Protein AF-0000000080722969 (afdb_homodimer)

Nearest PDB structures (foldseek):
  3lgg-assembly1_B  TM=8.946E-01  e=2.701E-34  Homo sapiens
  6ii7-assembly1_A  TM=8.671E-01  e=5.892E-18  Plasmodium falciparum 3D7
  3ewd-assembly1_A  TM=8.541E-01  e=1.458E-16  Plasmodium vivax
  2pgr-assembly1_A  TM=8.235E-01  e=1.989E-16  Plasmodium vivax
  2amx-assembly1_B  TM=8.428E-01  e=4.920E-15  Plasmodium yoelii

Foldseek 3Di:
DVVVVVVVVVVVVVVVVVVVVVVVLQVVCVVVVNDRDDPDDPVPQFDDDDPPDDPVVRVVRRVVSVVVVVVVVVVSLCCLFQLNVLVVPPDPLQVVQQVVLLVLQVQQQVVQQPDFFDQDPPRDTHGGGFQAQCQVCVVVLVVGSNLVLLQLAQQAEFEFAALLFFDALVQLVVVLLPQQQKKKFWPAAQAQVCLQPTQIAIAGAAPVRVVPAPDDQDLNDPPPPPGHTSMDGVNVQQPDDCVRHVNDRSSRSVLPLQADHDCQQQPPPDALVSLQVSVVSNVRRSLRSQQEDVNVLVSLLVSQVVCLSSNYAEYEYEDEFDPPRWRAYSNRPDTDHPLVSVVSSVVSQVVNCVVDPDNLSYHYYAYEYEYEQQDDLVRVLVSLVVLVVSCVVPVPHHQAYEHDDDLDDLVPGRDAPVNNLVSLVVSVVVCVVVVHDHAYAYEALLDPDDPHSRNCSLVVCLVSHHLEYEQNQRVVVPVPSLVSCVVSNYEYEHAQLVSCSSHVDSTSLPTSVVVSSSSNHHYAYHNNNCNHHVHHSSSRVSSNPSNDSSDGPSNSVSNSLSSLVSGSDDPVSSVVSVVSSVVSNVVSSVVSCCCSVPPDPPPPPD/DVVVVVVVVVVVVVVVVVVVVVVVLQVVCVVVVNDRDDPDDPVPQFDDDDPPDDPVVRVVRNVVSVVVVVVVVVVSLCCLFQLNVLVVPPDPLQVVQQVVLLVLQVQQQVVQQPDFFDQDPPRDTHGGGFQAQCQVCVVVLVVGSNLVLLQLAQQAEFEFAALLFFDALVQLVVVLLPQQQKKKFWPAAQAQVCLQPTQIAIAGAAPVRVVPAPDDQDLNDPPPPPGHTSMDGVNVQQPDDCVRHVNDRSSRSVLPLQADHDCQQQPPVDALVSLQSSVVSNVRRSLRSQQEDVNVLVSLLVSQVVCLSSNYAEYEYEDEFDPPRWRAYSNRPDTDHPLVSVVSSVVSQVVNCVVDPDNLSYHDYAYEYEYEQQDALVRVLVSLVVLVVSCVVPVPHHQAYEHDDDLDDLVPGRDAPVNNLVSLVVSVVVCVVVVHDHAYAYEALLDPDDPHSRNCSLVVCLVSHHLEYEQNQRVVVPVPSLVSCVVSNYEYEHAQLVSCSSHVDSTSLPTSVVVSSSSNHHYAYHNNNCNHHVHHSSSRSSSNPSNDSSDGPSNSVSNSLSSLVSGSDDPVSSVVSVVSSVVSNVVSSVVSCCCVVPPDPPPPPD

Organism: Metarhizium acridum (strain CQMa 102) (NCBI:txid655827)

Solvent-accessible surface area (backbone atoms only — not comparable to full-atom values): 62676 Å² total; per-residue (Å²): 102,68,63,55,53,49,50,52,53,52,50,53,51,49,19,50,44,22,44,42,48,47,47,39,52,40,51,42,34,44,75,71,68,44,78,67,70,76,78,91,53,59,89,62,59,35,76,78,89,52,92,87,53,55,67,67,58,48,48,54,49,32,51,51,37,44,52,52,52,51,50,52,54,53,48,52,47,46,61,57,24,58,29,28,67,45,54,76,65,50,48,74,62,52,51,51,48,30,53,49,53,56,49,23,50,54,51,31,48,52,54,26,59,71,41,80,54,45,77,34,65,68,68,41,72,30,74,45,56,74,37,48,46,63,67,76,38,57,86,53,45,81,75,30,53,50,37,63,51,34,51,56,42,60,43,36,26,40,73,38,33,36,61,89,22,62,53,64,60,61,56,45,53,57,51,43,63,71,36,90,40,26,29,37,34,34,81,44,57,52,40,70,87,39,65,69,67,50,48,49,36,36,38,61,44,18,75,67,57,60,66,66,43,82,56,88,51,35,31,59,46,80,68,77,57,100,54,67,56,20,20,29,47,39,64,60,54,62,67,49,64,29,74,60,51,77,67,32,49,46,67,58,48,50,46,56,61,50,32,71,51,49,59,62,50,39,30,69,60,46,42,39,61,51,32,48,53,51,48,52,45,28,54,53,25,43,46,31,45,42,37,26,46,64,45,38,54,51,48,51,50,51,49,56,50,48,33,42,73,53,32,27,34,31,36,36,32,36,44,77,61,47,94,83,49,46,37,21,38,75,62,32,76,46,73,37,51,67,69,51,51,52,48,50,53,52,50,49,50,52,52,50,62,70,64,50,87,54,69,72,49,46,74,55,61,26,34,26,44,23,37,63,42,73,54,54,63,68,57,50,42,53,50,53,52,50,47,52,54,46,30,72,74,36,61,83,38,44,39,26,36,30,46,39,74,74,51,48,54,47,91,76,26,79,52,48,58,68,78,40,49,60,54,53,51,51,47,52,51,53,29,57,74,70,70,50,81,64,48,37,44,33,60,26,19,68,44,58,63,39,72,42,61,36,43,46,24,47,58,39,40,57,56,71,55,35,50,28,31,31,42,36,50,37,42,66,52,34,58,64,62,43,31,53,35,34,37,69,60,34,30,29,38,28,28,66,62,52,40,35,54,44,49,72,29,76,33,54,38,60,38,53,62,55,35,37,32,39,66,45,45,53,41,26,70,20,33,36,48,10,19,36,67,74,40,44,54,43,49,33,53,33,44,58,44,48,26,26,74,67,56,45,51,34,44,52,49,41,31,25,52,40,25,48,72,71,41,79,60,53,71,69,54,40,41,53,51,48,55,41,44,53,54,45,44,54,51,40,51,52,47,53,47,43,53,65,78,52,57,71,72,75,74,71,80,123,105,67,63,55,54,50,51,52,51,51,50,54,52,50,18,52,42,22,44,43,48,49,49,38,54,41,51,41,33,45,76,70,69,46,77,66,70,76,78,89,52,58,89,62,59,36,77,78,89,54,92,85,53,54,67,66,59,49,47,54,49,32,50,52,38,45,50,51,53,51,52,51,54,53,48,53,50,47,62,57,25,59,28,28,67,45,54,75,67,51,48,73,63,52,52,51,48,28,53,49,54,56,50,24,48,54,51,31,47,52,53,27,60,71,42,80,56,45,78,33,65,67,67,41,72,30,74,45,55,74,38,48,44,63,67,76,38,58,86,52,46,82,76,30,52,50,38,62,52,34,51,56,42,61,43,38,24,40,72,37,34,36,61,89,22,62,52,64,61,61,56,46,56,56,53,43,65,73,36,89,41,25,28,36,33,35,81,43,58,53,40,68,87,37,66,70,66,50,48,49,35,37,38,62,43,17,73,67,58,60,66,68,43,80,55,87,51,35,31,59,47,79,67,77,55,97,54,61,56,20,20,31,46,39,64,61,54,61,68,48,65,30,73,58,51,78,68,32,49,48,68,59,47,51,46,57,62,48,33,70,51,48,58,63,52,40,31,69,60,47,41,41,62,51,34,47,54,54,50,52,45,29,53,52,26,43,47,32,44,43,38,26,46,65,48,39,55,52,46,51,50,51,49,57,51,46,33,41,72,52,33,29,35,31,37,36,32,35,44,78,60,47,93,83,50,48,38,21,38,74,63,31,78,46,74,37,50,68,69,54,51,51,49,49,53,53,51,47,50,52,53,49,63,72,64,50,88,54,68,72,49,47,75,53,61,26,35,26,43,24,36,62,42,72,54,54,63,68,57,52,42,51,49,53,53,49,48,53,54,47,29,72,77,36,62,84,39,44,39,27,38,30,46,39,73,74,51,47,53,47,91,76,27,79,51,46,59,68,77,40,49,61,54,53,51,53,48,52,52,54,29,59,76,69,72,49,79,64,48,38,44,32,59,27,20,67,42,60,62,39,72,42,62,35,42,45,21,46,58,40,40,58,56,70,56,35,49,29,31,32,42,36,50,37,42,66,51,34,58,64,62,43,30,54,34,35,37,70,60,34,32,28,37,29,29,66,60,53,42,34,54,44,50,71,27,76,31,54,38,62,39,52,63,54,35,37,31,39,67,45,45,54,42,28,71,19,33,37,48,9,19,37,67,75,39,44,54,42,50,34,51,33,44,60,44,47,25,26,73,67,57,47,52,36,44,52,50,41,33,25,52,40,24,49,71,71,41,79,61,53,72,69,53,40,42,53,51,49,54,44,44,53,54,46,45,53,52,40,51,53,48,53,48,44,52,65,78,52,58,73,74,76,77,70,80,123

Sequence (1212 aa):
MELHKFLNDADRQDKEAASRMVQAQYDDLDARGLSNSPPLDIGSIGPKPNSSEDPVEYMKEYEAAYAKERSRILRQEKDLDFDSRCRANATALEQRVDQILHECRRQDEQMFENQPPRLGHGGQQHQRFAGDHYLSNVDLIPKTALWRVAKQIPKGSHLHNHFNACLPSSFLLDQAAQMPRMHIMGDRSLNPFNLEMCQIQFSIKSEESEKAGPGPENIFSQDNKSGCHWSMKLSEFLGQSKDRFNGLEPMEWLRTKVEFDEEEVHGPEQTQRGSWQLFNMRTRLMKGLFNYETGFRRYTQAYLQNLVEDKILYAELRVTFMESNYLFSDDGKERKNNFEIVGIIAEELDQFKASLTDENAFHHVKVIYCTPRSMEPEMVQAGLDECIKLKEMWPALIAGYDLVGQEGPAKDAKYPLQKFAYQFHSFRQKCEAKGLDLPFLFHCGETLEMGTSTDGNLLDALMLGAKRIGHGFALIKHPHIMQQMKAKGVCLELCPISNEILGLTSRVAGHSMYPLLANNVHCTINADNGTLFRSSLSHDFYQTLAGKDDLGIYGVKQLILWSIQHSCLDDDEKEQVLKKWEQQWANFLNQVVNDYDFPMRPQTLGMELHKFLNDADRQDKEAASRMVQAQYDDLDARGLSNSPPLDIGSIGPKPNSSEDPVEYMKEYEAAYAKERSRILRQEKDLDFDSRCRANATALEQRVDQILHECRRQDEQMFENQPPRLGHGGQQHQRFAGDHYLSNVDLIPKTALWRVAKQIPKGSHLHNHFNACLPSSFLLDQAAQMPRMHIMGDRSLNPFNLEMCQIQFSIKSEESEKAGPGPENIFSQDNKSGCHWSMKLSEFLGQSKDRFNGLEPMEWLRTKVEFDEEEVHGPEQTQRGSWQLFNMRTRLMKGLFNYETGFRRYTQAYLQNLVEDKILYAELRVTFMESNYLFSDDGKERKNNFEIVGIIAEELDQFKASLTDENAFHHVKVIYCTPRSMEPEMVQAGLDECIKLKEMWPALIAGYDLVGQEGPAKDAKYPLQKFAYQFHSFRQKCEAKGLDLPFLFHCGETLEMGTSTDGNLLDALMLGAKRIGHGFALIKHPHIMQQMKAKGVCLELCPISNEILGLTSRVAGHSMYPLLANNVHCTINADNGTLFRSSLSHDFYQTLAGKDDLGIYGVKQLILWSIQHSCLDDDEKEQVLKKWEQQWANFLNQVVNDYDFPMRPQTLG

InterPro domains:
  IPR001365 Adenosine deaminase domain [PF00962] (270-580)
  IPR006330 Adenosine/adenine deaminase [PTHR11409] (149-588)
  IPR032466 Metal-dependent hydrolase [SSF51556] (117-593)

Structure (mmCIF, N/CA/C/O backbone):
data_AF-0000000080722969-model_v1
#
loop_
_entity.id
_entity.type
_entity.pdbx_description
1 polymer 'adenosine deaminase'
#
loop_
_atom_site.group_PDB
_atom_site.id
_atom_site.type_symbol
_atom_site.label_atom_id
_atom_site.label_alt_id
_atom_site.label_comp_id
_atom_site.label_asym_id
_atom_site.label_entity_id
_atom_site.label_seq_id
_atom_site.pdbx_PDB_ins_code
_atom_site.Cartn_x
_atom_site.Cartn_y
_atom_site.Cartn_z
_atom_site.occupancy
_atom_site.B_iso_or_equiv
_atom_site.auth_seq_id
_atom_site.auth_comp_id
_atom_site.auth_asym_id
_atom_site.auth_atom_id
_atom_site.pdbx_PDB_model_num
ATOM 1 N N . MET A 1 1 ? 4.984 13.797 36.969 1 67.38 1 MET A N 1
ATOM 2 C CA . MET A 1 1 ? 6.445 13.773 36.969 1 67.38 1 MET A CA 1
ATOM 3 C C . MET A 1 1 ? 6.961 12.375 36.656 1 67.38 1 MET A C 1
ATOM 5 O O . MET A 1 1 ? 7.855 12.219 35.812 1 67.38 1 MET A O 1
ATOM 9 N N . GLU A 1 2 ? 6.234 11.484 37.125 1 85.5 2 GLU A N 1
ATOM 10 C CA . GLU A 1 2 ? 6.703 10.117 36.938 1 85.5 2 GLU A CA 1
ATOM 11 C C . GLU A 1 2 ? 6.484 9.641 35.5 1 85.5 2 GLU A C 1
ATOM 13 O O . GLU A 1 2 ? 7.375 9.047 34.906 1 85.5 2 GLU A O 1
ATOM 18 N N . LEU A 1 3 ? 5.418 10.133 34.906 1 92 3 LEU A N 1
ATOM 19 C CA . LEU A 1 3 ? 5.125 9.68 33.562 1 92 3 LEU A CA 1
ATOM 20 C C . LEU A 1 3 ? 6.047 10.352 32.562 1 92 3 LEU A C 1
ATOM 22 O O . LEU A 1 3 ? 6.5 9.711 31.594 1 92 3 LEU A O 1
ATOM 26 N N . HIS A 1 4 ? 6.34 11.562 32.781 1 93.19 4 HIS A N 1
ATOM 27 C CA . HIS A 1 4 ? 7.234 12.297 31.906 1 93.19 4 HIS A CA 1
ATOM 28 C C . HIS A 1 4 ? 8.625 11.68 31.891 1 93.19 4 HIS A C 1
ATOM 30 O O . HIS A 1 4 ? 9.234 11.531 30.828 1 93.19 4 HIS A O 1
ATOM 36 N N . LYS A 1 5 ? 9.141 11.391 33.062 1 92.94 5 LYS A N 1
ATOM 37 C CA . LYS A 1 5 ? 10.445 10.734 33.188 1 92.94 5 LYS A CA 1
ATOM 38 C C . LYS A 1 5 ? 10.445 9.375 32.5 1 92.94 5 LYS A C 1
ATOM 40 O O . LYS A 1 5 ? 11.414 9.008 31.828 1 92.94 5 LYS A O 1
ATOM 45 N N . PHE A 1 6 ? 9.352 8.664 32.688 1 93.62 6 PHE A N 1
ATOM 46 C CA . PHE A 1 6 ? 9.203 7.363 32.031 1 93.62 6 PHE A CA 1
ATOM 47 C C . PHE A 1 6 ? 9.273 7.492 30.531 1 93.62 6 PHE A C 1
ATOM 49 O O . PHE A 1 6 ? 9.938 6.695 29.859 1 93.62 6 PHE A O 1
ATOM 56 N N . LEU A 1 7 ? 8.648 8.469 29.984 1 95.19 7 LEU A N 1
ATOM 57 C CA . LEU A 1 7 ? 8.609 8.68 28.547 1 95.19 7 LEU A CA 1
ATOM 58 C C . LEU A 1 7 ? 9.992 9.047 28.016 1 95.19 7 LEU A C 1
ATOM 60 O O . LEU A 1 7 ? 10.391 8.609 26.938 1 95.19 7 LEU A O 1
ATOM 64 N N . ASN A 1 8 ? 10.688 9.852 28.766 1 94.88 8 ASN A N 1
ATOM 65 C CA . ASN A 1 8 ? 12.039 10.227 28.359 1 94.88 8 ASN A CA 1
ATOM 66 C C . ASN A 1 8 ? 12.977 9.023 28.375 1 94.88 8 ASN A C 1
ATOM 68 O O . ASN A 1 8 ? 13.836 8.891 27.5 1 94.88 8 ASN A O 1
ATOM 72 N N . ASP A 1 9 ? 12.852 8.18 29.406 1 94.81 9 ASP A N 1
ATOM 73 C CA . ASP A 1 9 ? 13.656 6.961 29.469 1 94.81 9 ASP A CA 1
ATOM 74 C C . ASP A 1 9 ? 13.344 6.023 28.312 1 94.81 9 ASP A C 1
ATOM 76 O O . ASP A 1 9 ? 14.25 5.434 27.719 1 94.81 9 ASP A O 1
ATOM 80 N N . ALA A 1 10 ? 12.055 5.875 28.062 1 95.19 10 ALA A N 1
ATOM 81 C CA . ALA A 1 10 ? 11.625 5.043 26.938 1 95.19 10 ALA A CA 1
ATOM 82 C C . ALA A 1 10 ? 12.195 5.562 25.625 1 95.19 10 ALA A C 1
ATOM 84 O O . ALA A 1 10 ? 12.617 4.777 24.766 1 95.19 10 ALA A O 1
ATOM 85 N N . ASP A 1 11 ? 12.172 6.848 25.438 1 96.19 11 ASP A N 1
ATOM 86 C CA . ASP A 1 11 ? 12.703 7.484 24.234 1 96.19 11 ASP A CA 1
ATOM 87 C C . ASP A 1 11 ? 14.195 7.199 24.078 1 96.19 11 ASP A C 1
ATOM 89 O O . ASP A 1 11 ? 14.656 6.883 22.984 1 96.19 11 ASP A O 1
ATOM 93 N N . ARG A 1 12 ? 14.93 7.379 25.156 1 96.25 12 ARG A N 1
ATOM 94 C CA . ARG A 1 12 ? 16.359 7.086 25.141 1 96.25 12 ARG A CA 1
ATOM 95 C C . ARG A 1 12 ? 16.625 5.633 24.75 1 96.25 12 ARG A C 1
ATOM 97 O O . ARG A 1 12 ? 17.516 5.348 23.953 1 96.25 12 ARG A O 1
ATOM 104 N N . GLN A 1 13 ? 15.828 4.727 25.297 1 95.56 13 GLN A N 1
ATOM 105 C CA . GLN A 1 13 ? 15.984 3.303 25.016 1 95.56 13 GLN A CA 1
ATOM 106 C C . GLN A 1 13 ? 15.688 3.002 23.547 1 95.56 13 GLN A C 1
ATOM 108 O O . GLN A 1 13 ? 16.375 2.189 22.922 1 95.56 13 GLN A O 1
ATOM 113 N N . ASP A 1 14 ? 14.68 3.611 23.062 1 96.94 14 ASP A N 1
ATOM 114 C CA . ASP A 1 14 ? 14.297 3.389 21.672 1 96.94 14 ASP A CA 1
ATOM 115 C C . ASP A 1 14 ? 15.375 3.916 20.734 1 96.94 14 ASP A C 1
ATOM 117 O O . ASP A 1 14 ? 15.648 3.301 19.703 1 96.94 14 ASP A O 1
ATOM 121 N N . LYS A 1 15 ? 16 5.102 21.094 1 96.81 15 LYS A N 1
ATOM 122 C CA . LYS A 1 15 ? 17.094 5.645 20.297 1 96.81 15 LYS A CA 1
ATOM 123 C C . LYS A 1 15 ? 18.312 4.711 20.328 1 96.81 15 LYS A C 1
ATOM 125 O O . LYS A 1 15 ? 18.969 4.52 19.297 1 96.81 15 LYS A O 1
ATOM 130 N N . GLU A 1 16 ? 18.562 4.168 21.453 1 96.75 16 GLU A N 1
ATOM 131 C CA . GLU A 1 16 ? 19.672 3.219 21.578 1 96.75 16 GLU A CA 1
ATOM 132 C C . GLU A 1 16 ? 19.422 1.966 20.75 1 96.75 16 GLU A C 1
ATOM 134 O O . GLU A 1 16 ? 20.328 1.45 20.109 1 96.75 16 GLU A O 1
ATOM 139 N N . ALA A 1 17 ? 18.188 1.464 20.828 1 96.06 17 ALA A N 1
ATOM 140 C CA . ALA A 1 17 ? 17.828 0.301 20.016 1 96.06 17 ALA A CA 1
ATOM 141 C C . ALA A 1 17 ? 18.031 0.578 18.531 1 96.06 17 ALA A C 1
ATOM 143 O O . ALA A 1 17 ? 18.547 -0.267 17.797 1 96.06 17 ALA A O 1
ATOM 144 N N . ALA A 1 18 ? 17.594 1.744 18.062 1 96.62 18 ALA A N 1
ATOM 145 C CA . ALA A 1 18 ? 17.766 2.135 16.672 1 96.62 18 ALA A CA 1
ATOM 146 C C . ALA A 1 18 ? 19.234 2.25 16.312 1 96.62 18 ALA A C 1
ATOM 148 O O . ALA A 1 18 ? 19.641 1.874 15.203 1 96.62 18 ALA A O 1
ATOM 149 N N . SER A 1 19 ? 20.047 2.793 17.203 1 95.5 19 SER A N 1
ATOM 150 C CA . SER A 1 19 ? 21.484 2.916 16.984 1 95.5 19 SER A CA 1
ATOM 151 C C . SER A 1 19 ? 22.125 1.547 16.812 1 95.5 19 SER A C 1
ATOM 153 O O . SER A 1 19 ? 23.062 1.395 16.016 1 95.5 19 SER A O 1
ATOM 155 N N . ARG A 1 20 ? 21.656 0.538 17.562 1 95.12 20 ARG A N 1
ATOM 156 C CA . ARG A 1 20 ? 22.156 -0.823 17.391 1 95.12 20 ARG A CA 1
ATOM 157 C C . ARG A 1 20 ? 21.812 -1.362 16 1 95.12 20 ARG A C 1
ATOM 159 O O . ARG A 1 20 ? 22.625 -2.061 15.391 1 95.12 20 ARG A O 1
ATOM 166 N N . MET A 1 21 ? 20.594 -1.061 15.547 1 95.5 21 MET A N 1
ATOM 167 C CA . MET A 1 21 ? 20.203 -1.478 14.203 1 95.5 21 MET A CA 1
ATOM 168 C C . MET A 1 21 ? 21.094 -0.822 13.148 1 95.5 21 MET A C 1
ATOM 170 O O . MET A 1 21 ? 21.516 -1.477 12.195 1 95.5 21 MET A O 1
ATOM 174 N N . VAL A 1 22 ? 21.375 0.507 13.297 1 94.81 22 VAL A N 1
ATOM 175 C CA . VAL A 1 22 ? 22.25 1.233 12.383 1 94.81 22 VAL A CA 1
ATOM 176 C C . VAL A 1 22 ? 23.641 0.609 12.398 1 94.81 22 VAL A C 1
ATOM 178 O O . VAL A 1 22 ? 24.25 0.418 11.344 1 94.81 22 VAL A O 1
ATOM 181 N N . GLN A 1 23 ? 24.125 0.282 13.578 1 93.81 23 GLN A N 1
ATOM 182 C CA . GLN A 1 23 ? 25.438 -0.338 13.695 1 93.81 23 GLN A CA 1
ATOM 183 C C . GLN A 1 23 ? 25.484 -1.687 12.977 1 93.81 23 GLN A C 1
ATOM 185 O O . GLN A 1 23 ? 26.484 -2.027 12.344 1 93.81 23 GLN A O 1
ATOM 190 N N . ALA A 1 24 ? 24.406 -2.459 13.148 1 93.88 24 ALA A N 1
ATOM 191 C CA . ALA A 1 24 ? 24.328 -3.74 12.453 1 93.88 24 ALA A CA 1
ATOM 192 C C . ALA A 1 24 ? 24.422 -3.549 10.938 1 93.88 24 ALA A C 1
ATOM 194 O O . ALA A 1 24 ? 25.031 -4.367 10.242 1 93.88 24 ALA A O 1
ATOM 195 N N . GLN A 1 25 ? 23.812 -2.516 10.383 1 94 25 GLN A N 1
ATOM 196 C CA . GLN A 1 25 ? 23.906 -2.201 8.961 1 94 25 GLN A CA 1
ATOM 197 C C . GLN A 1 25 ? 25.328 -1.836 8.562 1 94 25 GLN A C 1
ATOM 199 O O . GLN A 1 25 ? 25.828 -2.266 7.52 1 94 25 GLN A O 1
ATOM 204 N N . TYR A 1 26 ? 26.031 -1.041 9.391 1 93.12 26 TYR A N 1
ATOM 205 C CA . TYR A 1 26 ? 27.422 -0.678 9.133 1 93.12 26 TYR A CA 1
ATOM 206 C C . TYR A 1 26 ? 28.312 -1.905 9.18 1 93.12 26 TYR A C 1
ATOM 208 O O . TYR A 1 26 ? 29.25 -2.031 8.375 1 93.12 26 TYR A O 1
ATOM 216 N N . ASP A 1 27 ? 28.062 -2.805 10.125 1 93.31 27 ASP A N 1
ATOM 217 C CA . ASP A 1 27 ? 28.828 -4.039 10.219 1 93.31 27 ASP A CA 1
ATOM 218 C C . ASP A 1 27 ? 28.688 -4.867 8.938 1 93.31 27 ASP A C 1
ATOM 220 O O . ASP A 1 27 ? 29.641 -5.52 8.516 1 93.31 27 ASP A O 1
ATOM 224 N N . ASP A 1 28 ? 27.484 -4.84 8.375 1 93.12 28 ASP A N 1
ATOM 225 C CA . ASP A 1 28 ? 27.281 -5.535 7.109 1 93.12 28 ASP A CA 1
ATOM 226 C C . ASP A 1 28 ? 28.125 -4.914 5.996 1 93.12 28 ASP A C 1
ATOM 228 O O . ASP A 1 28 ? 28.766 -5.625 5.223 1 93.12 28 ASP A O 1
ATOM 232 N N . LEU A 1 29 ? 28.141 -3.594 5.891 1 93.25 29 LEU A N 1
ATOM 233 C CA . LEU A 1 29 ? 28.938 -2.891 4.891 1 93.25 29 LEU A CA 1
ATOM 234 C C . LEU A 1 29 ? 30.422 -3.188 5.07 1 93.25 29 LEU A C 1
ATOM 236 O O . LEU A 1 29 ? 31.125 -3.418 4.09 1 93.25 29 LEU A O 1
ATOM 240 N N . ASP A 1 30 ? 30.859 -3.242 6.297 1 92.38 30 ASP A N 1
ATOM 241 C CA . ASP A 1 30 ? 32.25 -3.533 6.602 1 92.38 30 ASP A CA 1
ATOM 242 C C . ASP A 1 30 ? 32.625 -4.957 6.191 1 92.38 30 ASP A C 1
ATOM 244 O O . ASP A 1 30 ? 33.688 -5.188 5.613 1 92.38 30 ASP A O 1
ATOM 248 N N . ALA A 1 31 ? 31.734 -5.836 6.535 1 92.06 31 ALA A N 1
ATOM 249 C CA . ALA A 1 31 ? 31.969 -7.242 6.207 1 92.06 31 ALA A CA 1
ATOM 250 C C . ALA A 1 31 ? 32.125 -7.438 4.699 1 92.06 31 ALA A C 1
ATOM 252 O O . ALA A 1 31 ? 32.812 -8.352 4.246 1 92.06 31 ALA A O 1
ATOM 253 N N . ARG A 1 32 ? 31.547 -6.539 3.9 1 92 32 ARG A N 1
ATOM 254 C CA . ARG A 1 32 ? 31.578 -6.637 2.445 1 92 32 ARG A CA 1
ATOM 255 C C . ARG A 1 32 ? 32.688 -5.77 1.863 1 92 32 ARG A C 1
ATOM 257 O O . ARG A 1 32 ? 32.812 -5.656 0.644 1 92 32 ARG A O 1
ATOM 264 N N . GLY A 1 33 ? 33.406 -5.09 2.729 1 89.31 33 GLY A N 1
ATOM 265 C CA . GLY A 1 33 ? 34.531 -4.266 2.299 1 89.31 33 GLY A CA 1
ATOM 266 C C . GLY A 1 33 ? 34.094 -2.912 1.761 1 89.31 33 GLY A C 1
ATOM 267 O O . GLY A 1 33 ? 34.812 -2.299 0.969 1 89.31 33 GLY A O 1
ATOM 268 N N . LEU A 1 34 ? 32.906 -2.475 2.102 1 87.25 34 LEU A N 1
ATOM 269 C CA . LEU A 1 34 ? 32.375 -1.203 1.619 1 87.25 34 LEU A CA 1
ATOM 270 C C . LEU A 1 34 ? 32.5 -0.12 2.686 1 87.25 34 LEU A C 1
ATOM 272 O O . LEU A 1 34 ? 31.938 -0.235 3.768 1 87.25 34 LEU A O 1
ATOM 276 N N . SER A 1 35 ? 33.719 0.332 3.037 1 67.25 35 SER A N 1
ATOM 277 C CA . SER A 1 35 ? 34.094 1.254 4.105 1 67.25 35 SER A CA 1
ATOM 278 C C . SER A 1 35 ? 32.875 2.025 4.621 1 67.25 35 SER A C 1
ATOM 280 O O . SER A 1 35 ? 32.094 2.555 3.832 1 67.25 35 SER A O 1
ATOM 282 N N . ASN A 1 36 ? 32.75 1.833 6.012 1 63.5 36 ASN A N 1
ATOM 283 C CA . ASN A 1 36 ? 31.688 2.48 6.777 1 63.5 36 ASN A CA 1
ATOM 284 C C . ASN A 1 36 ? 32 3.953 7.031 1 63.5 36 ASN A C 1
ATOM 286 O O . ASN A 1 36 ? 33.156 4.312 7.293 1 63.5 36 ASN A O 1
ATOM 290 N N . SER A 1 37 ? 31.156 4.801 6.406 1 65.44 37 SER A N 1
ATOM 291 C CA . SER A 1 37 ? 31.266 6.219 6.738 1 65.44 37 SER A CA 1
ATOM 292 C C . SER A 1 37 ? 30.703 6.504 8.133 1 65.44 37 SER A C 1
ATOM 294 O O . SER A 1 37 ? 29.875 5.758 8.633 1 65.44 37 SER A O 1
ATOM 296 N N . PRO A 1 38 ? 31.359 7.449 8.758 1 69.06 38 PRO A N 1
ATOM 297 C CA . PRO A 1 38 ? 30.875 7.863 10.07 1 69.06 38 PRO A CA 1
ATOM 298 C C . PRO A 1 38 ? 29.375 8.148 10.078 1 69.06 38 PRO A C 1
ATOM 300 O O . PRO A 1 38 ? 28.781 8.367 9.023 1 69.06 38 PRO A O 1
ATOM 303 N N . PRO A 1 39 ? 28.781 7.98 11.266 1 75.12 39 PRO A N 1
ATOM 304 C CA . PRO A 1 39 ? 27.375 8.367 11.398 1 75.12 39 PRO A CA 1
ATOM 305 C C . PRO A 1 39 ? 27.109 9.805 10.945 1 75.12 39 PRO A C 1
ATOM 307 O O . PRO A 1 39 ? 28.016 10.648 11.008 1 75.12 39 PRO A O 1
ATOM 310 N N . LEU A 1 40 ? 25.953 9.992 10.438 1 78.69 40 LEU A N 1
ATOM 311 C CA . LEU A 1 40 ? 25.547 11.32 10 1 78.69 40 LEU A CA 1
ATOM 312 C C . LEU A 1 40 ? 25.609 12.32 11.156 1 78.69 40 LEU A C 1
ATOM 314 O O . LEU A 1 40 ? 25.062 12.07 12.227 1 78.69 40 LEU A O 1
ATOM 318 N N . ASP A 1 41 ? 26.391 13.305 10.977 1 79.94 41 ASP A N 1
ATOM 319 C CA . ASP A 1 41 ? 26.469 14.438 11.898 1 79.94 41 ASP A CA 1
ATOM 320 C C . ASP A 1 41 ? 25.953 15.719 11.234 1 79.94 41 ASP A C 1
ATOM 322 O O . ASP A 1 41 ? 26.703 16.391 10.516 1 79.94 41 ASP A O 1
ATOM 326 N N . ILE A 1 42 ? 24.797 16.047 11.531 1 75.44 42 ILE A N 1
ATOM 327 C CA . ILE A 1 42 ? 24.094 17.156 10.898 1 75.44 42 ILE A CA 1
ATOM 328 C C . ILE A 1 42 ? 24.875 18.453 11.117 1 75.44 42 ILE A C 1
ATOM 330 O O . ILE A 1 42 ? 25.016 19.266 10.203 1 75.44 42 ILE A O 1
ATOM 334 N N . GLY A 1 43 ? 25.391 18.688 12.273 1 74.94 43 GLY A N 1
ATOM 335 C CA . GLY A 1 43 ? 26.109 19.891 12.648 1 74.94 43 GLY A CA 1
ATOM 336 C C . GLY A 1 43 ? 27.438 20.031 11.938 1 74.94 43 GLY A C 1
ATOM 337 O O . GLY A 1 43 ? 28 21.125 11.883 1 74.94 43 GLY A O 1
ATOM 338 N N . SER A 1 44 ? 27.812 18.984 11.328 1 76.81 44 SER A N 1
ATOM 339 C CA . SER A 1 44 ? 29.156 19.016 10.742 1 76.81 44 SER A CA 1
ATOM 340 C C . SER A 1 44 ? 29.109 19.219 9.234 1 76.81 44 SER A C 1
ATOM 342 O O . SER A 1 44 ? 30.141 19.188 8.562 1 76.81 44 SER A O 1
ATOM 344 N N . ILE A 1 45 ? 27.906 19.469 8.805 1 84.44 45 ILE A N 1
ATOM 345 C CA . ILE A 1 45 ? 27.812 19.656 7.359 1 84.44 45 ILE A CA 1
ATOM 346 C C . ILE A 1 45 ? 28.266 21.062 6.992 1 84.44 45 ILE A C 1
ATOM 348 O O . ILE A 1 45 ? 27.75 22.047 7.512 1 84.44 45 ILE A O 1
ATOM 352 N N . GLY A 1 46 ? 29.25 21.156 6.176 1 75.25 46 GLY A N 1
ATOM 353 C CA . GLY A 1 46 ? 29.734 22.438 5.684 1 75.25 46 GLY A CA 1
ATOM 354 C C . GLY A 1 46 ? 30.766 23.078 6.586 1 75.25 46 GLY A C 1
ATOM 355 O O . GLY A 1 46 ? 31.016 22.594 7.695 1 75.25 46 GLY A O 1
ATOM 356 N N . PRO A 1 47 ? 31.422 24.125 6.086 1 74.94 47 PRO A N 1
ATOM 357 C CA . PRO A 1 47 ? 32.406 24.828 6.898 1 74.94 47 PRO A CA 1
ATOM 358 C C . PRO A 1 47 ? 31.781 25.719 7.961 1 74.94 47 PRO A C 1
ATOM 360 O O . PRO A 1 47 ? 30.609 26.094 7.844 1 74.94 47 PRO A O 1
ATOM 363 N N . LYS A 1 48 ? 32.531 26.016 9.031 1 73.44 48 LYS A N 1
ATOM 364 C CA . LYS A 1 48 ? 32.062 27 10.023 1 73.44 48 LYS A CA 1
ATOM 365 C C . LYS A 1 48 ? 32.062 28.406 9.438 1 73.44 48 LYS A C 1
ATOM 367 O O . LYS A 1 48 ? 32.969 28.781 8.688 1 73.44 48 LYS A O 1
ATOM 372 N N . PRO A 1 49 ? 30.859 29.094 9.609 1 65.81 49 PRO A N 1
ATOM 373 C CA . PRO A 1 49 ? 30.797 30.453 9.062 1 65.81 49 PRO A CA 1
ATOM 374 C C . PRO A 1 49 ? 31.969 31.328 9.523 1 65.81 49 PRO A C 1
ATOM 376 O O . PRO A 1 49 ? 32.375 31.25 10.688 1 65.81 49 PRO A O 1
ATOM 379 N N . ASN A 1 50 ? 32.75 31.766 8.562 1 64.56 50 ASN A N 1
ATOM 380 C CA . ASN A 1 50 ? 33.781 32.75 8.867 1 64.56 50 ASN A CA 1
ATOM 381 C C . ASN A 1 50 ? 33.281 34.188 8.594 1 64.56 50 ASN A C 1
ATOM 383 O O . ASN A 1 50 ? 32.75 34.469 7.516 1 64.56 50 ASN A O 1
ATOM 387 N N . SER A 1 51 ? 33.156 34.969 9.633 1 61.88 51 SER A N 1
ATOM 388 C CA . SER A 1 51 ? 32.656 36.344 9.594 1 61.88 51 SER A CA 1
ATOM 389 C C . SER A 1 51 ? 33.219 37.125 8.391 1 61.88 51 SER A C 1
ATOM 391 O O . SER A 1 51 ? 32.594 38.031 7.883 1 61.88 51 SER A O 1
ATOM 393 N N . SER A 1 52 ? 34.344 36.812 7.949 1 65.94 52 SER A N 1
ATOM 394 C CA . SER A 1 52 ? 35 37.594 6.902 1 65.94 52 SER A CA 1
ATOM 395 C C . SER A 1 52 ? 34.656 37.031 5.516 1 65.94 52 SER A C 1
ATOM 397 O O . SER A 1 52 ? 35 37.656 4.504 1 65.94 52 SER A O 1
ATOM 399 N N . GLU A 1 53 ? 33.781 36.094 5.523 1 68.38 53 GLU A N 1
ATOM 400 C CA . GLU A 1 53 ? 33.594 35.438 4.242 1 68.38 53 GLU A CA 1
ATOM 401 C C . GLU A 1 53 ? 32.406 36 3.492 1 68.38 53 GLU A C 1
ATOM 403 O O . GLU A 1 53 ? 31.422 36.406 4.105 1 68.38 53 GLU A O 1
ATOM 408 N N . ASP A 1 54 ? 32.594 36.25 2.205 1 85.62 54 ASP A N 1
ATOM 409 C CA . ASP A 1 54 ? 31.516 36.656 1.287 1 85.62 54 ASP A CA 1
ATOM 410 C C . ASP A 1 54 ? 30.344 35.688 1.376 1 85.62 54 ASP A C 1
ATOM 412 O O . ASP A 1 54 ? 30.516 34.469 1.261 1 85.62 54 ASP A O 1
ATOM 416 N N . PRO A 1 55 ? 29.188 36.219 1.694 1 85.38 55 PRO A N 1
ATOM 417 C CA . PRO A 1 55 ? 28 35.375 1.884 1 85.38 55 PRO A CA 1
ATOM 418 C C . PRO A 1 55 ? 27.719 34.5 0.677 1 85.38 55 PRO A C 1
ATOM 420 O O . PRO A 1 55 ? 27.25 33.375 0.838 1 85.38 55 PRO A O 1
ATOM 423 N N . VAL A 1 56 ? 28 35 -0.402 1 90.19 56 VAL A N 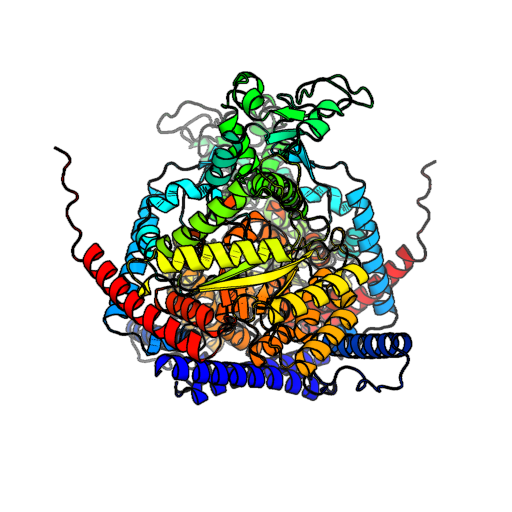1
ATOM 424 C CA . VAL A 1 56 ? 27.734 34.25 -1.619 1 90.19 56 VAL A CA 1
ATOM 425 C C . VAL A 1 56 ? 28.719 33.062 -1.724 1 90.19 56 VAL A C 1
ATOM 427 O O . VAL A 1 56 ? 28.328 31.969 -2.115 1 90.19 56 VAL A O 1
ATOM 430 N N . GLU A 1 57 ? 29.875 33.344 -1.471 1 90.56 57 GLU A N 1
ATOM 431 C CA . GLU A 1 57 ? 30.891 32.281 -1.502 1 90.56 57 GLU A CA 1
ATOM 432 C C . GLU A 1 57 ? 30.625 31.219 -0.434 1 90.56 57 GLU A C 1
ATOM 434 O O . GLU A 1 57 ? 30.812 30.031 -0.669 1 90.56 57 GLU A O 1
ATOM 439 N N . TYR A 1 58 ? 30.25 31.703 0.652 1 91.5 58 TYR A N 1
ATOM 440 C CA . TYR A 1 58 ? 29.922 30.766 1.723 1 91.5 58 TYR A CA 1
ATOM 441 C C . TYR A 1 58 ? 28.75 29.891 1.325 1 91.5 58 TYR A C 1
ATOM 443 O O . TYR A 1 58 ? 28.75 28.688 1.605 1 91.5 58 TYR A O 1
ATOM 451 N N . MET A 1 59 ? 27.766 30.453 0.764 1 92.62 59 MET A N 1
ATOM 452 C CA . MET A 1 59 ? 26.609 29.703 0.294 1 92.62 59 MET A CA 1
ATOM 453 C C . MET A 1 59 ? 27.047 28.594 -0.666 1 92.62 59 MET A C 1
ATOM 455 O O . MET A 1 59 ? 26.594 27.453 -0.536 1 92.62 59 MET A O 1
ATOM 459 N N . LYS A 1 60 ? 27.844 28.875 -1.594 1 93.19 60 LYS A N 1
ATOM 460 C CA . LYS A 1 60 ? 28.312 27.906 -2.578 1 93.19 60 LYS A CA 1
ATOM 461 C C . LYS A 1 60 ? 29.078 26.766 -1.904 1 93.19 60 LYS A C 1
ATOM 463 O O . LYS A 1 60 ? 28.922 25.609 -2.275 1 93.19 60 LYS A O 1
ATOM 468 N N . GLU A 1 61 ? 29.891 27.172 -0.985 1 92.69 61 GLU A N 1
ATOM 469 C CA . GLU A 1 61 ? 30.672 26.172 -0.263 1 92.69 61 GLU A CA 1
ATOM 470 C C . GLU A 1 61 ? 29.766 25.234 0.539 1 92.69 61 GLU A C 1
ATOM 472 O O . GLU A 1 61 ? 29.984 24.031 0.561 1 92.69 61 GLU A O 1
ATOM 477 N N . TYR A 1 62 ? 28.844 25.828 1.2 1 93.44 62 TYR A N 1
ATOM 478 C CA . TYR A 1 62 ? 27.922 25.016 1.979 1 93.44 62 TYR A CA 1
ATOM 479 C C . TYR A 1 62 ? 27.125 24.078 1.079 1 93.44 62 TYR A C 1
ATOM 481 O O . TYR A 1 62 ? 26.969 22.891 1.389 1 93.44 62 TYR A O 1
ATOM 489 N N . GLU A 1 63 ? 26.609 24.594 0.046 1 94.69 63 GLU A N 1
ATOM 490 C CA . GLU A 1 63 ? 25.812 23.781 -0.873 1 94.69 63 GLU A CA 1
ATOM 491 C C . GLU A 1 63 ? 26.625 22.625 -1.45 1 94.69 63 GLU A C 1
ATOM 493 O O . GLU A 1 63 ? 26.109 21.531 -1.635 1 94.69 63 GLU A O 1
ATOM 498 N N . ALA A 1 64 ? 27.859 22.922 -1.749 1 94.94 64 ALA A N 1
ATOM 499 C CA . ALA A 1 64 ? 28.75 21.859 -2.25 1 94.94 64 ALA A CA 1
ATOM 500 C C . ALA A 1 64 ? 28.953 20.781 -1.194 1 94.94 64 ALA A C 1
ATOM 502 O O . ALA A 1 64 ? 28.953 19.594 -1.506 1 94.94 64 ALA A O 1
ATOM 503 N N . ALA A 1 65 ? 29.234 21.203 0.041 1 94.19 65 ALA A N 1
ATOM 504 C CA . ALA A 1 65 ? 29.422 20.266 1.143 1 94.19 65 ALA A CA 1
ATOM 505 C C . ALA A 1 65 ? 28.156 19.453 1.395 1 94.19 65 ALA A C 1
ATOM 507 O O . ALA A 1 65 ? 28.219 18.266 1.677 1 94.19 65 ALA A O 1
ATOM 508 N N . TYR A 1 66 ? 27.031 20.172 1.326 1 95 66 TYR A N 1
ATOM 509 C CA . TYR A 1 66 ? 25.734 19.516 1.504 1 95 66 TYR A CA 1
ATOM 510 C C . TYR A 1 66 ? 25.516 18.438 0.443 1 95 66 TYR A C 1
ATOM 512 O O . TYR A 1 66 ? 25.109 17.312 0.759 1 95 66 TYR A O 1
ATOM 520 N N . ALA A 1 67 ? 25.75 18.781 -0.752 1 95.69 67 ALA A N 1
ATOM 521 C CA . ALA A 1 67 ? 25.578 17.844 -1.864 1 95.69 67 ALA A CA 1
ATOM 522 C C . ALA A 1 67 ? 26.484 16.625 -1.706 1 95.69 67 ALA A C 1
ATOM 524 O O . ALA A 1 67 ? 26.094 15.508 -2.023 1 95.69 67 ALA A O 1
ATOM 525 N N . LYS A 1 68 ? 27.688 16.875 -1.278 1 93.44 68 LYS A N 1
ATOM 526 C CA . LYS A 1 68 ? 28.641 15.781 -1.079 1 93.44 68 LYS A CA 1
ATOM 527 C C . LYS A 1 68 ? 28.172 14.82 -0 1 93.44 68 LYS A C 1
ATOM 529 O O . LYS A 1 68 ? 28.219 13.602 -0.186 1 93.44 68 LYS A O 1
ATOM 534 N N . GLU A 1 69 ? 27.734 15.367 1.131 1 93.5 69 GLU A N 1
ATOM 535 C CA . GLU A 1 69 ? 27.25 14.531 2.223 1 93.5 69 GLU A CA 1
ATOM 536 C C . GLU A 1 69 ? 25.984 13.781 1.816 1 93.5 69 GLU A C 1
ATOM 538 O O . GLU A 1 69 ? 25.812 12.609 2.166 1 93.5 69 GLU A O 1
ATOM 543 N N . ARG A 1 70 ? 25.125 14.484 1.113 1 95.12 70 ARG A N 1
ATOM 544 C CA . ARG A 1 70 ? 23.891 13.875 0.609 1 95.12 70 ARG A CA 1
ATOM 545 C C . ARG A 1 70 ? 24.203 12.672 -0.277 1 95.12 70 ARG A C 1
ATOM 547 O O . ARG A 1 70 ? 23.594 11.617 -0.139 1 95.12 70 ARG A O 1
ATOM 554 N N . SER A 1 71 ? 25.125 12.836 -1.188 1 94.12 71 SER A N 1
ATOM 555 C CA . SER A 1 71 ? 25.531 11.766 -2.09 1 94.12 71 SER A CA 1
ATOM 556 C C . SER A 1 71 ? 26.125 10.594 -1.321 1 94.12 71 SER A C 1
ATOM 558 O O . SER A 1 71 ? 25.922 9.43 -1.687 1 94.12 71 SER A O 1
ATOM 560 N N . ARG A 1 72 ? 26.875 10.906 -0.302 1 92.62 72 ARG A N 1
ATOM 561 C CA . ARG A 1 72 ? 27.484 9.867 0.514 1 92.62 72 ARG A CA 1
ATOM 562 C C . ARG A 1 72 ? 26.438 9 1.187 1 92.62 72 ARG A C 1
ATOM 564 O O . ARG A 1 72 ? 26.531 7.77 1.168 1 92.62 72 ARG A O 1
ATOM 571 N N . ILE A 1 73 ? 25.422 9.586 1.798 1 93.38 73 ILE A N 1
ATOM 572 C CA . ILE A 1 73 ? 24.375 8.844 2.508 1 93.38 73 ILE A CA 1
ATOM 573 C C . ILE A 1 73 ? 23.547 8.039 1.51 1 93.38 73 ILE A C 1
ATOM 575 O O . ILE A 1 73 ? 23.172 6.898 1.784 1 93.38 73 ILE A O 1
ATOM 579 N N . LEU A 1 74 ? 23.266 8.648 0.38 1 93.88 74 LEU A N 1
ATOM 580 C CA . LEU A 1 74 ? 22.547 7.945 -0.667 1 93.88 74 LEU A CA 1
ATOM 581 C C . LEU A 1 74 ? 23.312 6.703 -1.118 1 93.88 74 LEU A C 1
ATOM 583 O O . LEU A 1 74 ? 22.703 5.656 -1.364 1 93.88 74 LEU A O 1
ATOM 587 N N . ARG A 1 75 ? 24.609 6.848 -1.264 1 92.94 75 ARG A N 1
ATOM 588 C CA . ARG A 1 75 ? 25.438 5.715 -1.657 1 92.94 75 ARG A CA 1
ATOM 589 C C . ARG A 1 75 ? 25.406 4.617 -0.603 1 92.94 75 ARG A C 1
ATOM 591 O O . ARG A 1 75 ? 25.375 3.43 -0.936 1 92.94 75 ARG A O 1
ATOM 598 N N . GLN A 1 76 ? 25.438 5 0.634 1 92.88 76 GLN A N 1
ATOM 599 C CA . GLN A 1 76 ? 25.359 4.027 1.719 1 92.88 76 GLN A CA 1
ATOM 600 C C . GLN A 1 76 ? 24.062 3.229 1.656 1 92.88 76 GLN A C 1
ATOM 602 O O . GLN A 1 76 ? 24.062 2.012 1.852 1 92.88 76 GLN A O 1
ATOM 607 N N . GLU A 1 77 ? 22.984 3.953 1.438 1 94.81 77 GLU A N 1
ATOM 608 C CA . GLU A 1 77 ? 21.703 3.27 1.303 1 94.81 77 GLU A CA 1
ATOM 609 C C . GLU A 1 77 ? 21.703 2.318 0.11 1 94.81 77 GLU A C 1
ATOM 611 O O . GLU A 1 77 ? 21.188 1.199 0.2 1 94.81 77 GLU A O 1
ATOM 616 N N . LYS A 1 78 ? 22.266 2.729 -0.997 1 95.19 78 LYS A N 1
ATOM 617 C CA . LYS A 1 78 ? 22.344 1.895 -2.193 1 95.19 78 LYS A CA 1
ATOM 618 C C . LYS A 1 78 ? 23.234 0.675 -1.955 1 95.19 78 LYS A C 1
ATOM 620 O O . LYS A 1 78 ? 22.984 -0.4 -2.502 1 95.19 78 LYS A O 1
ATOM 625 N N . ASP A 1 79 ? 24.266 0.861 -1.178 1 95.31 79 ASP A N 1
ATOM 626 C CA . ASP A 1 79 ? 25.172 -0.24 -0.87 1 95.31 79 ASP A CA 1
ATOM 627 C C . ASP A 1 79 ? 24.484 -1.292 -0.003 1 95.31 79 ASP A C 1
ATOM 629 O O . ASP A 1 79 ? 24.891 -2.457 0.004 1 95.31 79 ASP A O 1
ATOM 633 N N . LEU A 1 80 ? 23.469 -0.893 0.726 1 95.88 80 LEU A N 1
ATOM 634 C CA . LEU A 1 80 ? 22.703 -1.817 1.561 1 95.88 80 LEU A CA 1
ATOM 635 C C . LEU A 1 80 ? 21.562 -2.451 0.771 1 95.88 80 LEU A C 1
ATOM 637 O O . LEU A 1 80 ? 20.984 -3.447 1.206 1 95.88 80 LEU A O 1
ATOM 641 N N . ASP A 1 81 ? 21.281 -1.912 -0.385 1 97.12 81 ASP A N 1
ATOM 642 C CA . ASP A 1 81 ? 20.156 -2.336 -1.201 1 97.12 81 ASP A CA 1
ATOM 643 C C . ASP A 1 81 ? 20.406 -3.701 -1.832 1 97.12 81 ASP A C 1
ATOM 645 O O . ASP A 1 81 ? 21.547 -4.184 -1.842 1 97.12 81 ASP A O 1
ATOM 649 N N . PHE A 1 82 ? 19.391 -4.32 -2.357 1 98.31 82 PHE A N 1
ATOM 650 C CA . PHE A 1 82 ? 19.406 -5.715 -2.785 1 98.31 82 PHE A CA 1
ATOM 651 C C . PHE A 1 82 ? 20.266 -5.891 -4.027 1 98.31 82 PHE A C 1
ATOM 653 O O . PHE A 1 82 ? 20.781 -6.984 -4.285 1 98.31 82 PHE A O 1
ATOM 660 N N . ASP A 1 83 ? 20.422 -4.859 -4.848 1 97.88 83 ASP A N 1
ATOM 661 C CA . ASP A 1 83 ? 21.125 -5.008 -6.121 1 97.88 83 ASP A CA 1
ATOM 662 C C . ASP A 1 83 ? 22.547 -4.5 -6.027 1 97.88 83 ASP A C 1
ATOM 664 O O . ASP A 1 83 ? 23.203 -4.273 -7.051 1 97.88 83 ASP A O 1
ATOM 668 N N . SER A 1 84 ? 23.047 -4.238 -4.816 1 96.94 84 SER A N 1
ATOM 669 C CA . SER A 1 84 ? 24.359 -3.635 -4.555 1 96.94 84 SER A CA 1
ATOM 670 C C . SER A 1 84 ? 25.469 -4.434 -5.215 1 96.94 84 SER A C 1
ATOM 672 O O . SER A 1 84 ? 26.344 -3.861 -5.875 1 96.94 84 SER A O 1
ATOM 674 N N . ARG A 1 85 ? 25.516 -5.746 -5.102 1 96.56 85 ARG A N 1
ATOM 675 C CA . ARG A 1 85 ? 26.578 -6.586 -5.637 1 96.56 85 ARG A CA 1
ATOM 676 C C . ARG A 1 85 ? 26.578 -6.566 -7.164 1 96.56 85 ARG A C 1
ATOM 678 O O . ARG A 1 85 ? 27.641 -6.512 -7.789 1 96.56 85 ARG A O 1
ATOM 685 N N . CYS A 1 86 ? 25.344 -6.637 -7.727 1 97.88 86 CYS A N 1
ATOM 686 C CA . CYS A 1 86 ? 25.25 -6.574 -9.18 1 97.88 86 CYS A CA 1
ATOM 687 C C . CYS A 1 86 ? 25.734 -5.227 -9.703 1 97.88 86 CYS A C 1
ATOM 689 O O . CYS A 1 86 ? 26.391 -5.164 -10.742 1 97.88 86 CYS A O 1
ATOM 691 N N . ARG A 1 87 ? 25.453 -4.18 -8.992 1 96.94 87 ARG A N 1
ATOM 692 C CA . ARG A 1 87 ? 25.906 -2.85 -9.383 1 96.94 87 ARG A CA 1
ATOM 693 C C . ARG A 1 87 ? 27.422 -2.732 -9.266 1 96.94 87 ARG A C 1
ATOM 695 O O . ARG A 1 87 ? 28.094 -2.217 -10.172 1 96.94 87 ARG A O 1
ATOM 702 N N . ALA A 1 88 ? 28.016 -3.207 -8.203 1 94.81 88 ALA A N 1
ATOM 703 C CA . ALA A 1 88 ? 29.453 -3.1 -7.93 1 94.81 88 ALA A CA 1
ATOM 704 C C . ALA A 1 88 ? 30.25 -3.898 -8.945 1 94.81 88 ALA A C 1
ATOM 706 O O . ALA A 1 88 ? 31.375 -3.51 -9.305 1 94.81 88 ALA A O 1
ATOM 707 N N . ASN A 1 89 ? 29.688 -4.984 -9.492 1 95.69 89 ASN A N 1
ATOM 708 C CA . ASN A 1 89 ? 30.406 -5.875 -10.398 1 95.69 89 ASN A CA 1
ATOM 709 C C . ASN A 1 89 ? 29.938 -5.711 -11.836 1 95.69 89 ASN A C 1
ATOM 711 O O . ASN A 1 89 ? 30.203 -6.559 -12.688 1 95.69 89 ASN A O 1
ATOM 715 N N . ALA A 1 90 ? 29.266 -4.652 -12.094 1 97.81 90 ALA A N 1
ATOM 716 C CA . ALA A 1 90 ? 28.656 -4.465 -13.406 1 97.81 90 ALA A CA 1
ATOM 717 C C . ALA A 1 90 ? 29.719 -4.32 -14.484 1 97.81 90 ALA A C 1
ATOM 719 O O . ALA A 1 90 ? 30.719 -3.627 -14.289 1 97.81 90 ALA A O 1
ATOM 720 N N . THR A 1 91 ? 29.594 -5.004 -15.609 1 97.75 91 THR A N 1
ATOM 721 C CA . THR A 1 91 ? 30.438 -4.832 -16.781 1 97.75 91 THR A CA 1
ATOM 722 C C . THR A 1 91 ? 30.094 -3.533 -17.516 1 97.75 91 THR A C 1
ATOM 724 O O . THR A 1 91 ? 29.062 -2.918 -17.234 1 97.75 91 THR A O 1
ATOM 727 N N . ALA A 1 92 ? 30.953 -3.125 -18.391 1 97.5 92 ALA A N 1
ATOM 728 C CA . ALA A 1 92 ? 30.688 -1.931 -19.188 1 97.5 92 ALA A CA 1
ATOM 729 C C . ALA A 1 92 ? 29.391 -2.076 -20 1 97.5 92 ALA A C 1
ATOM 731 O O . ALA A 1 92 ? 28.656 -1.105 -20.172 1 97.5 92 ALA A O 1
ATOM 732 N N . LEU A 1 93 ? 29.203 -3.236 -20.484 1 97.38 93 LEU A N 1
ATOM 733 C CA . LEU A 1 93 ? 27.984 -3.504 -21.25 1 97.38 93 LEU A CA 1
ATOM 734 C C . LEU A 1 93 ? 26.75 -3.359 -20.375 1 97.38 93 LEU A C 1
ATOM 736 O O . LEU A 1 93 ? 25.734 -2.807 -20.797 1 97.38 93 LEU A O 1
ATOM 740 N N . GLU A 1 94 ? 26.781 -3.883 -19.172 1 98.38 94 GLU A N 1
ATOM 741 C CA . GLU A 1 94 ? 25.672 -3.748 -18.234 1 98.38 94 GLU A CA 1
ATOM 742 C C . GLU A 1 94 ? 25.406 -2.285 -17.875 1 98.38 94 GLU A C 1
ATOM 744 O O . GLU A 1 94 ? 24.266 -1.86 -17.75 1 98.38 94 GLU A O 1
ATOM 749 N N . GLN A 1 95 ? 26.484 -1.526 -17.688 1 98.31 95 GLN A N 1
ATOM 750 C CA . GLN A 1 95 ? 26.344 -0.101 -17.406 1 98.31 95 GLN A CA 1
ATOM 751 C C . GLN A 1 95 ? 25.641 0.622 -18.547 1 98.31 95 GLN A C 1
ATOM 753 O O . GLN A 1 95 ? 24.766 1.468 -18.328 1 98.31 95 GLN A O 1
ATOM 758 N N . ARG A 1 96 ? 26.047 0.26 -19.734 1 97.94 96 ARG A N 1
ATOM 759 C CA . ARG A 1 96 ? 25.422 0.875 -20.906 1 97.94 96 ARG A CA 1
ATOM 760 C C . ARG A 1 96 ? 23.938 0.517 -20.984 1 97.94 96 ARG A C 1
ATOM 762 O O . ARG A 1 96 ? 23.094 1.377 -21.25 1 97.94 96 ARG A O 1
ATOM 769 N N . VAL A 1 97 ? 23.609 -0.719 -20.781 1 98.44 97 VAL A N 1
ATOM 770 C CA . VAL A 1 97 ? 22.219 -1.157 -20.828 1 98.44 97 VAL A CA 1
ATOM 771 C C . VAL A 1 97 ? 21.422 -0.466 -19.719 1 98.44 97 VAL A C 1
ATOM 773 O O . VAL A 1 97 ? 20.25 -0.136 -19.906 1 98.44 97 VAL A O 1
ATOM 776 N N . ASP A 1 98 ? 22.031 -0.302 -18.578 1 98.38 98 ASP A N 1
ATOM 777 C CA . ASP A 1 98 ? 21.375 0.43 -17.5 1 98.38 98 ASP A CA 1
ATOM 778 C C . ASP A 1 98 ? 21 1.844 -17.938 1 98.38 98 ASP A C 1
ATOM 780 O O . ASP A 1 98 ? 19.891 2.316 -17.672 1 98.38 98 ASP A O 1
ATOM 784 N N . GLN A 1 99 ? 21.891 2.502 -18.578 1 97.81 99 GLN A N 1
ATOM 785 C CA . GLN A 1 99 ? 21.625 3.832 -19.109 1 97.81 99 GLN A CA 1
ATOM 786 C C . GLN A 1 99 ? 20.484 3.801 -20.125 1 97.81 99 GLN A C 1
ATOM 788 O O . GLN A 1 99 ? 19.625 4.676 -20.109 1 97.81 99 GLN A O 1
ATOM 793 N N . ILE A 1 100 ? 20.547 2.82 -21 1 97.62 100 ILE A N 1
ATOM 794 C CA . ILE A 1 100 ? 19.516 2.666 -22.031 1 97.62 100 ILE A CA 1
ATOM 795 C C . ILE A 1 100 ? 18.156 2.471 -21.375 1 97.62 100 ILE A C 1
ATOM 797 O O . ILE A 1 100 ? 17.156 3.035 -21.828 1 97.62 100 ILE A O 1
ATOM 801 N N . LEU A 1 101 ? 18.094 1.634 -20.328 1 97.31 101 LEU A N 1
ATOM 802 C CA . LEU A 1 101 ? 16.828 1.395 -19.625 1 97.31 101 LEU A CA 1
ATOM 803 C C . LEU A 1 101 ? 16.25 2.699 -19.094 1 97.31 101 LEU A C 1
ATOM 805 O O . LEU A 1 101 ? 15.039 2.912 -19.156 1 97.31 101 LEU A O 1
ATOM 809 N N . HIS A 1 102 ? 17.062 3.561 -18.547 1 96.25 102 HIS A N 1
ATOM 810 C CA . HIS A 1 102 ? 16.594 4.844 -18.047 1 96.25 102 HIS A CA 1
ATOM 811 C C . HIS A 1 102 ? 16.125 5.75 -19.172 1 96.25 102 HIS A C 1
ATOM 813 O O . HIS A 1 102 ? 15.164 6.508 -19 1 96.25 102 HIS A O 1
ATOM 819 N N . GLU A 1 103 ? 16.781 5.656 -20.281 1 96.56 103 GLU A N 1
ATOM 820 C CA . GLU A 1 103 ? 16.328 6.402 -21.453 1 96.56 103 GLU A CA 1
ATOM 821 C C . GLU A 1 103 ? 14.984 5.883 -21.969 1 96.56 103 GLU A C 1
ATOM 823 O O . GLU A 1 103 ? 14.125 6.664 -22.375 1 96.56 103 GLU A O 1
ATOM 828 N N . CYS A 1 104 ? 14.859 4.555 -21.969 1 97.31 104 CYS A N 1
ATOM 829 C CA . CYS A 1 104 ? 13.586 3.947 -22.344 1 97.31 104 CYS A CA 1
ATOM 830 C C . CYS A 1 104 ? 12.461 4.453 -21.453 1 97.31 104 CYS A C 1
ATOM 832 O O . CYS A 1 104 ? 11.359 4.73 -21.938 1 97.31 104 CYS A O 1
ATOM 834 N N . ARG A 1 105 ? 12.695 4.613 -20.203 1 96.62 105 ARG A N 1
ATOM 835 C CA . ARG A 1 105 ? 11.703 5.121 -19.266 1 96.62 105 ARG A CA 1
ATOM 836 C C . ARG A 1 105 ? 11.273 6.535 -19.641 1 96.62 105 ARG A C 1
ATOM 838 O O . ARG A 1 105 ? 10.086 6.863 -19.578 1 96.62 105 ARG A O 1
ATOM 845 N N . ARG A 1 106 ? 12.203 7.371 -19.969 1 95.31 106 ARG A N 1
ATOM 846 C CA . ARG A 1 106 ? 11.891 8.742 -20.375 1 95.31 106 ARG A CA 1
ATOM 847 C C . ARG A 1 106 ? 11.047 8.758 -21.641 1 95.31 106 ARG A C 1
ATOM 849 O O . ARG A 1 106 ? 10.109 9.555 -21.75 1 95.31 106 ARG A O 1
ATOM 856 N N . GLN A 1 107 ? 11.383 7.879 -22.531 1 96.5 107 GLN A N 1
ATOM 857 C CA . GLN A 1 107 ? 10.602 7.754 -23.766 1 96.5 107 GLN A CA 1
ATOM 858 C C . GLN A 1 107 ? 9.172 7.328 -23.453 1 96.5 107 GLN A C 1
ATOM 860 O O . GLN A 1 107 ? 8.227 7.844 -24.062 1 96.5 107 GLN A O 1
ATOM 865 N N . ASP A 1 108 ? 9.07 6.402 -22.594 1 97.69 108 ASP A N 1
ATOM 866 C CA . ASP A 1 108 ? 7.754 5.895 -22.234 1 97.69 108 ASP A CA 1
ATOM 867 C C . ASP A 1 108 ? 6.922 6.977 -21.547 1 97.69 108 ASP A C 1
ATOM 869 O O . ASP A 1 108 ? 5.703 7.027 -21.703 1 97.69 108 ASP A O 1
ATOM 873 N N . GLU A 1 109 ? 7.578 7.789 -20.719 1 95.38 109 GLU A N 1
ATOM 874 C CA . GLU A 1 109 ? 6.879 8.906 -20.094 1 95.38 109 GLU A CA 1
ATOM 875 C C . GLU A 1 109 ? 6.254 9.82 -21.141 1 95.38 109 GLU A C 1
ATOM 877 O O . GLU A 1 109 ? 5.098 10.227 -21.016 1 95.38 109 GLU A O 1
ATOM 882 N N . GLN A 1 110 ? 6.973 10.125 -22.109 1 95.56 110 GLN A N 1
ATOM 883 C CA . GLN A 1 110 ? 6.477 10.969 -23.188 1 95.56 110 GLN A CA 1
ATOM 884 C C . GLN A 1 110 ? 5.359 10.273 -23.969 1 95.56 110 GLN A C 1
ATOM 886 O O . GLN A 1 110 ? 4.375 10.906 -24.344 1 95.56 110 GLN A O 1
ATOM 891 N N . MET A 1 111 ? 5.566 9.016 -24.188 1 96.88 111 MET A N 1
ATOM 892 C CA . MET A 1 111 ? 4.562 8.234 -24.906 1 96.88 111 MET A CA 1
ATOM 893 C C . MET A 1 111 ? 3.219 8.281 -24.172 1 96.88 111 MET A C 1
ATOM 895 O O . MET A 1 111 ? 2.184 8.531 -24.797 1 96.88 111 MET A O 1
ATOM 899 N N . PHE A 1 112 ? 3.223 8.047 -22.938 1 97.31 112 PHE A N 1
ATOM 900 C CA . PHE A 1 112 ? 1.998 8.062 -22.156 1 97.31 112 PHE A CA 1
ATOM 901 C C . PHE A 1 112 ? 1.396 9.461 -22.109 1 97.31 112 PHE A C 1
ATOM 903 O O . PHE A 1 112 ? 0.174 9.617 -22.172 1 97.31 112 PHE A O 1
ATOM 910 N N . GLU A 1 113 ? 2.229 10.484 -21.984 1 94 113 GLU A N 1
ATOM 911 C CA . GLU A 1 113 ? 1.762 11.867 -21.938 1 94 113 GLU A CA 1
ATOM 912 C C . GLU A 1 113 ? 1.046 12.25 -23.234 1 94 113 GLU A C 1
ATOM 914 O O . GLU A 1 113 ? 0.168 13.109 -23.234 1 94 113 GLU A O 1
ATOM 919 N N . ASN A 1 114 ? 1.391 11.602 -24.266 1 96.44 114 ASN A N 1
ATOM 920 C CA . ASN A 1 114 ? 0.823 11.914 -25.578 1 96.44 114 ASN A CA 1
ATOM 921 C C . ASN A 1 114 ? -0.459 11.125 -25.844 1 96.44 114 ASN A C 1
ATOM 923 O O . ASN A 1 114 ? -1.126 11.336 -26.859 1 96.44 114 ASN A O 1
ATOM 927 N N . GLN A 1 115 ? -0.805 10.242 -24.938 1 97.38 115 GLN A N 1
ATOM 928 C CA . GLN A 1 115 ? -2.084 9.547 -25.062 1 97.38 115 GLN A CA 1
ATOM 929 C C . GLN A 1 115 ? -3.24 10.453 -24.641 1 97.38 115 GLN A C 1
ATOM 931 O O . GLN A 1 115 ? -3.074 11.328 -23.781 1 97.38 115 GLN A O 1
ATOM 936 N N . PRO A 1 116 ? -4.418 10.289 -25.266 1 97.12 116 PRO A N 1
ATOM 937 C CA . PRO A 1 116 ? -5.574 11.031 -24.75 1 97.12 116 PRO A CA 1
ATOM 938 C C . PRO A 1 116 ? -5.844 10.766 -23.266 1 97.12 116 PRO A C 1
ATOM 940 O O . PRO A 1 116 ? -5.73 9.625 -22.812 1 97.12 116 PRO A O 1
ATOM 943 N N . PRO A 1 117 ? -6.07 11.844 -22.531 1 97.5 117 PRO A N 1
ATOM 944 C CA . PRO A 1 117 ? -6.398 11.617 -21.125 1 97.5 117 PRO A CA 1
ATOM 945 C C . PRO A 1 117 ? -7.676 10.797 -20.938 1 97.5 117 PRO A C 1
ATOM 947 O O . PRO A 1 117 ? -8.492 10.711 -21.859 1 97.5 117 PRO A O 1
ATOM 950 N N . ARG A 1 118 ? -7.781 10.188 -19.828 1 96.81 118 ARG A N 1
ATOM 951 C CA . ARG A 1 118 ? -8.984 9.445 -19.484 1 96.81 118 ARG A CA 1
ATOM 952 C C . ARG A 1 118 ? -9.992 10.336 -18.75 1 96.81 118 ARG A C 1
ATOM 954 O O . ARG A 1 118 ? -9.609 11.141 -17.906 1 96.81 118 ARG A O 1
ATOM 961 N N . LEU A 1 119 ? -11.242 10.211 -19.109 1 96.31 119 LEU A N 1
ATOM 962 C CA . LEU A 1 119 ? -12.305 11 -18.484 1 96.31 119 LEU A CA 1
ATOM 963 C C . LEU A 1 119 ? -12.766 10.352 -17.188 1 96.31 119 LEU A C 1
ATOM 965 O O . LEU A 1 119 ? -13.203 9.195 -17.172 1 96.31 119 LEU A O 1
ATOM 969 N N . GLY A 1 120 ? -12.617 11.094 -16.109 1 94.19 120 GLY A N 1
ATOM 970 C CA . GLY A 1 120 ? -13.031 10.586 -14.805 1 94.19 120 GLY A CA 1
ATOM 971 C C . GLY A 1 120 ? -14.32 11.219 -14.297 1 94.19 120 GLY A C 1
ATOM 972 O O . GLY A 1 120 ? -15.109 11.742 -15.086 1 94.19 120 GLY A O 1
ATOM 973 N N . HIS A 1 121 ? -14.562 11.078 -13.031 1 93.25 121 HIS A N 1
ATOM 974 C CA . HIS A 1 121 ? -15.758 11.594 -12.375 1 93.25 121 HIS A CA 1
ATOM 975 C C . HIS A 1 121 ? -15.875 13.102 -12.547 1 93.25 121 HIS A C 1
ATOM 977 O O . HIS A 1 121 ? -14.875 13.82 -12.438 1 93.25 121 HIS A O 1
ATOM 983 N N . GLY A 1 122 ? -17.062 13.555 -12.867 1 92.19 122 GLY A N 1
ATOM 984 C CA . GLY A 1 122 ? -17.344 14.977 -12.961 1 92.19 122 GLY A CA 1
ATOM 985 C C . GLY A 1 122 ? -16.672 15.641 -14.141 1 92.19 122 GLY A C 1
ATOM 986 O O . GLY A 1 122 ? -16.609 16.875 -14.219 1 92.19 122 GLY A O 1
ATOM 987 N N . GLY A 1 123 ? -16.047 14.867 -15 1 94.25 123 GLY A N 1
ATOM 988 C CA . GLY A 1 123 ? -15.406 15.43 -16.172 1 94.25 123 GLY A CA 1
ATOM 989 C C . GLY A 1 123 ? -13.922 15.664 -15.984 1 94.25 123 GLY A C 1
ATOM 990 O O . GLY A 1 123 ? -13.258 16.219 -16.859 1 94.25 123 GLY A O 1
ATOM 991 N N . GLN A 1 124 ? -13.383 15.242 -14.906 1 96.06 124 GLN A N 1
ATOM 992 C CA . GLN A 1 124 ? -11.953 15.391 -14.672 1 96.06 124 GLN A CA 1
ATOM 993 C C . GLN A 1 124 ? -11.141 14.602 -15.695 1 96.06 124 GLN A C 1
ATOM 995 O O . GLN A 1 124 ? -11.492 13.469 -16.031 1 96.06 124 GLN A O 1
ATOM 1000 N N . GLN A 1 125 ? -10.094 15.211 -16.188 1 96.81 125 GLN A N 1
ATOM 1001 C CA . GLN A 1 125 ? -9.203 14.562 -17.141 1 96.81 125 GLN A CA 1
ATOM 1002 C C . GLN A 1 125 ? -7.953 14.023 -16.453 1 96.81 125 GLN A C 1
ATOM 1004 O O . GLN A 1 125 ? -7.297 14.75 -15.703 1 96.81 125 GLN A O 1
ATOM 1009 N N . HIS A 1 126 ? -7.637 12.758 -16.703 1 97 126 HIS A N 1
ATOM 1010 C CA . HIS A 1 126 ? -6.492 12.117 -16.078 1 97 126 HIS A CA 1
ATOM 1011 C C . HIS A 1 126 ? -5.453 11.695 -17.109 1 97 126 HIS A C 1
ATOM 1013 O O . HIS A 1 126 ? -5.707 10.797 -17.922 1 97 126 HIS A O 1
ATOM 1019 N N . GLN A 1 127 ? -4.344 12.336 -17 1 96.19 127 GLN A N 1
ATOM 1020 C CA . GLN A 1 127 ? -3.26 11.977 -17.906 1 96.19 127 GLN A CA 1
ATOM 1021 C C . GLN A 1 127 ? -2.777 10.555 -17.656 1 96.19 127 GLN A C 1
ATOM 1023 O O . GLN A 1 127 ? -2.674 10.117 -16.516 1 96.19 127 GLN A O 1
ATOM 1028 N N . ARG A 1 128 ? -2.467 9.836 -18.797 1 96.94 128 ARG A N 1
ATOM 1029 C CA . ARG A 1 128 ? -1.929 8.484 -18.672 1 96.94 128 ARG A CA 1
ATOM 1030 C C . ARG A 1 128 ? -0.473 8.516 -18.219 1 96.94 128 ARG A C 1
ATOM 1032 O O . ARG A 1 128 ? 0.241 9.484 -18.469 1 96.94 128 ARG A O 1
ATOM 1039 N N . PHE A 1 129 ? -0.028 7.512 -17.547 1 96.62 129 PHE A N 1
ATOM 1040 C CA . PHE A 1 129 ? 1.354 7.434 -17.094 1 96.62 129 PHE A CA 1
ATOM 1041 C C . PHE A 1 129 ? 1.779 5.984 -16.891 1 96.62 129 PHE A C 1
ATOM 1043 O O . PHE A 1 129 ? 0.933 5.098 -16.75 1 96.62 129 PHE A O 1
ATOM 1050 N N . ALA A 1 130 ? 3.041 5.73 -16.953 1 96.38 130 ALA A N 1
ATOM 1051 C CA . ALA A 1 130 ? 3.592 4.398 -16.719 1 96.38 130 ALA A CA 1
ATOM 1052 C C . ALA A 1 130 ? 3.357 3.969 -15.266 1 96.38 130 ALA A C 1
ATOM 1054 O O . ALA A 1 130 ? 3.467 4.781 -14.344 1 96.38 130 ALA A O 1
ATOM 1055 N N . GLY A 1 131 ? 3.09 2.682 -15.016 1 96.5 131 GLY A N 1
ATOM 1056 C CA . GLY A 1 131 ? 2.918 2.156 -13.672 1 96.5 131 GLY A CA 1
ATOM 1057 C C . GLY A 1 131 ? 1.529 2.393 -13.109 1 96.5 131 GLY A C 1
ATOM 1058 O O . GLY A 1 131 ? 1.277 2.131 -11.93 1 96.5 131 GLY A O 1
ATOM 1059 N N . ASP A 1 132 ? 0.566 2.955 -13.977 1 97.25 132 ASP A N 1
ATOM 1060 C CA . ASP A 1 132 ? -0.833 3.033 -13.562 1 97.25 132 ASP A CA 1
ATOM 1061 C C . ASP A 1 132 ? -1.436 1.639 -13.406 1 97.25 132 ASP A C 1
ATOM 1063 O O . ASP A 1 132 ? -0.71 0.643 -13.375 1 97.25 132 ASP A O 1
ATOM 1067 N N . HIS A 1 133 ? -2.807 1.562 -13.195 1 97.94 133 HIS A N 1
ATOM 1068 C CA . HIS A 1 133 ? -3.447 0.252 -13.156 1 97.94 133 HIS A CA 1
ATOM 1069 C C . HIS A 1 133 ? -2.992 -0.623 -14.312 1 97.94 133 HIS A C 1
ATOM 1071 O O . HIS A 1 133 ? -3.014 -0.189 -15.469 1 97.94 133 HIS A O 1
ATOM 1077 N N . TYR A 1 134 ? -2.549 -1.831 -13.992 1 98.56 134 TYR A N 1
ATOM 1078 C CA . TYR A 1 134 ? -2.039 -2.711 -15.039 1 98.56 134 TYR A CA 1
ATOM 1079 C C . TYR A 1 134 ? -3.047 -2.848 -16.172 1 98.56 134 TYR A C 1
ATOM 1081 O O . TYR A 1 134 ? -2.699 -2.676 -17.344 1 98.56 134 TYR A O 1
ATOM 1089 N N . LEU A 1 135 ? -4.289 -3.111 -15.828 1 98.31 135 LEU A N 1
ATOM 1090 C CA . LEU A 1 135 ? -5.301 -3.404 -16.828 1 98.31 135 LEU A CA 1
ATOM 1091 C C . LEU A 1 135 ? -5.707 -2.139 -17.578 1 98.31 135 LEU A C 1
ATOM 1093 O O . LEU A 1 135 ? -6.285 -2.209 -18.672 1 98.31 135 LEU A O 1
ATOM 1097 N N . SER A 1 136 ? -5.43 -0.975 -16.984 1 97.06 136 SER A N 1
ATOM 1098 C CA . SER A 1 136 ? -5.656 0.274 -17.703 1 97.06 136 SER A CA 1
ATOM 1099 C C . SER A 1 136 ? -4.605 0.485 -18.781 1 97.06 136 SER A C 1
ATOM 1101 O O . SER A 1 136 ? -4.871 1.149 -19.797 1 97.06 136 SER A O 1
ATOM 1103 N N . ASN A 1 137 ? -3.443 -0.074 -18.578 1 97.75 137 ASN A N 1
ATOM 1104 C CA . ASN A 1 137 ? -2.307 0.153 -19.453 1 97.75 137 ASN A CA 1
ATOM 1105 C C . ASN A 1 137 ? -2.037 -1.059 -20.344 1 97.75 137 ASN A C 1
ATOM 1107 O O . ASN A 1 137 ? -1.186 -1.004 -21.234 1 97.75 137 ASN A O 1
ATOM 1111 N N . VAL A 1 138 ? -2.744 -2.148 -20.172 1 97.56 138 VAL A N 1
ATOM 1112 C CA . VAL A 1 138 ? -2.375 -3.441 -20.75 1 97.56 138 VAL A CA 1
ATOM 1113 C C . VAL A 1 138 ? -2.252 -3.326 -22.266 1 97.56 138 VAL A C 1
ATOM 1115 O O . VAL A 1 138 ? -1.381 -3.951 -22.875 1 97.56 138 VAL A O 1
ATOM 1118 N N . ASP A 1 139 ? -3.02 -2.482 -22.938 1 96.62 139 ASP A N 1
ATOM 1119 C CA . ASP A 1 139 ? -3.002 -2.336 -24.391 1 96.62 139 ASP A CA 1
ATOM 1120 C C . ASP A 1 139 ? -1.918 -1.354 -24.828 1 96.62 139 ASP A C 1
ATOM 1122 O O . ASP A 1 139 ? -1.553 -1.312 -26 1 96.62 139 ASP A O 1
ATOM 1126 N N . LEU A 1 140 ? -1.382 -0.559 -23.922 1 97.94 140 LEU A N 1
ATOM 1127 C CA . LEU A 1 140 ? -0.35 0.424 -24.234 1 97.94 140 LEU A CA 1
ATOM 1128 C C . LEU A 1 140 ? 1.04 -0.143 -23.953 1 97.94 140 LEU A C 1
ATOM 1130 O O . LEU A 1 140 ? 2.021 0.291 -24.562 1 97.94 140 LEU A O 1
ATOM 1134 N N . ILE A 1 141 ? 1.165 -1.108 -23.078 1 98.25 141 ILE A N 1
ATOM 1135 C CA . ILE A 1 141 ? 2.436 -1.651 -22.609 1 98.25 141 ILE A CA 1
ATOM 1136 C C . ILE A 1 141 ? 3.25 -2.156 -23.797 1 98.25 141 ILE A C 1
ATOM 1138 O O . ILE A 1 141 ? 4.434 -1.84 -23.938 1 98.25 141 ILE A O 1
ATOM 1142 N N . PRO A 1 142 ? 2.645 -2.83 -24.828 1 97.69 142 PRO A N 1
ATOM 1143 C CA . PRO A 1 142 ? 3.428 -3.334 -25.953 1 97.69 142 PRO A CA 1
ATOM 1144 C C . PRO A 1 142 ? 4.02 -2.215 -26.812 1 97.69 142 PRO A C 1
ATOM 1146 O O . PRO A 1 142 ? 4.914 -2.461 -27.625 1 97.69 142 PRO A O 1
ATOM 1149 N N . LYS A 1 143 ? 3.564 -0.988 -26.609 1 97.44 143 LYS A N 1
ATOM 1150 C CA . LYS A 1 143 ? 4.035 0.147 -27.406 1 97.44 143 LYS A CA 1
ATOM 1151 C C . LYS A 1 143 ? 5.203 0.848 -26.719 1 97.44 143 LYS A C 1
ATOM 1153 O O . LYS A 1 143 ? 5.828 1.739 -27.297 1 97.44 143 LYS A O 1
ATOM 1158 N N . THR A 1 144 ? 5.551 0.466 -25.547 1 97.88 144 THR A N 1
ATOM 1159 C CA . THR A 1 144 ? 6.555 1.166 -24.75 1 97.88 144 THR A CA 1
ATOM 1160 C C . THR A 1 144 ? 7.953 0.642 -25.062 1 97.88 144 THR A C 1
ATOM 1162 O O . THR A 1 144 ? 8.109 -0.502 -25.5 1 97.88 144 THR A O 1
ATOM 1165 N N . ALA A 1 145 ? 8.93 1.502 -24.859 1 97.38 145 ALA A N 1
ATOM 1166 C CA . ALA A 1 145 ? 10.336 1.127 -25.031 1 97.38 145 ALA A CA 1
ATOM 1167 C C . ALA A 1 145 ? 10.773 0.147 -23.938 1 97.38 145 ALA A C 1
ATOM 1169 O O . ALA A 1 145 ? 11.523 -0.794 -24.203 1 97.38 145 ALA A O 1
ATOM 1170 N N . LEU A 1 146 ? 10.344 0.319 -22.75 1 97.38 146 LEU A N 1
ATOM 1171 C CA . LEU A 1 146 ? 10.688 -0.559 -21.641 1 97.38 146 LEU A CA 1
ATOM 1172 C C . LEU A 1 146 ? 10.211 -1.983 -21.906 1 97.38 146 LEU A C 1
ATOM 1174 O O . LEU A 1 146 ? 10.867 -2.947 -21.5 1 97.38 146 LEU A O 1
ATOM 1178 N N . TRP A 1 147 ? 9.062 -2.111 -22.531 1 98 147 TRP A N 1
ATOM 1179 C CA . TRP A 1 147 ? 8.516 -3.428 -22.844 1 98 147 TRP A CA 1
ATOM 1180 C C . TRP A 1 147 ? 9.422 -4.168 -23.828 1 98 147 TRP A C 1
ATOM 1182 O O . TRP A 1 147 ? 9.625 -5.379 -23.703 1 98 147 TRP A O 1
ATOM 1192 N N . ARG A 1 148 ? 9.945 -3.475 -24.797 1 96.12 148 ARG A N 1
ATOM 1193 C CA . ARG A 1 148 ? 10.836 -4.09 -25.781 1 96.12 148 ARG A CA 1
ATOM 1194 C C . ARG A 1 148 ? 12.047 -4.719 -25.094 1 96.12 148 ARG A C 1
ATOM 1196 O O . ARG A 1 148 ? 12.5 -5.793 -25.5 1 96.12 148 ARG A O 1
ATOM 1203 N N . VAL A 1 149 ? 12.508 -4.043 -24.078 1 96.69 149 VAL A N 1
ATOM 1204 C CA . VAL A 1 149 ? 13.648 -4.574 -23.344 1 96.69 149 VAL A CA 1
ATOM 1205 C C . VAL A 1 149 ? 13.195 -5.707 -22.422 1 96.69 149 VAL A C 1
ATOM 1207 O O . VAL A 1 149 ? 13.812 -6.777 -22.391 1 96.69 149 VAL A O 1
ATOM 1210 N N . ALA A 1 150 ? 12.086 -5.527 -21.672 1 96.88 150 ALA A N 1
ATOM 1211 C CA . ALA A 1 150 ? 11.594 -6.5 -20.703 1 96.88 150 ALA A CA 1
ATOM 1212 C C . ALA A 1 150 ? 11.305 -7.844 -21.375 1 96.88 150 ALA A C 1
ATOM 1214 O O . ALA A 1 150 ? 11.555 -8.898 -20.781 1 96.88 150 ALA A O 1
ATOM 1215 N N . LYS A 1 151 ? 10.797 -7.828 -22.547 1 96.88 151 LYS A N 1
ATOM 1216 C CA . LYS A 1 151 ? 10.445 -9.047 -23.266 1 96.88 151 LYS A CA 1
ATOM 1217 C C . LYS A 1 151 ? 11.695 -9.844 -23.625 1 96.88 151 LYS A C 1
ATOM 1219 O O . LYS A 1 151 ? 11.641 -11.078 -23.719 1 96.88 151 LYS A O 1
ATOM 1224 N N . GLN A 1 152 ? 12.797 -9.172 -23.781 1 96.75 152 GLN A N 1
ATOM 1225 C CA . GLN A 1 152 ? 14.023 -9.812 -24.266 1 96.75 152 GLN A CA 1
ATOM 1226 C C . GLN A 1 152 ? 14.867 -10.312 -23.094 1 96.75 152 GLN A C 1
ATOM 1228 O O . GLN A 1 152 ? 15.797 -11.109 -23.281 1 96.75 152 GLN A O 1
ATOM 1233 N N . ILE A 1 153 ? 14.562 -9.922 -21.875 1 98.38 153 ILE A N 1
ATOM 1234 C CA . ILE A 1 153 ? 15.344 -10.297 -20.703 1 98.38 153 ILE A CA 1
ATOM 1235 C C . ILE A 1 153 ? 15.336 -11.812 -20.531 1 98.38 153 ILE A C 1
ATOM 1237 O O . ILE A 1 153 ? 14.273 -12.438 -20.562 1 98.38 153 ILE A O 1
ATOM 1241 N N . PRO A 1 154 ? 16.516 -12.469 -20.469 1 98.69 154 PRO A N 1
ATOM 1242 C CA . PRO A 1 154 ? 16.531 -13.859 -20.016 1 98.69 154 PRO A CA 1
ATOM 1243 C C . PRO A 1 154 ? 16.156 -14.008 -18.547 1 98.69 154 PRO A C 1
ATOM 1245 O O . PRO A 1 154 ? 16.953 -13.664 -17.672 1 98.69 154 PRO A O 1
ATOM 1248 N N . LYS A 1 155 ? 15.125 -14.602 -18.172 1 98.69 155 LYS A N 1
ATOM 1249 C CA . LYS A 1 155 ? 14.453 -14.43 -16.891 1 98.69 155 LYS A CA 1
ATOM 1250 C C . 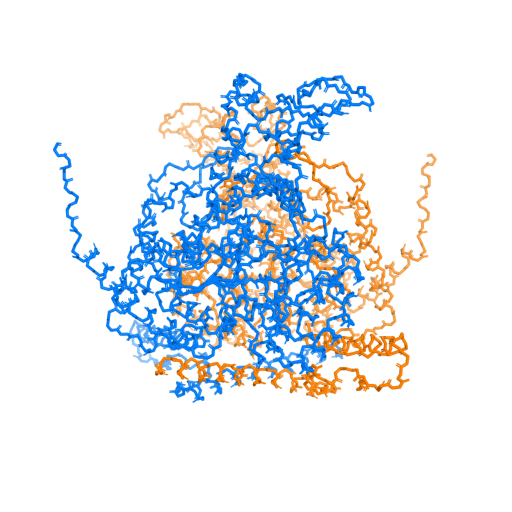LYS A 1 155 ? 14.836 -15.547 -15.914 1 98.69 155 LYS A C 1
ATOM 1252 O O . LYS A 1 155 ? 14.344 -15.586 -14.781 1 98.69 155 LYS A O 1
ATOM 1257 N N . GLY A 1 156 ? 15.734 -16.422 -16.328 1 98.5 156 GLY A N 1
ATOM 1258 C CA . GLY A 1 156 ? 16.188 -17.484 -15.438 1 98.5 156 GLY A CA 1
ATOM 1259 C C . GLY A 1 156 ? 15.117 -18.5 -15.117 1 98.5 156 GLY A C 1
ATOM 1260 O O . GLY A 1 156 ? 14.836 -19.391 -15.93 1 98.5 156 GLY A O 1
ATOM 1261 N N . SER A 1 157 ? 14.469 -18.344 -13.922 1 98.81 157 SER A N 1
ATOM 1262 C CA . SER A 1 157 ? 13.484 -19.344 -13.492 1 98.81 157 SER A CA 1
ATOM 1263 C C . SER A 1 157 ? 12.148 -18.672 -13.156 1 98.81 157 SER A C 1
ATOM 1265 O O . SER A 1 157 ? 12.117 -17.547 -12.664 1 98.81 157 SER A O 1
ATOM 1267 N N . HIS A 1 158 ? 11.078 -19.344 -13.492 1 98.88 158 HIS A N 1
ATOM 1268 C CA . HIS A 1 158 ? 9.711 -18.984 -13.109 1 98.88 158 HIS A CA 1
ATOM 1269 C C . HIS A 1 158 ? 9.195 -19.891 -12 1 98.88 158 HIS A C 1
ATOM 1271 O O . HIS A 1 158 ? 8.797 -21.031 -12.258 1 98.88 158 HIS A O 1
ATOM 1277 N N . LEU A 1 159 ? 9.086 -19.344 -10.742 1 98.88 159 LEU A N 1
ATOM 1278 C CA . LEU A 1 159 ? 8.992 -20.234 -9.586 1 98.88 159 LEU A CA 1
ATOM 1279 C C . LEU A 1 159 ? 7.578 -20.234 -9.016 1 98.88 159 LEU A C 1
ATOM 1281 O O . LEU A 1 159 ? 7.266 -21.031 -8.125 1 98.88 159 LEU A O 1
ATOM 1285 N N . HIS A 1 160 ? 6.676 -19.344 -9.492 1 98.81 160 HIS A N 1
ATOM 1286 C CA . HIS A 1 160 ? 5.285 -19.312 -9.047 1 98.81 160 HIS A CA 1
ATOM 1287 C C . HIS A 1 160 ? 4.332 -19.172 -10.234 1 98.81 160 HIS A C 1
ATOM 1289 O O . HIS A 1 160 ? 4.008 -18.047 -10.641 1 98.81 160 HIS A O 1
ATOM 1295 N N . ASN A 1 161 ? 3.807 -20.203 -10.672 1 97.25 161 ASN A N 1
ATOM 1296 C CA . ASN A 1 161 ? 2.844 -20.25 -11.773 1 97.25 161 ASN A CA 1
ATOM 1297 C C . ASN A 1 161 ? 1.906 -21.453 -11.648 1 97.25 161 ASN A C 1
ATOM 1299 O O . ASN A 1 161 ? 2.348 -22.562 -11.344 1 97.25 161 ASN A O 1
ATOM 1303 N N . HIS A 1 162 ? 0.687 -21.234 -11.797 1 97.62 162 HIS A N 1
ATOM 1304 C CA . HIS A 1 162 ? -0.338 -22.266 -11.758 1 97.62 162 HIS A CA 1
ATOM 1305 C C . HIS A 1 162 ? -0.59 -22.844 -13.141 1 97.62 162 HIS A C 1
ATOM 1307 O O . HIS A 1 162 ? -0.981 -22.125 -14.062 1 97.62 162 HIS A O 1
ATOM 1313 N N . PHE A 1 163 ? -0.455 -24.094 -13.305 1 96.38 163 PHE A N 1
ATOM 1314 C CA . PHE A 1 163 ? -0.275 -24.781 -14.578 1 96.38 163 PHE A CA 1
ATOM 1315 C C . PHE A 1 163 ? -1.459 -24.531 -15.5 1 96.38 163 PHE A C 1
ATOM 1317 O O . PHE A 1 163 ? -1.282 -24.344 -16.703 1 96.38 163 PHE A O 1
ATOM 1324 N N . ASN A 1 164 ? -2.641 -24.453 -15.039 1 93.19 164 ASN A N 1
ATOM 1325 C CA . ASN A 1 164 ? -3.807 -24.344 -15.906 1 93.19 164 ASN A CA 1
ATOM 1326 C C . ASN A 1 164 ? -4.074 -22.891 -16.312 1 93.19 164 ASN A C 1
ATOM 1328 O O . ASN A 1 164 ? -5.078 -22.594 -16.953 1 93.19 164 ASN A O 1
ATOM 1332 N N . ALA A 1 165 ? -3.17 -21.984 -15.945 1 97.19 165 ALA A N 1
ATOM 1333 C CA . ALA A 1 165 ? -3.432 -20.562 -16.219 1 97.19 165 ALA A CA 1
ATOM 1334 C C . ALA A 1 165 ? -2.15 -19.828 -16.609 1 97.19 165 ALA A C 1
ATOM 1336 O O . ALA A 1 165 ? -1.857 -18.766 -16.078 1 97.19 165 ALA A O 1
ATOM 1337 N N . CYS A 1 166 ? -1.466 -20.328 -17.562 1 97.75 166 CYS A N 1
ATOM 1338 C CA . CYS A 1 166 ? -0.172 -19.75 -17.906 1 97.75 166 CYS A CA 1
ATOM 1339 C C . CYS A 1 166 ? -0.181 -19.219 -19.344 1 97.75 166 CYS A C 1
ATOM 1341 O O . CYS A 1 166 ? 0.688 -18.438 -19.719 1 97.75 166 CYS A O 1
ATOM 1343 N N . LEU A 1 167 ? -1.124 -19.641 -20.203 1 98.12 167 LEU A N 1
ATOM 1344 C CA . LEU A 1 167 ? -1.188 -19.25 -21.594 1 98.12 167 LEU A CA 1
ATOM 1345 C C . LEU A 1 167 ? -2.328 -18.25 -21.828 1 98.12 167 LEU A C 1
ATOM 1347 O O . LEU A 1 167 ? -3.189 -18.078 -20.969 1 98.12 167 LEU A O 1
ATOM 1351 N N . PRO A 1 168 ? -2.314 -17.578 -22.984 1 97 168 PRO A N 1
ATOM 1352 C CA . PRO A 1 168 ? -3.441 -16.688 -23.281 1 97 168 PRO A CA 1
ATOM 1353 C C . PRO A 1 168 ? -4.789 -17.406 -23.203 1 97 168 PRO A C 1
ATOM 1355 O O . PRO A 1 168 ? -4.887 -18.578 -23.531 1 97 168 PRO A O 1
ATOM 1358 N N . SER A 1 169 ? -5.812 -16.672 -22.859 1 96.31 169 SER A N 1
ATOM 1359 C CA . SER A 1 169 ? -7.141 -17.219 -22.609 1 96.31 169 SER A CA 1
ATOM 1360 C C . SER A 1 169 ? -7.699 -17.906 -23.844 1 96.31 169 SER A C 1
ATOM 1362 O O . SER A 1 169 ? -8.461 -18.875 -23.734 1 96.31 169 SER A O 1
ATOM 1364 N N . SER A 1 170 ? -7.281 -17.516 -25 1 96.81 170 SER A N 1
ATOM 1365 C CA . SER A 1 170 ? -7.809 -18.062 -26.25 1 96.81 170 SER A CA 1
ATOM 1366 C C . SER A 1 170 ? -7.371 -19.5 -26.438 1 96.81 170 SER A C 1
ATOM 1368 O O . SER A 1 170 ? -8.062 -20.281 -27.094 1 96.81 170 SER A O 1
ATOM 1370 N N . PHE A 1 171 ? -6.27 -19.875 -25.906 1 97.75 171 PHE A N 1
ATOM 1371 C CA . PHE A 1 171 ? -5.691 -21.172 -26.234 1 97.75 171 PHE A CA 1
ATOM 1372 C C . PHE A 1 171 ? -6.633 -22.297 -25.844 1 97.75 171 PHE A C 1
ATOM 1374 O O . PHE A 1 171 ? -7.051 -23.094 -26.703 1 97.75 171 PHE A O 1
ATOM 1381 N N . LEU A 1 172 ? -7.012 -22.375 -24.562 1 96.19 172 LEU A N 1
ATOM 1382 C CA . LEU A 1 172 ? -7.832 -23.5 -24.109 1 96.19 172 LEU A CA 1
ATOM 1383 C C . LEU A 1 172 ? -9.25 -23.391 -24.656 1 96.19 172 LEU A C 1
ATOM 1385 O O . LEU A 1 172 ? -9.898 -24.406 -24.922 1 96.19 172 LEU A O 1
ATOM 1389 N N . LEU A 1 173 ? -9.742 -22.156 -24.797 1 97.75 173 LEU A N 1
ATOM 1390 C CA . LEU A 1 173 ? -11.055 -21.953 -25.406 1 97.75 173 LEU A CA 1
ATOM 1391 C C . LEU A 1 173 ? -11.078 -22.5 -26.828 1 97.75 173 LEU A C 1
ATOM 1393 O O . LEU A 1 173 ? -12.031 -23.188 -27.234 1 97.75 173 LEU A O 1
ATOM 1397 N N . ASP A 1 174 ? -10.062 -22.219 -27.594 1 97.75 174 ASP A N 1
ATOM 1398 C CA . ASP A 1 174 ? -9.961 -22.703 -28.984 1 97.75 174 ASP A CA 1
ATOM 1399 C C . ASP A 1 174 ? -9.859 -24.219 -29.031 1 97.75 174 ASP A C 1
ATOM 1401 O O . ASP A 1 174 ? -10.453 -24.859 -29.906 1 97.75 174 ASP A O 1
ATOM 1405 N N . GLN A 1 175 ? -9.07 -24.797 -28.141 1 97.25 175 GLN A N 1
ATOM 1406 C CA . GLN A 1 175 ? -8.977 -26.25 -28.078 1 97.25 175 GLN A CA 1
ATOM 1407 C C . GLN A 1 175 ? -10.328 -26.891 -27.766 1 97.25 175 GLN A C 1
ATOM 1409 O O . GLN A 1 175 ? -10.727 -27.859 -28.406 1 97.25 175 GLN A O 1
ATOM 1414 N N . ALA A 1 176 ? -11.016 -26.344 -26.812 1 97.19 176 ALA A N 1
ATOM 1415 C CA . ALA A 1 176 ? -12.32 -26.859 -26.391 1 97.19 176 ALA A CA 1
ATOM 1416 C C . ALA A 1 176 ? -13.336 -26.781 -27.531 1 97.19 176 ALA A C 1
ATOM 1418 O O . ALA A 1 176 ? -14.188 -27.656 -27.672 1 97.19 176 ALA A O 1
ATOM 1419 N N . ALA A 1 177 ? -13.266 -25.734 -28.312 1 97.12 177 ALA A N 1
ATOM 1420 C CA . ALA A 1 177 ? -14.188 -25.5 -29.422 1 97.12 177 ALA A CA 1
ATOM 1421 C C . ALA A 1 177 ? -14.094 -26.625 -30.453 1 97.12 177 ALA A C 1
ATOM 1423 O O . ALA A 1 177 ? -15.047 -26.859 -31.188 1 97.12 177 ALA A O 1
ATOM 1424 N N . GLN A 1 178 ? -13.023 -27.312 -30.453 1 96.19 178 GLN A N 1
ATOM 1425 C CA . GLN A 1 178 ? -12.805 -28.375 -31.438 1 96.19 178 GLN A CA 1
ATOM 1426 C C . GLN A 1 178 ? -13.258 -29.734 -30.891 1 96.19 178 GLN A C 1
ATOM 1428 O O . GLN A 1 178 ? -13.203 -30.734 -31.594 1 96.19 178 GLN A O 1
ATOM 1433 N N . MET A 1 179 ? -13.703 -29.75 -29.719 1 96.25 179 MET A N 1
ATOM 1434 C CA . MET A 1 179 ? -14.086 -31.016 -29.078 1 96.25 179 MET A CA 1
ATOM 1435 C C . MET A 1 179 ? -15.594 -31.25 -29.203 1 96.25 179 MET A C 1
ATOM 1437 O O . MET A 1 179 ? -16.375 -30.594 -28.516 1 96.25 179 MET A O 1
ATOM 1441 N N . PRO A 1 180 ? -15.977 -32.25 -29.906 1 93.56 180 PRO A N 1
ATOM 1442 C CA . PRO A 1 180 ? -17.406 -32.469 -30.172 1 93.56 180 PRO A CA 1
ATOM 1443 C C . PRO A 1 180 ? -18.203 -32.781 -28.891 1 93.56 180 PRO A C 1
ATOM 1445 O O . PRO A 1 180 ? -19.406 -32.531 -28.828 1 93.56 180 PRO A O 1
ATOM 1448 N N . ARG A 1 181 ? -17.531 -33.25 -27.859 1 93.75 181 ARG A N 1
ATOM 1449 C CA . ARG A 1 181 ? -18.25 -33.688 -26.672 1 93.75 181 ARG A CA 1
ATOM 1450 C C . ARG A 1 181 ? -18.078 -32.719 -25.531 1 93.75 181 ARG A C 1
ATOM 1452 O O . ARG A 1 181 ? -18.422 -33.031 -24.375 1 93.75 181 ARG A O 1
ATOM 1459 N N . MET A 1 182 ? -17.578 -31.562 -25.828 1 95.31 182 MET A N 1
ATOM 1460 C CA . MET A 1 182 ? -17.438 -30.516 -24.812 1 95.31 182 MET A CA 1
ATOM 1461 C C . MET A 1 182 ? -18.781 -29.828 -24.547 1 95.31 182 MET A C 1
ATOM 1463 O O . MET A 1 182 ? -19.484 -29.453 -25.5 1 95.31 182 MET A O 1
ATOM 1467 N N . HIS A 1 183 ? -19.125 -29.719 -23.297 1 93.56 183 HIS A N 1
ATOM 1468 C CA . HIS A 1 183 ? -20.344 -29.047 -22.891 1 93.56 183 HIS A CA 1
ATOM 1469 C C . HIS A 1 183 ? -20.047 -27.797 -22.078 1 93.56 183 HIS A C 1
ATOM 1471 O O . HIS A 1 183 ? -19 -27.719 -21.406 1 93.56 183 HIS A O 1
ATOM 1477 N N . ILE A 1 184 ? -20.875 -26.828 -22.203 1 95.44 184 ILE A N 1
ATOM 1478 C CA . ILE A 1 184 ? -20.875 -25.625 -21.375 1 95.44 184 ILE A CA 1
ATOM 1479 C C . ILE A 1 184 ? -22.078 -25.625 -20.453 1 95.44 184 ILE A C 1
ATOM 1481 O O . ILE A 1 184 ? -23.172 -26.031 -20.844 1 95.44 184 ILE A O 1
ATOM 1485 N N . MET A 1 185 ? -21.875 -25.266 -19.219 1 93.25 185 MET A N 1
ATOM 1486 C CA . MET A 1 185 ? -22.922 -25.266 -18.219 1 93.25 185 MET A CA 1
ATOM 1487 C C . MET A 1 185 ? -22.953 -23.953 -17.438 1 93.25 185 MET A C 1
ATOM 1489 O O . MET A 1 185 ? -21.906 -23.312 -17.266 1 93.25 185 MET A O 1
ATOM 1493 N N . GLY A 1 186 ? -24.141 -23.531 -17.016 1 92.44 186 GLY A N 1
ATOM 1494 C CA . GLY A 1 186 ? -24.328 -22.391 -16.125 1 92.44 186 GLY A CA 1
ATOM 1495 C C . GLY A 1 186 ? -24.953 -22.781 -14.789 1 92.44 186 GLY A C 1
ATOM 1496 O O . GLY A 1 186 ? -25.641 -23.797 -14.688 1 92.44 186 GLY A O 1
ATOM 1497 N N . ASP A 1 187 ? -24.609 -22 -13.742 1 91.88 187 ASP A N 1
ATOM 1498 C CA . ASP A 1 187 ? -25.25 -22.25 -12.445 1 91.88 187 ASP A CA 1
ATOM 1499 C C . ASP A 1 187 ? -26.688 -21.75 -12.43 1 91.88 187 ASP A C 1
ATOM 1501 O O . ASP A 1 187 ? -27.438 -22.031 -11.492 1 91.88 187 ASP A O 1
ATOM 1505 N N . ARG A 1 188 ? -27.062 -21.016 -13.43 1 90.81 188 ARG A N 1
ATOM 1506 C CA . ARG A 1 188 ? -28.406 -20.5 -13.68 1 90.81 188 ARG A CA 1
ATOM 1507 C C . ARG A 1 188 ? -28.641 -20.297 -15.172 1 90.81 188 ARG A C 1
ATOM 1509 O O . ARG A 1 188 ? -27.719 -20.438 -15.984 1 90.81 188 ARG A O 1
ATOM 1516 N N . SER A 1 189 ? -29.875 -20 -15.438 1 91.69 189 SER A N 1
ATOM 1517 C CA . SER A 1 189 ? -30.203 -19.734 -16.844 1 91.69 189 SER A CA 1
ATOM 1518 C C . SER A 1 189 ? -29.453 -18.5 -17.344 1 91.69 189 SER A C 1
ATOM 1520 O O . SER A 1 189 ? -29.531 -17.422 -16.75 1 91.69 189 SER A O 1
ATOM 1522 N N . LEU A 1 190 ? -28.766 -18.719 -18.391 1 94 190 LEU A N 1
ATOM 1523 C CA . LEU A 1 190 ? -28 -17.609 -18.969 1 94 190 LEU A CA 1
ATOM 1524 C C . LEU A 1 190 ? -28.922 -16.672 -19.734 1 94 190 LEU A C 1
ATOM 1526 O O . LEU A 1 190 ? -29.75 -17.109 -20.547 1 94 190 LEU A O 1
ATOM 1530 N N . ASN A 1 191 ? -28.844 -15.406 -19.484 1 92.69 191 ASN A N 1
ATOM 1531 C CA . ASN A 1 191 ? -29.594 -14.359 -20.172 1 92.69 191 ASN A CA 1
ATOM 1532 C C . ASN A 1 191 ? -28.844 -13.039 -20.188 1 92.69 191 ASN A C 1
ATOM 1534 O O . ASN A 1 191 ? -27.828 -12.891 -19.5 1 92.69 191 ASN A O 1
ATOM 1538 N N . PRO A 1 192 ? -29.25 -12.094 -20.922 1 92.38 192 PRO A N 1
ATOM 1539 C CA . PRO A 1 192 ? -28.484 -10.859 -21.109 1 92.38 192 PRO A CA 1
ATOM 1540 C C . PRO A 1 192 ? -28.297 -10.086 -19.812 1 92.38 192 PRO A C 1
ATOM 1542 O O . PRO A 1 192 ? -27.391 -9.25 -19.719 1 92.38 192 PRO A O 1
ATOM 1545 N N . PHE A 1 193 ? -29.062 -10.32 -18.75 1 92.06 193 PHE A N 1
ATOM 1546 C CA . PHE A 1 193 ? -29.016 -9.539 -17.531 1 92.06 193 PHE A CA 1
ATOM 1547 C C . PHE A 1 193 ? -28.047 -10.141 -16.516 1 92.06 193 PHE A C 1
ATOM 1549 O O . PHE A 1 193 ? -27.672 -9.492 -15.539 1 92.06 193 PHE A O 1
ATOM 1556 N N . ASN A 1 194 ? -27.594 -11.367 -16.797 1 93.44 194 ASN A N 1
ATOM 1557 C CA . ASN A 1 194 ? -26.719 -12 -15.805 1 93.44 194 ASN A CA 1
ATOM 1558 C C . ASN A 1 194 ? -25.453 -12.531 -16.438 1 93.44 194 ASN A C 1
ATOM 1560 O O . ASN A 1 194 ? -24.828 -13.461 -15.914 1 93.44 194 ASN A O 1
ATOM 1564 N N . LEU A 1 195 ? -25.094 -12.016 -17.609 1 94.94 195 LEU A N 1
ATOM 1565 C CA . LEU A 1 195 ? -23.938 -12.484 -18.375 1 94.94 195 LEU A CA 1
ATOM 1566 C C . LEU A 1 195 ? -22.672 -12.445 -17.531 1 94.94 195 LEU A C 1
ATOM 1568 O O . LEU A 1 195 ? -21.812 -13.328 -17.641 1 94.94 195 LEU A O 1
ATOM 1572 N N . GLU A 1 196 ? -22.547 -11.484 -16.641 1 92.5 196 GLU A N 1
ATOM 1573 C CA . GLU A 1 196 ? -21.312 -11.305 -15.875 1 92.5 196 GLU A CA 1
ATOM 1574 C C . GLU A 1 196 ? -21.281 -12.227 -14.664 1 92.5 196 GLU A C 1
ATOM 1576 O O . GLU A 1 196 ? -20.234 -12.789 -14.336 1 92.5 196 GLU A O 1
ATOM 1581 N N . MET A 1 197 ? -22.391 -12.477 -14.055 1 94.19 197 MET A N 1
ATOM 1582 C CA . MET A 1 197 ? -22.391 -13.141 -12.758 1 94.19 197 MET A CA 1
ATOM 1583 C C . MET A 1 197 ? -22.797 -14.602 -12.891 1 94.19 197 MET A C 1
ATOM 1585 O O . MET A 1 197 ? -22.641 -15.383 -11.953 1 94.19 197 MET A O 1
ATOM 1589 N N . CYS A 1 198 ? -23.312 -15.023 -14.094 1 94.75 198 CYS A N 1
ATOM 1590 C CA . CYS A 1 198 ? -23.562 -16.438 -14.305 1 94.75 198 CYS A CA 1
ATOM 1591 C C . CYS A 1 198 ? -22.266 -17.234 -14.289 1 94.75 198 CYS A C 1
ATOM 1593 O O . CYS A 1 198 ? -21.359 -16.953 -15.078 1 94.75 198 CYS A O 1
ATOM 1595 N N . GLN A 1 199 ? -22.172 -18.234 -13.406 1 95.12 199 GLN A N 1
ATOM 1596 C CA . GLN A 1 199 ? -20.969 -19.062 -13.32 1 95.12 199 GLN A CA 1
ATOM 1597 C C . GLN A 1 199 ? -20.953 -20.109 -14.43 1 95.12 199 GLN A C 1
ATOM 1599 O O . GLN A 1 199 ? -21.875 -20.938 -14.523 1 95.12 199 GLN A O 1
ATOM 1604 N N . ILE A 1 200 ? -19.984 -20.047 -15.203 1 95.62 200 ILE A N 1
ATOM 1605 C CA . ILE A 1 200 ? -19.859 -20.938 -16.344 1 95.62 200 ILE A CA 1
ATOM 1606 C C . ILE A 1 200 ? -18.844 -22.047 -16.047 1 95.62 200 ILE A C 1
ATOM 1608 O O . ILE A 1 200 ? -17.797 -21.797 -15.43 1 95.62 200 ILE A O 1
ATOM 1612 N N . GLN A 1 201 ? -19.109 -23.25 -16.438 1 94.75 201 GLN A N 1
ATOM 1613 C CA . GLN A 1 201 ? -18.219 -24.406 -16.359 1 94.75 201 GLN A CA 1
ATOM 1614 C C . GLN A 1 201 ? -18.219 -25.203 -17.656 1 94.75 201 GLN A C 1
ATOM 1616 O O . GLN A 1 201 ? -19.125 -25.062 -18.469 1 94.75 201 GLN A O 1
ATOM 1621 N N . PHE A 1 202 ? -17.234 -25.969 -17.844 1 94.44 202 PHE A N 1
ATOM 1622 C CA . PHE A 1 202 ? -17.125 -26.859 -18.984 1 94.44 202 PHE A CA 1
ATOM 1623 C C . PHE A 1 202 ? -16.859 -28.281 -18.547 1 94.44 202 PHE A C 1
ATOM 1625 O O . PHE A 1 202 ? -16.344 -28.516 -17.438 1 94.44 202 PHE A O 1
ATOM 1632 N N . SER A 1 203 ? -17.266 -29.188 -19.375 1 91.44 203 SER A N 1
ATOM 1633 C CA . SER A 1 203 ? -16.969 -30.594 -19.125 1 91.44 203 SER A CA 1
ATOM 1634 C C . SER A 1 203 ? -17.125 -31.438 -20.391 1 91.44 203 SER A C 1
ATOM 1636 O O . SER A 1 203 ? -18.016 -31.188 -21.203 1 91.44 203 SER A O 1
ATOM 1638 N N . ILE A 1 204 ? -16.25 -32.375 -20.531 1 92.88 204 ILE A N 1
ATOM 1639 C CA . ILE A 1 204 ? -16.438 -33.406 -21.531 1 92.88 204 ILE A CA 1
ATOM 1640 C C . ILE A 1 204 ? -17.453 -34.438 -21.016 1 92.88 204 ILE A C 1
ATOM 1642 O O . ILE A 1 204 ? -17.344 -34.906 -19.875 1 92.88 204 ILE A O 1
ATOM 1646 N N . LYS A 1 205 ? -18.406 -34.75 -21.844 1 89.81 205 LYS A N 1
ATOM 1647 C CA . LYS A 1 205 ? -19.422 -35.75 -21.453 1 89.81 205 LYS A CA 1
ATOM 1648 C C . LYS A 1 205 ? -19.438 -36.906 -22.422 1 89.81 205 LYS A C 1
ATOM 1650 O O . LYS A 1 205 ? -19.312 -36.719 -23.625 1 89.81 205 LYS A O 1
ATOM 1655 N N . SER A 1 206 ? -19.578 -38.031 -21.75 1 91.31 206 SER A N 1
ATOM 1656 C CA . SER A 1 206 ? -19.75 -39.219 -22.594 1 91.31 206 SER A CA 1
ATOM 1657 C C . SER A 1 206 ? -21.141 -39.25 -23.219 1 91.31 206 SER A C 1
ATOM 1659 O O . SER A 1 206 ? -22.047 -38.531 -22.797 1 91.31 206 SER A O 1
ATOM 1661 N N . GLU A 1 207 ? -21.234 -40.156 -24.203 1 88.62 207 GLU A N 1
ATOM 1662 C CA . GLU A 1 207 ? -22.547 -40.344 -24.828 1 88.62 207 GLU A CA 1
ATOM 1663 C C . GLU A 1 207 ? -23.578 -40.812 -23.797 1 88.62 207 GLU A C 1
ATOM 1665 O O . GLU A 1 207 ? -24.734 -40.375 -23.828 1 88.62 207 GLU A O 1
ATOM 1670 N N . GLU A 1 208 ? -23.203 -41.594 -22.969 1 86.31 208 GLU A N 1
ATOM 1671 C CA . GLU A 1 208 ? -24.078 -42.156 -21.938 1 86.31 208 GLU A CA 1
ATOM 1672 C C . GLU A 1 208 ? -24.516 -41.062 -20.953 1 86.31 208 GLU A C 1
ATOM 1674 O O . GLU A 1 208 ? -25.688 -40.969 -20.578 1 86.31 208 GLU A O 1
ATOM 1679 N N . SER A 1 209 ? -23.578 -40.25 -20.609 1 83.19 209 SER A N 1
ATOM 1680 C CA . SER A 1 209 ? -23.875 -39.188 -19.656 1 83.19 209 SER A CA 1
ATOM 1681 C C . SER A 1 209 ? -24.781 -38.125 -20.266 1 83.19 209 SER A C 1
ATOM 1683 O O . SER A 1 209 ? -25.609 -37.5 -19.578 1 83.19 209 SER A O 1
ATOM 1685 N N . GLU A 1 210 ? -24.625 -37.906 -21.469 1 80.75 210 GLU A N 1
ATOM 1686 C CA . GLU A 1 210 ? -25.469 -36.969 -22.203 1 80.75 210 GLU A CA 1
ATOM 1687 C C . GLU A 1 210 ? -26.906 -37.469 -22.266 1 80.75 210 GLU A C 1
ATOM 1689 O O . GLU A 1 210 ? -27.844 -36.656 -22.156 1 80.75 210 GLU A O 1
ATOM 1694 N N . LYS A 1 211 ? -27.062 -38.688 -22.453 1 77.25 211 LYS A N 1
ATOM 1695 C CA . LYS A 1 211 ? -28.406 -39.25 -22.594 1 77.25 211 LYS A CA 1
ATOM 1696 C C . LYS A 1 211 ? -29.094 -39.344 -21.234 1 77.25 211 LYS A C 1
ATOM 1698 O O . LYS A 1 211 ? -30.328 -39.25 -21.156 1 77.25 211 LYS A O 1
ATOM 1703 N N . ALA A 1 212 ? -28.344 -39.625 -20.281 1 67 212 ALA A N 1
ATOM 1704 C CA . ALA A 1 212 ? -28.891 -39.812 -18.938 1 67 212 ALA A CA 1
ATOM 1705 C C . ALA A 1 212 ? -29.359 -38.5 -18.328 1 67 212 ALA A C 1
ATOM 1707 O O . ALA A 1 212 ? -30.047 -38.5 -17.312 1 67 212 ALA A O 1
ATOM 1708 N N . GLY A 1 213 ? -29.047 -37.469 -18.906 1 59.91 213 GLY A N 1
ATOM 1709 C CA . GLY A 1 213 ? -29.438 -36.188 -18.312 1 59.91 213 GLY A CA 1
ATOM 1710 C C . GLY A 1 213 ? -30.906 -35.875 -18.531 1 59.91 213 GLY A C 1
ATOM 1711 O O . GLY A 1 213 ? -31.562 -36.5 -19.359 1 59.91 213 GLY A O 1
ATOM 1712 N N . PRO A 1 214 ? -31.594 -35.375 -17.453 1 54.81 214 PRO A N 1
ATOM 1713 C CA . PRO A 1 214 ? -33.062 -35.281 -17.359 1 54.81 214 PRO A CA 1
ATOM 1714 C C . PRO A 1 214 ? -33.688 -34.719 -18.625 1 54.81 214 PRO A C 1
ATOM 1716 O O . PRO A 1 214 ? -34.906 -34.844 -18.828 1 54.81 214 PRO A O 1
ATOM 1719 N N . GLY A 1 215 ? -33.031 -33.906 -19.594 1 54.5 215 GLY A N 1
ATOM 1720 C CA . GLY A 1 215 ? -33.719 -33.281 -20.719 1 54.5 215 GLY A CA 1
ATOM 1721 C C . GLY A 1 215 ? -32.781 -32.5 -21.625 1 54.5 215 GLY A C 1
ATOM 1722 O O . GLY A 1 215 ? -31.547 -32.562 -21.469 1 54.5 215 GLY A O 1
ATOM 1723 N N . PRO A 1 216 ? -33.594 -31.844 -22.641 1 54.81 216 PRO A N 1
ATOM 1724 C CA . PRO A 1 216 ? -32.75 -31.109 -23.594 1 54.81 216 PRO A CA 1
ATOM 1725 C C . PRO A 1 216 ? -31.906 -30.031 -22.906 1 54.81 216 PRO A C 1
ATOM 1727 O O . PRO A 1 216 ? -32.438 -29.234 -22.125 1 54.81 216 PRO A O 1
ATOM 1730 N N . GLU A 1 217 ? -30.625 -30.219 -22.906 1 62.53 217 GLU A N 1
ATOM 1731 C CA . GLU A 1 217 ? -29.641 -29.312 -22.312 1 62.53 217 GLU A CA 1
ATOM 1732 C C . GLU A 1 217 ? -29.641 -27.969 -23.016 1 62.53 217 GLU A C 1
ATOM 1734 O O . GLU A 1 217 ? -29.438 -27.891 -24.234 1 62.53 217 GLU A O 1
ATOM 1739 N N . ASN A 1 218 ? -30.344 -27.047 -22.219 1 82.44 218 ASN A N 1
ATOM 1740 C CA . ASN A 1 218 ? -30.359 -25.672 -22.719 1 82.44 218 ASN A CA 1
ATOM 1741 C C . ASN A 1 218 ? -29.891 -24.672 -21.672 1 82.44 218 ASN A C 1
ATOM 1743 O O . ASN A 1 218 ? -30.594 -24.422 -20.703 1 82.44 218 ASN A O 1
ATOM 1747 N N . ILE A 1 219 ? -28.797 -24.094 -21.922 1 91.31 219 ILE A N 1
ATOM 1748 C CA . ILE A 1 219 ? -28.156 -23.188 -20.969 1 91.31 219 ILE A CA 1
ATOM 1749 C C . ILE A 1 219 ? -28.984 -21.906 -20.844 1 91.31 219 ILE A C 1
ATOM 1751 O O . ILE A 1 219 ? -28.844 -21.172 -19.859 1 91.31 219 ILE A O 1
ATOM 1755 N N . PHE A 1 220 ? -29.984 -21.703 -21.812 1 91.44 220 PHE A N 1
ATOM 1756 C CA . PHE A 1 220 ? -30.781 -20.469 -21.844 1 91.44 220 PHE A CA 1
ATOM 1757 C C . PHE A 1 220 ? -32.188 -20.703 -21.312 1 91.44 220 PHE A C 1
ATOM 1759 O O . PHE A 1 220 ? -33 -19.781 -21.25 1 91.44 220 PHE A O 1
ATOM 1766 N N . SER A 1 221 ? -32.469 -21.891 -20.938 1 86.94 221 SER A N 1
ATOM 1767 C CA . SER A 1 221 ? -33.844 -22.25 -20.531 1 86.94 221 SER A CA 1
ATOM 1768 C C . SER A 1 221 ? -34.25 -21.5 -19.266 1 86.94 221 SER A C 1
ATOM 1770 O O . SER A 1 221 ? -33.469 -21.391 -18.328 1 86.94 221 SER A O 1
ATOM 1772 N N . GLN A 1 222 ? -35.469 -21 -19.25 1 79.31 222 GLN A N 1
ATOM 1773 C CA . GLN A 1 222 ? -36 -20.312 -18.078 1 79.31 222 GLN A CA 1
ATOM 1774 C C . GLN A 1 222 ? -36.781 -21.281 -17.203 1 79.31 222 GLN A C 1
ATOM 1776 O O . GLN A 1 222 ? -37.25 -20.906 -16.109 1 79.31 222 GLN A O 1
ATOM 1781 N N . ASP A 1 223 ? -37 -22.469 -17.641 1 70.38 223 ASP A N 1
ATOM 1782 C CA . ASP A 1 223 ? -37.75 -23.469 -16.891 1 70.38 223 ASP A CA 1
ATOM 1783 C C . ASP A 1 223 ? -36.969 -23.984 -15.695 1 70.38 223 ASP A C 1
ATOM 1785 O O . ASP A 1 223 ? -35.844 -24.484 -15.859 1 70.38 223 ASP A O 1
ATOM 1789 N N . ASN A 1 224 ? -37.281 -23.375 -14.508 1 59.34 224 ASN A N 1
ATOM 1790 C CA . ASN A 1 224 ? -36.594 -23.75 -13.273 1 59.34 224 ASN A CA 1
ATOM 1791 C C . ASN A 1 224 ? -37 -25.141 -12.805 1 59.34 224 ASN A C 1
ATOM 1793 O O . ASN A 1 224 ? -36.781 -25.516 -11.648 1 59.34 224 ASN A O 1
ATOM 1797 N N . LYS A 1 225 ? -37.781 -25.844 -13.547 1 54.78 225 LYS A N 1
ATOM 1798 C CA . LYS A 1 225 ? -38.25 -27.125 -13.023 1 54.78 225 LYS A CA 1
ATOM 1799 C C . LYS A 1 225 ? -37.094 -28 -12.609 1 54.78 225 LYS A C 1
ATOM 1801 O O . LYS A 1 225 ? -36 -27.938 -13.203 1 54.78 225 LYS A O 1
ATOM 1806 N N . SER A 1 226 ? -37.219 -28.719 -11.477 1 50.97 226 SER A N 1
ATOM 1807 C CA . SER A 1 226 ? -36.406 -29.5 -10.555 1 50.97 226 SER A CA 1
ATOM 1808 C C . SER A 1 226 ? -35.469 -30.453 -11.305 1 50.97 226 SER A C 1
ATOM 1810 O O . SER A 1 226 ? -34.562 -31.047 -10.711 1 50.97 226 SER A O 1
ATOM 1812 N N . GLY A 1 227 ? -35.094 -30.141 -12.797 1 50.56 227 GLY A N 1
ATOM 1813 C CA . GLY A 1 227 ? -34.188 -31.094 -13.438 1 50.56 227 GLY A CA 1
ATOM 1814 C C . GLY A 1 227 ? -33.344 -30.484 -14.531 1 50.56 227 GLY A C 1
ATOM 1815 O O . GLY A 1 227 ? -32.5 -31.156 -15.125 1 50.56 227 GLY A O 1
ATOM 1816 N N . CYS A 1 228 ? -33.688 -29.469 -14.953 1 51.78 228 CYS A N 1
ATOM 1817 C CA . CYS A 1 228 ? -33 -28.891 -16.109 1 51.78 228 CYS A CA 1
ATOM 1818 C C . CYS A 1 228 ? -31.641 -28.359 -15.727 1 51.78 228 CYS A C 1
ATOM 1820 O O . CYS A 1 228 ? -31.5 -27.656 -14.727 1 51.78 228 CYS A O 1
ATOM 1822 N N . HIS A 1 229 ? -30.562 -29.125 -16.328 1 65.88 229 HIS A N 1
ATOM 1823 C CA . HIS A 1 229 ? -29.188 -28.656 -16.203 1 65.88 229 HIS A CA 1
ATOM 1824 C C . HIS A 1 229 ? -28.891 -27.547 -17.203 1 65.88 229 HIS A C 1
ATOM 1826 O O . HIS A 1 229 ? -29.172 -27.688 -18.391 1 65.88 229 HIS A O 1
ATOM 1832 N N . TRP A 1 230 ? -28.797 -26.406 -16.828 1 82.81 230 TRP A N 1
ATOM 1833 C CA . TRP A 1 230 ? -28.359 -25.312 -17.688 1 82.81 230 TRP A CA 1
ATOM 1834 C C . TRP A 1 230 ? -27.031 -25.656 -18.375 1 82.81 230 TRP A C 1
ATOM 1836 O O . TRP A 1 230 ? -25.969 -25.188 -17.969 1 82.81 230 TRP A O 1
ATOM 1846 N N . SER A 1 231 ? -27.234 -26.641 -19.422 1 90.12 231 SER A N 1
ATOM 1847 C CA . SER A 1 231 ? -26.094 -27.156 -20.156 1 90.12 231 SER A CA 1
ATOM 1848 C C . SER A 1 231 ? -26.391 -27.234 -21.656 1 90.12 231 SER A C 1
ATOM 1850 O O . SER A 1 231 ? -27.547 -27.266 -22.062 1 90.12 231 SER A O 1
ATOM 1852 N N . MET A 1 232 ? -25.391 -27.156 -22.422 1 90.94 232 MET A N 1
ATOM 1853 C CA . MET A 1 232 ? -25.484 -27.297 -23.875 1 90.94 232 MET A CA 1
ATOM 1854 C C . MET A 1 232 ? -24.125 -27.688 -24.469 1 90.94 232 MET A C 1
ATOM 1856 O O . MET A 1 232 ? -23.094 -27.484 -23.828 1 90.94 232 MET A O 1
ATOM 1860 N N . LYS A 1 233 ? -24.172 -28.344 -25.625 1 92.94 233 LYS A N 1
ATOM 1861 C CA . LYS A 1 233 ? -22.906 -28.594 -26.312 1 92.94 233 LYS A CA 1
ATOM 1862 C C . LYS A 1 233 ? -22.234 -27.266 -26.688 1 92.94 233 LYS A C 1
ATOM 1864 O O . LYS A 1 233 ? -22.891 -26.328 -27.141 1 92.94 233 LYS A O 1
ATOM 1869 N N . LEU A 1 234 ? -20.922 -27.281 -26.484 1 95.94 234 LEU A N 1
ATOM 1870 C CA . LEU A 1 234 ? -20.188 -26.047 -26.75 1 95.94 234 LEU A CA 1
ATOM 1871 C C . LEU A 1 234 ? -20.312 -25.641 -28.219 1 95.94 234 LEU A C 1
ATOM 1873 O O . LEU A 1 234 ? -20.438 -24.453 -28.531 1 95.94 234 LEU A O 1
ATOM 1877 N N . SER A 1 235 ? -20.312 -26.641 -29.109 1 95.19 235 SER A N 1
ATOM 1878 C CA . SER A 1 235 ? -20.438 -26.375 -30.531 1 95.19 235 SER A CA 1
ATOM 1879 C C . SER A 1 235 ? -21.75 -25.656 -30.844 1 95.19 235 SER A C 1
ATOM 1881 O O . SER A 1 235 ? -21.797 -24.766 -31.688 1 95.19 235 SER A O 1
ATOM 1883 N N . GLU A 1 236 ? -22.781 -26.047 -30.219 1 94.25 236 GLU A N 1
ATOM 1884 C CA . GLU A 1 236 ? -24.078 -25.406 -30.391 1 94.25 236 GLU A CA 1
ATOM 1885 C C . GLU A 1 236 ? -24.078 -24 -29.781 1 94.25 236 GLU A C 1
ATOM 1887 O O . GLU A 1 236 ? -24.656 -23.062 -30.359 1 94.25 236 GLU A O 1
ATOM 1892 N N . PHE A 1 237 ? -23.5 -23.906 -28.656 1 96.25 237 PHE A N 1
ATOM 1893 C CA . PHE A 1 237 ? -23.406 -22.625 -27.969 1 96.25 237 PHE A CA 1
ATOM 1894 C C . PHE A 1 237 ? -22.703 -21.594 -28.844 1 96.25 237 PHE A C 1
ATOM 1896 O O . PHE A 1 237 ? -23.156 -20.453 -28.938 1 96.25 237 PHE A O 1
ATOM 1903 N N . LEU A 1 238 ? -21.609 -21.969 -29.5 1 97.69 238 LEU A N 1
ATOM 1904 C CA . LEU A 1 238 ? -20.781 -21.062 -30.297 1 97.69 238 LEU A CA 1
ATOM 1905 C C . LEU A 1 238 ? -21.531 -20.625 -31.547 1 97.69 238 LEU A C 1
ATOM 1907 O O . LEU A 1 238 ? -21.156 -19.641 -32.188 1 97.69 238 LEU A O 1
ATOM 1911 N N . GLY A 1 239 ? -22.625 -21.281 -31.859 1 96.44 239 GLY A N 1
ATOM 1912 C CA . GLY A 1 239 ? -23.438 -20.922 -33 1 96.44 239 GLY A CA 1
ATOM 1913 C C . GLY A 1 239 ? -24.578 -19.969 -32.688 1 96.44 239 GLY A C 1
ATOM 1914 O O . GLY A 1 239 ? -25.297 -19.516 -33.562 1 96.44 239 GLY A O 1
ATOM 1915 N N . GLN A 1 240 ? -24.672 -19.594 -31.453 1 96.12 240 GLN A N 1
ATOM 1916 C CA . GLN A 1 240 ? -25.766 -18.734 -31.016 1 96.12 240 GLN A CA 1
ATOM 1917 C C . GLN A 1 240 ? -25.562 -17.297 -31.5 1 96.12 240 GLN A C 1
ATOM 1919 O O . GLN A 1 240 ? -24.438 -16.906 -31.828 1 96.12 240 GLN A O 1
ATOM 1924 N N . SER A 1 241 ? -26.609 -16.484 -31.469 1 95.81 241 SER A N 1
ATOM 1925 C CA . SER A 1 241 ? -26.578 -15.109 -31.938 1 95.81 241 SER A CA 1
ATOM 1926 C C . SER A 1 241 ? -25.906 -14.188 -30.922 1 95.81 241 SER A C 1
ATOM 1928 O O . SER A 1 241 ? -26.094 -14.352 -29.703 1 95.81 241 SER A O 1
ATOM 1930 N N . LYS A 1 242 ? -25.234 -13.164 -31.438 1 96.12 242 LYS A N 1
ATOM 1931 C CA . LYS A 1 242 ? -24.578 -12.172 -30.594 1 96.12 242 LYS A CA 1
ATOM 1932 C C . LYS A 1 242 ? -25.594 -11.414 -29.75 1 96.12 242 LYS A C 1
ATOM 1934 O O . LYS A 1 242 ? -25.25 -10.859 -28.703 1 96.12 242 LYS A O 1
ATOM 1939 N N . ASP A 1 243 ? -26.828 -11.375 -30.109 1 95.75 243 ASP A N 1
ATOM 1940 C CA . ASP A 1 243 ? -27.891 -10.68 -29.391 1 95.75 243 ASP A CA 1
ATOM 1941 C C . ASP A 1 243 ? -28.047 -11.227 -27.969 1 95.75 243 ASP A C 1
ATOM 1943 O O . ASP A 1 243 ? -28.422 -10.5 -27.047 1 95.75 243 ASP A O 1
ATOM 1947 N N . ARG A 1 244 ? -27.703 -12.492 -27.844 1 95.38 244 ARG A N 1
ATOM 1948 C CA . ARG A 1 244 ? -27.844 -13.133 -26.547 1 95.38 244 ARG A CA 1
ATOM 1949 C C . ARG A 1 244 ? -26.734 -12.68 -25.594 1 95.38 244 ARG A C 1
ATOM 1951 O O . ARG A 1 244 ? -26.828 -12.883 -24.375 1 95.38 244 ARG A O 1
ATOM 1958 N N . PHE A 1 245 ? -25.75 -12.047 -26.141 1 97.25 245 PHE A N 1
ATOM 1959 C CA . PHE A 1 245 ? -24.562 -11.664 -25.375 1 97.25 245 PHE A CA 1
ATOM 1960 C C . PHE A 1 245 ? -24.312 -10.164 -25.484 1 97.25 245 PHE A C 1
ATOM 1962 O O . PHE A 1 245 ? -23.172 -9.719 -25.547 1 97.25 245 PHE A O 1
ATOM 1969 N N . ASN A 1 246 ? -25.406 -9.445 -25.578 1 95.88 246 ASN A N 1
ATOM 1970 C CA . ASN A 1 246 ? -25.359 -7.988 -25.641 1 95.88 246 ASN A CA 1
ATOM 1971 C C . ASN A 1 246 ? -24.438 -7.492 -26.75 1 95.88 246 ASN A C 1
ATOM 1973 O O . ASN A 1 246 ? -23.641 -6.57 -26.531 1 95.88 246 ASN A O 1
ATOM 1977 N N . GLY A 1 247 ? -24.406 -8.188 -27.828 1 96.88 247 GLY A N 1
ATOM 1978 C CA . GLY A 1 247 ? -23.703 -7.73 -29.016 1 96.88 247 GLY A CA 1
ATOM 1979 C C . GLY A 1 247 ? -22.344 -8.375 -29.188 1 96.88 247 GLY A C 1
ATOM 1980 O O . GLY A 1 247 ? -21.688 -8.18 -30.219 1 96.88 247 GLY A O 1
ATOM 1981 N N . LEU A 1 248 ? -21.859 -9.203 -28.312 1 97 248 LEU A N 1
ATOM 1982 C CA . LEU A 1 248 ? -20.578 -9.883 -28.438 1 97 248 LEU A CA 1
ATOM 1983 C C . LEU A 1 248 ? -20.766 -11.25 -29.094 1 97 248 LEU A C 1
ATOM 1985 O O . LEU A 1 248 ? -21.75 -11.945 -28.844 1 97 248 LEU A O 1
ATOM 1989 N N . GLU A 1 249 ? -19.781 -11.547 -29.922 1 97.69 249 GLU A N 1
ATOM 1990 C CA . GLU A 1 249 ? -19.734 -12.938 -30.375 1 97.69 249 GLU A CA 1
ATOM 1991 C C . GLU A 1 249 ? -19.562 -13.898 -29.203 1 97.69 249 GLU A C 1
ATOM 1993 O O . GLU A 1 249 ? -18.875 -13.57 -28.219 1 97.69 249 GLU A O 1
ATOM 1998 N N . PRO A 1 250 ? -20.156 -15.094 -29.25 1 97.56 250 PRO A N 1
ATOM 1999 C CA . PRO A 1 250 ? -20.078 -16.031 -28.141 1 97.56 250 PRO A CA 1
ATOM 2000 C C . PRO A 1 250 ? -18.641 -16.281 -27.672 1 97.56 250 PRO A C 1
ATOM 2002 O O . PRO A 1 250 ? -18.375 -16.281 -26.469 1 97.56 250 PRO A O 1
ATOM 2005 N N . MET A 1 251 ? -17.734 -16.484 -28.594 1 97.81 251 MET A N 1
ATOM 2006 C CA . MET A 1 251 ? -16.344 -16.75 -28.234 1 97.81 251 MET A CA 1
ATOM 2007 C C . MET A 1 251 ? -15.727 -15.531 -27.562 1 97.81 251 MET A C 1
ATOM 2009 O O . MET A 1 251 ? -14.93 -15.68 -26.625 1 97.81 251 MET A O 1
ATOM 2013 N N . GLU A 1 252 ? -16.078 -14.391 -28.047 1 97.31 252 GLU A N 1
ATOM 2014 C CA . GLU A 1 252 ? -15.578 -13.164 -27.422 1 97.31 252 GLU A CA 1
ATOM 2015 C C . GLU A 1 252 ? -16.109 -13.023 -26 1 97.31 252 GLU A C 1
ATOM 2017 O O . GLU A 1 252 ? -15.391 -12.602 -25.094 1 97.31 252 GLU A O 1
ATOM 2022 N N . TRP A 1 253 ? -17.344 -13.289 -25.844 1 97.81 253 TRP A N 1
ATOM 2023 C CA . TRP A 1 253 ? -17.938 -13.25 -24.516 1 97.81 253 TRP A CA 1
ATOM 2024 C C . TRP A 1 253 ? -17.25 -14.227 -23.578 1 97.81 253 TRP A C 1
ATOM 2026 O O . TRP A 1 253 ? -16.969 -13.898 -22.422 1 97.81 253 TRP A O 1
ATOM 2036 N N . LEU A 1 254 ? -16.953 -15.422 -24.078 1 98 254 LEU A N 1
ATOM 2037 C CA . LEU A 1 254 ? -16.281 -16.422 -23.266 1 98 254 LEU A CA 1
ATOM 2038 C C . LEU A 1 254 ? -14.906 -15.922 -22.828 1 98 254 LEU A C 1
ATOM 2040 O O . LEU A 1 254 ? -14.477 -16.188 -21.703 1 98 254 LEU A O 1
ATOM 2044 N N . ARG A 1 255 ? -14.211 -15.211 -23.641 1 97.62 255 ARG A N 1
ATOM 2045 C CA . ARG A 1 255 ? -12.922 -14.633 -23.266 1 97.62 255 ARG A CA 1
ATOM 2046 C C . ARG A 1 255 ? -13.07 -13.664 -22.109 1 97.62 255 ARG A C 1
ATOM 2048 O O . ARG A 1 255 ? -12.227 -13.625 -21.203 1 97.62 255 ARG A O 1
ATOM 2055 N N . THR A 1 256 ? -14.148 -12.906 -22.156 1 96.25 256 THR A N 1
ATOM 2056 C CA . THR A 1 256 ? -14.391 -11.969 -21.078 1 96.25 256 THR A CA 1
ATOM 2057 C C . THR A 1 256 ? -14.695 -12.711 -19.781 1 96.25 256 THR A C 1
ATOM 2059 O O . THR A 1 256 ? -14.453 -12.195 -18.688 1 96.25 256 THR A O 1
ATOM 2062 N N . LYS A 1 257 ? -15.227 -13.922 -19.859 1 96.94 257 LYS A N 1
ATOM 2063 C CA . LYS A 1 257 ? -15.523 -14.742 -18.688 1 96.94 257 LYS A CA 1
ATOM 2064 C C . LYS A 1 257 ? -14.242 -15.281 -18.062 1 96.94 257 LYS A C 1
ATOM 2066 O O . LYS A 1 257 ? -14.219 -15.617 -16.875 1 96.94 257 LYS A O 1
ATOM 2071 N N . VAL A 1 258 ? -13.188 -15.297 -18.875 1 97.94 258 VAL A N 1
ATOM 2072 C CA . VAL A 1 258 ? -11.93 -15.852 -18.391 1 97.94 258 VAL A CA 1
ATOM 2073 C C . VAL A 1 258 ? -11.062 -14.734 -17.812 1 97.94 258 VAL A C 1
ATOM 2075 O O . VAL A 1 258 ? -10.453 -14.898 -16.75 1 97.94 258 VAL A O 1
ATOM 2078 N N . GLU A 1 259 ? -11.047 -13.609 -18.422 1 98.19 259 GLU A N 1
ATOM 2079 C CA . GLU A 1 259 ? -10.086 -12.547 -18.125 1 98.19 259 GLU A CA 1
ATOM 2080 C C . GLU A 1 259 ? -10.695 -11.5 -17.203 1 98.19 259 GLU A C 1
ATOM 2082 O O . GLU A 1 259 ? -11.883 -11.172 -17.312 1 98.19 259 GLU A O 1
ATOM 2087 N N . PHE A 1 260 ? -9.875 -10.953 -16.328 1 98.12 260 PHE A N 1
ATOM 2088 C CA . PHE A 1 260 ? -10.281 -9.789 -15.547 1 98.12 260 PHE A CA 1
ATOM 2089 C C . PHE A 1 260 ? -10.297 -8.531 -16.406 1 98.12 260 PHE A C 1
ATOM 2091 O O . PHE A 1 260 ? -9.523 -8.422 -17.359 1 98.12 260 PHE A O 1
ATOM 2098 N N . ASP A 1 261 ? -11.195 -7.668 -16.031 1 95.31 261 ASP A N 1
ATOM 2099 C CA . ASP A 1 261 ? -11.227 -6.352 -16.672 1 95.31 261 ASP A CA 1
ATOM 2100 C C . ASP A 1 261 ? -11.023 -5.242 -15.641 1 95.31 261 ASP A C 1
ATOM 2102 O O . ASP A 1 261 ? -11.125 -5.477 -14.438 1 95.31 261 ASP A O 1
ATOM 2106 N N . GLU A 1 262 ? -10.703 -4.059 -16.109 1 95.62 262 GLU A N 1
ATOM 2107 C CA . GLU A 1 262 ? -10.32 -2.945 -15.25 1 95.62 262 GLU A CA 1
ATOM 2108 C C . GLU A 1 262 ? -11.453 -2.58 -14.289 1 95.62 262 GLU A C 1
ATOM 2110 O O . GLU A 1 262 ? -11.219 -2.367 -13.102 1 95.62 262 GLU A O 1
ATOM 2115 N N . GLU A 1 263 ? -12.656 -2.521 -14.789 1 93.06 263 GLU A N 1
ATOM 2116 C CA . GLU A 1 263 ? -13.789 -2.092 -13.969 1 93.06 263 GLU A CA 1
ATOM 2117 C C . GLU A 1 263 ? -14.078 -3.094 -12.852 1 93.06 263 GLU A C 1
ATOM 2119 O O . GLU A 1 263 ? -14.484 -2.711 -11.758 1 93.06 263 GLU A O 1
ATOM 2124 N N . GLU A 1 264 ? -13.859 -4.344 -13.172 1 94.81 264 GLU A N 1
ATOM 2125 C CA . GLU A 1 264 ? -14.031 -5.391 -12.172 1 94.81 264 GLU A CA 1
ATOM 2126 C C . GLU A 1 264 ? -13.023 -5.246 -11.039 1 94.81 264 GLU A C 1
ATOM 2128 O O . GLU A 1 264 ? -13.336 -5.547 -9.883 1 94.81 264 GLU A O 1
ATOM 2133 N N . VAL A 1 265 ? -11.891 -4.777 -11.398 1 96.75 265 VAL A N 1
ATOM 2134 C CA . VAL A 1 265 ? -10.766 -4.816 -10.469 1 96.75 265 VAL A CA 1
ATOM 2135 C C . VAL A 1 265 ? -10.688 -3.504 -9.695 1 96.75 265 VAL A C 1
ATOM 2137 O O . VAL A 1 265 ? -10.391 -3.498 -8.492 1 96.75 265 VAL A O 1
ATOM 2140 N N . HIS A 1 266 ? -10.992 -2.35 -10.344 1 95.56 266 HIS A N 1
ATOM 2141 C CA . HIS A 1 266 ? -10.672 -1.054 -9.758 1 95.56 266 HIS A CA 1
ATOM 2142 C C . HIS A 1 266 ? -11.93 -0.218 -9.547 1 95.56 266 HIS A C 1
ATOM 2144 O O . HIS A 1 266 ? -11.844 0.959 -9.188 1 95.56 266 HIS A O 1
ATOM 2150 N N . GLY A 1 267 ? -13.094 -0.819 -9.727 1 94.69 267 GLY A N 1
ATOM 2151 C CA . GLY A 1 267 ? -14.312 -0.115 -9.359 1 94.69 267 GLY A CA 1
ATOM 2152 C C . GLY A 1 267 ? -14.391 0.225 -7.883 1 94.69 267 GLY A C 1
ATOM 2153 O O . GLY A 1 267 ? -13.836 -0.492 -7.047 1 94.69 267 GLY A O 1
ATOM 2154 N N . PRO A 1 268 ? -15.125 1.299 -7.516 1 94.31 268 PRO A N 1
ATOM 2155 C CA . PRO A 1 268 ? -15.148 1.769 -6.129 1 94.31 268 PRO A CA 1
ATOM 2156 C C . PRO A 1 268 ? -15.703 0.727 -5.16 1 94.31 268 PRO A C 1
ATOM 2158 O O . PRO A 1 268 ? -15.328 0.706 -3.984 1 94.31 268 PRO A O 1
ATOM 2161 N N . GLU A 1 269 ? -16.516 -0.159 -5.68 1 95.94 269 GLU A N 1
ATOM 2162 C CA . GLU A 1 269 ? -17.172 -1.107 -4.781 1 95.94 269 GLU A CA 1
ATOM 2163 C C . GLU A 1 269 ? -16.328 -2.369 -4.605 1 95.94 269 GLU A C 1
ATOM 2165 O O . GLU A 1 269 ? -16.578 -3.158 -3.691 1 95.94 269 GLU A O 1
ATOM 2170 N N . GLN A 1 270 ? -15.391 -2.553 -5.488 1 95.94 270 GLN A N 1
ATOM 2171 C CA . GLN A 1 270 ? -14.648 -3.807 -5.457 1 95.94 270 GLN A CA 1
ATOM 2172 C C . GLN A 1 270 ? -13.805 -3.916 -4.188 1 95.94 270 GLN A C 1
ATOM 2174 O O . GLN A 1 270 ? -13.406 -2.9 -3.615 1 95.94 270 GLN A O 1
ATOM 2179 N N . THR A 1 271 ? -13.602 -5.145 -3.715 1 95.62 271 THR A N 1
ATOM 2180 C CA . THR A 1 271 ? -12.852 -5.508 -2.518 1 95.62 271 THR A CA 1
ATOM 2181 C C . THR A 1 271 ? -11.984 -6.738 -2.773 1 95.62 271 THR A C 1
ATOM 2183 O O . THR A 1 271 ? -12.078 -7.359 -3.834 1 95.62 271 THR A O 1
ATOM 2186 N N . GLN A 1 272 ? -11.086 -7.043 -1.85 1 95.5 272 GLN A N 1
ATOM 2187 C CA . GLN A 1 272 ? -10.328 -8.281 -1.961 1 95.5 272 GLN A CA 1
ATOM 2188 C C . GLN A 1 272 ? -11.258 -9.492 -2.014 1 95.5 272 GLN A C 1
ATOM 2190 O O . GLN A 1 272 ? -11.039 -10.414 -2.811 1 95.5 272 GLN A O 1
ATOM 2195 N N . ARG A 1 273 ? -12.281 -9.484 -1.168 1 95.19 273 ARG A N 1
ATOM 2196 C CA . ARG A 1 273 ? -13.266 -10.562 -1.164 1 95.19 273 ARG A CA 1
ATOM 2197 C C . ARG A 1 273 ? -13.953 -10.68 -2.52 1 95.19 273 ARG A C 1
ATOM 2199 O O . ARG A 1 273 ? -14.141 -11.781 -3.039 1 95.19 273 ARG A O 1
ATOM 2206 N N . GLY A 1 274 ? -14.375 -9.539 -3.023 1 96.5 274 GLY A N 1
ATOM 2207 C CA . GLY A 1 274 ? -15.016 -9.531 -4.324 1 96.5 274 GLY A CA 1
ATOM 2208 C C . GLY A 1 274 ? -14.125 -10.047 -5.438 1 96.5 274 GLY A C 1
ATOM 2209 O O . GLY A 1 274 ? -14.578 -10.781 -6.316 1 96.5 274 GLY A O 1
ATOM 2210 N N . SER A 1 275 ? -12.898 -9.656 -5.465 1 96.94 275 SER A N 1
ATOM 2211 C CA . SER A 1 275 ? -11.945 -10.109 -6.473 1 96.94 275 SER A CA 1
ATOM 2212 C C . SER A 1 275 ? -11.742 -11.625 -6.398 1 96.94 275 SER A C 1
ATOM 2214 O O . SER A 1 275 ? -11.664 -12.289 -7.43 1 96.94 275 SER A O 1
ATOM 2216 N N . TRP A 1 276 ? -11.656 -12.141 -5.172 1 96.81 276 TRP A N 1
ATOM 2217 C CA . TRP A 1 276 ? -11.477 -13.578 -4.996 1 96.81 276 TRP A CA 1
ATOM 2218 C C . TRP A 1 276 ? -12.719 -14.336 -5.453 1 96.81 276 TRP A C 1
ATOM 2220 O O . TRP A 1 276 ? -12.625 -15.445 -5.973 1 96.81 276 TRP A O 1
ATOM 2230 N N . GLN A 1 277 ? -13.906 -13.742 -5.254 1 96.31 277 GLN A N 1
ATOM 2231 C CA . GLN A 1 277 ? -15.125 -14.367 -5.773 1 96.31 277 GLN A CA 1
ATOM 2232 C C . GLN A 1 277 ? -15.031 -14.562 -7.285 1 96.31 277 GLN A C 1
ATOM 2234 O O . GLN A 1 277 ? -15.32 -15.648 -7.797 1 96.31 277 GLN A O 1
ATOM 2239 N N . LEU A 1 278 ? -14.633 -13.523 -7.957 1 97.44 278 LEU A N 1
ATOM 2240 C CA . LEU A 1 278 ? -14.477 -13.602 -9.406 1 97.44 278 LEU A CA 1
ATOM 2241 C C . LEU A 1 278 ? -13.367 -14.578 -9.781 1 97.44 278 LEU A C 1
ATOM 2243 O O . LEU A 1 278 ? -13.516 -15.359 -10.727 1 97.44 278 LEU A O 1
ATOM 2247 N N . PHE A 1 279 ? -12.266 -14.508 -9.102 1 97.62 279 PHE A N 1
ATOM 2248 C CA . PHE A 1 279 ? -11.141 -15.406 -9.336 1 97.62 279 PHE A CA 1
ATOM 2249 C C . PHE A 1 279 ? -11.586 -16.859 -9.242 1 97.62 279 PHE A C 1
ATOM 2251 O O . PHE A 1 279 ? -11.25 -17.672 -10.117 1 97.62 279 PHE A O 1
ATOM 2258 N N . ASN A 1 280 ? -12.281 -17.203 -8.18 1 95.5 280 ASN A N 1
ATOM 2259 C CA . ASN A 1 280 ? -12.742 -18.562 -7.977 1 95.5 280 ASN A CA 1
ATOM 2260 C C . ASN A 1 280 ? -13.695 -19 -9.086 1 95.5 280 ASN A C 1
ATOM 2262 O O . ASN A 1 280 ? -13.648 -20.156 -9.523 1 95.5 280 ASN A O 1
ATOM 2266 N N . MET A 1 281 ? -14.555 -18.109 -9.5 1 95.5 281 MET A N 1
ATOM 2267 C CA . MET A 1 281 ? -15.438 -18.406 -10.617 1 95.5 281 MET A CA 1
ATOM 2268 C C . MET A 1 281 ? -14.633 -18.75 -11.875 1 95.5 281 MET A C 1
ATOM 2270 O O . MET A 1 281 ? -14.945 -19.719 -12.57 1 95.5 281 MET A O 1
ATOM 2274 N N . ARG A 1 282 ? -13.609 -18.047 -12.062 1 96.75 282 ARG A N 1
ATOM 2275 C CA . ARG A 1 282 ? -12.805 -18.203 -13.266 1 96.75 282 ARG A CA 1
ATOM 2276 C C . ARG A 1 282 ? -11.945 -19.469 -13.188 1 96.75 282 ARG A C 1
ATOM 2278 O O . ARG A 1 282 ? -11.734 -20.141 -14.195 1 96.75 282 ARG A O 1
ATOM 2285 N N . THR A 1 283 ? -11.422 -19.75 -12.031 1 94 283 THR A N 1
ATOM 2286 C CA . THR A 1 283 ? -10.617 -20.953 -11.883 1 94 283 THR A CA 1
ATOM 2287 C C . THR A 1 283 ? -11.477 -22.203 -12.078 1 94 283 THR A C 1
ATOM 2289 O O . THR A 1 283 ? -11.016 -23.203 -12.633 1 94 283 THR A O 1
ATOM 2292 N N . ARG A 1 284 ? -12.742 -22.156 -11.656 1 92.12 284 ARG A N 1
ATOM 2293 C CA . ARG A 1 284 ? -13.656 -23.266 -11.891 1 92.12 284 ARG A CA 1
ATOM 2294 C C . ARG A 1 284 ? -13.953 -23.422 -13.375 1 92.12 284 ARG A C 1
ATOM 2296 O O . ARG A 1 284 ? -14.039 -24.547 -13.883 1 92.12 284 ARG A O 1
ATOM 2303 N N . LEU A 1 285 ? -14.086 -22.312 -13.961 1 95.31 285 LEU A N 1
ATOM 2304 C CA . LEU A 1 285 ? -14.297 -22.312 -15.406 1 95.31 285 LEU A CA 1
ATOM 2305 C C . LEU A 1 285 ? -13.117 -22.938 -16.125 1 95.31 285 LEU A C 1
ATOM 2307 O O . LEU A 1 285 ? -13.297 -23.797 -17 1 95.31 285 LEU A O 1
ATOM 2311 N N . MET A 1 286 ? -11.93 -22.625 -15.773 1 95.06 286 MET A N 1
ATOM 2312 C CA . MET A 1 286 ? -10.703 -23.062 -16.422 1 95.06 286 MET A CA 1
ATOM 2313 C C . MET A 1 286 ? -10.508 -24.578 -16.234 1 95.06 286 MET A C 1
ATOM 2315 O O . MET A 1 286 ? -9.953 -25.234 -17.109 1 95.06 286 MET A O 1
ATOM 2319 N N . LYS A 1 287 ? -10.977 -25.078 -15.148 1 91.56 287 LYS A N 1
ATOM 2320 C CA . LYS A 1 287 ? -10.797 -26.5 -14.852 1 91.56 287 LYS A CA 1
ATOM 2321 C C . LYS A 1 287 ? -11.391 -27.375 -15.945 1 91.56 287 LYS A C 1
ATOM 2323 O O . LYS A 1 287 ? -10.75 -28.312 -16.422 1 91.56 287 LYS A O 1
ATOM 2328 N N . GLY A 1 288 ? -12.578 -27.062 -16.391 1 90.69 288 GLY A N 1
ATOM 2329 C CA . GLY A 1 288 ? -13.25 -27.844 -17.406 1 90.69 288 GLY A CA 1
ATOM 2330 C C . GLY A 1 288 ? -12.617 -27.719 -18.781 1 90.69 288 GLY A C 1
ATOM 2331 O O . GLY A 1 288 ? -12.727 -28.625 -19.609 1 90.69 288 GLY A O 1
ATOM 2332 N N . LEU A 1 289 ? -11.922 -26.625 -19 1 94.12 289 LEU A N 1
ATOM 2333 C CA . LEU A 1 289 ? -11.25 -26.391 -20.266 1 94.12 289 LEU A CA 1
ATOM 2334 C C . LEU A 1 289 ? -9.93 -27.156 -20.328 1 94.12 289 LEU A C 1
ATOM 2336 O O . LEU A 1 289 ? -9.422 -27.422 -21.422 1 94.12 289 LEU A O 1
ATOM 2340 N N . PHE A 1 290 ? -9.5 -27.578 -19.203 1 90.12 290 PHE A N 1
ATOM 2341 C CA . PHE A 1 290 ? -8.156 -28.125 -19.047 1 90.12 290 PHE A CA 1
ATOM 2342 C C . PHE A 1 290 ? -8.219 -29.641 -18.812 1 90.12 290 PHE A C 1
ATOM 2344 O O . PHE A 1 290 ? -7.301 -30.359 -19.188 1 90.12 290 PHE A O 1
ATOM 2351 N N . ASN A 1 291 ? -9.336 -30.203 -18.422 1 91.12 291 ASN A N 1
ATOM 2352 C CA . ASN A 1 291 ? -9.359 -31.516 -17.797 1 91.12 291 ASN A CA 1
ATOM 2353 C C . ASN A 1 291 ? -9.836 -32.594 -18.797 1 91.12 291 ASN A C 1
ATOM 2355 O O . ASN A 1 291 ? -10.734 -33.375 -18.484 1 91.12 291 ASN A O 1
ATOM 2359 N N . TYR A 1 292 ? -9.289 -32.625 -19.906 1 94.56 292 TYR A N 1
ATOM 2360 C CA . TYR A 1 292 ? -9.406 -33.719 -20.875 1 94.56 292 TYR A CA 1
ATOM 2361 C C . TYR A 1 292 ? -8.094 -33.938 -21.609 1 94.56 292 TYR A C 1
ATOM 2363 O O . TYR A 1 292 ? -7.281 -33.031 -21.734 1 94.56 292 TYR A O 1
ATOM 2371 N N . GLU A 1 293 ? -7.867 -35.094 -22.031 1 95.81 293 GLU A N 1
ATOM 2372 C CA . GLU A 1 293 ? -6.539 -35.562 -22.406 1 95.81 293 GLU A CA 1
ATOM 2373 C C . GLU A 1 293 ? -5.941 -34.719 -23.531 1 95.81 293 GLU A C 1
ATOM 2375 O O . GLU A 1 293 ? -4.816 -34.25 -23.406 1 95.81 293 GLU A O 1
ATOM 2380 N N . THR A 1 294 ? -6.637 -34.562 -24.656 1 96.44 294 THR A N 1
ATOM 2381 C CA . THR A 1 294 ? -6.105 -33.812 -25.797 1 96.44 294 THR A CA 1
ATOM 2382 C C . THR A 1 294 ? -5.758 -32.375 -25.391 1 96.44 294 THR A C 1
ATOM 2384 O O . THR A 1 294 ? -4.68 -31.891 -25.734 1 96.44 294 THR A O 1
ATOM 2387 N N . GLY A 1 295 ? -6.707 -31.766 -24.734 1 96.25 295 GLY A N 1
ATOM 2388 C CA . GLY A 1 295 ? -6.457 -30.406 -24.266 1 96.25 295 GLY A CA 1
ATOM 2389 C C . GLY A 1 295 ? -5.266 -30.312 -23.344 1 96.25 295 GLY A C 1
ATOM 2390 O O . GLY A 1 295 ? -4.441 -29.391 -23.469 1 96.25 295 GLY A O 1
ATOM 2391 N N . PHE A 1 296 ? -5.137 -31.25 -22.453 1 96.88 296 PHE A N 1
ATOM 2392 C CA . PHE A 1 296 ? -4.062 -31.281 -21.469 1 96.88 296 PHE A CA 1
ATOM 2393 C C . PHE A 1 296 ? -2.709 -31.453 -22.156 1 96.88 296 PHE A C 1
ATOM 2395 O O . PHE A 1 296 ? -1.755 -30.734 -21.844 1 96.88 296 PHE A O 1
ATOM 2402 N N . ARG A 1 297 ? -2.568 -32.406 -23.062 1 97.81 297 ARG A N 1
ATOM 2403 C CA . ARG A 1 297 ? -1.32 -32.688 -23.766 1 97.81 297 ARG A CA 1
ATOM 2404 C C . ARG A 1 297 ? -0.907 -31.5 -24.641 1 97.81 297 ARG A C 1
ATOM 2406 O O . ARG A 1 297 ? 0.249 -31.062 -24.609 1 97.81 297 ARG A O 1
ATOM 2413 N N . ARG A 1 298 ? -1.888 -30.953 -25.375 1 98 298 ARG A N 1
ATOM 2414 C CA . ARG A 1 298 ? -1.588 -29.828 -26.234 1 98 298 ARG A CA 1
ATOM 2415 C C . ARG A 1 298 ? -1.194 -28.594 -25.422 1 98 298 ARG A C 1
ATOM 2417 O O . ARG A 1 298 ? -0.307 -27.844 -25.828 1 98 298 ARG A O 1
ATOM 2424 N N . TYR A 1 299 ? -1.915 -28.375 -24.359 1 98 299 TYR A N 1
ATOM 2425 C CA . TYR A 1 299 ? -1.593 -27.266 -23.469 1 98 299 TYR A CA 1
ATOM 2426 C C . TYR A 1 299 ? -0.179 -27.406 -22.922 1 98 299 TYR A C 1
ATOM 2428 O O . TYR A 1 299 ? 0.567 -26.422 -22.859 1 98 299 TYR A O 1
ATOM 2436 N N . THR A 1 300 ? 0.197 -28.562 -22.484 1 98.44 300 THR A N 1
ATOM 2437 C CA . THR A 1 300 ? 1.521 -28.812 -21.922 1 98.44 300 THR A CA 1
ATOM 2438 C C . THR A 1 300 ? 2.609 -28.469 -22.938 1 98.44 300 THR A C 1
ATOM 2440 O O . THR A 1 300 ? 3.574 -27.781 -22.609 1 98.44 300 THR A O 1
ATOM 2443 N N . GLN A 1 301 ? 2.439 -28.938 -24.125 1 98.56 301 GLN A N 1
ATOM 2444 C CA . GLN A 1 301 ? 3.408 -28.641 -25.188 1 98.56 301 GLN A CA 1
ATOM 2445 C C . GLN A 1 301 ? 3.488 -27.141 -25.453 1 98.56 301 GLN A C 1
ATOM 2447 O O . GLN A 1 301 ? 4.582 -26.594 -25.578 1 98.56 301 GLN A O 1
ATOM 2452 N N . ALA A 1 302 ? 2.324 -26.531 -25.547 1 98.5 302 ALA A N 1
ATOM 2453 C CA . ALA A 1 302 ? 2.281 -25.094 -25.812 1 98.5 302 ALA A CA 1
ATOM 2454 C C . ALA A 1 302 ? 2.92 -24.312 -24.672 1 98.5 302 ALA A C 1
ATOM 2456 O O . ALA A 1 302 ? 3.566 -23.281 -24.891 1 98.5 302 ALA A O 1
ATOM 2457 N N . TYR A 1 303 ? 2.658 -24.75 -23.484 1 98.38 303 TYR A N 1
ATOM 2458 C CA . TYR A 1 303 ? 3.242 -24.109 -22.312 1 98.38 303 TYR A CA 1
ATOM 2459 C C . TYR A 1 303 ? 4.766 -24.156 -22.359 1 98.38 303 TYR A C 1
ATOM 2461 O O . TYR A 1 303 ? 5.434 -23.156 -22.125 1 98.38 303 TYR A O 1
ATOM 2469 N N . LEU A 1 304 ? 5.324 -25.312 -22.625 1 98.69 304 LEU A N 1
ATOM 2470 C CA . LEU A 1 304 ? 6.77 -25.484 -22.703 1 98.69 304 LEU A CA 1
ATOM 2471 C C . LEU A 1 304 ? 7.363 -24.594 -23.781 1 98.69 304 LEU A C 1
ATOM 2473 O O . LEU A 1 304 ? 8.414 -23.984 -23.578 1 98.69 304 LEU A O 1
ATOM 2477 N N . GLN A 1 305 ? 6.688 -24.516 -24.875 1 98.31 305 GLN A N 1
ATOM 2478 C CA . GLN A 1 305 ? 7.125 -23.609 -25.938 1 98.31 305 GLN A CA 1
ATOM 2479 C C . GLN A 1 305 ? 7.086 -22.156 -25.484 1 98.31 305 GLN A C 1
ATOM 2481 O O . GLN A 1 305 ? 7.969 -21.375 -25.828 1 98.31 305 GLN A O 1
ATOM 2486 N N . ASN A 1 306 ? 6.027 -21.812 -24.781 1 98.12 306 ASN A N 1
ATOM 2487 C CA . ASN A 1 306 ? 5.875 -20.469 -24.266 1 98.12 306 ASN A CA 1
ATOM 2488 C C . ASN A 1 306 ? 7.027 -20.094 -23.328 1 98.12 306 ASN A C 1
ATOM 2490 O O . ASN A 1 306 ? 7.457 -18.938 -23.312 1 98.12 306 ASN A O 1
ATOM 2494 N N . LEU A 1 307 ? 7.531 -21.031 -22.516 1 98.5 307 LEU A N 1
ATOM 2495 C CA . LEU A 1 307 ? 8.695 -20.781 -21.672 1 98.5 307 LEU A CA 1
ATOM 2496 C C . LEU A 1 307 ? 9.891 -20.344 -22.516 1 98.5 307 LEU A C 1
ATOM 2498 O O . LEU A 1 307 ? 10.57 -19.375 -22.172 1 98.5 307 LEU A O 1
ATOM 2502 N N . VAL A 1 308 ? 10.109 -21.031 -23.594 1 98.06 308 VAL A N 1
ATOM 2503 C CA . VAL A 1 308 ? 11.234 -20.734 -24.484 1 98.06 308 VAL A CA 1
ATOM 2504 C C . VAL A 1 308 ? 11.047 -19.344 -25.078 1 98.06 308 VAL A C 1
ATOM 2506 O O . VAL A 1 308 ? 11.984 -18.531 -25.109 1 98.06 308 VAL A O 1
ATOM 2509 N N . GLU A 1 309 ? 9.859 -19.062 -25.516 1 97.25 309 GLU A N 1
ATOM 2510 C CA . GLU A 1 309 ? 9.562 -17.797 -26.172 1 97.25 309 GLU A CA 1
ATOM 2511 C C . GLU A 1 309 ? 9.734 -16.625 -25.203 1 97.25 309 GLU A C 1
ATOM 2513 O O . GLU A 1 309 ? 10.133 -15.531 -25.609 1 97.25 309 GLU A O 1
ATOM 2518 N N . ASP A 1 310 ? 9.43 -16.859 -23.969 1 97.94 310 ASP A N 1
ATOM 2519 C CA . ASP A 1 310 ? 9.531 -15.805 -22.953 1 97.94 310 ASP A CA 1
ATOM 2520 C C . ASP A 1 310 ? 10.898 -15.828 -22.281 1 97.94 310 ASP A C 1
ATOM 2522 O O . ASP A 1 310 ? 11.109 -15.156 -21.266 1 97.94 310 ASP A O 1
ATOM 2526 N N . LYS A 1 311 ? 11.82 -16.641 -22.766 1 98.12 311 LYS A N 1
ATOM 2527 C CA . LYS A 1 311 ? 13.211 -16.734 -22.344 1 98.12 311 LYS A CA 1
ATOM 2528 C C . LYS A 1 311 ? 13.312 -17.188 -20.891 1 98.12 311 LYS A C 1
ATOM 2530 O O . LYS A 1 311 ? 14.008 -16.578 -20.078 1 98.12 311 LYS A O 1
ATOM 2535 N N . ILE A 1 312 ? 12.641 -18.234 -20.562 1 98.75 312 ILE A N 1
ATOM 2536 C CA . ILE A 1 312 ? 12.664 -18.891 -19.266 1 98.75 312 ILE A CA 1
ATOM 2537 C C . ILE A 1 312 ? 13.344 -20.266 -19.375 1 98.75 312 ILE A C 1
ATOM 2539 O O . ILE A 1 312 ? 12.898 -21.125 -20.141 1 98.75 312 ILE A O 1
ATOM 2543 N N . LEU A 1 313 ? 14.383 -20.484 -18.609 1 98.75 313 LEU A N 1
ATOM 2544 C CA . LEU A 1 313 ? 15.172 -21.703 -18.719 1 98.75 313 LEU A CA 1
ATOM 2545 C C . LEU A 1 313 ? 14.562 -22.812 -17.859 1 98.75 313 LEU A C 1
ATOM 2547 O O . LEU A 1 313 ? 14.68 -24 -18.203 1 98.75 313 LEU A O 1
ATOM 2551 N N . TYR A 1 314 ? 13.984 -22.406 -16.766 1 98.81 314 TYR A N 1
ATOM 2552 C CA . TYR A 1 314 ? 13.469 -23.359 -15.781 1 98.81 314 TYR A CA 1
ATOM 2553 C C . TYR A 1 314 ? 12.18 -22.844 -15.148 1 98.81 314 TYR A C 1
ATOM 2555 O O . TYR A 1 314 ? 12.039 -21.641 -14.898 1 98.81 314 TYR A O 1
ATOM 2563 N N . ALA A 1 315 ? 11.234 -23.797 -14.914 1 98.88 315 ALA A N 1
ATOM 2564 C CA . ALA A 1 315 ? 10 -23.391 -14.258 1 98.88 315 ALA A CA 1
ATOM 2565 C C . ALA A 1 315 ? 9.516 -24.469 -13.289 1 98.88 315 ALA A C 1
ATOM 2567 O O . ALA A 1 315 ? 9.781 -25.656 -13.492 1 98.88 315 ALA A O 1
ATOM 2568 N N . GLU A 1 316 ? 8.891 -24.047 -12.219 1 98.81 316 GLU A N 1
ATOM 2569 C CA . GLU A 1 316 ? 8.219 -24.938 -11.266 1 98.81 316 GLU A CA 1
ATOM 2570 C C . GLU A 1 316 ? 6.707 -24.75 -11.32 1 98.81 316 GLU A C 1
ATOM 2572 O O . GLU A 1 316 ? 6.188 -23.719 -10.875 1 98.81 316 GLU A O 1
ATOM 2577 N N . LEU A 1 317 ? 6.016 -25.75 -11.82 1 97.19 317 LEU A N 1
ATOM 2578 C CA . LEU A 1 317 ? 4.594 -25.656 -12.117 1 97.19 317 LEU A CA 1
ATOM 2579 C C . LEU A 1 317 ? 3.758 -26.172 -10.953 1 97.19 317 LEU A C 1
ATOM 2581 O O . LEU A 1 317 ? 4.004 -27.266 -10.438 1 97.19 317 LEU A O 1
ATOM 2585 N N . ARG A 1 318 ? 2.842 -25.375 -10.562 1 98 318 ARG A N 1
ATOM 2586 C CA . ARG A 1 318 ? 1.902 -25.812 -9.531 1 98 318 ARG A CA 1
ATOM 2587 C C . ARG A 1 318 ? 0.725 -26.562 -10.133 1 98 318 ARG A C 1
ATOM 2589 O O . ARG A 1 318 ? -0.06 -25.984 -10.898 1 98 318 ARG A O 1
ATOM 2596 N N . VAL A 1 319 ? 0.614 -27.766 -9.812 1 96.31 319 VAL A N 1
ATOM 2597 C CA . VAL A 1 319 ? -0.477 -28.641 -10.234 1 96.31 319 VAL A CA 1
ATOM 2598 C C . VAL A 1 319 ? -1.319 -29.047 -9.023 1 96.31 319 VAL A C 1
ATOM 2600 O O . VAL A 1 319 ? -0.796 -29.578 -8.047 1 96.31 319 VAL A O 1
ATOM 2603 N N . THR A 1 320 ? -2.551 -28.719 -9.094 1 93.12 320 THR A N 1
ATOM 2604 C CA . THR A 1 320 ? -3.441 -29.109 -8.008 1 93.12 320 THR A CA 1
ATOM 2605 C C . THR A 1 320 ? -3.896 -30.562 -8.156 1 93.12 320 THR A C 1
ATOM 2607 O O . THR A 1 320 ? -4.484 -30.922 -9.18 1 93.12 320 THR A O 1
ATOM 2610 N N . PHE A 1 321 ? -3.619 -31.312 -7.152 1 91.38 321 PHE A N 1
ATOM 2611 C CA . PHE A 1 321 ? -3.982 -32.719 -7.168 1 91.38 321 PHE A CA 1
ATOM 2612 C C . PHE A 1 321 ? -5.07 -33.031 -6.137 1 91.38 321 PHE A C 1
ATOM 2614 O O . PHE A 1 321 ? -4.973 -32.594 -4.984 1 91.38 321 PHE A O 1
ATOM 2621 N N . MET A 1 322 ? -6.176 -33.469 -6.637 1 83.19 322 MET A N 1
ATOM 2622 C CA . MET A 1 322 ? -7.273 -33.906 -5.781 1 83.19 322 MET A CA 1
ATOM 2623 C C . MET A 1 322 ? -7.84 -35.25 -6.281 1 83.19 322 MET A C 1
ATOM 2625 O O . MET A 1 322 ? -7.691 -35.594 -7.457 1 83.19 322 MET A O 1
ATOM 2629 N N . GLU A 1 323 ? -8.461 -35.812 -5.316 1 77.94 323 GLU A N 1
ATOM 2630 C CA . GLU A 1 323 ? -9.117 -37.062 -5.711 1 77.94 323 GLU A CA 1
ATOM 2631 C C . GLU A 1 323 ? -10.195 -36.812 -6.758 1 77.94 323 GLU A C 1
ATOM 2633 O O . GLU A 1 323 ? -10.445 -37.656 -7.625 1 77.94 323 GLU A O 1
ATOM 2638 N N . SER A 1 324 ? -10.703 -35.625 -6.641 1 69.94 324 SER A N 1
ATOM 2639 C CA . SER A 1 324 ? -11.805 -35.281 -7.539 1 69.94 324 SER A CA 1
ATOM 2640 C C . SER A 1 324 ? -11.281 -34.719 -8.859 1 69.94 324 SER A C 1
ATOM 2642 O O . SER A 1 324 ? -12.055 -34.5 -9.797 1 69.94 324 SER A O 1
ATOM 2644 N N . ASN A 1 325 ? -9.992 -34.531 -8.836 1 72.44 325 ASN A N 1
ATOM 2645 C CA . ASN A 1 325 ? -9.398 -33.969 -10.055 1 72.44 325 ASN A CA 1
ATOM 2646 C C . ASN A 1 325 ? -9.102 -35.062 -11.07 1 72.44 325 ASN A C 1
ATOM 2648 O O . ASN A 1 325 ? -8.289 -35.969 -10.805 1 72.44 325 ASN A O 1
ATOM 2652 N N . TYR A 1 326 ? -9.938 -35.219 -12.07 1 78 326 TYR A N 1
ATOM 2653 C CA . TYR A 1 326 ? -9.711 -36.25 -13.086 1 78 326 TYR A CA 1
ATOM 2654 C C . TYR A 1 326 ? -9.492 -35.625 -14.461 1 78 326 TYR A C 1
ATOM 2656 O O . TYR A 1 326 ? -10.062 -34.562 -14.766 1 78 326 TYR A O 1
ATOM 2664 N N . LEU A 1 327 ? -8.555 -36.156 -15.016 1 92.19 327 LEU A N 1
ATOM 2665 C CA . LEU A 1 327 ? -8.406 -35.938 -16.453 1 92.19 327 LEU A CA 1
ATOM 2666 C C . LEU A 1 327 ? -9.211 -36.938 -17.25 1 92.19 327 LEU A C 1
ATOM 2668 O O . LEU A 1 327 ? -9.023 -38.156 -17.078 1 92.19 327 LEU A O 1
ATOM 2672 N N . PHE A 1 328 ? -10.086 -36.438 -18.047 1 93.62 328 PHE A N 1
ATOM 2673 C CA . PHE A 1 328 ? -10.953 -37.344 -18.812 1 93.62 328 PHE A CA 1
ATOM 2674 C C . PHE A 1 328 ? -10.328 -37.688 -20.156 1 93.62 328 PHE A C 1
ATOM 2676 O O . PHE A 1 328 ? -9.594 -36.875 -20.734 1 93.62 328 PHE A O 1
ATOM 2683 N N . SER A 1 329 ? -10.719 -38.906 -20.562 1 95.06 329 SER A N 1
ATOM 2684 C CA . SER A 1 329 ? -10.492 -39.219 -21.969 1 95.06 329 SER A CA 1
ATOM 2685 C C . SER A 1 329 ? -11.367 -38.312 -22.859 1 95.06 329 SER A C 1
ATOM 2687 O O . SER A 1 329 ? -12.375 -37.781 -22.406 1 95.06 329 SER A O 1
ATOM 2689 N N . ASP A 1 330 ? -10.977 -38.188 -24.094 1 94.69 330 ASP A N 1
ATOM 2690 C CA . ASP A 1 330 ? -11.648 -37.25 -25 1 94.69 330 ASP A CA 1
ATOM 2691 C C . ASP A 1 330 ? -13.094 -37.688 -25.234 1 94.69 330 ASP A C 1
ATOM 2693 O O . ASP A 1 330 ? -13.93 -36.875 -25.625 1 94.69 330 ASP A O 1
ATOM 2697 N N . ASP A 1 331 ? -13.383 -38.969 -25.062 1 93.44 331 ASP A N 1
ATOM 2698 C CA . ASP A 1 331 ? -14.742 -39.438 -25.25 1 93.44 331 ASP A CA 1
ATOM 2699 C C . ASP A 1 331 ? -15.539 -39.375 -23.938 1 93.44 331 ASP A C 1
ATOM 2701 O O . ASP A 1 331 ? -16.719 -39.75 -23.906 1 93.44 331 ASP A O 1
ATOM 2705 N N . GLY A 1 332 ? -14.914 -39 -22.875 1 91.81 332 GLY A N 1
ATOM 2706 C CA . GLY A 1 332 ? -15.578 -38.781 -21.609 1 91.81 332 GLY A CA 1
ATOM 2707 C C . GLY A 1 332 ? -15.812 -40.062 -20.828 1 91.81 332 GLY A C 1
ATOM 2708 O O . GLY A 1 332 ? -16.5 -40.062 -19.797 1 91.81 332 GLY A O 1
ATOM 2709 N N . LYS A 1 333 ? -15.211 -41.125 -21.219 1 91.94 333 LYS A N 1
ATOM 2710 C CA . LYS A 1 333 ? -15.539 -42.406 -20.641 1 91.94 333 LYS A CA 1
ATOM 2711 C C . LYS A 1 333 ? -14.547 -42.781 -19.547 1 91.94 333 LYS A C 1
ATOM 2713 O O . LYS A 1 333 ? -14.922 -43.406 -18.531 1 91.94 333 LYS A O 1
ATOM 2718 N N . GLU A 1 334 ? -13.406 -42.469 -19.766 1 92.69 334 GLU A N 1
ATOM 2719 C CA . GLU A 1 334 ? -12.352 -42.875 -18.828 1 92.69 334 GLU A CA 1
ATOM 2720 C C . GLU A 1 334 ? -11.828 -41.688 -18.047 1 92.69 334 GLU A C 1
ATOM 2722 O O . GLU A 1 334 ? -11.766 -40.562 -18.578 1 92.69 334 GLU A O 1
ATOM 2727 N N . ARG A 1 335 ? -11.461 -41.969 -16.797 1 92.38 335 ARG A N 1
ATOM 2728 C CA . ARG A 1 335 ? -10.836 -40.969 -15.93 1 92.38 335 ARG A CA 1
ATOM 2729 C C . ARG A 1 335 ? -9.406 -41.375 -15.586 1 92.38 335 ARG A C 1
ATOM 2731 O O . ARG A 1 335 ? -9.141 -42.531 -15.242 1 92.38 335 ARG A O 1
ATOM 2738 N N . LYS A 1 336 ? -8.531 -40.438 -15.68 1 93.38 336 LYS A N 1
ATOM 2739 C CA . LYS A 1 336 ? -7.129 -40.625 -15.328 1 93.38 336 LYS A CA 1
ATOM 2740 C C . LYS A 1 336 ? -6.82 -40.094 -13.938 1 93.38 336 LYS A C 1
ATOM 2742 O O . LYS A 1 336 ? -7.316 -39.031 -13.562 1 93.38 336 LYS A O 1
ATOM 2747 N N . ASN A 1 337 ? -6.004 -40.812 -13.195 1 92.38 337 ASN A N 1
ATOM 2748 C CA . ASN A 1 337 ? -5.66 -40.375 -11.844 1 92.38 337 ASN A CA 1
ATOM 2749 C C . ASN A 1 337 ? -4.43 -39.469 -11.828 1 92.38 337 ASN A C 1
ATOM 2751 O O . ASN A 1 337 ? -3.904 -39.125 -12.883 1 92.38 337 ASN A O 1
ATOM 2755 N N . ASN A 1 338 ? -3.969 -39.125 -10.641 1 95.25 338 ASN A N 1
ATOM 2756 C CA . ASN A 1 338 ? -2.883 -38.156 -10.492 1 95.25 338 ASN A CA 1
ATOM 2757 C C . ASN A 1 338 ? -1.562 -38.719 -11.008 1 95.25 338 ASN A C 1
ATOM 2759 O O . ASN A 1 338 ? -0.733 -38 -11.539 1 95.25 338 ASN A O 1
ATOM 2763 N N . PHE A 1 339 ? -1.316 -40.031 -10.844 1 95.81 339 PHE A N 1
ATOM 2764 C CA . PHE A 1 339 ? -0.098 -40.656 -11.344 1 95.81 339 PHE A CA 1
ATOM 2765 C C . PHE A 1 339 ? -0.041 -40.594 -12.867 1 95.81 339 PHE A C 1
ATOM 2767 O O . PHE A 1 339 ? 1.01 -40.312 -13.445 1 95.81 339 PHE A O 1
ATOM 2774 N N . GLU A 1 340 ? -1.183 -40.844 -13.438 1 95.44 340 GLU A N 1
ATOM 2775 C CA . GLU A 1 340 ? -1.265 -40.781 -14.891 1 95.44 340 GLU A CA 1
ATOM 2776 C C . GLU A 1 340 ? -1.053 -39.375 -15.398 1 95.44 340 GLU A C 1
ATOM 2778 O O . GLU A 1 340 ? -0.421 -39.156 -16.438 1 95.44 340 GLU A O 1
ATOM 2783 N N . ILE A 1 341 ? -1.61 -38.469 -14.719 1 95.75 341 ILE A N 1
ATOM 2784 C CA . ILE A 1 341 ? -1.445 -37.062 -15.07 1 95.75 341 ILE A CA 1
ATOM 2785 C C . ILE A 1 341 ? 0.038 -36.688 -15.07 1 95.75 341 ILE A C 1
ATOM 2787 O O . ILE A 1 341 ? 0.538 -36.094 -16.016 1 95.75 341 ILE A O 1
ATOM 2791 N N . VAL A 1 342 ? 0.789 -37.031 -14.039 1 97.31 342 VAL A N 1
ATOM 2792 C CA . VAL A 1 342 ? 2.219 -36.75 -13.945 1 97.31 342 VAL A CA 1
ATOM 2793 C C . VAL A 1 342 ? 2.965 -37.5 -15.055 1 97.31 342 VAL A C 1
ATOM 2795 O O . VAL A 1 342 ? 3.914 -36.938 -15.633 1 97.31 342 VAL A O 1
ATOM 2798 N N . GLY A 1 343 ? 2.512 -38.719 -15.312 1 97.62 343 GLY A N 1
ATOM 2799 C CA . GLY A 1 343 ? 3.088 -39.469 -16.422 1 97.62 343 GLY A CA 1
ATOM 2800 C C . GLY A 1 343 ? 2.965 -38.75 -17.75 1 97.62 343 GLY A C 1
ATOM 2801 O O . GLY A 1 343 ? 3.908 -38.719 -18.547 1 97.62 343 GLY A O 1
ATOM 2802 N N . ILE A 1 344 ? 1.798 -38.188 -18 1 97.38 344 ILE A N 1
ATOM 2803 C CA . ILE A 1 344 ? 1.572 -37.438 -19.234 1 97.38 344 ILE A CA 1
ATOM 2804 C C . ILE A 1 344 ? 2.488 -36.219 -19.281 1 97.38 344 ILE A C 1
ATOM 2806 O O . ILE A 1 344 ? 3.068 -35.906 -20.328 1 97.38 344 ILE A O 1
ATOM 2810 N N . ILE A 1 345 ? 2.652 -35.469 -18.172 1 98.06 345 ILE A N 1
ATOM 2811 C CA . ILE A 1 345 ? 3.547 -34.344 -18.109 1 98.06 345 ILE A CA 1
ATOM 2812 C C . ILE A 1 345 ? 4.973 -34.781 -18.453 1 98.06 345 ILE A C 1
ATOM 2814 O O . ILE A 1 345 ? 5.656 -34.125 -19.25 1 98.06 345 ILE A O 1
ATOM 2818 N N . ALA A 1 346 ? 5.422 -35.875 -17.875 1 98.56 346 ALA A N 1
ATOM 2819 C CA . ALA A 1 346 ? 6.758 -36.406 -18.125 1 98.56 346 ALA A CA 1
ATOM 2820 C C . ALA A 1 346 ? 6.949 -36.75 -19.594 1 98.56 346 ALA A C 1
ATOM 2822 O O . ALA A 1 346 ? 7.992 -36.438 -20.188 1 98.56 346 ALA A O 1
ATOM 2823 N N . GLU A 1 347 ? 5.938 -37.375 -20.172 1 98.5 347 GLU A N 1
ATOM 2824 C CA . GLU A 1 347 ? 5.996 -37.75 -21.578 1 98.5 347 GLU A CA 1
ATOM 2825 C C . GLU A 1 347 ? 6.109 -36.531 -22.469 1 98.5 347 GLU A C 1
ATOM 2827 O O . GLU A 1 347 ? 6.938 -36.5 -23.391 1 98.5 347 GLU A O 1
ATOM 2832 N N . GLU A 1 348 ? 5.207 -35.594 -22.203 1 98.56 348 GLU A N 1
ATOM 2833 C CA . GLU A 1 348 ? 5.203 -34.375 -23 1 98.56 348 GLU A CA 1
ATOM 2834 C C . GLU A 1 348 ? 6.508 -33.594 -22.844 1 98.56 348 GLU A C 1
ATOM 2836 O O . GLU A 1 348 ? 6.98 -32.969 -23.797 1 98.56 348 GLU A O 1
ATOM 2841 N N . LEU A 1 349 ? 7.074 -33.562 -21.656 1 98.56 349 LEU A N 1
ATOM 2842 C CA . LEU A 1 349 ? 8.352 -32.906 -21.406 1 98.56 349 LEU A CA 1
ATOM 2843 C C . LEU A 1 349 ? 9.461 -33.562 -22.219 1 98.56 349 LEU A C 1
ATOM 2845 O O . LEU A 1 349 ? 10.281 -32.875 -22.844 1 98.56 349 LEU A O 1
ATOM 2849 N N . ASP A 1 350 ? 9.531 -34.844 -22.203 1 98.19 350 ASP A N 1
ATOM 2850 C CA . ASP A 1 350 ? 10.539 -35.594 -22.953 1 98.19 350 ASP A CA 1
ATOM 2851 C C . ASP A 1 350 ? 10.422 -35.344 -24.453 1 98.19 350 ASP A C 1
ATOM 2853 O O . ASP A 1 350 ? 11.43 -35.125 -25.125 1 98.19 350 ASP A O 1
ATOM 2857 N N . GLN A 1 351 ? 9.188 -35.406 -24.875 1 98.31 351 GLN A N 1
ATOM 2858 C CA . GLN A 1 351 ? 8.953 -35.125 -26.297 1 98.31 351 GLN A CA 1
ATOM 2859 C C . GLN A 1 351 ? 9.406 -33.719 -26.672 1 98.31 351 GLN A C 1
ATOM 2861 O O . GLN A 1 351 ? 9.969 -33.531 -27.75 1 98.31 351 GLN A O 1
ATOM 2866 N N . PHE A 1 352 ? 9.094 -32.75 -25.859 1 98.44 352 PHE A N 1
ATOM 2867 C CA . PHE A 1 352 ? 9.469 -31.375 -26.125 1 98.44 352 PHE A CA 1
ATOM 2868 C C . PHE A 1 352 ? 10.984 -31.219 -26.172 1 98.44 352 PHE A C 1
ATOM 2870 O O . PHE A 1 352 ? 11.516 -30.594 -27.094 1 98.44 352 PHE A O 1
ATOM 2877 N N . LYS A 1 353 ? 11.727 -31.766 -25.172 1 97.5 353 LYS A N 1
ATOM 2878 C CA . LYS A 1 353 ? 13.18 -31.688 -25.125 1 97.5 353 LYS A CA 1
ATOM 2879 C C . LYS A 1 353 ? 13.805 -32.281 -26.375 1 97.5 353 LYS A C 1
ATOM 2881 O O . LYS A 1 353 ? 14.781 -31.766 -26.922 1 97.5 353 LYS A O 1
ATOM 2886 N N . ALA A 1 354 ? 13.227 -33.375 -26.828 1 97.19 354 ALA A N 1
ATOM 2887 C CA . ALA A 1 354 ? 13.727 -34.031 -28.016 1 97.19 354 ALA A CA 1
ATOM 2888 C C . ALA A 1 354 ? 13.516 -33.188 -29.266 1 97.19 354 ALA A C 1
ATOM 2890 O O . ALA A 1 354 ? 14.266 -33.312 -30.234 1 97.19 354 ALA A O 1
ATOM 2891 N N . SER A 1 355 ? 12.547 -32.312 -29.172 1 96.75 355 SER A N 1
ATOM 2892 C CA . SER A 1 355 ? 12.195 -31.547 -30.344 1 96.75 355 SER A CA 1
ATOM 2893 C C . SER A 1 355 ? 12.977 -30.234 -30.406 1 96.75 355 SER A C 1
ATOM 2895 O O . SER A 1 355 ? 12.984 -29.547 -31.422 1 96.75 355 SER A O 1
ATOM 2897 N N . LEU A 1 356 ? 13.656 -29.891 -29.359 1 95.88 356 LEU A N 1
ATOM 2898 C CA . LEU A 1 356 ? 14.375 -28.625 -29.297 1 95.88 356 LEU A CA 1
ATOM 2899 C C . LEU A 1 356 ? 15.531 -28.594 -30.281 1 95.88 356 LEU A C 1
ATOM 2901 O O . LEU A 1 356 ? 16.281 -29.562 -30.391 1 95.88 356 LEU A O 1
ATOM 2905 N N . THR A 1 357 ? 15.656 -27.531 -31 1 92.94 357 THR A N 1
ATOM 2906 C CA . THR A 1 357 ? 16.766 -27.344 -31.922 1 92.94 357 THR A CA 1
ATOM 2907 C C . THR A 1 357 ? 17.984 -26.781 -31.203 1 92.94 357 THR A C 1
ATOM 2909 O O . THR A 1 357 ? 19.125 -27.062 -31.562 1 92.94 357 THR A O 1
ATOM 2912 N N . ASP A 1 358 ? 17.734 -25.906 -30.281 1 93.88 358 ASP A N 1
ATOM 2913 C CA . ASP A 1 358 ? 18.766 -25.312 -29.422 1 93.88 358 ASP A CA 1
ATOM 2914 C C . ASP A 1 358 ? 18.625 -25.797 -27.984 1 93.88 358 ASP A C 1
ATOM 2916 O O . ASP A 1 358 ? 17.766 -25.312 -27.25 1 93.88 358 ASP A O 1
ATOM 2920 N N . GLU A 1 359 ? 19.469 -26.5 -27.594 1 90.44 359 GLU A N 1
ATOM 2921 C CA . GLU A 1 359 ? 19.406 -27.109 -26.266 1 90.44 359 GLU A CA 1
ATOM 2922 C C . GLU A 1 359 ? 19.609 -26.062 -25.172 1 90.44 359 GLU A C 1
ATOM 2924 O O . GLU A 1 359 ? 19.219 -26.281 -24.031 1 90.44 359 GLU A O 1
ATOM 2929 N N . ASN A 1 360 ? 20.094 -25.016 -25.516 1 93.88 360 ASN A N 1
ATOM 2930 C CA . ASN A 1 360 ? 20.375 -23.984 -24.516 1 93.88 360 ASN A CA 1
ATOM 2931 C C . ASN A 1 360 ? 19.156 -23.094 -24.281 1 93.88 360 ASN A C 1
ATOM 2933 O O . ASN A 1 360 ? 19.156 -22.281 -23.359 1 93.88 360 ASN A O 1
ATOM 2937 N N . ALA A 1 361 ? 18.125 -23.312 -25 1 96.25 361 ALA A N 1
ATOM 2938 C CA . ALA A 1 361 ? 16.953 -22.453 -24.922 1 96.25 361 ALA A CA 1
ATOM 2939 C C . ALA A 1 361 ? 16.031 -22.891 -23.781 1 96.25 361 ALA A C 1
ATOM 2941 O O . ALA A 1 361 ? 15.156 -22.125 -23.359 1 96.25 361 ALA A O 1
ATOM 2942 N N . PHE A 1 362 ? 16.281 -24.016 -23.297 1 97.94 362 PHE A N 1
ATOM 2943 C CA . PHE A 1 362 ? 15.43 -24.609 -22.281 1 97.94 362 PHE A CA 1
ATOM 2944 C C . PHE A 1 362 ? 16.203 -25.625 -21.453 1 97.94 362 PHE A C 1
ATOM 2946 O O . PHE A 1 362 ? 17.078 -26.312 -21.969 1 97.94 362 PHE A O 1
ATOM 2953 N N . HIS A 1 363 ? 15.852 -25.672 -20.141 1 98.06 363 HIS A N 1
ATOM 2954 C CA . HIS A 1 363 ? 16.516 -26.656 -19.297 1 98.06 363 HIS A CA 1
ATOM 2955 C C . HIS A 1 363 ? 15.531 -27.719 -18.812 1 98.06 363 HIS A C 1
ATOM 2957 O O . HIS A 1 363 ? 15.695 -28.906 -19.094 1 98.06 363 HIS A O 1
ATOM 2963 N N . HIS A 1 364 ? 14.523 -27.297 -18.031 1 98.12 364 HIS A N 1
ATOM 2964 C CA . HIS A 1 364 ? 13.641 -28.281 -17.422 1 98.12 364 HIS A CA 1
ATOM 2965 C C . HIS A 1 364 ? 12.422 -27.609 -16.781 1 98.12 364 HIS A C 1
ATOM 2967 O O . HIS A 1 364 ? 12.359 -26.391 -16.703 1 98.12 364 HIS A O 1
ATOM 2973 N N . VAL A 1 365 ? 11.445 -28.391 -16.391 1 98.56 365 VAL A N 1
ATOM 2974 C CA . VAL A 1 365 ? 10.359 -27.984 -15.508 1 98.56 365 VAL A CA 1
ATOM 2975 C C . VAL A 1 365 ? 10.18 -29.016 -14.398 1 98.56 365 VAL A C 1
ATOM 2977 O O . VAL A 1 365 ? 10.508 -30.188 -14.57 1 98.56 365 VAL A O 1
ATOM 2980 N N . LYS A 1 366 ? 9.805 -28.594 -13.305 1 98.69 366 LYS A N 1
ATOM 2981 C CA . LYS A 1 366 ? 9.398 -29.484 -12.211 1 98.69 366 LYS A CA 1
ATOM 2982 C C . LYS A 1 366 ? 7.988 -29.156 -11.734 1 98.69 366 LYS A C 1
ATOM 2984 O O . LYS A 1 366 ? 7.461 -28.078 -12.023 1 98.69 366 LYS A O 1
ATOM 2989 N N . VAL A 1 367 ? 7.402 -30.141 -11.039 1 98.62 367 VAL A N 1
ATOM 2990 C CA . VAL A 1 367 ? 6.027 -30.031 -10.57 1 98.62 367 VAL A CA 1
ATOM 2991 C C . VAL A 1 367 ? 6.012 -29.797 -9.062 1 98.62 367 VAL A C 1
ATOM 2993 O O . VAL A 1 367 ? 6.672 -30.531 -8.312 1 98.62 367 VAL A O 1
ATOM 2996 N N . ILE A 1 368 ? 5.324 -28.781 -8.609 1 98.75 368 ILE A N 1
ATOM 2997 C CA . ILE A 1 368 ? 4.984 -28.609 -7.199 1 98.75 368 ILE A CA 1
ATOM 2998 C C . ILE A 1 368 ? 3.613 -29.219 -6.922 1 98.75 368 ILE A C 1
ATOM 3000 O O . ILE A 1 368 ? 2.621 -28.844 -7.551 1 98.75 368 ILE A O 1
ATOM 3004 N N . TYR A 1 369 ? 3.58 -30.188 -6.027 1 98.12 369 TYR A N 1
ATOM 3005 C CA . TYR A 1 369 ? 2.322 -30.812 -5.617 1 98.12 369 TYR A CA 1
ATOM 3006 C C . TYR A 1 369 ? 1.488 -29.844 -4.785 1 98.12 369 TYR A C 1
ATOM 3008 O O . TYR A 1 369 ? 1.912 -29.422 -3.707 1 98.12 369 TYR A O 1
ATOM 3016 N N . CYS A 1 370 ? 0.28 -29.562 -5.254 1 97.56 370 CYS A N 1
ATOM 3017 C CA . CYS A 1 370 ? -0.542 -28.578 -4.547 1 97.56 370 CYS A CA 1
ATOM 3018 C C . CYS A 1 370 ? -1.822 -29.219 -4.027 1 97.56 370 CYS A C 1
ATOM 3020 O O . CYS A 1 370 ? -2.475 -29.984 -4.738 1 97.56 370 CYS A O 1
ATOM 3022 N N . THR A 1 371 ? -2.131 -28.922 -2.812 1 96.44 371 THR A N 1
ATOM 3023 C CA . THR A 1 371 ? -3.402 -29.281 -2.195 1 96.44 371 THR A CA 1
ATOM 3024 C C . THR A 1 371 ? -4.176 -28.031 -1.786 1 96.44 371 THR A C 1
ATOM 3026 O O . THR A 1 371 ? -3.596 -27.078 -1.271 1 96.44 371 THR A O 1
ATOM 3029 N N . PRO A 1 372 ? -5.516 -28 -2.051 1 94.81 372 PRO A N 1
ATOM 3030 C CA . PRO A 1 372 ? -6.297 -26.859 -1.562 1 94.81 372 PRO A CA 1
ATOM 3031 C C . PRO A 1 372 ? -6.277 -26.75 -0.039 1 94.81 372 PRO A C 1
ATOM 3033 O O . PRO A 1 372 ? -6.445 -27.75 0.663 1 94.81 372 PRO A O 1
ATOM 3036 N N . ARG A 1 373 ? -6.105 -25.547 0.491 1 95.31 373 ARG A N 1
ATOM 3037 C CA . ARG A 1 373 ? -5.973 -25.312 1.925 1 95.31 373 ARG A CA 1
ATOM 3038 C C . ARG A 1 373 ? -7.309 -25.484 2.639 1 95.31 373 ARG A C 1
ATOM 3040 O O . ARG A 1 373 ? -7.355 -25.578 3.867 1 95.31 373 ARG A O 1
ATOM 3047 N N . SER A 1 374 ? -8.414 -25.625 1.877 1 93.62 374 SER A N 1
ATOM 3048 C CA . SER A 1 374 ? -9.742 -25.781 2.461 1 93.62 374 SER A CA 1
ATOM 3049 C C . SER A 1 374 ? -10.016 -27.25 2.807 1 93.62 374 SER A C 1
ATOM 3051 O O . SER A 1 374 ? -11.023 -27.562 3.438 1 93.62 374 SER A O 1
ATOM 3053 N N . MET A 1 375 ? -9.156 -28.125 2.443 1 94.81 375 MET A N 1
ATOM 3054 C CA . MET A 1 375 ? -9.359 -29.562 2.682 1 94.81 375 MET A CA 1
ATOM 3055 C C . MET A 1 375 ? -9.117 -29.906 4.148 1 94.81 375 MET A C 1
ATOM 3057 O O . MET A 1 375 ? -8.328 -29.234 4.824 1 94.81 375 MET A O 1
ATOM 3061 N N . GLU A 1 376 ? -9.773 -30.938 4.531 1 95.38 376 GLU A N 1
ATOM 3062 C CA . GLU A 1 376 ? -9.594 -31.422 5.898 1 95.38 376 GLU A CA 1
ATOM 3063 C C . GLU A 1 376 ? -8.219 -32.062 6.09 1 95.38 376 GLU A C 1
ATOM 3065 O O . GLU A 1 376 ? -7.605 -32.531 5.129 1 95.38 376 GLU A O 1
ATOM 3070 N N . PRO A 1 377 ? -7.664 -32.125 7.324 1 96 377 PRO A N 1
ATOM 3071 C CA . PRO A 1 377 ? -6.312 -32.625 7.613 1 96 377 PRO A CA 1
ATOM 3072 C C . PRO A 1 377 ? -6.062 -34 7.055 1 96 377 PRO A C 1
ATOM 3074 O O . PRO A 1 377 ? -4.957 -34.312 6.59 1 96 377 PRO A O 1
ATOM 3077 N N . GLU A 1 378 ? -7.098 -34.812 7.078 1 95.38 378 GLU A N 1
ATOM 3078 C CA . GLU A 1 378 ? -6.922 -36.188 6.574 1 95.38 378 GLU A CA 1
ATOM 3079 C C . GLU A 1 378 ? -6.641 -36.188 5.078 1 95.38 378 GLU A C 1
ATOM 3081 O O . GLU A 1 378 ? -5.82 -36.969 4.598 1 95.38 378 GLU A O 1
ATOM 3086 N N . MET A 1 379 ? -7.336 -35.344 4.414 1 95.31 379 MET A N 1
ATOM 3087 C CA . MET A 1 379 ? -7.137 -35.25 2.971 1 95.31 379 MET A CA 1
ATOM 3088 C C . MET A 1 379 ? -5.777 -34.625 2.65 1 95.31 379 MET A C 1
ATOM 3090 O O . MET A 1 379 ? -5.121 -35.031 1.689 1 95.31 379 MET A O 1
ATOM 3094 N N . VAL A 1 380 ? -5.363 -33.656 3.438 1 97 380 VAL A N 1
ATOM 3095 C CA . VAL A 1 380 ? -4.043 -33.062 3.271 1 97 380 VAL A CA 1
ATOM 3096 C C . VAL A 1 380 ? -2.961 -34.125 3.516 1 97 380 VAL A C 1
ATOM 3098 O O . VAL A 1 380 ? -1.987 -34.188 2.764 1 97 380 VAL A O 1
ATOM 3101 N N . GLN A 1 381 ? -3.145 -34.969 4.539 1 96.69 381 GLN A N 1
ATOM 3102 C CA . GLN A 1 381 ? -2.203 -36.062 4.82 1 96.69 381 GLN A CA 1
ATOM 3103 C C . GLN A 1 381 ? -2.086 -37 3.637 1 96.69 381 GLN A C 1
ATOM 3105 O O . GLN A 1 381 ? -0.983 -37.406 3.275 1 96.69 381 GLN A O 1
ATOM 3110 N N . ALA A 1 382 ? -3.232 -37.312 3.078 1 96.19 382 ALA A N 1
ATOM 3111 C CA . ALA A 1 382 ? -3.232 -38.219 1.916 1 96.19 382 ALA A CA 1
ATOM 3112 C C . ALA A 1 382 ? -2.451 -37.594 0.757 1 96.19 382 ALA A C 1
ATOM 3114 O O . ALA A 1 382 ? -1.74 -38.281 0.037 1 96.19 382 ALA A O 1
ATOM 3115 N N . GLY A 1 383 ? -2.625 -36.312 0.545 1 96.81 383 GLY A N 1
ATOM 3116 C CA . GLY A 1 383 ? -1.877 -35.594 -0.485 1 96.81 383 GLY A CA 1
ATOM 3117 C C . GLY A 1 383 ? -0.379 -35.594 -0.243 1 96.81 383 GLY A C 1
ATOM 3118 O O . GLY A 1 383 ? 0.405 -35.812 -1.173 1 96.81 383 GLY A O 1
ATOM 3119 N N . LEU A 1 384 ? 0.007 -35.406 0.989 1 98.19 384 LEU A N 1
ATOM 3120 C CA . LEU A 1 384 ? 1.418 -35.438 1.36 1 98.19 384 LEU A CA 1
ATOM 3121 C C . LEU A 1 384 ? 2.02 -36.812 1.084 1 98.19 384 LEU A C 1
ATOM 3123 O O . LEU A 1 384 ? 3.131 -36.906 0.559 1 98.19 384 LEU A O 1
ATOM 3127 N N . ASP A 1 385 ? 1.287 -37.812 1.411 1 97.75 385 ASP A N 1
ATOM 3128 C CA . ASP A 1 385 ? 1.751 -39.156 1.16 1 97.75 385 ASP A CA 1
ATOM 3129 C C . ASP A 1 385 ? 1.873 -39.438 -0.338 1 97.75 385 ASP A C 1
ATOM 3131 O O . ASP A 1 385 ? 2.826 -40.094 -0.783 1 97.75 385 ASP A O 1
ATOM 3135 N N . GLU A 1 386 ? 0.895 -38.969 -1.072 1 97.25 386 GLU A N 1
ATOM 3136 C CA . GLU A 1 386 ? 0.948 -39.156 -2.521 1 97.25 386 GLU A CA 1
ATOM 3137 C C . GLU A 1 386 ? 2.129 -38.375 -3.121 1 97.25 386 GLU A C 1
ATOM 3139 O O . GLU A 1 386 ? 2.758 -38.844 -4.07 1 97.25 386 GLU A O 1
ATOM 3144 N N . CYS A 1 387 ? 2.414 -37.219 -2.602 1 98.31 387 CYS A N 1
ATOM 3145 C CA . CYS A 1 387 ? 3.551 -36.438 -3.059 1 98.31 387 CYS A CA 1
ATOM 3146 C C . CYS A 1 387 ? 4.852 -37.219 -2.916 1 98.31 387 CYS A C 1
ATOM 3148 O O . CYS A 1 387 ? 5.691 -37.188 -3.816 1 98.31 387 CYS A O 1
ATOM 3150 N N . ILE A 1 388 ? 5.02 -37.906 -1.796 1 98.69 388 ILE A N 1
ATOM 3151 C CA . ILE A 1 388 ? 6.199 -38.719 -1.55 1 98.69 388 ILE A CA 1
ATOM 3152 C C . ILE A 1 388 ? 6.293 -39.812 -2.607 1 98.69 388 ILE A C 1
ATOM 3154 O O . ILE A 1 388 ? 7.359 -40.031 -3.191 1 98.69 388 ILE A O 1
ATOM 3158 N N . LYS A 1 389 ? 5.18 -40.469 -2.881 1 98.38 389 LYS A N 1
ATOM 3159 C CA . LYS A 1 389 ? 5.164 -41.562 -3.867 1 98.38 389 LYS A CA 1
ATOM 3160 C C . LYS A 1 389 ? 5.547 -41.031 -5.25 1 98.38 389 LYS A C 1
ATOM 3162 O O . LYS A 1 389 ? 6.293 -41.688 -5.98 1 98.38 389 LYS A O 1
ATOM 3167 N N . LEU A 1 390 ? 5.004 -39.906 -5.586 1 98.25 390 LEU A N 1
ATOM 3168 C CA . LEU A 1 390 ? 5.32 -39.344 -6.883 1 98.25 390 LEU A CA 1
ATOM 3169 C C . LEU A 1 390 ? 6.801 -38.969 -6.973 1 98.25 390 LEU A C 1
ATOM 3171 O O . LEU A 1 390 ? 7.426 -39.156 -8.016 1 98.25 390 LEU A O 1
ATOM 3175 N N . LYS A 1 391 ? 7.355 -38.406 -5.91 1 98.56 391 LYS A N 1
ATOM 3176 C CA . LYS A 1 391 ? 8.773 -38.062 -5.883 1 98.56 391 LYS A CA 1
ATOM 3177 C C . LYS A 1 391 ? 9.641 -39.312 -6.07 1 98.56 391 LYS A C 1
ATOM 3179 O O . LYS A 1 391 ? 10.664 -39.25 -6.75 1 98.56 391 LYS A O 1
ATOM 3184 N N . GLU A 1 392 ? 9.25 -40.375 -5.484 1 98.38 392 GLU A N 1
ATOM 3185 C CA . GLU A 1 392 ? 9.977 -41.656 -5.629 1 98.38 392 GLU A CA 1
ATOM 3186 C C . GLU A 1 392 ? 9.93 -42.156 -7.066 1 98.38 392 GLU A C 1
ATOM 3188 O O . GLU A 1 392 ? 10.914 -42.656 -7.582 1 98.38 392 GLU A O 1
ATOM 3193 N N . MET A 1 393 ? 8.812 -42 -7.676 1 98.06 393 MET A N 1
ATOM 3194 C CA . MET A 1 393 ? 8.609 -42.5 -9.031 1 98.06 393 MET A CA 1
ATOM 3195 C C . MET A 1 393 ? 9.242 -41.594 -10.062 1 98.06 393 MET A C 1
ATOM 3197 O O . MET A 1 393 ? 9.75 -42.031 -11.086 1 98.06 393 MET A O 1
ATOM 3201 N N . TRP A 1 394 ? 9.164 -40.281 -9.828 1 98 394 TRP A N 1
ATOM 3202 C CA . TRP A 1 394 ? 9.719 -39.25 -10.734 1 98 394 TRP A CA 1
ATOM 3203 C C . TRP A 1 394 ? 10.609 -38.281 -9.977 1 98 394 TRP A C 1
ATOM 3205 O O . TRP A 1 394 ? 10.281 -37.094 -9.867 1 98 394 TRP A O 1
ATOM 3215 N N . PRO A 1 395 ? 11.75 -38.656 -9.516 1 97.12 395 PRO A N 1
ATOM 3216 C CA . PRO A 1 395 ? 12.594 -37.844 -8.633 1 97.12 395 PRO A CA 1
ATOM 3217 C C . PRO A 1 395 ? 13.055 -36.531 -9.297 1 97.12 395 PRO A C 1
ATOM 3219 O O . PRO A 1 395 ? 13.281 -35.531 -8.609 1 97.12 395 PRO A O 1
ATOM 3222 N N . ALA A 1 396 ? 13.141 -36.5 -10.602 1 96.88 396 ALA A N 1
ATOM 3223 C CA . ALA A 1 396 ? 13.641 -35.344 -11.297 1 96.88 396 ALA A CA 1
ATOM 3224 C C . ALA A 1 396 ? 12.508 -34.375 -11.656 1 96.88 396 ALA A C 1
ATOM 3226 O O . ALA A 1 396 ? 12.75 -33.25 -12.062 1 96.88 396 ALA A O 1
ATOM 3227 N N . LEU A 1 397 ? 11.25 -34.812 -11.438 1 98.31 397 LEU A N 1
ATOM 3228 C CA . LEU A 1 397 ? 10.125 -34.031 -11.938 1 98.31 397 LEU A CA 1
ATOM 3229 C C . LEU A 1 397 ? 9.375 -33.344 -10.789 1 98.31 397 LEU A C 1
ATOM 3231 O O . LEU A 1 397 ? 8.727 -32.312 -10.977 1 98.31 397 LEU A O 1
ATOM 3235 N N . ILE A 1 398 ? 9.438 -33.906 -9.578 1 98.56 398 ILE A N 1
ATOM 3236 C CA . ILE A 1 398 ? 8.68 -33.375 -8.445 1 98.56 398 ILE A CA 1
ATOM 3237 C C . ILE A 1 398 ? 9.562 -32.469 -7.621 1 98.56 398 ILE A C 1
ATOM 3239 O O . ILE A 1 398 ? 10.625 -32.875 -7.145 1 98.56 398 ILE A O 1
ATOM 3243 N N . ALA A 1 399 ? 9.125 -31.219 -7.383 1 98.25 399 ALA A N 1
ATOM 3244 C CA . ALA A 1 399 ? 9.945 -30.172 -6.773 1 98.25 399 ALA A CA 1
ATOM 3245 C C . ALA A 1 399 ? 9.648 -30.031 -5.281 1 98.25 399 ALA A C 1
ATOM 3247 O O . ALA A 1 399 ? 10.562 -29.828 -4.48 1 98.25 399 ALA A O 1
ATOM 3248 N N . GLY A 1 400 ? 8.445 -30.016 -4.953 1 98.5 400 GLY A N 1
ATOM 3249 C CA . GLY A 1 400 ? 8.062 -29.75 -3.58 1 98.5 400 GLY A CA 1
ATOM 3250 C C . GLY A 1 400 ? 6.562 -29.734 -3.369 1 98.5 400 GLY A C 1
ATOM 3251 O O . GLY A 1 400 ? 5.816 -30.312 -4.164 1 98.5 400 GLY A O 1
ATOM 3252 N N . TYR A 1 401 ? 6.148 -29.188 -2.186 1 98.56 401 TYR A N 1
ATOM 3253 C CA . TYR A 1 401 ? 4.746 -29.219 -1.783 1 98.56 401 TYR A CA 1
ATOM 3254 C C . TYR A 1 401 ? 4.254 -27.812 -1.426 1 98.56 401 TYR A C 1
ATOM 3256 O O . TYR A 1 401 ? 4.984 -27.031 -0.825 1 98.56 401 TYR A O 1
ATOM 3264 N N . ASP A 1 402 ? 2.959 -27.531 -1.832 1 98.19 402 ASP A N 1
ATOM 3265 C CA . ASP A 1 402 ? 2.332 -26.25 -1.515 1 98.19 402 ASP A CA 1
ATOM 3266 C C . ASP A 1 402 ? 0.873 -26.453 -1.107 1 98.19 402 ASP A C 1
ATOM 3268 O O . ASP A 1 402 ? 0.228 -27.406 -1.521 1 98.19 402 ASP A O 1
ATOM 3272 N N . LEU A 1 403 ? 0.436 -25.609 -0.187 1 96.5 403 LEU A N 1
ATOM 3273 C CA . LEU A 1 403 ? -0.983 -25.422 0.103 1 96.5 403 LEU A CA 1
ATOM 3274 C C . LEU A 1 403 ? -1.526 -24.172 -0.581 1 96.5 403 LEU A C 1
ATOM 3276 O O . LEU A 1 403 ? -1.072 -23.062 -0.305 1 96.5 403 LEU A O 1
ATOM 3280 N N . VAL A 1 404 ? -2.559 -24.391 -1.402 1 95.12 404 VAL A N 1
ATOM 3281 C CA . VAL A 1 404 ? -2.975 -23.266 -2.248 1 95.12 404 VAL A CA 1
ATOM 3282 C C . VAL A 1 404 ? -4.43 -22.906 -1.945 1 95.12 404 VAL A C 1
ATOM 3284 O O . VAL A 1 404 ? -5.133 -23.656 -1.261 1 95.12 404 VAL A O 1
ATOM 3287 N N . GLY A 1 405 ? -4.809 -21.734 -2.447 1 93.56 405 GLY A N 1
ATOM 3288 C CA . GLY A 1 405 ? -6.164 -21.234 -2.277 1 93.56 405 GLY A CA 1
ATOM 3289 C C . GLY A 1 405 ? -6.215 -19.891 -1.571 1 93.56 405 GLY A C 1
ATOM 3290 O O . GLY A 1 405 ? -5.184 -19.359 -1.153 1 93.56 405 GLY A O 1
ATOM 3291 N N . GLN A 1 406 ? -7.438 -19.422 -1.419 1 93.5 406 GLN A N 1
ATOM 3292 C CA . GLN A 1 406 ? -7.672 -18.109 -0.825 1 93.5 406 GLN A CA 1
ATOM 3293 C C . GLN A 1 406 ? -7.195 -18.062 0.625 1 93.5 406 GLN A C 1
ATOM 3295 O O . GLN A 1 406 ? -7.641 -18.875 1.45 1 93.5 406 GLN A O 1
ATOM 3300 N N . GLU A 1 407 ? -6.305 -17.141 0.854 1 90.81 407 GLU A N 1
ATOM 3301 C CA . GLU A 1 407 ? -5.758 -17 2.201 1 90.81 407 GLU A CA 1
ATOM 3302 C C . GLU A 1 407 ? -6.574 -16.016 3.023 1 90.81 407 GLU A C 1
ATOM 3304 O O . GLU A 1 407 ? -6.707 -16.172 4.238 1 90.81 407 GLU A O 1
ATOM 3309 N N . GLY A 1 408 ? -6.957 -14.977 2.322 1 85.88 408 GLY A N 1
ATOM 3310 C CA . GLY A 1 408 ? -7.664 -13.898 2.998 1 85.88 408 GLY A CA 1
ATOM 3311 C C . GLY A 1 408 ? -8.836 -13.359 2.197 1 85.88 408 GLY A C 1
ATOM 3312 O O . GLY A 1 408 ? -8.906 -13.562 0.983 1 85.88 408 GLY A O 1
ATOM 3313 N N . PRO A 1 409 ? -9.742 -12.766 2.965 1 90.75 409 PRO A N 1
ATOM 3314 C CA . PRO A 1 409 ? -9.805 -12.43 4.391 1 90.75 409 PRO A CA 1
ATOM 3315 C C . PRO A 1 409 ? -10.016 -13.656 5.277 1 90.75 409 PRO A C 1
ATOM 3317 O O . PRO A 1 409 ? -10.578 -14.656 4.828 1 90.75 409 PRO A O 1
ATOM 3320 N N . ALA A 1 410 ? -9.562 -13.508 6.488 1 89.38 410 ALA A N 1
ATOM 3321 C CA . ALA A 1 410 ? -9.555 -14.617 7.434 1 89.38 410 ALA A CA 1
ATOM 3322 C C . ALA A 1 410 ? -10.953 -15.203 7.605 1 89.38 410 ALA A C 1
ATOM 3324 O O . ALA A 1 410 ? -11.117 -16.406 7.758 1 89.38 410 ALA A O 1
ATOM 3325 N N . LYS A 1 411 ? -11.945 -14.383 7.531 1 87.44 411 LYS A N 1
ATOM 3326 C CA . LYS A 1 411 ? -13.328 -14.812 7.73 1 87.44 411 LYS A CA 1
ATOM 3327 C C . LYS A 1 411 ? -13.773 -15.773 6.637 1 87.44 411 LYS A C 1
ATOM 3329 O O . LYS A 1 411 ? -14.664 -16.594 6.848 1 87.44 411 LYS A O 1
ATOM 3334 N N . ASP A 1 412 ? -13.094 -15.656 5.496 1 88.19 412 ASP A N 1
ATOM 3335 C CA . ASP A 1 412 ? -13.484 -16.469 4.348 1 88.19 412 ASP A CA 1
ATOM 3336 C C . ASP A 1 412 ? -12.539 -17.656 4.168 1 88.19 412 ASP A C 1
ATOM 3338 O O . ASP A 1 412 ? -12.797 -18.547 3.346 1 88.19 412 ASP A O 1
ATOM 3342 N N . ALA A 1 413 ? -11.43 -17.609 4.848 1 86.56 413 ALA A N 1
ATOM 3343 C CA . ALA A 1 413 ? -10.453 -18.703 4.742 1 86.56 413 ALA A CA 1
ATOM 3344 C C . ALA A 1 413 ? -10.773 -19.828 5.719 1 86.56 413 ALA A C 1
ATOM 3346 O O . ALA A 1 413 ? -11.023 -19.578 6.898 1 86.56 413 ALA A O 1
ATOM 3347 N N . LYS A 1 414 ? -10.828 -21.016 5.273 1 85.88 414 LYS A N 1
ATOM 3348 C CA . LYS A 1 414 ? -11.25 -22.125 6.113 1 85.88 414 LYS A CA 1
ATOM 3349 C C . LYS A 1 414 ? -10.18 -22.484 7.133 1 85.88 414 LYS A C 1
ATOM 3351 O O . LYS A 1 414 ? -10.43 -22.484 8.344 1 85.88 414 LYS A O 1
ATOM 3356 N N . TYR A 1 415 ? -8.898 -22.781 6.668 1 94.5 415 TYR A N 1
ATOM 3357 C CA . TYR A 1 415 ? -7.879 -23.25 7.605 1 94.5 415 TYR A CA 1
ATOM 3358 C C . TYR A 1 415 ? -6.578 -22.469 7.422 1 94.5 415 TYR A C 1
ATOM 3360 O O . TYR A 1 415 ? -6.129 -22.266 6.293 1 94.5 415 TYR A O 1
ATOM 3368 N N . PRO A 1 416 ? -6.008 -22.016 8.484 1 96.25 416 PRO A N 1
ATOM 3369 C CA . PRO A 1 416 ? -4.629 -21.531 8.445 1 96.25 416 PRO A CA 1
ATOM 3370 C C . PRO A 1 416 ? -3.598 -22.656 8.422 1 96.25 416 PRO A C 1
ATOM 3372 O O . PRO A 1 416 ? -3.947 -23.812 8.633 1 96.25 416 PRO A O 1
ATOM 3375 N N . LEU A 1 417 ? -2.363 -22.375 8.156 1 96.94 417 LEU A N 1
ATOM 3376 C CA . LEU A 1 417 ? -1.288 -23.359 8.078 1 96.94 417 LEU A CA 1
ATOM 3377 C C . LEU A 1 417 ? -1.161 -24.125 9.383 1 96.94 417 LEU A C 1
ATOM 3379 O O . LEU A 1 417 ? -0.839 -25.328 9.375 1 96.94 417 LEU A O 1
ATOM 3383 N N . GLN A 1 418 ? -1.415 -23.5 10.516 1 96.19 418 GLN A N 1
ATOM 3384 C CA . GLN A 1 418 ? -1.243 -24.094 11.836 1 96.19 418 GLN A CA 1
ATOM 3385 C C . GLN A 1 418 ? -2.119 -25.328 12 1 96.19 418 GLN A C 1
ATOM 3387 O O . GLN A 1 418 ? -1.756 -26.266 12.711 1 96.19 418 GLN A O 1
ATOM 3392 N N . LYS A 1 419 ? -3.23 -25.312 11.305 1 96.44 419 LYS A N 1
ATOM 3393 C CA . LYS A 1 419 ? -4.172 -26.422 11.391 1 96.44 419 LYS A CA 1
ATOM 3394 C C . LYS A 1 419 ? -3.521 -27.734 10.938 1 96.44 419 LYS A C 1
ATOM 3396 O O . LYS A 1 419 ? -3.943 -28.812 11.344 1 96.44 419 LYS A O 1
ATOM 3401 N N . PHE A 1 420 ? -2.445 -27.672 10.156 1 97.56 420 PHE A N 1
ATOM 3402 C CA . PHE A 1 420 ? -1.849 -28.844 9.531 1 97.56 420 PHE A CA 1
ATOM 3403 C C . PHE A 1 420 ? -0.443 -29.078 10.062 1 97.56 420 PHE A C 1
ATOM 3405 O O . PHE A 1 420 ? 0.359 -29.781 9.43 1 97.56 420 PHE A O 1
ATOM 3412 N N . ALA A 1 421 ? -0.062 -28.531 11.172 1 96 421 ALA A N 1
ATOM 3413 C CA . ALA A 1 421 ? 1.297 -28.562 11.703 1 96 421 ALA A CA 1
ATOM 3414 C C . ALA A 1 421 ? 1.781 -30 11.859 1 96 421 ALA A C 1
ATOM 3416 O O . ALA A 1 421 ? 2.908 -30.328 11.477 1 96 421 ALA A O 1
ATOM 3417 N N . TYR A 1 422 ? 0.922 -30.844 12.383 1 95.5 422 TYR A N 1
ATOM 3418 C CA . TYR A 1 422 ? 1.327 -32.219 12.617 1 95.5 422 TYR A CA 1
ATOM 3419 C C . TYR A 1 422 ? 1.531 -32.969 11.305 1 95.5 422 TYR A C 1
ATOM 3421 O O . TYR A 1 422 ? 2.479 -33.75 11.156 1 95.5 422 TYR A O 1
ATOM 3429 N N . GLN A 1 423 ? 0.574 -32.781 10.383 1 96.94 423 GLN A N 1
ATOM 3430 C CA . GLN A 1 423 ? 0.702 -33.438 9.078 1 96.94 423 GLN A CA 1
ATOM 3431 C C . GLN A 1 423 ? 2.021 -33.062 8.406 1 96.94 423 GLN A C 1
ATOM 3433 O O . GLN A 1 423 ? 2.695 -33.938 7.832 1 96.94 423 GLN A O 1
ATOM 3438 N N . PHE A 1 424 ? 2.436 -31.844 8.484 1 97 424 PHE A N 1
ATOM 3439 C CA . PHE A 1 424 ? 3.67 -31.375 7.875 1 97 424 PHE A CA 1
ATOM 3440 C C . PHE A 1 424 ? 4.887 -31.922 8.602 1 97 424 PHE A C 1
ATOM 3442 O O . PHE A 1 424 ? 5.898 -32.25 7.98 1 97 424 PHE A O 1
ATOM 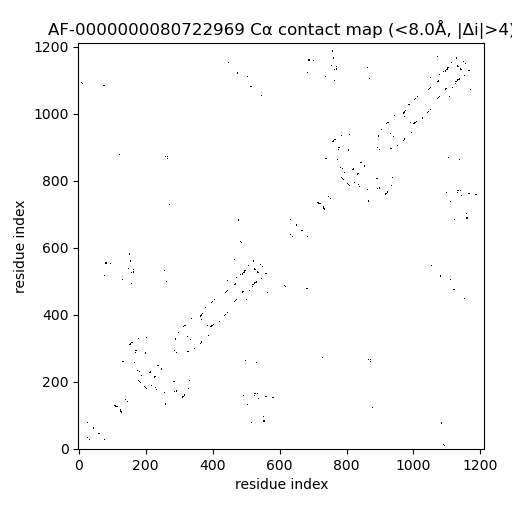3449 N N . HIS A 1 425 ? 4.781 -32.031 9.898 1 94.44 425 HIS A N 1
ATOM 3450 C CA . HIS A 1 425 ? 5.844 -32.625 10.688 1 94.44 425 HIS A CA 1
ATOM 3451 C C . HIS A 1 425 ? 6.066 -34.094 10.289 1 94.44 425 HIS A C 1
ATOM 3453 O O . HIS A 1 425 ? 7.199 -34.5 10.047 1 94.44 425 HIS A O 1
ATOM 3459 N N . SER A 1 426 ? 4.953 -34.781 10.242 1 93.94 426 SER A N 1
ATOM 3460 C CA . SER A 1 426 ? 5.016 -36.188 9.844 1 93.94 426 SER A CA 1
ATOM 3461 C C . SER A 1 426 ? 5.602 -36.344 8.438 1 93.94 426 SER A C 1
ATOM 3463 O O . SER A 1 426 ? 6.387 -37.25 8.188 1 93.94 426 SER A O 1
ATOM 3465 N N . PHE A 1 427 ? 5.211 -35.531 7.578 1 96.88 427 PHE A N 1
ATOM 3466 C CA . PHE A 1 427 ? 5.707 -35.531 6.207 1 96.88 427 PHE A CA 1
ATOM 3467 C C . PHE A 1 427 ? 7.219 -35.344 6.18 1 96.88 427 PHE A C 1
ATOM 3469 O O . PHE A 1 427 ? 7.922 -36.094 5.484 1 96.88 427 PHE A O 1
ATOM 3476 N N . ARG A 1 428 ? 7.754 -34.406 6.895 1 94.69 428 ARG A N 1
ATOM 3477 C CA . ARG A 1 428 ? 9.188 -34.125 6.938 1 94.69 428 ARG A CA 1
ATOM 3478 C C . ARG A 1 428 ? 9.953 -35.344 7.473 1 94.69 428 ARG A C 1
ATOM 3480 O O . ARG A 1 428 ? 11.031 -35.656 6.969 1 94.69 428 ARG A O 1
ATOM 3487 N N . GLN A 1 429 ? 9.383 -35.938 8.477 1 92.56 429 GLN A N 1
ATOM 3488 C CA . GLN A 1 429 ? 10.023 -37.125 9.039 1 92.56 429 GLN A CA 1
ATOM 3489 C C . GLN A 1 429 ? 10.109 -38.25 8.008 1 92.56 429 GLN A C 1
ATOM 3491 O O . GLN A 1 429 ? 11.141 -38.938 7.891 1 92.56 429 GLN A O 1
ATOM 3496 N N . LYS A 1 430 ? 9.016 -38.438 7.359 1 96.19 430 LYS A N 1
ATOM 3497 C CA . LYS A 1 430 ? 8.992 -39.469 6.332 1 96.19 430 LYS A CA 1
ATOM 3498 C C . LYS A 1 430 ? 9.992 -39.156 5.219 1 96.19 430 LYS A C 1
ATOM 3500 O O . LYS A 1 430 ? 10.688 -40.062 4.75 1 96.19 430 LYS A O 1
ATOM 3505 N N . CYS A 1 431 ? 10.047 -37.938 4.766 1 97.19 431 CYS A N 1
ATOM 3506 C CA . CYS A 1 431 ? 10.977 -37.531 3.723 1 97.19 431 CYS A CA 1
ATOM 3507 C C . CYS A 1 431 ? 12.422 -37.75 4.164 1 97.19 431 CYS A C 1
ATOM 3509 O O . CYS A 1 431 ? 13.242 -38.25 3.393 1 97.19 431 CYS A O 1
ATOM 3511 N N . GLU A 1 432 ? 12.734 -37.375 5.379 1 94.19 432 GLU A N 1
ATOM 3512 C CA . GLU A 1 432 ? 14.086 -37.562 5.914 1 94.19 432 GLU A CA 1
ATOM 3513 C C . GLU A 1 432 ? 14.453 -39.031 5.965 1 94.19 432 GLU A C 1
ATOM 3515 O O . GLU A 1 432 ? 15.57 -39.406 5.605 1 94.19 432 GLU A O 1
ATOM 3520 N N . ALA A 1 433 ? 13.539 -39.812 6.438 1 95.31 433 ALA A N 1
ATOM 3521 C CA . ALA A 1 433 ? 13.773 -41.25 6.547 1 95.31 433 ALA A CA 1
ATOM 3522 C C . ALA A 1 433 ? 14.055 -41.875 5.18 1 95.31 433 ALA A C 1
ATOM 3524 O O . ALA A 1 433 ? 14.844 -42.812 5.062 1 95.31 433 ALA A O 1
ATOM 3525 N N . LYS A 1 434 ? 13.508 -41.312 4.184 1 97.38 434 LYS A N 1
ATOM 3526 C CA . LYS A 1 434 ? 13.633 -41.875 2.84 1 97.38 434 LYS A CA 1
ATOM 3527 C C . LYS A 1 434 ? 14.719 -41.156 2.049 1 97.38 434 LYS A C 1
ATOM 3529 O O . LYS A 1 434 ? 15.023 -41.531 0.914 1 97.38 434 LYS A O 1
ATOM 3534 N N . GLY A 1 435 ? 15.258 -40.062 2.602 1 96.88 435 GLY A N 1
ATOM 3535 C CA . GLY A 1 435 ? 16.281 -39.281 1.933 1 96.88 435 GLY A CA 1
ATOM 3536 C C . GLY A 1 435 ? 15.742 -38.438 0.781 1 96.88 435 GLY A C 1
ATOM 3537 O O . GLY A 1 435 ? 16.438 -38.25 -0.224 1 96.88 435 GLY A O 1
ATOM 3538 N N . LEU A 1 436 ? 14.516 -38.062 0.871 1 97.5 436 LEU A N 1
ATOM 3539 C CA . LEU A 1 436 ? 13.875 -37.25 -0.175 1 97.5 436 LEU A CA 1
ATOM 3540 C C . LEU A 1 436 ? 13.922 -35.781 0.158 1 97.5 436 LEU A C 1
ATOM 3542 O O . LEU A 1 436 ? 13.766 -35.375 1.317 1 97.5 436 LEU A O 1
ATOM 3546 N N . ASP A 1 437 ? 14.234 -34.938 -0.799 1 96.44 437 ASP A N 1
ATOM 3547 C CA . ASP A 1 437 ? 14.18 -33.5 -0.662 1 96.44 437 ASP A CA 1
ATOM 3548 C C . ASP A 1 437 ? 12.875 -32.938 -1.224 1 96.44 437 ASP A C 1
ATOM 3550 O O . ASP A 1 437 ? 12.773 -32.688 -2.426 1 96.44 437 ASP A O 1
ATOM 3554 N N . LEU A 1 438 ? 11.945 -32.719 -0.4 1 98.06 438 LEU A N 1
ATOM 3555 C CA . LEU A 1 438 ? 10.648 -32.156 -0.737 1 98.06 438 LEU A CA 1
ATOM 3556 C C . LEU A 1 438 ? 10.344 -30.938 0.134 1 98.06 438 LEU A C 1
ATOM 3558 O O . LEU A 1 438 ? 9.648 -31.047 1.147 1 98.06 438 LEU A O 1
ATOM 3562 N N . PRO A 1 439 ? 10.828 -29.797 -0.282 1 98.38 439 PRO A N 1
ATOM 3563 C CA . PRO A 1 439 ? 10.641 -28.594 0.54 1 98.38 439 PRO A CA 1
ATOM 3564 C C . PRO A 1 439 ? 9.203 -28.094 0.521 1 98.38 439 PRO A C 1
ATOM 3566 O O . PRO A 1 439 ? 8.445 -28.406 -0.402 1 98.38 439 PRO A O 1
ATOM 3569 N N . PHE A 1 440 ? 8.875 -27.312 1.572 1 98.25 440 PHE A N 1
ATOM 3570 C CA . PHE A 1 440 ? 7.609 -26.578 1.617 1 98.25 440 PHE A CA 1
ATOM 3571 C C . PHE A 1 440 ? 7.734 -25.25 0.891 1 98.25 440 PHE A C 1
ATOM 3573 O O . PHE A 1 440 ? 8.688 -24.5 1.107 1 98.25 440 PHE A O 1
ATOM 3580 N N . LEU A 1 441 ? 6.805 -24.938 0.011 1 98.62 441 LEU A N 1
ATOM 3581 C CA . LEU A 1 441 ? 6.707 -23.734 -0.789 1 98.62 441 LEU A CA 1
ATOM 3582 C C . LEU A 1 441 ? 5.352 -23.062 -0.593 1 98.62 441 LEU A C 1
ATOM 3584 O O . LEU A 1 441 ? 4.672 -22.734 -1.567 1 98.62 441 LEU A O 1
ATOM 3588 N N . PHE A 1 442 ? 5.004 -22.656 0.606 1 98.25 442 PHE A N 1
ATOM 3589 C CA . PHE A 1 442 ? 3.654 -22.312 1.036 1 98.25 442 PHE A CA 1
ATOM 3590 C C . PHE A 1 442 ? 3.25 -20.953 0.511 1 98.25 442 PHE A C 1
ATOM 3592 O O . PHE A 1 442 ? 4.043 -20 0.543 1 98.25 442 PHE A O 1
ATOM 3599 N N . HIS A 1 443 ? 1.986 -20.922 0.083 1 97 443 HIS A N 1
ATOM 3600 C CA . HIS A 1 443 ? 1.345 -19.609 0.005 1 97 443 HIS A CA 1
ATOM 3601 C C . HIS A 1 443 ? 1.179 -19 1.39 1 97 443 HIS A C 1
ATOM 3603 O O . HIS A 1 443 ? 0.606 -19.625 2.287 1 97 443 HIS A O 1
ATOM 3609 N N . CYS A 1 444 ? 1.638 -17.781 1.549 1 95.44 444 CYS A N 1
ATOM 3610 C CA . CYS A 1 444 ? 1.344 -17.062 2.791 1 95.44 444 CYS A CA 1
ATOM 3611 C C . CYS A 1 444 ? 1.638 -15.578 2.652 1 95.44 444 CYS A C 1
ATOM 3613 O O . CYS A 1 444 ? 2.449 -15.18 1.816 1 95.44 444 CYS A O 1
ATOM 3615 N N . GLY A 1 445 ? 0.953 -14.789 3.424 1 97.25 445 GLY A N 1
ATOM 3616 C CA . GLY A 1 445 ? 1.147 -13.352 3.48 1 97.25 445 GLY A CA 1
ATOM 3617 C C . GLY A 1 445 ? 0.407 -12.602 2.387 1 97.25 445 GLY A C 1
ATOM 3618 O O . GLY A 1 445 ? 0.562 -11.391 2.24 1 97.25 445 GLY A O 1
ATOM 3619 N N . GLU A 1 446 ? -0.418 -13.242 1.598 1 97 446 GLU A N 1
ATOM 3620 C CA . GLU A 1 446 ? -1.22 -12.586 0.57 1 97 446 GLU A CA 1
ATOM 3621 C C . GLU A 1 446 ? -2.439 -11.898 1.178 1 97 446 GLU A C 1
ATOM 3623 O O . GLU A 1 446 ? -3.578 -12.25 0.868 1 97 446 GLU A O 1
ATOM 3628 N N . THR A 1 447 ? -2.199 -10.945 2.023 1 97.12 447 THR A N 1
ATOM 3629 C CA . THR A 1 447 ? -3.266 -10.297 2.785 1 97.12 447 THR A CA 1
ATOM 3630 C C . THR A 1 447 ? -2.826 -8.922 3.271 1 97.12 447 THR A C 1
ATOM 3632 O O . THR A 1 447 ? -1.632 -8.625 3.307 1 97.12 447 THR A O 1
ATOM 3635 N N . LEU A 1 448 ? -3.83 -8.109 3.535 1 96.88 448 LEU A N 1
ATOM 3636 C CA . LEU A 1 448 ? -3.588 -6.832 4.199 1 96.88 448 LEU A CA 1
ATOM 3637 C C . LEU A 1 448 ? -3.883 -6.934 5.691 1 96.88 448 LEU A C 1
ATOM 3639 O O . LEU A 1 448 ? -3.584 -6.008 6.453 1 96.88 448 LEU A O 1
ATOM 3643 N N . GLU A 1 449 ? -4.41 -8.055 6.078 1 96.56 449 GLU A N 1
ATOM 3644 C CA . GLU A 1 449 ? -4.883 -8.18 7.453 1 96.56 449 GLU A CA 1
ATOM 3645 C C . GLU A 1 449 ? -3.717 -8.367 8.422 1 96.56 449 GLU A C 1
ATOM 3647 O O . GLU A 1 449 ? -2.664 -8.883 8.047 1 96.56 449 GLU A O 1
ATOM 3652 N N . MET A 1 450 ? -3.922 -7.961 9.594 1 96.69 450 MET A N 1
ATOM 3653 C CA . MET A 1 450 ? -2.975 -8.109 10.695 1 96.69 450 MET A CA 1
ATOM 3654 C C . MET A 1 450 ? -3.672 -8.625 11.945 1 96.69 450 MET A C 1
ATOM 3656 O O . MET A 1 450 ? -4.773 -8.18 12.281 1 96.69 450 MET A O 1
ATOM 3660 N N . GLY A 1 451 ? -3.061 -9.523 12.562 1 95.62 451 GLY A N 1
ATOM 3661 C CA . GLY A 1 451 ? -3.586 -10.031 13.82 1 95.62 451 GLY A CA 1
ATOM 3662 C C . GLY A 1 451 ? -4.641 -11.102 13.633 1 95.62 451 GLY A C 1
ATOM 3663 O O . GLY A 1 451 ? -5.348 -11.453 14.578 1 95.62 451 GLY A O 1
ATOM 3664 N N . THR A 1 452 ? -4.789 -11.602 12.469 1 96.31 452 THR A N 1
ATOM 3665 C CA . THR A 1 452 ? -5.766 -12.648 12.188 1 96.31 452 THR A CA 1
ATOM 3666 C C . THR A 1 452 ? -5.074 -13.984 11.945 1 96.31 452 THR A C 1
ATOM 3668 O O . THR A 1 452 ? -3.844 -14.062 11.938 1 96.31 452 THR A O 1
ATOM 3671 N N . SER A 1 453 ? -5.875 -15.023 11.797 1 95.5 453 SER A N 1
ATOM 3672 C CA . SER A 1 453 ? -5.332 -16.344 11.5 1 95.5 453 SER A CA 1
ATOM 3673 C C . SER A 1 453 ? -4.602 -16.359 10.156 1 95.5 453 SER A C 1
ATOM 3675 O O . SER A 1 453 ? -3.576 -17.016 10.008 1 95.5 453 SER A O 1
ATOM 3677 N N . THR A 1 454 ? -5.113 -15.602 9.211 1 96.31 454 THR A N 1
ATOM 3678 C CA . THR A 1 454 ? -4.477 -15.492 7.898 1 96.31 454 THR A CA 1
ATOM 3679 C C . THR A 1 454 ? -3.104 -14.836 8.023 1 96.31 454 THR A C 1
ATOM 3681 O O . THR A 1 454 ? -2.129 -15.312 7.434 1 96.31 454 THR A O 1
ATOM 3684 N N . ASP A 1 455 ? -3.074 -13.781 8.766 1 96.62 455 ASP A N 1
ATOM 3685 C CA . ASP A 1 455 ? -1.817 -13.086 9.023 1 96.62 455 ASP A CA 1
ATOM 3686 C C . ASP A 1 455 ? -0.796 -14.016 9.672 1 96.62 455 ASP A C 1
ATOM 3688 O O . ASP A 1 455 ? 0.396 -13.953 9.359 1 96.62 455 ASP A O 1
ATOM 3692 N N . GLY A 1 456 ? -1.206 -14.938 10.492 1 97.25 456 GLY A N 1
ATOM 3693 C CA . GLY A 1 456 ? -0.366 -15.852 11.25 1 97.25 456 GLY A CA 1
ATOM 3694 C C . GLY A 1 456 ? 0.303 -16.906 10.383 1 97.25 456 GLY A C 1
ATOM 3695 O O . GLY A 1 456 ? 1.257 -17.547 10.82 1 97.25 456 GLY A O 1
ATOM 3696 N N . ASN A 1 457 ? -0.177 -17.047 9.148 1 98.06 457 ASN A N 1
ATOM 3697 C CA . ASN A 1 457 ? 0.425 -18.016 8.242 1 98.06 457 ASN A CA 1
ATOM 3698 C C . ASN A 1 457 ? 1.914 -17.75 8.047 1 98.06 457 ASN A C 1
ATOM 3700 O O . ASN A 1 457 ? 2.693 -18.688 7.84 1 98.06 457 ASN A O 1
ATOM 3704 N N . LEU A 1 458 ? 2.334 -16.484 8.109 1 98.19 458 LEU A N 1
ATOM 3705 C CA . LEU A 1 458 ? 3.738 -16.125 7.953 1 98.19 458 LEU A CA 1
ATOM 3706 C C . LEU A 1 458 ? 4.59 -16.766 9.047 1 98.19 458 LEU A C 1
ATOM 3708 O O . LEU A 1 458 ? 5.641 -17.359 8.758 1 98.19 458 LEU A O 1
ATOM 3712 N N . LEU A 1 459 ? 4.141 -16.688 10.266 1 97.5 459 LEU A N 1
ATOM 3713 C CA . LEU A 1 459 ? 4.855 -17.312 11.383 1 97.5 459 LEU A CA 1
ATOM 3714 C C . LEU A 1 459 ? 4.883 -18.828 11.234 1 97.5 459 LEU A C 1
ATOM 3716 O O . LEU A 1 459 ? 5.918 -19.453 11.461 1 97.5 459 LEU A O 1
ATOM 3720 N N . ASP A 1 460 ? 3.783 -19.391 10.859 1 97.56 460 ASP A N 1
ATOM 3721 C CA . ASP A 1 460 ? 3.703 -20.828 10.695 1 97.56 460 ASP A CA 1
ATOM 3722 C C . ASP A 1 460 ? 4.637 -21.312 9.594 1 97.56 460 ASP A C 1
ATOM 3724 O O . ASP A 1 460 ? 5.293 -22.344 9.734 1 97.56 460 ASP A O 1
ATOM 3728 N N . ALA A 1 461 ? 4.641 -20.609 8.453 1 97.88 461 ALA A N 1
ATOM 3729 C CA . ALA A 1 461 ? 5.547 -21 7.371 1 97.88 461 ALA A CA 1
ATOM 3730 C C . ALA A 1 461 ? 6.996 -21 7.855 1 97.88 461 ALA A C 1
ATOM 3732 O O . ALA A 1 461 ? 7.766 -21.906 7.504 1 97.88 461 ALA A O 1
ATOM 3733 N N . LEU A 1 462 ? 7.371 -19.969 8.625 1 97.25 462 LEU A N 1
ATOM 3734 C CA . LEU A 1 462 ? 8.711 -19.922 9.203 1 97.25 462 LEU A CA 1
ATOM 3735 C C . LEU A 1 462 ? 8.961 -21.125 10.109 1 97.25 462 LEU A C 1
ATOM 3737 O O . LEU A 1 462 ? 9.977 -21.812 9.969 1 97.25 462 LEU A O 1
ATOM 3741 N N . MET A 1 463 ? 8.039 -21.438 10.992 1 96.31 463 MET A N 1
ATOM 3742 C CA . MET A 1 463 ? 8.195 -22.484 12 1 96.31 463 MET A CA 1
ATOM 3743 C C . MET A 1 463 ? 8.203 -23.859 11.359 1 96.31 463 MET A C 1
ATOM 3745 O O . MET A 1 463 ? 8.82 -24.797 11.891 1 96.31 463 MET A O 1
ATOM 3749 N N . LEU A 1 464 ? 7.539 -23.969 10.234 1 95.94 464 LEU A N 1
ATOM 3750 C CA . LEU A 1 464 ? 7.445 -25.25 9.555 1 95.94 464 LEU A CA 1
ATOM 3751 C C . LEU A 1 464 ? 8.617 -25.453 8.594 1 95.94 464 LEU A C 1
ATOM 3753 O O . LEU A 1 464 ? 8.742 -26.516 7.977 1 95.94 464 LEU A O 1
ATOM 3757 N N . GLY A 1 465 ? 9.438 -24.453 8.453 1 95.5 465 GLY A N 1
ATOM 3758 C CA . GLY A 1 465 ? 10.664 -24.594 7.68 1 95.5 465 GLY A CA 1
ATOM 3759 C C . GLY A 1 465 ? 10.438 -24.438 6.184 1 95.5 465 GLY A C 1
ATOM 3760 O O . GLY A 1 465 ? 11.055 -25.141 5.383 1 95.5 465 GLY A O 1
ATOM 3761 N N . ALA A 1 466 ? 9.57 -23.531 5.809 1 97.5 466 ALA A N 1
ATOM 3762 C CA . ALA A 1 466 ? 9.367 -23.281 4.387 1 97.5 466 ALA A CA 1
ATOM 3763 C C . ALA A 1 466 ? 10.664 -22.828 3.719 1 97.5 466 ALA A C 1
ATOM 3765 O O . ALA A 1 466 ? 11.406 -22.016 4.281 1 97.5 466 ALA A O 1
ATOM 3766 N N . LYS A 1 467 ? 10.93 -23.375 2.578 1 97.75 467 LYS A N 1
ATOM 3767 C CA . LYS A 1 467 ? 12.07 -22.953 1.771 1 97.75 467 LYS A CA 1
ATOM 3768 C C . LYS A 1 467 ? 11.797 -21.594 1.103 1 97.75 467 LYS A C 1
ATOM 3770 O O . LYS A 1 467 ? 12.703 -20.766 0.981 1 97.75 467 LYS A O 1
ATOM 3775 N N . ARG A 1 468 ? 10.672 -21.469 0.583 1 98.62 468 ARG A N 1
ATOM 3776 C CA . ARG A 1 468 ? 10.141 -20.25 -0.042 1 98.62 468 ARG A CA 1
ATOM 3777 C C . ARG A 1 468 ? 8.703 -20 0.377 1 98.62 468 ARG A C 1
ATOM 3779 O O . ARG A 1 468 ? 7.996 -20.938 0.787 1 98.62 468 ARG A O 1
ATOM 3786 N N . ILE A 1 469 ? 8.273 -18.797 0.305 1 98.44 469 ILE A N 1
ATOM 3787 C CA . ILE A 1 469 ? 6.852 -18.516 0.497 1 98.44 469 ILE A CA 1
ATOM 3788 C C . ILE A 1 469 ? 6.297 -17.797 -0.73 1 98.44 469 ILE A C 1
ATOM 3790 O O . ILE A 1 469 ? 6.977 -16.969 -1.329 1 98.44 469 ILE A O 1
ATOM 3794 N N . GLY A 1 470 ? 5.105 -18.188 -1.125 1 98.19 470 GLY A N 1
ATOM 3795 C CA . GLY A 1 470 ? 4.406 -17.516 -2.209 1 98.19 470 GLY A CA 1
ATOM 3796 C C . GLY A 1 470 ? 3.803 -16.188 -1.798 1 98.19 470 GLY A C 1
ATOM 3797 O O . GLY A 1 470 ? 3.166 -16.094 -0.747 1 98.19 470 GLY A O 1
ATOM 3798 N N . HIS A 1 471 ? 4.008 -15.094 -2.586 1 97.5 471 HIS A N 1
ATOM 3799 C CA . HIS A 1 471 ? 3.504 -13.734 -2.426 1 97.5 471 HIS A CA 1
ATOM 3800 C C . HIS A 1 471 ? 4.23 -13.008 -1.302 1 97.5 471 HIS A C 1
ATOM 3802 O O . HIS A 1 471 ? 5.082 -12.156 -1.559 1 97.5 471 HIS A O 1
ATOM 3808 N N . GLY A 1 472 ? 3.938 -13.375 -0.05 1 98.25 472 GLY A N 1
ATOM 3809 C CA . GLY A 1 472 ? 4.637 -12.766 1.066 1 98.25 472 GLY A CA 1
ATOM 3810 C C . GLY A 1 472 ? 4.324 -11.289 1.23 1 98.25 472 GLY A C 1
ATOM 3811 O O . GLY A 1 472 ? 5.105 -10.547 1.828 1 98.25 472 GLY A O 1
ATOM 3812 N N . PHE A 1 473 ? 3.168 -10.781 0.741 1 98.31 473 PHE A N 1
ATOM 3813 C CA . PHE A 1 473 ? 2.82 -9.367 0.659 1 98.31 473 PHE A CA 1
ATOM 3814 C C . PHE A 1 473 ? 2.83 -8.727 2.041 1 98.31 473 PHE A C 1
ATOM 3816 O O . PHE A 1 473 ? 3.301 -7.602 2.205 1 98.31 473 PHE A O 1
ATOM 3823 N N . ALA A 1 474 ? 2.418 -9.406 3.086 1 98.38 474 ALA A N 1
ATOM 3824 C CA . ALA A 1 474 ? 2.223 -8.844 4.422 1 98.38 474 ALA A CA 1
ATOM 3825 C C . ALA A 1 474 ? 3.502 -8.938 5.25 1 98.38 474 ALA A C 1
ATOM 3827 O O . ALA A 1 474 ? 3.562 -8.43 6.371 1 98.38 474 ALA A O 1
ATOM 3828 N N . LEU A 1 475 ? 4.523 -9.531 4.73 1 98.75 475 LEU A N 1
ATOM 3829 C CA . LEU A 1 475 ? 5.715 -9.82 5.52 1 98.75 475 LEU A CA 1
ATOM 3830 C C . LEU A 1 475 ? 6.355 -8.539 6.027 1 98.75 475 LEU A C 1
ATOM 3832 O O . LEU A 1 475 ? 6.926 -8.516 7.121 1 98.75 475 LEU A O 1
ATOM 3836 N N . ILE A 1 476 ? 6.227 -7.426 5.281 1 98.69 476 ILE A N 1
ATOM 3837 C CA . ILE A 1 476 ? 6.84 -6.148 5.633 1 98.69 476 ILE A CA 1
ATOM 3838 C C . ILE A 1 476 ? 6.262 -5.645 6.953 1 98.69 476 ILE A C 1
ATOM 3840 O O . ILE A 1 476 ? 6.875 -4.812 7.629 1 98.69 476 ILE A O 1
ATOM 3844 N N . LYS A 1 477 ? 5.117 -6.129 7.383 1 98.44 477 LYS A N 1
ATOM 3845 C CA . LYS A 1 477 ? 4.453 -5.707 8.609 1 98.44 477 LYS A CA 1
ATOM 3846 C C . LYS A 1 477 ? 4.977 -6.488 9.812 1 98.44 477 LYS A C 1
ATOM 3848 O O . LYS A 1 477 ? 4.57 -6.23 10.953 1 98.44 477 LYS A O 1
ATOM 3853 N N . HIS A 1 478 ? 5.879 -7.453 9.594 1 98.44 478 HIS A N 1
ATOM 3854 C CA . HIS A 1 478 ? 6.473 -8.297 10.617 1 98.44 478 HIS A CA 1
ATOM 3855 C C . HIS A 1 478 ? 7.996 -8.242 10.562 1 98.44 478 HIS A C 1
ATOM 3857 O O . HIS A 1 478 ? 8.641 -9.234 10.219 1 98.44 478 HIS A O 1
ATOM 3863 N N . PRO A 1 479 ? 8.578 -7.113 11.016 1 97.75 479 PRO A N 1
ATOM 3864 C CA . PRO A 1 479 ? 10.023 -6.941 10.867 1 97.75 479 PRO A CA 1
ATOM 3865 C C . PRO A 1 479 ? 10.82 -8.047 11.547 1 97.75 479 PRO A C 1
ATOM 3867 O O . PRO A 1 479 ? 11.883 -8.445 11.055 1 97.75 479 PRO A O 1
ATOM 3870 N N . HIS A 1 480 ? 10.359 -8.594 12.68 1 96.12 480 HIS A N 1
ATOM 3871 C CA . HIS A 1 480 ? 11.07 -9.656 13.375 1 96.12 480 HIS A CA 1
ATOM 3872 C C . HIS A 1 480 ? 11.023 -10.961 12.586 1 96.12 480 HIS A C 1
ATOM 3874 O O . HIS A 1 480 ? 12.055 -11.609 12.383 1 96.12 480 HIS A O 1
ATOM 3880 N N . ILE A 1 481 ? 9.844 -11.359 12.109 1 97.44 481 ILE A N 1
ATOM 3881 C CA . ILE A 1 481 ? 9.664 -12.57 11.312 1 97.44 481 ILE A CA 1
ATOM 3882 C C . ILE A 1 481 ? 10.43 -12.438 10 1 97.44 481 ILE A C 1
ATOM 3884 O O . ILE A 1 481 ? 11.039 -13.398 9.523 1 97.44 481 ILE A O 1
ATOM 3888 N N . MET A 1 482 ? 10.422 -11.242 9.422 1 98.31 482 MET A N 1
ATOM 3889 C CA . MET A 1 482 ? 11.133 -10.977 8.172 1 98.31 482 MET A CA 1
ATOM 3890 C C . MET A 1 482 ? 12.625 -11.242 8.32 1 98.31 482 MET A C 1
ATOM 3892 O O . MET A 1 482 ? 13.219 -11.938 7.492 1 98.31 482 MET A O 1
ATOM 3896 N N . GLN A 1 483 ? 13.242 -10.727 9.406 1 96.88 483 GLN A N 1
ATOM 3897 C CA . GLN A 1 483 ? 14.672 -10.922 9.602 1 96.88 483 GLN A CA 1
ATOM 3898 C C . GLN A 1 483 ? 14.992 -12.383 9.891 1 96.88 483 GLN A C 1
ATOM 3900 O O . GLN A 1 483 ? 16.031 -12.891 9.469 1 96.88 483 GLN A O 1
ATOM 3905 N N . GLN A 1 484 ? 14.102 -13.078 10.625 1 96.19 484 GLN A N 1
ATOM 3906 C CA . GLN A 1 484 ? 14.289 -14.508 10.859 1 96.19 484 GLN A CA 1
ATOM 3907 C C . GLN A 1 484 ? 14.266 -15.289 9.555 1 96.19 484 GLN A C 1
ATOM 3909 O O . GLN A 1 484 ? 15.086 -16.188 9.344 1 96.19 484 GLN A O 1
ATOM 3914 N N . MET A 1 485 ? 13.328 -14.977 8.695 1 97.38 485 MET A N 1
ATOM 3915 C CA . MET A 1 485 ? 13.234 -15.641 7.398 1 97.38 485 MET A CA 1
ATOM 3916 C C . MET A 1 485 ? 14.477 -15.375 6.559 1 97.38 485 MET A C 1
ATOM 3918 O O . MET A 1 485 ? 15.008 -16.281 5.918 1 97.38 485 MET A O 1
ATOM 3922 N N . LYS A 1 486 ? 14.961 -14.109 6.562 1 97.75 486 LYS A N 1
ATOM 3923 C CA . LYS A 1 486 ? 16.188 -13.766 5.844 1 97.75 486 LYS A CA 1
ATOM 3924 C C . LYS A 1 486 ? 17.375 -14.57 6.355 1 97.75 486 LYS A C 1
ATOM 3926 O O . LYS A 1 486 ? 18.172 -15.094 5.562 1 97.75 486 LYS A O 1
ATOM 3931 N N . ALA A 1 487 ? 17.469 -14.703 7.668 1 96.25 487 ALA A N 1
ATOM 3932 C CA . ALA A 1 487 ? 18.578 -15.414 8.289 1 96.25 487 ALA A CA 1
ATOM 3933 C C . ALA A 1 487 ? 18.547 -16.891 7.922 1 96.25 487 ALA A C 1
ATOM 3935 O O . ALA A 1 487 ? 19.594 -17.547 7.891 1 96.25 487 ALA A O 1
ATOM 3936 N N . LYS A 1 488 ? 17.391 -17.344 7.598 1 95.75 488 LYS A N 1
ATOM 3937 C CA . LYS A 1 488 ? 17.234 -18.75 7.25 1 95.75 488 LYS A CA 1
ATOM 3938 C C . LYS A 1 488 ? 17.203 -18.953 5.738 1 95.75 488 LYS A C 1
ATOM 3940 O O . LYS A 1 488 ? 17.062 -20.078 5.254 1 95.75 488 LYS A O 1
ATOM 3945 N N . GLY A 1 489 ? 17.266 -17.906 4.996 1 96.31 489 GLY A N 1
ATOM 3946 C CA . GLY A 1 489 ? 17.375 -17.969 3.551 1 96.31 489 GLY A CA 1
ATOM 3947 C C . GLY A 1 489 ? 16.047 -18.188 2.852 1 96.31 489 GLY A C 1
ATOM 3948 O O . GLY A 1 489 ? 16 -18.672 1.721 1 96.31 489 GLY A O 1
ATOM 3949 N N . VAL A 1 490 ? 14.93 -17.844 3.494 1 98 490 VAL A N 1
ATOM 3950 C CA . VAL A 1 490 ? 13.609 -18 2.889 1 98 490 VAL A CA 1
ATOM 3951 C C . VAL A 1 490 ? 13.422 -16.953 1.789 1 98 490 VAL A C 1
ATOM 3953 O O . VAL A 1 490 ? 13.578 -15.758 2.027 1 98 490 VAL A O 1
ATOM 3956 N N . CYS A 1 491 ? 13.148 -17.359 0.587 1 98.69 491 CYS A N 1
ATOM 3957 C CA . CYS A 1 491 ? 12.945 -16.484 -0.563 1 98.69 491 CYS A CA 1
ATOM 3958 C C . CYS A 1 491 ? 11.453 -16.281 -0.828 1 98.69 491 CYS A C 1
ATOM 3960 O O . CYS A 1 491 ? 10.648 -17.188 -0.596 1 98.69 491 CYS A O 1
ATOM 3962 N N . LEU A 1 492 ? 11.07 -15.102 -1.284 1 98.88 492 LEU A N 1
ATOM 3963 C CA . LEU A 1 492 ? 9.68 -14.805 -1.601 1 98.88 492 LEU A CA 1
ATOM 3964 C C . LEU A 1 492 ? 9.414 -14.953 -3.096 1 98.88 492 LEU A C 1
ATOM 3966 O O . LEU A 1 492 ? 10.242 -14.547 -3.918 1 98.88 492 LEU A O 1
ATOM 3970 N N . GLU A 1 493 ? 8.289 -15.547 -3.441 1 98.88 493 GLU A N 1
ATOM 3971 C CA . GLU A 1 493 ? 7.781 -15.57 -4.809 1 98.88 493 GLU A CA 1
ATOM 3972 C C . GLU A 1 493 ? 6.777 -14.445 -5.043 1 98.88 493 GLU A C 1
ATOM 3974 O O . GLU A 1 493 ? 5.566 -14.648 -4.926 1 98.88 493 GLU A O 1
ATOM 3979 N N . LEU A 1 494 ? 7.262 -13.305 -5.473 1 98.56 494 LEU A N 1
ATOM 3980 C CA . LEU A 1 494 ? 6.418 -12.125 -5.656 1 98.56 494 LEU A CA 1
ATOM 3981 C C . LEU A 1 494 ? 5.586 -12.242 -6.93 1 98.56 494 LEU A C 1
ATOM 3983 O O . LEU A 1 494 ? 6.066 -12.75 -7.945 1 98.56 494 LEU A O 1
ATOM 3987 N N . CYS A 1 495 ? 4.379 -11.797 -6.891 1 98.69 495 CYS A N 1
ATOM 3988 C CA . CYS A 1 495 ? 3.475 -11.766 -8.039 1 98.69 495 CYS A CA 1
ATOM 3989 C C . CYS A 1 495 ? 2.811 -10.398 -8.172 1 98.69 495 CYS A C 1
ATOM 3991 O O . CYS A 1 495 ? 1.621 -10.258 -7.883 1 98.69 495 CYS A O 1
ATOM 3993 N N . PRO A 1 496 ? 3.5 -9.398 -8.711 1 98.5 496 PRO A N 1
ATOM 3994 C CA . PRO A 1 496 ? 3.062 -8 -8.672 1 98.5 496 PRO A CA 1
ATOM 3995 C C . PRO A 1 496 ? 1.688 -7.797 -9.305 1 98.5 496 PRO A C 1
ATOM 3997 O O . PRO A 1 496 ? 0.809 -7.184 -8.695 1 98.5 496 PRO A O 1
ATOM 4000 N N . ILE A 1 497 ? 1.469 -8.297 -10.492 1 98.75 497 ILE A N 1
ATOM 4001 C CA . ILE A 1 497 ? 0.215 -8.062 -11.203 1 98.75 497 ILE A CA 1
ATOM 4002 C C . ILE A 1 497 ? -0.921 -8.805 -10.5 1 98.75 497 ILE A C 1
ATOM 4004 O O . ILE A 1 497 ? -2.004 -8.242 -10.305 1 98.75 497 ILE A O 1
ATOM 4008 N N . SER A 1 498 ? -0.687 -10.07 -10.078 1 98.62 498 SER A N 1
ATOM 4009 C CA . SER A 1 498 ? -1.677 -10.852 -9.352 1 98.62 498 SER A CA 1
ATOM 4010 C C . SER A 1 498 ? -2.141 -10.125 -8.094 1 98.62 498 SER A C 1
ATOM 4012 O O . SER A 1 498 ? -3.342 -10.047 -7.824 1 98.62 498 SER A O 1
ATOM 4014 N N . ASN A 1 499 ? -1.181 -9.586 -7.352 1 98.44 499 ASN A N 1
ATOM 4015 C CA . ASN A 1 499 ? -1.496 -8.922 -6.09 1 98.44 499 ASN A CA 1
ATOM 4016 C C . ASN A 1 499 ? -2.309 -7.648 -6.312 1 98.44 499 ASN A C 1
ATOM 4018 O O . ASN A 1 499 ? -3.17 -7.309 -5.5 1 98.44 499 ASN A O 1
ATOM 4022 N N . GLU A 1 500 ? -2.018 -6.922 -7.391 1 98.38 500 GLU A N 1
ATOM 4023 C CA . GLU A 1 500 ? -2.818 -5.75 -7.723 1 98.38 500 GLU A CA 1
ATOM 4024 C C . GLU A 1 500 ? -4.25 -6.141 -8.078 1 98.38 500 GLU A C 1
ATOM 4026 O O . GLU A 1 500 ? -5.207 -5.574 -7.547 1 98.38 500 GLU A O 1
ATOM 4031 N N . ILE A 1 501 ? -4.398 -7.121 -8.93 1 98.44 501 ILE A N 1
ATOM 4032 C CA . ILE A 1 501 ? -5.699 -7.508 -9.469 1 98.44 501 ILE A CA 1
ATOM 4033 C C . ILE A 1 501 ? -6.551 -8.125 -8.367 1 98.44 501 ILE A C 1
ATOM 4035 O O . ILE A 1 501 ? -7.766 -7.918 -8.32 1 98.44 501 ILE A O 1
ATOM 4039 N N . LEU A 1 502 ? -5.883 -8.758 -7.418 1 97.75 502 LEU A N 1
ATOM 4040 C CA . LEU A 1 502 ? -6.633 -9.414 -6.352 1 97.75 502 LEU A CA 1
ATOM 4041 C C . LEU A 1 502 ? -6.797 -8.484 -5.152 1 97.75 502 LEU A C 1
ATOM 4043 O O . LEU A 1 502 ? -7.227 -8.922 -4.078 1 97.75 502 LEU A O 1
ATOM 4047 N N . GLY A 1 503 ? -6.414 -7.25 -5.277 1 96.44 503 GLY A N 1
ATOM 4048 C CA . GLY A 1 503 ? -6.922 -6.215 -4.391 1 96.44 503 GLY A CA 1
ATOM 4049 C C . GLY A 1 503 ? -5.957 -5.867 -3.271 1 96.44 503 GLY A C 1
ATOM 4050 O O . GLY A 1 503 ? -6.348 -5.258 -2.273 1 96.44 503 GLY A O 1
ATOM 4051 N N . LEU A 1 504 ? -4.652 -6.16 -3.359 1 97.56 504 LEU A N 1
ATOM 4052 C CA . LEU A 1 504 ? -3.725 -5.887 -2.27 1 97.56 504 LEU A CA 1
ATOM 4053 C C . LEU A 1 504 ? -3.082 -4.512 -2.436 1 97.56 504 LEU A C 1
ATOM 4055 O O . LEU A 1 504 ? -2.574 -3.941 -1.469 1 97.56 504 LEU A O 1
ATOM 4059 N N . THR A 1 505 ? -3.066 -3.965 -3.621 1 97.31 505 THR A N 1
ATOM 4060 C CA . THR A 1 505 ? -2.592 -2.619 -3.932 1 97.31 505 THR A CA 1
ATOM 4061 C C . THR A 1 505 ? -3.312 -2.061 -5.156 1 97.31 505 THR A C 1
ATOM 4063 O O . THR A 1 505 ? -3.783 -2.818 -6.004 1 97.31 505 THR A O 1
ATOM 4066 N N . SER A 1 506 ? -3.402 -0.772 -5.215 1 95.62 506 SER A N 1
ATOM 4067 C CA . SER A 1 506 ? -4.074 -0.159 -6.355 1 95.62 506 SER A CA 1
ATOM 4068 C C . SER A 1 506 ? -3.143 -0.054 -7.559 1 95.62 506 SER A C 1
ATOM 4070 O O . SER A 1 506 ? -3.586 -0.136 -8.703 1 95.62 506 SER A O 1
ATOM 4072 N N . ARG A 1 507 ? -1.873 0.194 -7.223 1 97.25 507 ARG A N 1
ATOM 4073 C CA . ARG A 1 507 ? -0.851 0.394 -8.242 1 97.25 507 ARG A CA 1
ATOM 4074 C C . ARG A 1 507 ? 0.467 -0.255 -7.836 1 97.25 507 ARG A C 1
ATOM 4076 O O . ARG A 1 507 ? 0.72 -0.464 -6.648 1 97.25 507 ARG A O 1
ATOM 4083 N N . VAL A 1 508 ? 1.271 -0.522 -8.836 1 98.25 508 VAL A N 1
ATOM 4084 C CA . VAL A 1 508 ? 2.482 -1.3 -8.602 1 98.25 508 VAL A CA 1
ATOM 4085 C C . VAL A 1 508 ? 3.424 -0.526 -7.684 1 98.25 508 VAL A C 1
ATOM 4087 O O . VAL A 1 508 ? 4.133 -1.122 -6.867 1 98.25 508 VAL A O 1
ATOM 4090 N N . ALA A 1 509 ? 3.42 0.798 -7.75 1 97.81 509 ALA A N 1
ATOM 4091 C CA . ALA A 1 509 ? 4.32 1.599 -6.922 1 97.81 509 ALA A CA 1
ATOM 4092 C C . ALA A 1 509 ? 4.008 1.416 -5.441 1 97.81 509 ALA A C 1
ATOM 4094 O O . ALA A 1 509 ? 4.859 1.66 -4.586 1 97.81 509 ALA A O 1
ATOM 4095 N N . GLY A 1 510 ? 2.797 1.002 -5.117 1 97.94 510 GLY A N 1
ATOM 4096 C CA . GLY A 1 510 ? 2.389 0.767 -3.742 1 97.94 510 GLY A CA 1
ATOM 4097 C C . GLY A 1 510 ? 2.635 -0.658 -3.283 1 97.94 510 GLY A C 1
ATOM 4098 O O . GLY A 1 510 ? 2.35 -1.003 -2.135 1 97.94 510 GLY A O 1
ATOM 4099 N N . HIS A 1 511 ? 3.195 -1.493 -4.148 1 98.56 511 HIS A N 1
ATOM 4100 C CA . HIS A 1 511 ? 3.393 -2.904 -3.834 1 98.56 511 HIS A CA 1
ATOM 4101 C C . HIS A 1 511 ? 4.43 -3.084 -2.729 1 98.56 511 HIS A C 1
ATOM 4103 O O . HIS A 1 511 ? 5.445 -2.387 -2.709 1 98.56 511 HIS A O 1
ATOM 4109 N N . SER A 1 512 ? 4.277 -4.066 -1.898 1 98.06 512 SER A N 1
ATOM 4110 C CA . SER A 1 512 ? 5.148 -4.336 -0.757 1 98.06 512 SER A CA 1
ATOM 4111 C C . SER A 1 512 ? 6.508 -4.855 -1.21 1 98.06 512 SER A C 1
ATOM 4113 O O . SER A 1 512 ? 7.453 -4.902 -0.421 1 98.06 512 SER A O 1
ATOM 4115 N N . MET A 1 513 ? 6.676 -5.234 -2.467 1 98.56 513 MET A N 1
ATOM 4116 C CA . MET A 1 513 ? 7.938 -5.805 -2.932 1 98.56 513 MET A CA 1
ATOM 4117 C C . MET A 1 513 ? 9.078 -4.805 -2.777 1 98.56 513 MET A C 1
ATOM 4119 O O . MET A 1 513 ? 10.203 -5.184 -2.455 1 98.56 513 MET A O 1
ATOM 4123 N N . TYR A 1 514 ? 8.789 -3.508 -2.902 1 98.62 514 TYR A N 1
ATOM 4124 C CA . TYR A 1 514 ? 9.875 -2.533 -2.949 1 98.62 514 TYR A CA 1
ATOM 4125 C C . TYR A 1 514 ? 10.492 -2.342 -1.569 1 98.62 514 TYR A C 1
ATOM 4127 O O . TYR A 1 514 ? 11.719 -2.398 -1.419 1 98.62 514 TYR A O 1
ATOM 4135 N N . PRO A 1 515 ? 9.656 -2.131 -0.504 1 98.56 515 PRO A N 1
ATOM 4136 C CA . PRO A 1 515 ? 10.312 -2.082 0.803 1 98.56 515 PRO A CA 1
ATOM 4137 C C . PRO A 1 515 ? 10.93 -3.42 1.203 1 98.56 515 PRO A C 1
ATOM 4139 O O . PRO A 1 515 ? 11.945 -3.451 1.909 1 98.56 515 PRO A O 1
ATOM 4142 N N . LEU A 1 516 ? 10.398 -4.582 0.775 1 98.81 516 LEU A N 1
ATOM 4143 C CA . LEU A 1 516 ? 11.023 -5.875 1.031 1 98.81 516 LEU A CA 1
ATOM 4144 C C . LEU A 1 516 ? 12.391 -5.961 0.365 1 98.81 516 LEU A C 1
ATOM 4146 O O . LEU A 1 516 ? 13.367 -6.391 0.989 1 98.81 516 LEU A O 1
ATOM 4150 N N . LEU A 1 517 ? 12.461 -5.535 -0.884 1 98.75 517 LEU A N 1
ATOM 4151 C CA . LEU A 1 517 ? 13.719 -5.516 -1.617 1 98.75 517 LEU A CA 1
ATOM 4152 C C . LEU A 1 517 ? 14.719 -4.566 -0.961 1 98.75 517 LEU A C 1
ATOM 4154 O O . LEU A 1 517 ? 15.906 -4.883 -0.852 1 98.75 517 LEU A O 1
ATOM 4158 N N . ALA A 1 518 ? 14.227 -3.391 -0.533 1 98.44 518 ALA A N 1
ATOM 4159 C CA . ALA A 1 518 ? 15.094 -2.414 0.123 1 98.44 518 ALA A CA 1
ATOM 4160 C C . ALA A 1 518 ? 15.727 -3.002 1.379 1 98.44 518 ALA A C 1
ATOM 4162 O O . ALA A 1 518 ? 16.797 -2.57 1.797 1 98.44 518 ALA A O 1
ATOM 4163 N N . ASN A 1 519 ? 15.078 -3.99 1.968 1 98.31 519 ASN A N 1
ATOM 4164 C CA . ASN A 1 519 ? 15.617 -4.703 3.123 1 98.31 519 ASN A CA 1
ATOM 4165 C C . ASN A 1 519 ? 16.469 -5.902 2.699 1 98.31 519 ASN A C 1
ATOM 4167 O O . ASN A 1 519 ? 16.844 -6.727 3.531 1 98.31 519 ASN A O 1
ATOM 4171 N N . ASN A 1 520 ? 16.688 -6.039 1.434 1 98.44 520 ASN A N 1
ATOM 4172 C CA . ASN A 1 520 ? 17.484 -7.125 0.868 1 98.44 520 ASN A CA 1
ATOM 4173 C C . ASN A 1 520 ? 16.844 -8.484 1.132 1 98.44 520 ASN A C 1
ATOM 4175 O O . ASN A 1 520 ? 17.547 -9.461 1.423 1 98.44 520 ASN A O 1
ATOM 4179 N N . VAL A 1 521 ? 15.562 -8.562 1.193 1 98.75 521 VAL A N 1
ATOM 4180 C CA . VAL A 1 521 ? 14.844 -9.828 1.213 1 98.75 521 VAL A CA 1
ATOM 4181 C C . VAL A 1 521 ? 14.945 -10.5 -0.156 1 98.75 521 VAL A C 1
ATOM 4183 O O . VAL A 1 521 ? 14.648 -9.875 -1.18 1 98.75 521 VAL A O 1
ATOM 4186 N N . HIS A 1 522 ? 15.406 -11.75 -0.178 1 98.81 522 HIS A N 1
ATOM 4187 C CA . HIS A 1 522 ? 15.469 -12.453 -1.456 1 98.81 522 HIS A CA 1
ATOM 4188 C C . HIS A 1 522 ? 14.078 -12.648 -2.041 1 98.81 522 HIS A C 1
ATOM 4190 O O . HIS A 1 522 ? 13.18 -13.148 -1.36 1 98.81 522 HIS A O 1
ATOM 4196 N N . CYS A 1 523 ? 13.93 -12.211 -3.285 1 98.75 523 CYS A N 1
ATOM 4197 C CA . CYS A 1 523 ? 12.648 -12.289 -3.977 1 98.75 523 CYS A CA 1
ATOM 4198 C C . CYS A 1 523 ? 12.828 -12.758 -5.414 1 98.75 523 CYS A C 1
ATOM 4200 O O . CYS A 1 523 ? 13.906 -12.602 -5.988 1 98.75 523 CYS A O 1
ATOM 4202 N N . THR A 1 524 ? 11.82 -13.328 -5.949 1 98.81 524 THR A N 1
ATOM 4203 C CA . THR A 1 524 ? 11.695 -13.594 -7.379 1 98.81 524 THR A CA 1
ATOM 4204 C C . THR A 1 524 ? 10.422 -12.961 -7.934 1 98.81 524 THR A C 1
ATOM 4206 O O . THR A 1 524 ? 9.5 -12.641 -7.18 1 98.81 524 THR A O 1
ATOM 4209 N N . ILE A 1 525 ? 10.375 -12.695 -9.195 1 98.81 525 ILE A N 1
ATOM 4210 C CA . ILE A 1 525 ? 9.195 -12.156 -9.867 1 98.81 525 ILE A CA 1
ATOM 4211 C C . ILE A 1 525 ? 8.469 -13.281 -10.602 1 98.81 525 ILE A C 1
ATOM 4213 O O . ILE A 1 525 ? 9.094 -14.078 -11.305 1 98.81 525 ILE A O 1
ATOM 4217 N N . ASN A 1 526 ? 7.137 -13.359 -10.445 1 98.88 526 ASN A N 1
ATOM 4218 C CA . ASN A 1 526 ? 6.371 -14.461 -11.016 1 98.88 526 ASN A CA 1
ATOM 4219 C C . ASN A 1 526 ? 5.016 -13.992 -11.531 1 98.88 526 ASN A C 1
ATOM 4221 O O . ASN A 1 526 ? 4.5 -12.969 -11.094 1 98.88 526 ASN A O 1
ATOM 4225 N N . ALA A 1 527 ? 4.41 -14.797 -12.375 1 98.56 527 ALA A N 1
ATOM 4226 C CA . ALA A 1 527 ? 3.197 -14.375 -13.07 1 98.56 527 ALA A CA 1
ATOM 4227 C C . ALA A 1 527 ? 1.951 -14.922 -12.383 1 98.56 527 ALA A C 1
ATOM 4229 O O . ALA A 1 527 ? 0.845 -14.422 -12.594 1 98.56 527 ALA A O 1
ATOM 4230 N N . ASP A 1 528 ? 2.121 -15.977 -11.57 1 98.31 528 ASP A N 1
ATOM 4231 C CA . ASP A 1 528 ? 0.993 -16.594 -10.875 1 98.31 528 ASP A CA 1
ATOM 4232 C C . ASP A 1 528 ? -0.019 -17.156 -11.875 1 98.31 528 ASP A C 1
ATOM 4234 O O . ASP A 1 528 ? 0.28 -18.109 -12.602 1 98.31 528 ASP A O 1
ATOM 4238 N N . ASN A 1 529 ? -1.251 -16.562 -12.047 1 98.38 529 ASN A N 1
ATOM 4239 C CA . ASN A 1 529 ? -2.295 -16.984 -12.969 1 98.38 529 ASN A CA 1
ATOM 4240 C C . ASN A 1 529 ? -2.408 -16.031 -14.156 1 98.38 529 ASN A C 1
ATOM 4242 O O . ASN A 1 529 ? -3.428 -15.359 -14.328 1 98.38 529 ASN A O 1
ATOM 4246 N N . GLY A 1 530 ? -1.426 -16.062 -15.008 1 98.12 530 GLY A N 1
ATOM 4247 C CA . GLY A 1 530 ? -1.282 -15.086 -16.078 1 98.12 530 GLY A CA 1
ATOM 4248 C C . GLY A 1 530 ? -2.465 -15.062 -17.031 1 98.12 530 GLY A C 1
ATOM 4249 O O . GLY A 1 530 ? -2.855 -14 -17.516 1 98.12 530 GLY A O 1
ATOM 4250 N N . THR A 1 531 ? -3.125 -16.188 -17.234 1 98.5 531 THR A N 1
ATOM 4251 C CA . THR A 1 531 ? -4.258 -16.281 -18.141 1 98.5 531 THR A CA 1
ATOM 4252 C C . THR A 1 531 ? -5.375 -15.336 -17.703 1 98.5 531 THR A C 1
ATOM 4254 O O . THR A 1 531 ? -5.895 -14.562 -18.516 1 98.5 531 THR A O 1
ATOM 4257 N N . LEU A 1 532 ? -5.699 -15.398 -16.469 1 98.62 532 LEU A N 1
ATOM 4258 C CA . LEU A 1 532 ? -6.809 -14.617 -15.938 1 98.62 532 LEU A CA 1
ATOM 4259 C C . LEU A 1 532 ? -6.465 -13.133 -15.914 1 98.62 532 LEU A C 1
ATOM 4261 O O . LEU A 1 532 ? -7.348 -12.281 -16.062 1 98.62 532 LEU A O 1
ATOM 4265 N N . PHE A 1 533 ? -5.191 -12.812 -15.727 1 98.62 533 PHE A N 1
ATOM 4266 C CA . PHE A 1 533 ? -4.754 -11.445 -15.484 1 98.62 533 PHE A CA 1
ATOM 4267 C C . PHE A 1 533 ? -4.301 -10.789 -16.781 1 98.62 533 PHE A C 1
ATOM 4269 O O . PHE A 1 533 ? -3.883 -9.625 -16.781 1 98.62 533 PHE A O 1
ATOM 4276 N N . ARG A 1 534 ? -4.316 -11.523 -17.891 1 98 534 ARG A N 1
ATOM 4277 C CA . ARG A 1 534 ? -3.855 -11.031 -19.188 1 98 534 ARG A CA 1
ATOM 4278 C C . ARG A 1 534 ? -2.377 -10.656 -19.141 1 98 534 ARG A C 1
ATOM 4280 O O . ARG A 1 534 ? -1.99 -9.578 -19.578 1 98 534 ARG A O 1
ATOM 4287 N N . SER A 1 535 ? -1.62 -11.578 -18.547 1 98.12 535 SER A N 1
ATOM 4288 C CA . SER A 1 535 ? -0.219 -11.234 -18.328 1 98.12 535 SER A CA 1
ATOM 4289 C C . SER A 1 535 ? 0.688 -12.438 -18.531 1 98.12 535 SER A C 1
ATOM 4291 O O . SER A 1 535 ? 0.219 -13.578 -18.562 1 98.12 535 SER A O 1
ATOM 4293 N N . SER A 1 536 ? 1.922 -12.219 -18.812 1 98 536 SER A N 1
ATOM 4294 C CA . SER A 1 536 ? 3.043 -13.148 -18.812 1 98 536 SER A CA 1
ATOM 4295 C C . SER A 1 536 ? 4.113 -12.727 -17.812 1 98 536 SER A C 1
ATOM 4297 O O . SER A 1 536 ? 3.998 -11.664 -17.188 1 98 536 SER A O 1
ATOM 4299 N N . LEU A 1 537 ? 5.09 -13.539 -17.641 1 98.75 537 LEU A N 1
ATOM 4300 C CA . LEU A 1 537 ? 6.172 -13.172 -16.734 1 98.75 537 LEU A CA 1
ATOM 4301 C C . LEU A 1 537 ? 6.84 -11.875 -17.188 1 98.75 537 LEU A C 1
ATOM 4303 O O . LEU A 1 537 ? 7.25 -11.062 -16.359 1 98.75 537 LEU A O 1
ATOM 4307 N N . SER A 1 538 ? 6.973 -11.617 -18.484 1 98.62 538 SER A N 1
ATOM 4308 C CA . SER A 1 538 ? 7.531 -10.375 -19.016 1 98.62 538 SER A CA 1
ATOM 4309 C C . SER A 1 538 ? 6.734 -9.164 -18.531 1 98.62 538 SER A C 1
ATOM 4311 O O . SER A 1 538 ? 7.309 -8.109 -18.25 1 98.62 538 SER A O 1
ATOM 4313 N N . HIS A 1 539 ? 5.453 -9.328 -18.453 1 98.69 539 HIS A N 1
ATOM 4314 C CA . HIS A 1 539 ? 4.621 -8.234 -17.984 1 98.69 539 HIS A CA 1
ATOM 4315 C C . HIS A 1 539 ? 4.93 -7.902 -16.531 1 98.69 539 HIS A C 1
ATOM 4317 O O . HIS A 1 539 ? 4.93 -6.734 -16.141 1 98.69 539 HIS A O 1
ATOM 4323 N N . ASP A 1 540 ? 5.145 -8.938 -15.719 1 98.81 540 ASP A N 1
ATOM 4324 C CA . ASP A 1 540 ? 5.48 -8.695 -14.32 1 98.81 540 ASP A CA 1
ATOM 4325 C C . ASP A 1 540 ? 6.832 -8.008 -14.188 1 98.81 540 ASP A C 1
ATOM 4327 O O . ASP A 1 540 ? 7.016 -7.141 -13.328 1 98.81 540 ASP A O 1
ATOM 4331 N N . PHE A 1 541 ? 7.805 -8.391 -15 1 98.81 541 PHE A N 1
ATOM 4332 C CA . PHE A 1 541 ? 9.078 -7.68 -15.016 1 98.81 541 PHE A CA 1
ATOM 4333 C C . PHE A 1 541 ? 8.883 -6.23 -15.445 1 98.81 541 PHE A C 1
ATOM 4335 O O . PHE A 1 541 ? 9.484 -5.32 -14.859 1 98.81 541 PHE A O 1
ATOM 4342 N N . TYR A 1 542 ? 8.062 -6.016 -16.484 1 98.62 542 TYR A N 1
ATOM 4343 C CA . TYR A 1 542 ? 7.766 -4.66 -16.922 1 98.62 542 TYR A CA 1
ATOM 4344 C C . TYR A 1 542 ? 7.176 -3.826 -15.797 1 98.62 542 TYR A C 1
ATOM 4346 O O . TYR A 1 542 ? 7.617 -2.701 -15.547 1 98.62 542 TYR A O 1
ATOM 4354 N N . GLN A 1 543 ? 6.129 -4.402 -15.125 1 98.5 543 GLN A N 1
ATOM 4355 C CA . GLN A 1 543 ? 5.469 -3.682 -14.047 1 98.5 543 GLN A CA 1
ATOM 4356 C C . GLN A 1 543 ? 6.453 -3.357 -12.922 1 98.5 543 GLN A C 1
ATOM 4358 O O . GLN A 1 543 ? 6.41 -2.266 -12.352 1 98.5 543 GLN A O 1
ATOM 4363 N N . THR A 1 544 ? 7.305 -4.309 -12.586 1 98.62 544 THR A N 1
ATOM 4364 C CA . THR A 1 544 ? 8.312 -4.102 -11.547 1 98.62 544 THR A CA 1
ATOM 4365 C C . THR A 1 544 ? 9.227 -2.936 -11.914 1 98.62 544 THR A C 1
ATOM 4367 O O . THR A 1 544 ? 9.539 -2.098 -11.062 1 98.62 544 THR A O 1
ATOM 4370 N N . LEU A 1 545 ? 9.625 -2.85 -13.156 1 98.38 545 LEU A N 1
ATOM 4371 C CA . LEU A 1 545 ? 10.477 -1.765 -13.641 1 98.38 545 LEU A CA 1
ATOM 4372 C C . LEU A 1 545 ? 9.711 -0.446 -13.664 1 98.38 545 LEU A C 1
ATOM 4374 O O . LEU A 1 545 ? 10.242 0.591 -13.258 1 98.38 545 LEU A O 1
ATOM 4378 N N . ALA A 1 546 ? 8.461 -0.476 -14.086 1 97.75 546 ALA A N 1
ATOM 4379 C CA . ALA A 1 546 ? 7.648 0.724 -14.258 1 97.75 546 ALA A CA 1
ATOM 4380 C C . ALA A 1 546 ? 7.277 1.335 -12.906 1 97.75 546 ALA A C 1
ATOM 4382 O O . ALA A 1 546 ? 7.016 2.535 -12.82 1 97.75 546 ALA A O 1
ATOM 4383 N N . GLY A 1 547 ? 7.324 0.564 -11.867 1 97.62 547 GLY A N 1
ATOM 4384 C CA . GLY A 1 547 ? 6.828 1.001 -10.57 1 97.62 547 GLY A CA 1
ATOM 4385 C C . GLY A 1 547 ? 7.883 1.709 -9.742 1 97.62 547 GLY A C 1
ATOM 4386 O O . GLY A 1 547 ? 7.566 2.32 -8.719 1 97.62 547 GLY A O 1
ATOM 4387 N N . LYS A 1 548 ? 9.07 1.686 -10.133 1 97.62 548 LYS A N 1
ATOM 4388 C CA . LYS A 1 548 ? 10.172 2.277 -9.375 1 97.62 548 LYS A CA 1
ATOM 4389 C C . LYS A 1 548 ? 11.156 2.99 -10.305 1 97.62 548 LYS A C 1
ATOM 4391 O O . LYS A 1 548 ? 11.852 2.346 -11.086 1 97.62 548 LYS A O 1
ATOM 4396 N N . ASP A 1 549 ? 11.359 4.238 -10.102 1 96.19 549 ASP A N 1
ATOM 4397 C CA . ASP A 1 549 ? 12.055 5.098 -11.062 1 96.19 549 ASP A CA 1
ATOM 4398 C C . ASP A 1 549 ? 13.547 4.785 -11.102 1 96.19 549 ASP A C 1
ATOM 4400 O O . ASP A 1 549 ? 14.188 4.953 -12.141 1 96.19 549 ASP A O 1
ATOM 4404 N N . ASP A 1 550 ? 14.078 4.312 -10.047 1 96.12 550 ASP A N 1
ATOM 4405 C CA . ASP A 1 550 ? 15.523 4.125 -10.031 1 96.12 550 ASP A CA 1
ATOM 4406 C C . ASP A 1 550 ? 15.891 2.643 -10.086 1 96.12 550 ASP A C 1
ATOM 4408 O O . ASP A 1 550 ? 17 2.254 -9.719 1 96.12 550 ASP A O 1
ATOM 4412 N N . LEU A 1 551 ? 14.938 1.777 -10.406 1 97.81 551 LEU A N 1
ATOM 4413 C CA . LEU A 1 551 ? 15.25 0.37 -10.625 1 97.81 551 LEU A CA 1
ATOM 4414 C C . LEU A 1 551 ? 15.789 0.147 -12.039 1 97.81 551 LEU A C 1
ATOM 4416 O O . LEU A 1 551 ? 15.164 0.562 -13.016 1 97.81 551 LEU A O 1
ATOM 4420 N N . GLY A 1 552 ? 16.953 -0.412 -12.172 1 97.5 552 GLY A N 1
ATOM 4421 C CA . GLY A 1 552 ? 17.609 -0.647 -13.453 1 97.5 552 GLY A CA 1
ATOM 4422 C C . GLY A 1 552 ? 17.984 -2.1 -13.672 1 97.5 552 GLY A C 1
ATOM 4423 O O . GLY A 1 552 ? 17.391 -2.998 -13.07 1 97.5 552 GLY A O 1
ATOM 4424 N N . ILE A 1 553 ? 18.969 -2.283 -14.539 1 98.5 553 ILE A N 1
ATOM 4425 C CA . ILE A 1 553 ? 19.297 -3.625 -15 1 98.5 553 ILE A CA 1
ATOM 4426 C C . ILE A 1 553 ? 19.984 -4.406 -13.883 1 98.5 553 ILE A C 1
ATOM 4428 O O . ILE A 1 553 ? 19.906 -5.637 -13.844 1 98.5 553 ILE A O 1
ATOM 4432 N N . TYR A 1 554 ? 20.641 -3.688 -12.906 1 98.62 554 TYR A N 1
ATOM 4433 C CA . TYR A 1 554 ? 21.312 -4.367 -11.797 1 98.62 554 TYR A CA 1
ATOM 4434 C C . TYR A 1 554 ? 20.297 -5.078 -10.906 1 98.62 554 TYR A C 1
ATOM 4436 O O . TYR A 1 554 ? 20.531 -6.207 -10.469 1 98.62 554 TYR A O 1
ATOM 4444 N N . GLY A 1 555 ? 19.188 -4.367 -10.633 1 98.69 555 GLY A N 1
ATOM 4445 C CA . GLY A 1 555 ? 18.125 -4.988 -9.859 1 98.69 555 GLY A CA 1
ATOM 4446 C C . GLY A 1 555 ? 17.469 -6.152 -10.57 1 98.69 555 GLY A C 1
ATOM 4447 O O . GLY A 1 555 ? 17.203 -7.191 -9.961 1 98.69 555 GLY A O 1
ATOM 4448 N N . VAL A 1 556 ? 17.234 -6.004 -11.852 1 98.69 556 VAL A N 1
ATOM 4449 C CA . VAL A 1 556 ? 16.641 -7.066 -12.664 1 98.69 556 VAL A CA 1
ATOM 4450 C C . VAL A 1 556 ? 17.547 -8.297 -12.617 1 98.69 556 VAL A C 1
ATOM 4452 O O . VAL A 1 556 ? 17.078 -9.422 -12.422 1 98.69 556 VAL A O 1
ATOM 4455 N N . LYS A 1 557 ? 18.828 -8.055 -12.805 1 98.75 557 LYS A N 1
ATOM 4456 C CA . LYS A 1 557 ? 19.797 -9.141 -12.781 1 98.75 557 LYS A CA 1
ATOM 4457 C C . LYS A 1 557 ? 19.75 -9.891 -11.453 1 98.75 557 LYS A C 1
ATOM 4459 O O . LYS A 1 557 ? 19.75 -11.125 -11.422 1 98.75 557 LYS A O 1
ATOM 4464 N N . GLN A 1 558 ? 19.734 -9.141 -10.367 1 98.69 558 GLN A N 1
ATOM 4465 C CA . GLN A 1 558 ? 19.719 -9.766 -9.055 1 98.69 558 GLN A CA 1
ATOM 4466 C C . GLN A 1 558 ? 18.469 -10.625 -8.867 1 98.69 558 GLN A C 1
ATOM 4468 O O . GLN A 1 558 ? 18.547 -11.734 -8.328 1 98.69 558 GLN A O 1
ATOM 4473 N N . LEU A 1 559 ? 17.328 -10.141 -9.289 1 98.88 559 LEU A N 1
ATOM 4474 C CA . LEU A 1 559 ? 16.062 -10.891 -9.188 1 98.88 559 LEU A CA 1
ATOM 4475 C C . LEU A 1 559 ? 16.156 -12.195 -9.969 1 98.88 559 LEU A C 1
ATOM 4477 O O . LEU A 1 559 ? 15.656 -13.227 -9.516 1 98.88 559 LEU A O 1
ATOM 4481 N N . ILE A 1 560 ? 16.766 -12.148 -11.102 1 98.88 560 ILE A N 1
ATOM 4482 C CA . ILE A 1 560 ? 16.906 -13.328 -11.953 1 98.88 560 ILE A CA 1
ATOM 4483 C C . ILE A 1 560 ? 17.859 -14.32 -11.312 1 98.88 560 ILE A C 1
ATOM 4485 O O . ILE A 1 560 ? 17.594 -15.523 -11.273 1 98.88 560 ILE A O 1
ATOM 4489 N N . LEU A 1 561 ? 18.969 -13.828 -10.805 1 98.75 561 LEU A N 1
ATOM 4490 C CA . LEU A 1 561 ? 19.953 -14.703 -10.172 1 98.75 561 LEU A CA 1
ATOM 4491 C C . LEU A 1 561 ? 19.328 -15.398 -8.961 1 98.75 561 LEU A C 1
ATOM 4493 O O . LEU A 1 561 ? 19.562 -16.594 -8.734 1 98.75 561 LEU A O 1
ATOM 4497 N N . TRP A 1 562 ? 18.531 -14.68 -8.203 1 98.81 562 TRP A N 1
ATOM 4498 C CA . TRP A 1 562 ? 17.844 -15.281 -7.066 1 98.81 562 TRP A CA 1
ATOM 4499 C C . TRP A 1 562 ? 16.875 -16.359 -7.527 1 98.81 562 TRP A C 1
ATOM 4501 O O . TRP A 1 562 ? 16.688 -17.359 -6.836 1 98.81 562 TRP A O 1
ATOM 4511 N N . SER A 1 563 ? 16.234 -16.203 -8.703 1 98.81 563 SER A N 1
ATOM 4512 C CA . SER A 1 563 ? 15.281 -17.188 -9.195 1 98.81 563 SER A CA 1
ATOM 4513 C C . SER A 1 563 ? 15.969 -18.516 -9.484 1 98.81 563 SER A C 1
ATOM 4515 O O . SER A 1 563 ? 15.359 -19.578 -9.352 1 98.81 563 SER A O 1
ATOM 4517 N N . ILE A 1 564 ? 17.203 -18.469 -9.867 1 98.69 564 ILE A N 1
ATOM 4518 C CA . ILE A 1 564 ? 17.969 -19.688 -10.109 1 98.69 564 ILE A CA 1
ATOM 4519 C C . ILE A 1 564 ? 18.5 -20.234 -8.789 1 98.69 564 ILE A C 1
ATOM 4521 O O . ILE A 1 564 ? 18.359 -21.438 -8.508 1 98.69 564 ILE A O 1
ATOM 4525 N N . GLN A 1 565 ? 18.984 -19.359 -7.965 1 98.12 565 GLN A N 1
ATOM 4526 C CA . GLN A 1 565 ? 19.609 -19.719 -6.703 1 98.12 565 GLN A CA 1
ATOM 4527 C C . GLN A 1 565 ? 18.609 -20.406 -5.77 1 98.12 565 GLN A C 1
ATOM 4529 O O . GLN A 1 565 ? 18.953 -21.359 -5.066 1 98.12 565 GLN A O 1
ATOM 4534 N N . HIS A 1 566 ? 17.391 -19.953 -5.773 1 98.38 566 HIS A N 1
ATOM 4535 C CA . HIS A 1 566 ? 16.422 -20.438 -4.793 1 98.38 566 HIS A CA 1
ATOM 4536 C C . HIS A 1 566 ? 15.477 -21.453 -5.406 1 98.38 566 HIS A C 1
ATOM 4538 O O . HIS A 1 566 ? 14.484 -21.828 -4.785 1 98.38 566 HIS A O 1
ATOM 4544 N N . SER A 1 567 ? 15.758 -21.906 -6.629 1 98.62 567 SER A N 1
ATOM 4545 C CA . SER A 1 567 ? 14.953 -22.938 -7.266 1 98.62 567 SER A CA 1
ATOM 4546 C C . SER A 1 567 ? 15.148 -24.297 -6.578 1 98.62 567 SER A C 1
ATOM 4548 O O . SER A 1 567 ? 16 -24.422 -5.703 1 98.62 567 SER A O 1
ATOM 4550 N N . CYS A 1 568 ? 14.359 -25.25 -6.926 1 98.31 568 CYS A N 1
ATOM 4551 C CA . CYS A 1 568 ? 14.461 -26.609 -6.379 1 98.31 568 CYS A CA 1
ATOM 4552 C C . CYS A 1 568 ? 15.383 -27.469 -7.227 1 98.31 568 CYS A C 1
ATOM 4554 O O . CYS A 1 568 ? 15.344 -28.703 -7.141 1 98.31 568 CYS A O 1
ATOM 4556 N N . LEU A 1 569 ? 16.219 -26.828 -8.055 1 97.81 569 LEU A N 1
ATOM 4557 C CA . LEU A 1 569 ? 17.297 -27.531 -8.766 1 97.81 569 LEU A CA 1
ATOM 4558 C C . LEU A 1 569 ? 18.406 -27.953 -7.812 1 97.81 569 LEU A C 1
ATOM 4560 O O . LEU A 1 569 ? 18.641 -27.281 -6.805 1 97.81 569 LEU A O 1
ATOM 4564 N N . ASP A 1 570 ? 19.016 -29.062 -8.094 1 95.75 570 ASP A N 1
ATOM 4565 C CA . ASP A 1 570 ? 20.203 -29.406 -7.309 1 95.75 570 ASP A CA 1
ATOM 4566 C C . ASP A 1 570 ? 21.406 -28.578 -7.75 1 95.75 570 ASP A C 1
ATOM 4568 O O . ASP A 1 570 ? 21.328 -27.797 -8.703 1 95.75 570 ASP A O 1
ATOM 4572 N N . ASP A 1 571 ? 22.469 -28.688 -7.137 1 95.38 571 ASP A N 1
ATOM 4573 C CA . ASP A 1 571 ? 23.625 -27.828 -7.348 1 95.38 571 ASP A CA 1
ATOM 4574 C C . ASP A 1 571 ? 24.172 -27.984 -8.766 1 95.38 571 ASP A C 1
ATOM 4576 O O . ASP A 1 571 ? 24.562 -27 -9.398 1 95.38 571 ASP A O 1
ATOM 4580 N N . ASP A 1 572 ? 24.219 -29.188 -9.195 1 96.25 572 ASP A N 1
ATOM 4581 C CA . ASP A 1 572 ? 24.719 -29.438 -10.547 1 96.25 572 ASP A CA 1
ATOM 4582 C C . ASP A 1 572 ? 23.812 -28.797 -11.594 1 96.25 572 ASP A C 1
ATOM 4584 O O . ASP A 1 572 ? 24.281 -28.188 -12.555 1 96.25 572 ASP A O 1
ATOM 4588 N N . GLU A 1 573 ? 22.531 -28.969 -11.391 1 96.88 573 GLU A N 1
ATOM 4589 C CA . GLU A 1 573 ? 21.562 -28.375 -12.305 1 96.88 573 GLU A CA 1
ATOM 4590 C C . GLU A 1 573 ? 21.641 -26.859 -12.273 1 96.88 573 GLU A C 1
ATOM 4592 O O . GLU A 1 573 ? 21.531 -26.203 -13.312 1 96.88 573 GLU A O 1
ATOM 4597 N N . LYS A 1 574 ? 21.781 -26.312 -11.102 1 98 574 LYS A N 1
ATOM 4598 C CA . LYS A 1 574 ? 21.922 -24.859 -10.992 1 98 574 LYS A CA 1
ATOM 4599 C C . LYS A 1 574 ? 23.125 -24.344 -11.789 1 98 574 LYS A C 1
ATOM 4601 O O . LYS A 1 574 ? 23.031 -23.312 -12.461 1 98 574 LYS A O 1
ATOM 4606 N N . GLU A 1 575 ? 24.188 -25.031 -11.656 1 97.38 575 GLU A N 1
ATOM 4607 C CA . GLU A 1 575 ? 25.391 -24.656 -12.406 1 97.38 575 GLU A CA 1
ATOM 4608 C C . GLU A 1 575 ? 25.141 -24.688 -13.914 1 97.38 575 GLU A C 1
ATOM 4610 O O . GLU A 1 575 ? 25.594 -23.812 -14.648 1 97.38 575 GLU A O 1
ATOM 4615 N N . GLN A 1 576 ? 24.438 -25.703 -14.352 1 97.19 576 GLN A N 1
ATOM 4616 C CA . GLN A 1 576 ? 24.125 -25.844 -15.773 1 97.19 576 GLN A CA 1
ATOM 4617 C C . GLN A 1 576 ? 23.219 -24.688 -16.234 1 97.19 576 GLN A C 1
ATOM 4619 O O . GLN A 1 576 ? 23.453 -24.109 -17.297 1 97.19 576 GLN A O 1
ATOM 4624 N N . VAL A 1 577 ? 22.203 -24.422 -15.438 1 98.25 577 VAL A N 1
ATOM 4625 C CA . VAL A 1 577 ? 21.266 -23.359 -15.789 1 98.25 577 VAL A CA 1
ATOM 4626 C C . VAL A 1 577 ? 21.984 -22.016 -15.805 1 98.25 577 VAL A C 1
ATOM 4628 O O . VAL A 1 577 ? 21.734 -21.172 -16.672 1 98.25 577 VAL A O 1
ATOM 4631 N N . LEU A 1 578 ? 22.859 -21.797 -14.828 1 98.38 578 LEU A N 1
ATOM 4632 C CA . LEU A 1 578 ? 23.609 -20.547 -14.758 1 98.38 578 LEU A CA 1
ATOM 4633 C C . LEU A 1 578 ? 24.5 -20.375 -15.984 1 98.38 578 LEU A C 1
ATOM 4635 O O . LEU A 1 578 ? 24.641 -19.266 -16.5 1 98.38 578 LEU A O 1
ATOM 4639 N N . LYS A 1 579 ? 25.109 -21.438 -16.422 1 97.38 579 LYS A N 1
ATOM 4640 C CA . LYS A 1 579 ? 25.953 -21.375 -17.625 1 97.38 579 LYS A CA 1
ATOM 4641 C C . LYS A 1 579 ? 25.125 -20.969 -18.844 1 97.38 579 LYS A C 1
ATOM 4643 O O . LYS A 1 579 ? 25.547 -20.109 -19.625 1 97.38 579 LYS A O 1
ATOM 4648 N N . LYS A 1 580 ? 24 -21.656 -19.016 1 97.69 580 LYS A N 1
ATOM 4649 C CA . LYS A 1 580 ? 23.094 -21.297 -20.109 1 97.69 580 LYS A CA 1
ATOM 4650 C C . LYS A 1 580 ? 22.656 -19.844 -20 1 97.69 580 LYS A C 1
ATOM 4652 O O . LYS A 1 580 ? 22.625 -19.125 -21 1 97.69 580 LYS A O 1
ATOM 4657 N N . TRP A 1 581 ? 22.344 -19.453 -18.812 1 98.31 581 TRP A N 1
ATOM 4658 C CA . TRP A 1 581 ? 21.828 -18.094 -18.578 1 98.31 581 TRP A CA 1
ATOM 4659 C C . TRP A 1 581 ? 22.891 -17.047 -18.875 1 98.31 581 TRP A C 1
ATOM 4661 O O . TRP A 1 581 ? 22.594 -16 -19.453 1 98.31 581 TRP A O 1
ATOM 4671 N N . GLU A 1 582 ? 24.109 -17.266 -18.438 1 97.69 582 GLU A N 1
ATOM 4672 C CA . GLU A 1 582 ? 25.188 -16.328 -18.672 1 97.69 582 GLU A CA 1
ATOM 4673 C C . GLU A 1 582 ? 25.344 -16.031 -20.172 1 97.69 582 GLU A C 1
ATOM 4675 O O . GLU A 1 582 ? 25.578 -14.891 -20.562 1 97.69 582 GLU A O 1
ATOM 4680 N N . GLN A 1 583 ? 25.234 -17.062 -20.938 1 97 583 GLN A N 1
ATOM 4681 C CA . GLN A 1 583 ? 25.312 -16.891 -22.375 1 97 583 GLN A CA 1
ATOM 4682 C C . GLN A 1 583 ? 24.141 -16.078 -22.906 1 97 583 GLN A C 1
ATOM 4684 O O . GLN A 1 583 ? 24.312 -15.18 -23.734 1 97 583 GLN A O 1
ATOM 4689 N N . GLN A 1 584 ? 22.969 -16.406 -22.469 1 98.06 584 GLN A N 1
ATOM 4690 C CA . GLN A 1 584 ? 21.781 -15.672 -22.891 1 98.06 584 GLN A CA 1
ATOM 4691 C C . GLN A 1 584 ? 21.844 -14.211 -22.438 1 98.06 584 GLN A C 1
ATOM 4693 O O . GLN A 1 584 ? 21.406 -13.312 -23.156 1 98.06 584 GLN A O 1
ATOM 4698 N N . TRP A 1 585 ? 22.359 -13.984 -21.234 1 98.25 585 TRP A N 1
ATOM 4699 C CA . TRP A 1 585 ? 22.484 -12.641 -20.688 1 98.25 585 TRP A CA 1
ATOM 4700 C C . TRP A 1 585 ? 23.422 -11.797 -21.531 1 98.25 585 TRP A C 1
ATOM 4702 O O . TRP A 1 585 ? 23.125 -10.648 -21.859 1 98.25 585 TRP A O 1
ATOM 4712 N N . ALA A 1 586 ? 24.547 -12.367 -21.891 1 97.69 586 ALA A N 1
ATOM 4713 C CA . ALA A 1 586 ? 25.516 -11.664 -22.75 1 97.69 586 ALA A CA 1
ATOM 4714 C C . ALA A 1 586 ? 24.891 -11.297 -24.094 1 97.69 586 ALA A C 1
ATOM 4716 O O . ALA A 1 586 ? 25.078 -10.188 -24.594 1 97.69 586 ALA A O 1
ATOM 4717 N N . ASN A 1 587 ? 24.203 -12.266 -24.672 1 97.5 587 ASN A N 1
ATOM 4718 C CA . ASN A 1 587 ? 23.516 -12.023 -25.953 1 97.5 587 ASN A CA 1
ATOM 4719 C C . ASN A 1 587 ? 22.469 -10.922 -25.828 1 97.5 587 ASN A C 1
ATOM 4721 O O . ASN A 1 587 ? 22.344 -10.078 -26.719 1 97.5 587 ASN A O 1
ATOM 4725 N N . PHE A 1 588 ? 21.734 -10.969 -24.812 1 98.19 588 PHE A N 1
ATOM 4726 C CA . PHE A 1 588 ? 20.703 -9.977 -24.531 1 98.19 588 PHE A CA 1
ATOM 4727 C C . PHE A 1 588 ? 21.312 -8.578 -24.453 1 98.19 588 PHE A C 1
ATOM 4729 O O . PHE A 1 588 ? 20.797 -7.648 -25.078 1 98.19 588 PHE A O 1
ATOM 4736 N N . LEU A 1 589 ? 22.359 -8.43 -23.578 1 98.38 589 LEU A N 1
ATOM 4737 C CA . LEU A 1 589 ? 23 -7.133 -23.406 1 98.38 589 LEU A CA 1
ATOM 4738 C C . LEU A 1 589 ? 23.469 -6.578 -24.75 1 98.38 589 LEU A C 1
ATOM 4740 O O . LEU A 1 589 ? 23.234 -5.406 -25.062 1 98.38 589 LEU A O 1
ATOM 4744 N N . ASN A 1 590 ? 24.109 -7.43 -25.547 1 97.56 590 ASN A N 1
ATOM 4745 C CA . ASN A 1 590 ? 24.578 -7.016 -26.859 1 97.56 590 ASN A CA 1
ATOM 4746 C C . ASN A 1 590 ? 23.438 -6.598 -27.781 1 97.56 590 ASN A C 1
ATOM 4748 O O . ASN A 1 590 ? 23.531 -5.602 -28.5 1 97.56 590 ASN A O 1
ATOM 4752 N N . GLN A 1 591 ? 22.438 -7.352 -27.703 1 96.81 591 GLN A N 1
ATOM 4753 C CA . GLN A 1 591 ? 21.281 -7.066 -28.547 1 96.81 591 GLN A CA 1
ATOM 4754 C C . GLN A 1 591 ? 20.641 -5.73 -28.172 1 96.81 591 GLN A C 1
ATOM 4756 O O . GLN A 1 591 ? 20.266 -4.953 -29.062 1 96.81 591 GLN A O 1
ATOM 4761 N N . VAL A 1 592 ? 20.484 -5.445 -26.906 1 97.25 592 VAL A N 1
ATOM 4762 C CA . VAL A 1 592 ? 19.875 -4.199 -26.453 1 97.25 592 VAL A CA 1
ATOM 4763 C C . VAL A 1 592 ? 20.719 -3.014 -26.922 1 97.25 592 VAL A C 1
ATOM 4765 O O . VAL A 1 592 ? 20.172 -2.023 -27.422 1 97.25 592 VAL A O 1
ATOM 4768 N N . VAL A 1 593 ? 22.016 -3.113 -26.75 1 96.5 593 VAL A N 1
ATOM 4769 C CA . VAL A 1 593 ? 22.922 -2.035 -27.141 1 96.5 593 VAL A CA 1
ATOM 4770 C C . VAL A 1 593 ? 22.844 -1.83 -28.656 1 96.5 593 VAL A C 1
ATOM 4772 O O . VAL A 1 593 ? 22.75 -0.695 -29.125 1 96.5 593 VAL A O 1
ATOM 4775 N N . ASN A 1 594 ? 22.781 -2.91 -29.375 1 95.06 594 ASN A N 1
ATOM 4776 C CA . ASN A 1 594 ? 22.703 -2.828 -30.828 1 95.06 594 ASN A CA 1
ATOM 4777 C C . ASN A 1 594 ? 21.391 -2.223 -31.281 1 95.06 594 ASN A C 1
ATOM 4779 O O . ASN A 1 594 ? 21.359 -1.39 -32.188 1 95.06 594 ASN A O 1
ATOM 4783 N N . ASP A 1 595 ? 20.312 -2.676 -30.719 1 93.12 595 ASP A N 1
ATOM 4784 C CA . ASP A 1 595 ? 18.984 -2.184 -31.094 1 93.12 595 ASP A CA 1
ATOM 4785 C C . ASP A 1 595 ? 18.844 -0.695 -30.781 1 93.12 595 ASP A C 1
ATOM 4787 O O . ASP A 1 595 ? 18.188 0.042 -31.516 1 93.12 595 ASP A O 1
ATOM 4791 N N . TYR A 1 596 ? 19.422 -0.248 -29.688 1 88.56 596 TYR A N 1
ATOM 4792 C CA . TYR A 1 596 ? 19.234 1.127 -29.234 1 88.56 596 TYR A CA 1
ATOM 4793 C C . TYR A 1 596 ? 20.234 2.061 -29.922 1 88.56 596 TYR A C 1
ATOM 4795 O O . TYR A 1 596 ? 19.875 3.15 -30.359 1 88.56 596 TYR A O 1
ATOM 4803 N N . ASP A 1 597 ? 21.469 1.713 -29.906 1 85.88 597 ASP A N 1
ATOM 4804 C CA . ASP A 1 597 ? 22.516 2.59 -30.422 1 85.88 597 ASP A CA 1
ATOM 4805 C C . ASP A 1 597 ? 22.547 2.584 -31.938 1 85.88 597 ASP A C 1
ATOM 4807 O O . ASP A 1 597 ? 22.984 3.549 -32.562 1 85.88 597 ASP A O 1
ATOM 4811 N N . PHE A 1 598 ? 22.094 1.531 -32.469 1 73.44 598 PHE A N 1
ATOM 4812 C CA . PHE A 1 598 ? 22.078 1.414 -33.906 1 73.44 598 PHE A CA 1
ATOM 4813 C C . PHE A 1 598 ? 20.688 1.024 -34.406 1 73.44 598 PHE A C 1
ATOM 4815 O O . PHE A 1 598 ? 20.484 -0.096 -34.875 1 73.44 598 PHE A O 1
ATOM 4822 N N . PRO A 1 599 ? 19.703 1.971 -34.156 1 68.38 599 PRO A N 1
ATOM 4823 C CA . PRO A 1 599 ? 18.344 1.595 -34.5 1 68.38 599 PRO A CA 1
ATOM 4824 C C . PRO A 1 599 ? 18.188 1.289 -36 1 68.38 599 PRO A C 1
ATOM 4826 O O . PRO A 1 599 ? 18.75 1.997 -36.844 1 68.38 599 PRO A O 1
ATOM 4829 N N . MET A 1 600 ? 18 0.123 -36.312 1 57.03 600 MET A N 1
ATOM 4830 C CA . MET A 1 600 ? 17.719 -0.172 -37.719 1 57.03 600 MET A CA 1
ATOM 4831 C C . MET A 1 600 ? 16.516 0.62 -38.219 1 57.03 600 MET A C 1
ATOM 4833 O O . MET A 1 600 ? 15.555 0.827 -37.469 1 57.03 600 MET A O 1
ATOM 4837 N N . ARG A 1 601 ? 16.672 1.453 -39.219 1 46.53 601 ARG A N 1
ATOM 4838 C CA . ARG A 1 601 ? 15.586 2.172 -39.906 1 46.53 601 ARG A CA 1
ATOM 4839 C C . ARG A 1 601 ? 14.438 1.23 -40.25 1 46.53 601 ARG A C 1
ATOM 4841 O O . ARG A 1 601 ? 14.648 0.168 -40.812 1 46.53 601 ARG A O 1
ATOM 4848 N N . PRO A 1 602 ? 13.312 1.363 -39.531 1 43.31 602 PRO A N 1
ATOM 4849 C CA . PRO A 1 602 ? 12.211 0.581 -40.125 1 43.31 602 PRO A CA 1
ATOM 4850 C C . PRO A 1 602 ? 12.188 0.635 -41.656 1 43.31 602 PRO A C 1
ATOM 4852 O O . PRO A 1 602 ? 12.531 1.663 -42.219 1 43.31 602 PRO A O 1
ATOM 4855 N N . GLN A 1 603 ? 12.438 -0.447 -42.281 1 32.28 603 GLN A N 1
ATOM 4856 C CA . GLN A 1 603 ? 12.172 -0.478 -43.719 1 32.28 603 GLN A CA 1
ATOM 4857 C C . GLN A 1 603 ? 10.82 0.155 -44.031 1 32.28 603 GLN A C 1
ATOM 4859 O O . GLN A 1 603 ? 9.812 -0.152 -43.406 1 32.28 603 GLN A O 1
ATOM 4864 N N . THR A 1 604 ? 10.82 1.354 -44.438 1 31.28 604 THR A N 1
ATOM 4865 C CA . THR A 1 604 ? 9.672 1.933 -45.125 1 31.28 604 THR A CA 1
ATOM 4866 C C . THR A 1 604 ? 8.922 0.864 -45.906 1 31.28 604 THR A C 1
ATOM 4868 O O . THR A 1 604 ? 9.508 0.161 -46.719 1 31.28 604 THR A O 1
ATOM 4871 N N . LEU A 1 605 ? 7.953 0.139 -45.375 1 27.7 605 LEU A N 1
ATOM 4872 C CA . LEU A 1 605 ? 7.066 -0.388 -46.406 1 27.7 605 LEU A CA 1
ATOM 4873 C C . LEU A 1 605 ? 6.797 0.662 -47.5 1 27.7 605 LEU A C 1
ATOM 4875 O O . LEU A 1 605 ? 6.312 1.753 -47.188 1 27.7 605 LEU A O 1
ATOM 4879 N N . GLY A 1 606 ? 7.617 0.712 -48.5 1 21.59 606 GLY A N 1
ATOM 4880 C CA . GLY A 1 606 ? 7.082 1.181 -49.75 1 21.59 606 GLY A CA 1
ATOM 4881 C C . GLY A 1 606 ? 5.742 0.56 -50.125 1 21.59 606 GLY A C 1
ATOM 4882 O O . GLY A 1 606 ? 5.473 -0.589 -49.75 1 21.59 606 GLY A O 1
ATOM 4883 N N . MET B 1 1 ? 30.75 -22.016 -12.969 1 67.38 1 MET B N 1
ATOM 4884 C CA . MET B 1 1 ? 31.25 -22.422 -11.656 1 67.38 1 MET B CA 1
ATOM 4885 C C . MET B 1 1 ? 31.531 -21.219 -10.781 1 67.38 1 MET B C 1
ATOM 4887 O O . MET B 1 1 ? 31.125 -21.172 -9.625 1 67.38 1 MET B O 1
ATOM 4891 N N . GLU B 1 2 ? 31.953 -20.25 -11.438 1 85.75 2 GLU B N 1
ATOM 4892 C CA . GLU B 1 2 ? 32.344 -19.062 -10.672 1 85.75 2 GLU B CA 1
ATOM 4893 C C . GLU B 1 2 ? 31.125 -18.281 -10.211 1 85.75 2 GLU B C 1
ATOM 4895 O O . GLU B 1 2 ? 31.062 -17.859 -9.047 1 85.75 2 GLU B O 1
ATOM 4900 N N . LEU B 1 3 ? 30.109 -18.312 -11.031 1 92.31 3 LEU B N 1
ATOM 4901 C CA . LEU B 1 3 ? 28.922 -17.531 -10.672 1 92.31 3 LEU B CA 1
ATOM 4902 C C . LEU B 1 3 ? 28.125 -18.234 -9.578 1 92.31 3 LEU B C 1
ATOM 4904 O O . LEU B 1 3 ? 27.609 -17.578 -8.664 1 92.31 3 LEU B O 1
ATOM 4908 N N . HIS B 1 4 ? 28.078 -19.5 -9.664 1 93.5 4 HIS B N 1
ATOM 4909 C CA . HIS B 1 4 ? 27.359 -20.281 -8.656 1 93.5 4 HIS B CA 1
ATOM 4910 C C . HIS B 1 4 ? 27.984 -20.125 -7.281 1 93.5 4 HIS B C 1
ATOM 4912 O O . HIS B 1 4 ? 27.281 -19.938 -6.285 1 93.5 4 HIS B O 1
ATOM 4918 N N . LYS B 1 5 ? 29.297 -20.234 -7.223 1 93.19 5 LYS B N 1
ATOM 4919 C CA . LYS B 1 5 ? 30.031 -20.031 -5.969 1 93.19 5 LYS B CA 1
ATOM 4920 C C . LYS B 1 5 ? 29.812 -18.625 -5.426 1 93.19 5 LYS B C 1
ATOM 4922 O O . LYS B 1 5 ? 29.641 -18.438 -4.219 1 93.19 5 LYS B O 1
ATOM 4927 N N . PHE B 1 6 ? 29.828 -17.672 -6.344 1 93.81 6 PHE B N 1
ATOM 4928 C CA . PHE B 1 6 ? 29.594 -16.281 -5.969 1 93.81 6 PHE B CA 1
ATOM 4929 C C . PHE B 1 6 ? 28.219 -16.125 -5.332 1 93.81 6 PHE B C 1
ATOM 4931 O O . PHE B 1 6 ? 28.078 -15.445 -4.312 1 93.81 6 PHE B O 1
ATOM 4938 N N . LEU B 1 7 ? 27.234 -16.734 -5.875 1 95.44 7 LEU B N 1
ATOM 4939 C CA . LEU B 1 7 ? 25.875 -16.641 -5.375 1 95.44 7 LEU B CA 1
ATOM 4940 C C . LEU B 1 7 ? 25.734 -17.297 -4.004 1 95.44 7 LEU B C 1
ATOM 4942 O O . LEU B 1 7 ? 25.016 -16.781 -3.137 1 95.44 7 LEU B O 1
ATOM 4946 N N . ASN B 1 8 ? 26.406 -18.391 -3.828 1 95 8 ASN B N 1
ATOM 4947 C CA . ASN B 1 8 ? 26.375 -19.062 -2.533 1 95 8 ASN B CA 1
ATOM 4948 C C . ASN B 1 8 ? 27.047 -18.219 -1.452 1 95 8 ASN B C 1
ATOM 4950 O O . ASN B 1 8 ? 26.594 -18.172 -0.312 1 95 8 ASN B O 1
ATOM 4954 N N . ASP B 1 9 ? 28.172 -17.594 -1.803 1 94.94 9 ASP B N 1
ATOM 4955 C CA . ASP B 1 9 ? 28.859 -16.703 -0.866 1 94.94 9 ASP B CA 1
ATOM 4956 C C . ASP B 1 9 ? 27.984 -15.508 -0.505 1 94.94 9 ASP B C 1
ATOM 4958 O O . ASP B 1 9 ? 27.922 -15.102 0.659 1 94.94 9 ASP B O 1
ATOM 4962 N N . ALA B 1 10 ? 27.391 -14.945 -1.532 1 95.38 10 ALA B N 1
ATOM 4963 C CA . ALA B 1 10 ? 26.484 -13.812 -1.311 1 95.38 10 ALA B CA 1
ATOM 4964 C C . ALA B 1 10 ? 25.328 -14.203 -0.386 1 95.38 10 ALA B C 1
ATOM 4966 O O . ALA B 1 10 ? 24.938 -13.43 0.488 1 95.38 10 ALA B O 1
ATOM 4967 N N . ASP B 1 11 ? 24.781 -15.359 -0.59 1 96.31 11 ASP B N 1
ATOM 4968 C CA . ASP B 1 11 ? 23.688 -15.875 0.235 1 96.31 11 ASP B CA 1
ATOM 4969 C C . ASP B 1 11 ? 24.125 -16.016 1.692 1 96.31 11 ASP B C 1
ATOM 4971 O O . ASP B 1 11 ? 23.391 -15.641 2.604 1 96.31 11 ASP B O 1
ATOM 4975 N N . ARG B 1 12 ? 25.281 -16.609 1.898 1 96.31 12 ARG B N 1
ATOM 4976 C CA . ARG B 1 12 ? 25.828 -16.766 3.244 1 96.31 12 ARG B CA 1
ATOM 4977 C C . ARG B 1 12 ? 26 -15.406 3.92 1 96.31 12 ARG B C 1
ATOM 4979 O O . ARG B 1 12 ? 25.656 -15.242 5.094 1 96.31 12 ARG B O 1
ATOM 4986 N N . GLN B 1 13 ? 26.5 -14.438 3.17 1 95.69 13 GLN B N 1
ATOM 4987 C CA . GLN B 1 13 ? 26.719 -13.094 3.705 1 95.69 13 GLN B CA 1
ATOM 4988 C C . GLN B 1 13 ? 25.391 -12.43 4.074 1 95.69 13 GLN B C 1
ATOM 4990 O O . GLN B 1 13 ? 25.297 -11.75 5.098 1 95.69 13 GLN B O 1
ATOM 4995 N N . ASP B 1 14 ? 24.438 -12.609 3.238 1 97 14 ASP B N 1
ATOM 4996 C CA . ASP B 1 14 ? 23.141 -12.008 3.494 1 97 14 ASP B CA 1
ATOM 4997 C C . ASP B 1 14 ? 22.484 -12.633 4.727 1 97 14 ASP B C 1
ATOM 4999 O O . ASP B 1 14 ? 21.828 -11.93 5.504 1 97 14 ASP B O 1
ATOM 5003 N N . LYS B 1 15 ? 22.672 -13.992 4.906 1 96.81 15 LYS B N 1
ATOM 5004 C CA . LYS B 1 15 ? 22.156 -14.672 6.094 1 96.81 15 LYS B CA 1
ATOM 5005 C C . LYS B 1 15 ? 22.844 -14.164 7.355 1 96.81 15 LYS B C 1
ATOM 5007 O O . LYS B 1 15 ? 22.203 -13.977 8.391 1 96.81 15 LYS B O 1
ATOM 5012 N N . GLU B 1 16 ? 24.109 -13.961 7.262 1 96.75 16 GLU B N 1
ATOM 5013 C CA . GLU B 1 16 ? 24.859 -13.43 8.391 1 96.75 16 GLU B CA 1
ATOM 5014 C C . GLU B 1 16 ? 24.406 -12.016 8.742 1 96.75 16 GLU B C 1
ATOM 5016 O O . GLU B 1 16 ? 24.281 -11.68 9.922 1 96.75 16 GLU B O 1
ATOM 5021 N N . ALA B 1 17 ? 24.219 -11.195 7.711 1 96.19 17 ALA B N 1
ATOM 5022 C CA . ALA B 1 17 ? 23.719 -9.836 7.938 1 96.19 17 ALA B CA 1
ATOM 5023 C C . ALA B 1 17 ? 22.375 -9.859 8.648 1 96.19 17 ALA B C 1
ATOM 5025 O O . ALA B 1 17 ? 22.141 -9.078 9.57 1 96.19 17 ALA B O 1
ATOM 5026 N N . ALA B 1 18 ? 21.484 -10.734 8.219 1 96.69 18 ALA B N 1
ATOM 5027 C CA . ALA B 1 18 ? 20.156 -10.867 8.836 1 96.69 18 ALA B CA 1
ATOM 5028 C C . ALA B 1 18 ? 20.281 -11.336 10.281 1 96.69 18 ALA B C 1
ATOM 5030 O O . ALA B 1 18 ? 19.547 -10.883 11.156 1 96.69 18 ALA B O 1
ATOM 5031 N N . SER B 1 19 ? 21.188 -12.258 10.531 1 95.5 19 SER B N 1
ATOM 5032 C CA . SER B 1 19 ? 21.422 -12.75 11.883 1 95.5 19 SER B CA 1
ATOM 5033 C C . SER B 1 19 ? 21.875 -11.633 12.812 1 95.5 19 SER B C 1
ATOM 5035 O O . SER B 1 19 ? 21.531 -11.609 13.992 1 95.5 19 SER B O 1
ATOM 5037 N N . ARG B 1 20 ? 22.703 -10.695 12.289 1 95.12 20 ARG B N 1
ATOM 5038 C CA . ARG B 1 20 ? 23.125 -9.539 13.07 1 95.12 20 ARG B CA 1
ATOM 5039 C C . ARG B 1 20 ? 21.922 -8.656 13.43 1 95.12 20 ARG B C 1
ATOM 5041 O O . ARG B 1 20 ? 21.844 -8.125 14.539 1 95.12 20 ARG B O 1
ATOM 5048 N N . MET B 1 21 ? 21.031 -8.5 12.453 1 95.44 21 MET B N 1
ATOM 5049 C CA . MET B 1 21 ? 19.812 -7.727 12.719 1 95.44 21 MET B CA 1
ATOM 5050 C C . MET B 1 21 ? 18.969 -8.391 13.797 1 95.44 21 MET B C 1
ATOM 5052 O O . MET B 1 21 ? 18.453 -7.715 14.688 1 95.44 21 MET B O 1
ATOM 5056 N N . VAL B 1 22 ? 18.797 -9.742 13.734 1 94.81 22 VAL B N 1
ATOM 5057 C CA . VAL B 1 22 ? 18.047 -10.5 14.734 1 94.81 22 VAL B CA 1
ATOM 5058 C C . VAL B 1 22 ? 18.703 -10.328 16.109 1 94.81 22 VAL B C 1
ATOM 5060 O O . VAL B 1 22 ? 18.016 -10.117 17.109 1 94.81 22 VAL B O 1
ATOM 5063 N N . GLN B 1 23 ? 20.016 -10.398 16.141 1 93.81 23 GLN B N 1
ATOM 5064 C CA . GLN B 1 23 ? 20.75 -10.227 17.391 1 93.81 23 GLN B CA 1
ATOM 5065 C C . GLN B 1 23 ? 20.516 -8.836 17.969 1 93.81 23 GLN B C 1
ATOM 5067 O O . GLN B 1 23 ? 20.375 -8.688 19.188 1 93.81 23 GLN B O 1
ATOM 5072 N N . ALA B 1 24 ? 20.531 -7.836 17.094 1 93.88 24 ALA B N 1
ATOM 5073 C CA . ALA B 1 24 ? 20.266 -6.477 17.562 1 93.88 24 ALA B CA 1
ATOM 5074 C C . ALA B 1 24 ? 18.891 -6.379 18.203 1 93.88 24 ALA B C 1
ATOM 5076 O O . ALA B 1 24 ? 18.703 -5.652 19.188 1 93.88 24 ALA B O 1
ATOM 5077 N N . GLN B 1 25 ? 17.891 -7.051 17.672 1 93.94 25 GLN B N 1
ATOM 5078 C CA . GLN B 1 25 ? 16.547 -7.086 18.25 1 93.94 25 GLN B CA 1
ATOM 5079 C C . GLN B 1 25 ? 16.562 -7.77 19.625 1 93.94 25 GLN B C 1
ATOM 5081 O O . GLN B 1 25 ? 15.906 -7.301 20.562 1 93.94 25 GLN B O 1
ATOM 5086 N N . TYR B 1 26 ? 17.281 -8.883 19.75 1 93 26 TYR B N 1
ATOM 5087 C CA . TYR B 1 26 ? 17.391 -9.578 21.031 1 93 26 TYR B CA 1
ATOM 5088 C C . TYR B 1 26 ? 18.094 -8.711 22.062 1 93 26 TYR B C 1
ATOM 5090 O O . TYR B 1 26 ? 17.719 -8.711 23.234 1 93 26 TYR B O 1
ATOM 5098 N N . ASP B 1 27 ? 19.141 -7.988 21.641 1 93.25 27 ASP B N 1
ATOM 5099 C CA . ASP B 1 27 ? 19.828 -7.082 22.531 1 93.25 27 ASP B CA 1
ATOM 5100 C C . ASP B 1 27 ? 18.891 -6.016 23.094 1 93.25 27 ASP B C 1
ATOM 5102 O O . ASP B 1 27 ? 19.016 -5.602 24.25 1 93.25 27 ASP B O 1
ATOM 5106 N N . ASP B 1 28 ? 17.984 -5.57 22.219 1 92.94 28 ASP B N 1
ATOM 5107 C CA . ASP B 1 28 ? 16.984 -4.605 22.672 1 92.94 28 ASP B CA 1
ATOM 5108 C C . ASP B 1 28 ? 16.078 -5.215 23.734 1 92.94 28 ASP B C 1
ATOM 5110 O O . ASP B 1 28 ? 15.805 -4.582 24.766 1 92.94 28 ASP B O 1
ATOM 5114 N N . LEU B 1 29 ? 15.602 -6.43 23.547 1 93.25 29 LEU B N 1
ATOM 5115 C CA . LEU B 1 29 ? 14.75 -7.121 24.516 1 93.25 29 LEU B CA 1
ATOM 5116 C C . LEU B 1 29 ? 15.492 -7.316 25.828 1 93.25 29 LEU B C 1
ATOM 5118 O O . LEU B 1 29 ? 14.914 -7.121 26.906 1 93.25 29 LEU B O 1
ATOM 5122 N N . ASP B 1 30 ? 16.75 -7.641 25.75 1 92.19 30 ASP B N 1
ATOM 5123 C CA . ASP B 1 30 ? 17.562 -7.844 26.938 1 92.19 30 ASP B CA 1
ATOM 5124 C C . ASP B 1 30 ? 17.734 -6.539 27.719 1 92.19 30 ASP B C 1
ATOM 5126 O O . ASP B 1 30 ? 17.641 -6.523 28.938 1 92.19 30 ASP B O 1
ATOM 5130 N N . ALA B 1 31 ? 18.016 -5.531 26.969 1 91.88 31 ALA B N 1
ATOM 5131 C CA . ALA B 1 31 ? 18.219 -4.223 27.594 1 91.88 31 ALA B CA 1
ATOM 5132 C C . ALA B 1 31 ? 16.969 -3.779 28.344 1 91.88 31 ALA B C 1
ATOM 5134 O O . ALA B 1 31 ? 17.047 -3.039 29.328 1 91.88 31 ALA B O 1
ATOM 5135 N N . ARG B 1 32 ? 15.789 -4.289 27.953 1 91.88 32 ARG B N 1
ATOM 5136 C CA . ARG B 1 32 ? 14.523 -3.92 28.578 1 91.88 32 ARG B CA 1
ATOM 5137 C C . ARG B 1 32 ? 14.109 -4.941 29.625 1 91.88 32 ARG B C 1
ATOM 5139 O O . ARG B 1 32 ? 13.031 -4.84 30.219 1 91.88 32 ARG B O 1
ATOM 5146 N N . GLY B 1 33 ? 14.922 -5.957 29.797 1 89.06 33 GLY B N 1
ATOM 5147 C CA . GLY B 1 33 ? 14.664 -6.973 30.812 1 89.06 33 GLY B CA 1
ATOM 5148 C C . GLY B 1 33 ? 13.641 -8 30.375 1 89.06 33 GLY B C 1
ATOM 5149 O O . GLY B 1 33 ? 12.977 -8.625 31.203 1 89.06 33 GLY B O 1
ATOM 5150 N N . LEU B 1 34 ? 13.406 -8.133 29.094 1 87.12 34 LEU B N 1
ATOM 5151 C CA . LEU B 1 34 ? 12.414 -9.062 28.562 1 87.12 34 LEU B CA 1
ATOM 5152 C C . LEU B 1 34 ? 13.086 -10.336 28.047 1 87.12 34 LEU B C 1
ATOM 5154 O O . LEU B 1 34 ? 13.93 -10.281 27.156 1 87.12 34 LEU B O 1
ATOM 5158 N N . SER B 1 35 ? 13.656 -11.203 28.875 1 67.06 35 SER B N 1
ATOM 5159 C CA . SER B 1 35 ? 14.445 -12.398 28.609 1 67.06 35 SER B CA 1
ATOM 5160 C C . SER B 1 35 ? 14.32 -12.852 27.156 1 67.06 35 SER B C 1
ATOM 5162 O O . SER B 1 35 ? 13.211 -12.93 26.625 1 67.06 35 SER B O 1
ATOM 5164 N N . ASN B 1 36 ? 15.609 -12.906 26.578 1 63.38 36 ASN B N 1
ATOM 5165 C CA . ASN B 1 36 ? 15.789 -13.344 25.188 1 63.38 36 ASN B CA 1
ATOM 5166 C C . ASN B 1 36 ? 15.664 -14.859 25.047 1 63.38 36 ASN B C 1
ATOM 5168 O O . ASN B 1 36 ? 16.188 -15.602 25.891 1 63.38 36 ASN B O 1
ATOM 5172 N N . SER B 1 37 ? 14.555 -15.242 24.422 1 65.44 37 SER B N 1
ATOM 5173 C CA . SER B 1 37 ? 14.445 -16.656 24.094 1 65.44 37 SER B CA 1
ATOM 5174 C C . SER B 1 37 ? 15.43 -17.062 23 1 65.44 37 SER B C 1
ATOM 5176 O O . SER B 1 37 ? 15.836 -16.219 22.188 1 65.44 37 SER B O 1
ATOM 5178 N N . PRO B 1 38 ? 15.914 -18.266 23.141 1 69.25 38 PRO B N 1
ATOM 5179 C CA . PRO B 1 38 ? 16.812 -18.781 22.109 1 69.25 38 PRO B CA 1
ATOM 5180 C C . PRO B 1 38 ? 16.25 -18.594 20.688 1 69.25 38 PRO B C 1
ATOM 5182 O O . PRO B 1 38 ? 15.047 -18.406 20.516 1 69.25 38 PRO B O 1
ATOM 5185 N N . PRO B 1 39 ? 17.188 -18.5 19.734 1 74.75 39 PRO B N 1
ATOM 5186 C CA . PRO B 1 39 ? 16.734 -18.469 18.344 1 74.75 39 PRO B CA 1
ATOM 5187 C C . PRO B 1 39 ? 15.812 -19.625 17.984 1 74.75 39 PRO B C 1
ATOM 5189 O O . PRO B 1 39 ? 15.898 -20.703 18.594 1 74.75 39 PRO B O 1
ATOM 5192 N N . LEU B 1 40 ? 14.93 -19.359 17.094 1 78.56 40 LEU B N 1
ATOM 5193 C CA . LEU B 1 40 ? 14.016 -20.375 16.609 1 78.56 40 LEU B CA 1
ATOM 5194 C C . LEU B 1 40 ? 14.781 -21.562 16.031 1 78.56 40 LEU B C 1
ATOM 5196 O O . LEU B 1 40 ? 15.656 -21.375 15.18 1 78.56 40 LEU B O 1
ATOM 5200 N N . ASP B 1 41 ? 14.57 -22.672 16.578 1 79.62 41 ASP B N 1
ATOM 5201 C CA . ASP B 1 41 ? 15.086 -23.938 16.062 1 79.62 41 ASP B CA 1
ATOM 5202 C C . ASP B 1 41 ? 13.945 -24.859 15.617 1 79.62 41 ASP B C 1
ATOM 5204 O O . ASP B 1 41 ? 13.344 -25.547 16.422 1 79.62 41 ASP B O 1
ATOM 5208 N N . ILE B 1 42 ? 13.75 -24.891 14.391 1 75 42 ILE B N 1
ATOM 5209 C CA . ILE B 1 42 ? 12.625 -25.594 13.789 1 75 42 ILE B CA 1
ATOM 5210 C C . ILE B 1 42 ? 12.703 -27.078 14.141 1 75 42 ILE B C 1
ATOM 5212 O O . ILE B 1 42 ? 11.68 -27.703 14.469 1 75 42 ILE B O 1
ATOM 5216 N N . GLY B 1 43 ? 13.828 -27.672 14.086 1 74.56 43 GLY B N 1
ATOM 5217 C CA . GLY B 1 43 ? 14.039 -29.094 14.344 1 74.56 43 GLY B CA 1
ATOM 5218 C C . GLY B 1 43 ? 13.797 -29.469 15.797 1 74.56 43 GLY B C 1
ATOM 5219 O O . GLY B 1 43 ? 13.609 -30.656 16.109 1 74.56 43 GLY B O 1
ATOM 5220 N N . SER B 1 44 ? 13.688 -28.484 16.594 1 76.5 44 SER B 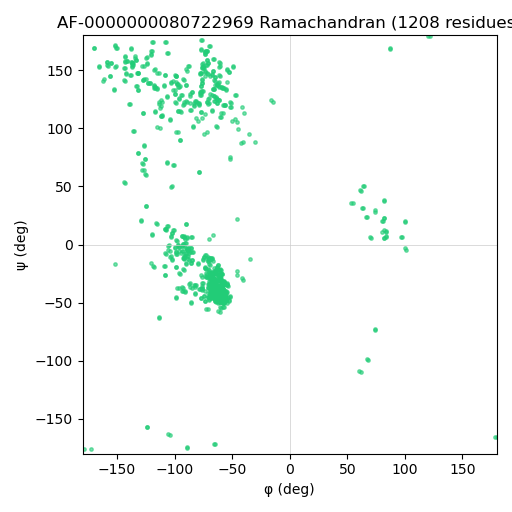N 1
ATOM 5221 C CA . SER B 1 44 ? 13.594 -28.797 18.016 1 76.5 44 SER B CA 1
ATOM 5222 C C . SER B 1 44 ? 12.164 -28.672 18.516 1 76.5 44 SER B C 1
ATOM 5224 O O . SER B 1 44 ? 11.906 -28.812 19.719 1 76.5 44 SER B O 1
ATOM 5226 N N . ILE B 1 45 ? 11.312 -28.453 17.547 1 84.19 45 ILE B N 1
ATOM 5227 C CA . ILE B 1 45 ? 9.93 -28.312 18 1 84.19 45 ILE B CA 1
ATOM 5228 C C . ILE B 1 45 ? 9.336 -29.688 18.281 1 84.19 45 ILE B C 1
ATOM 5230 O O . ILE B 1 45 ? 9.336 -30.562 17.406 1 84.19 45 ILE B O 1
ATOM 5234 N N . GLY B 1 46 ? 8.898 -29.906 19.469 1 75.44 46 GLY B N 1
ATOM 5235 C CA . GLY B 1 46 ? 8.234 -31.141 19.844 1 75.44 46 GLY B CA 1
ATOM 5236 C C . GLY B 1 46 ? 9.203 -32.219 20.281 1 75.44 46 GLY B C 1
ATOM 5237 O O . GLY B 1 46 ? 10.422 -32.062 20.141 1 75.44 46 GLY B O 1
ATOM 5238 N N . PRO B 1 47 ? 8.656 -33.281 20.844 1 75.38 47 PRO B N 1
ATOM 5239 C CA . PRO B 1 47 ? 9.508 -34.406 21.266 1 75.38 47 PRO B CA 1
ATOM 5240 C C . PRO B 1 47 ? 9.984 -35.281 20.094 1 75.38 47 PRO B C 1
ATOM 5242 O O . PRO B 1 47 ? 9.375 -35.25 19.031 1 75.38 47 PRO B O 1
ATOM 5245 N N . LYS B 1 48 ? 11.102 -35.969 20.281 1 73.94 48 LYS B N 1
ATOM 5246 C CA . LYS B 1 48 ? 11.547 -36.938 19.297 1 73.94 48 LYS B CA 1
ATOM 5247 C C . LYS B 1 48 ? 10.602 -38.125 19.234 1 73.94 48 LYS B C 1
ATOM 5249 O O . LYS B 1 48 ? 10.117 -38.594 20.266 1 73.94 48 LYS B O 1
ATOM 5254 N N . PRO B 1 49 ? 10.148 -38.469 17.938 1 65.62 49 PRO B N 1
ATOM 5255 C CA . PRO B 1 49 ? 9.234 -39.625 17.828 1 65.62 49 PRO B CA 1
ATOM 5256 C C . PRO B 1 49 ? 9.781 -40.844 18.531 1 65.62 49 PRO B C 1
ATOM 5258 O O . PRO B 1 49 ? 10.984 -41.125 18.438 1 65.62 49 PRO B O 1
ATOM 5261 N N . ASN B 1 50 ? 9.047 -41.312 19.531 1 64.19 50 ASN B N 1
ATOM 5262 C CA . ASN B 1 50 ? 9.375 -42.594 20.125 1 64.19 50 ASN B CA 1
ATOM 5263 C C . ASN B 1 50 ? 8.555 -43.719 19.516 1 64.19 50 ASN B C 1
ATOM 5265 O O . ASN B 1 50 ? 7.324 -43.625 19.422 1 64.19 50 ASN B O 1
ATOM 5269 N N . SER B 1 51 ? 9.203 -44.656 18.812 1 61.72 51 SER B N 1
ATOM 5270 C CA . SER B 1 51 ? 8.602 -45.781 18.125 1 61.72 51 SER B CA 1
ATOM 5271 C C . SER B 1 51 ? 7.492 -46.406 18.953 1 61.72 51 SER B C 1
ATOM 5273 O O . SER B 1 51 ? 6.555 -47 18.406 1 61.72 51 SER B O 1
ATOM 5275 N N . SER B 1 52 ? 7.551 -46.375 20.188 1 65.81 52 SER B N 1
ATOM 5276 C CA . SER B 1 52 ? 6.605 -47.094 21.031 1 65.81 52 SER B CA 1
ATOM 5277 C C . SER B 1 52 ? 5.41 -46.219 21.391 1 65.81 52 SER B C 1
ATOM 5279 O O . SER B 1 52 ? 4.426 -46.719 21.953 1 65.81 52 SER B O 1
ATOM 5281 N N . GLU B 1 53 ? 5.398 -45.062 20.812 1 68.31 53 GLU B N 1
ATOM 5282 C CA . GLU B 1 53 ? 4.375 -44.156 21.281 1 68.31 53 GLU B CA 1
ATOM 5283 C C . GLU B 1 53 ? 3.139 -44.188 20.391 1 68.31 53 GLU B C 1
ATOM 5285 O O . GLU B 1 53 ? 3.246 -44.406 19.172 1 68.31 53 GLU B O 1
ATOM 5290 N N . ASP B 1 54 ? 1.973 -44.219 21 1 85.5 54 ASP B N 1
ATOM 5291 C CA . ASP B 1 54 ? 0.683 -44.094 20.328 1 85.5 54 ASP B CA 1
ATOM 5292 C C . ASP B 1 54 ? 0.656 -42.875 19.422 1 85.5 54 ASP B C 1
ATOM 5294 O O . ASP B 1 54 ? 0.964 -41.75 19.875 1 85.5 54 ASP B O 1
ATOM 5298 N N . PRO B 1 55 ? 0.408 -43.094 18.156 1 85.38 55 PRO B N 1
ATOM 5299 C CA . PRO B 1 55 ? 0.439 -42 17.203 1 85.38 55 PRO B CA 1
ATOM 5300 C C . PRO B 1 55 ? -0.476 -40.844 17.594 1 85.38 55 PRO B C 1
ATOM 5302 O O . PRO B 1 55 ? -0.154 -39.688 17.344 1 85.38 55 PRO B O 1
ATOM 5305 N N . VAL B 1 56 ? -1.497 -41.156 18.172 1 90.12 56 VAL B N 1
ATOM 5306 C CA . VAL B 1 56 ? -2.455 -40.156 18.562 1 90.12 56 VAL B CA 1
ATOM 5307 C C . VAL B 1 56 ? -1.887 -39.312 19.719 1 90.12 56 VAL B C 1
ATOM 5309 O O . VAL B 1 56 ? -2.037 -38.094 19.75 1 90.12 56 VAL B O 1
ATOM 5312 N N . GLU B 1 57 ? -1.349 -39.969 20.625 1 90.5 57 GLU B N 1
ATOM 5313 C CA . GLU B 1 57 ? -0.737 -39.25 21.75 1 90.5 57 GLU B CA 1
ATOM 5314 C C . GLU B 1 57 ? 0.443 -38.406 21.297 1 90.5 57 GLU B C 1
ATOM 5316 O O . GLU B 1 57 ? 0.647 -37.312 21.812 1 90.5 57 GLU B O 1
ATOM 5321 N N . TYR B 1 58 ? 1.162 -38.969 20.453 1 91.44 58 TYR B N 1
ATOM 5322 C CA . TYR B 1 58 ? 2.287 -38.219 19.906 1 91.44 58 TYR B CA 1
ATOM 5323 C C . TYR B 1 58 ? 1.808 -36.969 19.188 1 91.44 58 TYR B C 1
ATOM 5325 O O . TYR B 1 58 ? 2.414 -35.906 19.328 1 91.44 58 TYR B O 1
ATOM 5333 N N . MET B 1 59 ? 0.808 -37.094 18.422 1 92.62 59 MET B N 1
ATOM 5334 C CA . MET B 1 59 ? 0.23 -35.969 17.719 1 92.62 59 MET B CA 1
ATOM 5335 C C . MET B 1 59 ? -0.167 -34.875 18.703 1 92.62 59 MET B C 1
ATOM 5337 O O . MET B 1 59 ? 0.137 -33.688 18.484 1 92.62 59 MET B O 1
ATOM 5341 N N . LYS B 1 60 ? -0.82 -35.188 19.734 1 93.12 60 LYS B N 1
ATOM 5342 C CA . LYS B 1 60 ? -1.261 -34.219 20.734 1 93.12 60 LYS B CA 1
ATOM 5343 C C . LYS B 1 60 ? -0.071 -33.5 21.391 1 93.12 60 LYS B C 1
ATOM 5345 O O . LYS B 1 60 ? -0.112 -32.312 21.625 1 93.12 60 LYS B O 1
ATOM 5350 N N . GLU B 1 61 ? 0.902 -34.312 21.656 1 92.62 61 GLU B N 1
ATOM 5351 C CA . GLU B 1 61 ? 2.102 -33.75 22.281 1 92.62 61 GLU B CA 1
ATOM 5352 C C . GLU B 1 61 ? 2.801 -32.781 21.344 1 92.62 61 GLU B C 1
ATOM 5354 O O . GLU B 1 61 ? 3.25 -31.703 21.766 1 92.62 61 GLU B O 1
ATOM 5359 N N . TYR B 1 62 ? 2.918 -33.188 20.141 1 93.38 62 TYR B N 1
ATOM 5360 C CA . TYR B 1 62 ? 3.553 -32.312 19.156 1 93.38 62 TYR B CA 1
ATOM 5361 C C . TYR B 1 62 ? 2.76 -31.016 19 1 93.38 62 TYR B C 1
ATOM 5363 O O . TYR B 1 62 ? 3.336 -29.922 18.969 1 93.38 62 TYR B O 1
ATOM 5371 N N . GLU B 1 63 ? 1.514 -31.125 18.828 1 94.69 63 GLU B N 1
ATOM 5372 C CA . GLU B 1 63 ? 0.663 -29.969 18.641 1 94.69 63 GLU B CA 1
ATOM 5373 C C . GLU B 1 63 ? 0.75 -29.016 19.828 1 94.69 63 GLU B C 1
ATOM 5375 O O . GLU B 1 63 ? 0.739 -27.781 19.656 1 94.69 63 GLU B O 1
ATOM 5380 N N . ALA B 1 64 ? 0.798 -29.578 21 1 94.94 64 ALA B N 1
ATOM 5381 C CA . ALA B 1 64 ? 0.949 -28.75 22.188 1 94.94 64 ALA B CA 1
ATOM 5382 C C . ALA B 1 64 ? 2.287 -28.016 22.188 1 94.94 64 ALA B C 1
ATOM 5384 O O . ALA B 1 64 ? 2.355 -26.828 22.547 1 94.94 64 ALA B O 1
ATOM 5385 N N . ALA B 1 65 ? 3.367 -28.75 21.875 1 94.12 65 ALA B N 1
ATOM 5386 C CA . ALA B 1 65 ? 4.695 -28.141 21.797 1 94.12 65 ALA B CA 1
ATOM 5387 C C . ALA B 1 65 ? 4.742 -27.062 20.719 1 94.12 65 ALA B C 1
ATOM 5389 O O . ALA B 1 65 ? 5.371 -26.016 20.906 1 94.12 65 ALA B O 1
ATOM 5390 N N . TYR B 1 66 ? 4.105 -27.375 19.578 1 94.94 66 TYR B N 1
ATOM 5391 C CA . TYR B 1 66 ? 4.035 -26.422 18.484 1 94.94 66 TYR B CA 1
ATOM 5392 C C . TYR B 1 66 ? 3.326 -25.141 18.922 1 94.94 66 TYR B C 1
ATOM 5394 O O . TYR B 1 66 ? 3.809 -24.031 18.672 1 94.94 66 TYR B O 1
ATOM 5402 N N . ALA B 1 67 ? 2.232 -25.297 19.531 1 95.62 67 ALA B N 1
ATOM 5403 C CA . ALA B 1 67 ? 1.452 -24.156 20 1 95.62 67 ALA B CA 1
ATOM 5404 C C . ALA B 1 67 ? 2.252 -23.312 21 1 95.62 67 ALA B C 1
ATOM 5406 O O . ALA B 1 67 ? 2.168 -22.078 20.984 1 95.62 67 ALA B O 1
ATOM 5407 N N . LYS B 1 68 ? 2.961 -23.969 21.859 1 93.44 68 LYS B N 1
ATOM 5408 C CA . LYS B 1 68 ? 3.775 -23.281 22.859 1 93.44 68 LYS B CA 1
ATOM 5409 C C . LYS B 1 68 ? 4.871 -22.453 22.188 1 93.44 68 LYS B C 1
ATOM 5411 O O . LYS B 1 68 ? 5.078 -21.297 22.547 1 93.44 68 LYS B O 1
ATOM 5416 N N . GLU B 1 69 ? 5.586 -23.062 21.266 1 93.44 69 GLU B N 1
ATOM 5417 C CA . GLU B 1 69 ? 6.652 -22.359 20.562 1 93.44 69 GLU B CA 1
ATOM 5418 C C . GLU B 1 69 ? 6.09 -21.203 19.734 1 93.44 69 GLU B C 1
ATOM 5420 O O . GLU B 1 69 ? 6.691 -20.125 19.672 1 93.44 69 GLU B O 1
ATOM 5425 N N . ARG B 1 70 ? 4.969 -21.469 19.109 1 95.06 70 ARG B N 1
ATOM 5426 C CA . ARG B 1 70 ? 4.293 -20.422 18.328 1 95.06 70 ARG B CA 1
ATOM 5427 C C . ARG B 1 70 ? 3.955 -19.219 19.188 1 95.06 70 ARG B C 1
ATOM 5429 O O . ARG B 1 70 ? 4.188 -18.078 18.797 1 95.06 70 ARG B O 1
ATOM 5436 N N . SER B 1 71 ? 3.393 -19.469 20.328 1 94.12 71 SER B N 1
ATOM 5437 C CA . SER B 1 71 ? 3.033 -18.406 21.266 1 94.12 71 SER B CA 1
ATOM 5438 C C . SER B 1 71 ? 4.266 -17.641 21.734 1 94.12 71 SER B C 1
ATOM 5440 O O . SER B 1 71 ? 4.211 -16.422 21.938 1 94.12 71 SER B O 1
ATOM 5442 N N . ARG B 1 72 ? 5.332 -18.344 21.938 1 92.56 72 ARG B N 1
ATOM 5443 C CA . ARG B 1 72 ? 6.574 -17.719 22.391 1 92.56 72 ARG B CA 1
ATOM 5444 C C . ARG B 1 72 ? 7.086 -16.734 21.344 1 92.56 72 ARG B C 1
ATOM 5446 O O . ARG B 1 72 ? 7.465 -15.609 21.688 1 92.56 72 ARG B O 1
ATOM 5453 N N . ILE B 1 73 ? 7.125 -17.109 20.078 1 93.31 73 ILE B N 1
ATOM 5454 C CA . ILE B 1 73 ? 7.641 -16.25 19.016 1 93.31 73 ILE B CA 1
ATOM 5455 C C . ILE B 1 73 ? 6.707 -15.055 18.812 1 93.31 73 ILE B C 1
ATOM 5457 O O . ILE B 1 73 ? 7.164 -13.938 18.594 1 93.31 73 ILE B O 1
ATOM 5461 N N . LEU B 1 74 ? 5.422 -15.328 18.891 1 93.88 74 LEU B N 1
ATOM 5462 C CA . LEU B 1 74 ? 4.453 -14.242 18.797 1 93.88 74 LEU B CA 1
ATOM 5463 C C . LEU B 1 74 ? 4.66 -13.219 19.906 1 93.88 74 LEU B C 1
ATOM 5465 O O . LEU B 1 74 ? 4.551 -12.016 19.672 1 93.88 74 LEU B O 1
ATOM 5469 N N . ARG B 1 75 ? 4.91 -13.695 21.109 1 92.81 75 ARG B N 1
ATOM 5470 C CA . ARG B 1 75 ? 5.164 -12.812 22.234 1 92.81 75 ARG B CA 1
ATOM 5471 C C . ARG B 1 75 ? 6.426 -11.984 22.016 1 92.81 75 ARG B C 1
ATOM 5473 O O . ARG B 1 75 ? 6.465 -10.797 22.344 1 92.81 75 ARG B O 1
ATOM 5480 N N . GLN B 1 76 ? 7.434 -12.602 21.469 1 92.75 76 GLN B N 1
ATOM 5481 C CA . GLN B 1 76 ? 8.672 -11.891 21.172 1 92.75 76 GLN B CA 1
ATOM 5482 C C . GLN B 1 76 ? 8.422 -10.75 20.188 1 92.75 76 GLN B C 1
ATOM 5484 O O . GLN B 1 76 ? 8.961 -9.648 20.359 1 92.75 76 GLN B O 1
ATOM 5489 N N . GLU B 1 77 ? 7.664 -11.062 19.156 1 94.75 77 GLU B N 1
ATOM 5490 C CA . GLU B 1 77 ? 7.328 -10.023 18.188 1 94.75 77 GLU B CA 1
ATOM 5491 C C . GLU B 1 77 ? 6.539 -8.898 18.859 1 94.75 77 GLU B C 1
ATOM 5493 O O . GLU B 1 77 ? 6.781 -7.719 18.578 1 94.75 77 GLU B O 1
ATOM 5498 N N . LYS B 1 78 ? 5.609 -9.219 19.719 1 95.19 78 LYS B N 1
ATOM 5499 C CA . LYS B 1 78 ? 4.809 -8.227 20.422 1 95.19 78 LYS B CA 1
ATOM 5500 C C . LYS B 1 78 ? 5.672 -7.398 21.375 1 95.19 78 LYS B C 1
ATOM 5502 O O . LYS B 1 78 ? 5.418 -6.207 21.578 1 95.19 78 LYS B O 1
ATOM 5507 N N . ASP B 1 79 ? 6.648 -8.031 21.953 1 95.19 79 ASP B N 1
ATOM 5508 C CA . ASP B 1 79 ? 7.547 -7.328 22.859 1 95.19 79 ASP B CA 1
ATOM 5509 C C . ASP B 1 79 ? 8.414 -6.316 22.109 1 95.19 79 ASP B C 1
ATOM 5511 O O . ASP B 1 79 ? 8.891 -5.344 22.703 1 95.19 79 ASP B O 1
ATOM 5515 N N . LEU B 1 80 ? 8.617 -6.539 20.844 1 95.81 80 LEU B N 1
ATOM 5516 C CA . LEU B 1 80 ? 9.398 -5.621 20.016 1 95.81 80 LEU B CA 1
ATOM 5517 C C . LEU B 1 80 ? 8.508 -4.531 19.438 1 95.81 80 LEU B C 1
ATOM 5519 O O . LEU B 1 80 ? 9 -3.518 18.938 1 95.81 80 LEU B O 1
ATOM 5523 N N . ASP B 1 81 ? 7.211 -4.719 19.531 1 97.12 81 ASP B N 1
ATOM 5524 C CA . ASP B 1 81 ? 6.234 -3.824 18.922 1 97.12 81 ASP B CA 1
ATOM 5525 C C . ASP B 1 81 ? 6.16 -2.496 19.672 1 97.12 81 ASP B C 1
ATOM 5527 O O . ASP B 1 81 ? 6.664 -2.381 20.797 1 97.12 81 ASP B O 1
ATOM 5531 N N . PHE B 1 82 ? 5.527 -1.509 19.078 1 98.31 82 PHE B N 1
ATOM 5532 C CA . PHE B 1 82 ? 5.562 -0.127 19.547 1 98.31 82 PHE B CA 1
ATOM 5533 C C . PHE B 1 82 ? 4.781 0.028 20.844 1 98.31 82 PHE B C 1
ATOM 5535 O O . PHE B 1 82 ? 5.027 0.957 21.609 1 98.31 82 PHE B O 1
ATOM 5542 N N . ASP B 1 83 ? 3.801 -0.815 21.109 1 97.94 83 ASP B N 1
ATOM 5543 C CA . ASP B 1 83 ? 2.926 -0.631 22.266 1 97.94 83 ASP B CA 1
ATOM 5544 C C . ASP B 1 83 ? 3.33 -1.553 23.406 1 97.94 83 ASP B C 1
ATOM 5546 O O . ASP B 1 83 ? 2.561 -1.755 24.359 1 97.94 83 ASP B O 1
ATOM 5550 N N . SER B 1 84 ? 4.504 -2.184 23.328 1 96.94 84 SER B N 1
ATOM 5551 C CA . SER B 1 84 ? 4.988 -3.186 24.266 1 96.94 84 SER B CA 1
ATOM 5552 C C . SER B 1 84 ? 4.996 -2.643 25.703 1 96.94 84 SER B C 1
ATOM 5554 O O . SER B 1 84 ? 4.52 -3.301 26.625 1 96.94 84 SER B O 1
ATOM 5556 N N . ARG B 1 85 ? 5.504 -1.44 25.938 1 96.56 85 ARG B N 1
ATOM 5557 C CA . ARG B 1 85 ? 5.621 -0.868 27.281 1 96.56 85 ARG B CA 1
ATOM 5558 C C . ARG B 1 85 ? 4.246 -0.582 27.875 1 96.56 85 ARG B C 1
ATOM 5560 O O . ARG B 1 85 ? 4.016 -0.823 29.062 1 96.56 85 ARG B O 1
ATOM 5567 N N . CYS B 1 86 ? 3.355 -0.04 27.016 1 97.88 86 CYS B N 1
ATOM 5568 C CA . CYS B 1 86 ? 1.998 0.222 27.484 1 97.88 86 CYS B CA 1
ATOM 5569 C C . CYS B 1 86 ? 1.29 -1.074 27.859 1 97.88 86 CYS B C 1
ATOM 5571 O O . CYS B 1 86 ? 0.544 -1.119 28.828 1 97.88 86 CYS B O 1
ATOM 5573 N N . ARG B 1 87 ? 1.523 -2.119 27.109 1 96.94 87 ARG B N 1
ATOM 5574 C CA . ARG B 1 87 ? 0.929 -3.418 27.406 1 96.94 87 ARG B CA 1
ATOM 5575 C C . ARG B 1 87 ? 1.497 -4 28.703 1 96.94 87 ARG B C 1
ATOM 5577 O O . ARG B 1 87 ? 0.75 -4.496 29.547 1 96.94 87 ARG B O 1
ATOM 5584 N N . ALA B 1 88 ? 2.789 -3.939 28.906 1 94.81 88 ALA B N 1
ATOM 5585 C CA . ALA B 1 88 ? 3.469 -4.516 30.062 1 94.81 88 ALA B CA 1
ATOM 5586 C C . ALA B 1 88 ? 3.059 -3.805 31.344 1 94.81 88 ALA B C 1
ATOM 5588 O O . ALA B 1 88 ? 2.98 -4.43 32.406 1 94.81 88 ALA B O 1
ATOM 5589 N N . ASN B 1 89 ? 2.713 -2.512 31.266 1 95.69 89 ASN B N 1
ATOM 5590 C CA . ASN B 1 89 ? 2.396 -1.711 32.438 1 95.69 89 ASN B CA 1
ATOM 5591 C C . ASN B 1 89 ? 0.898 -1.437 32.562 1 95.69 89 ASN B C 1
ATOM 5593 O O . ASN B 1 89 ? 0.475 -0.557 33.312 1 95.69 89 ASN B O 1
ATOM 5597 N N . ALA B 1 90 ? 0.138 -2.178 31.844 1 97.81 90 ALA B N 1
ATOM 5598 C CA . ALA B 1 90 ? -1.297 -1.912 31.766 1 97.81 90 ALA B CA 1
ATOM 5599 C C . ALA B 1 90 ? -1.959 -2.148 33.125 1 97.81 90 ALA B C 1
ATOM 5601 O O . ALA B 1 90 ? -1.653 -3.127 33.812 1 97.81 90 ALA B O 1
ATOM 5602 N N . THR B 1 91 ? -2.807 -1.247 33.594 1 97.75 91 THR B N 1
ATOM 5603 C CA . THR B 1 91 ? -3.635 -1.424 34.781 1 97.75 91 THR B CA 1
ATOM 5604 C C . THR B 1 91 ? -4.781 -2.391 34.5 1 97.75 91 THR B C 1
ATOM 5606 O O . THR B 1 91 ? -5.059 -2.717 33.344 1 97.75 91 THR B O 1
ATOM 5609 N N . ALA B 1 92 ? -5.41 -2.85 35.531 1 97.44 92 ALA B N 1
ATOM 5610 C CA . ALA B 1 92 ? -6.566 -3.729 35.375 1 97.44 92 ALA B CA 1
ATOM 5611 C C . ALA B 1 92 ? -7.668 -3.049 34.562 1 97.44 92 ALA B C 1
ATOM 5613 O O . ALA B 1 92 ? -8.359 -3.701 33.781 1 97.44 92 ALA B O 1
ATOM 5614 N N . LEU B 1 93 ? -7.824 -1.809 34.812 1 97.38 93 LEU B N 1
ATOM 5615 C CA . LEU B 1 93 ? -8.828 -1.047 34.094 1 97.38 93 LEU B CA 1
ATOM 5616 C C . LEU B 1 93 ? -8.492 -0.987 32.594 1 97.38 93 LEU B C 1
ATOM 5618 O O . LEU B 1 93 ? -9.375 -1.115 31.766 1 97.38 93 LEU B O 1
ATOM 5622 N N . GLU B 1 94 ? -7.258 -0.744 32.25 1 98.38 94 GLU B N 1
ATOM 5623 C CA . GLU B 1 94 ? -6.82 -0.729 30.859 1 98.38 94 GLU B CA 1
ATOM 5624 C C . GLU B 1 94 ? -7.023 -2.092 30.203 1 98.38 94 GLU B C 1
ATOM 5626 O O . GLU B 1 94 ? -7.418 -2.172 29.031 1 98.38 94 GLU B O 1
ATOM 5631 N N . GLN B 1 95 ? -6.727 -3.148 30.938 1 98.25 95 GLN B N 1
ATOM 5632 C CA . GLN B 1 95 ? -6.941 -4.496 30.422 1 98.25 95 GLN B CA 1
ATOM 5633 C C . GLN B 1 95 ? -8.414 -4.734 30.094 1 98.25 95 GLN B C 1
ATOM 5635 O O . GLN B 1 95 ? -8.742 -5.316 29.047 1 98.25 95 GLN B O 1
ATOM 5640 N N . ARG B 1 96 ? -9.234 -4.285 31 1 97.88 96 ARG B N 1
ATOM 5641 C CA . ARG B 1 96 ? -10.672 -4.438 30.766 1 97.88 96 ARG B CA 1
ATOM 5642 C C . ARG B 1 96 ? -11.117 -3.648 29.547 1 97.88 96 ARG B C 1
ATOM 5644 O O . ARG B 1 96 ? -11.898 -4.145 28.734 1 97.88 96 ARG B O 1
ATOM 5651 N N . VAL B 1 97 ? -10.68 -2.439 29.422 1 98.44 97 VAL B N 1
ATOM 5652 C CA . VAL B 1 97 ? -11.047 -1.607 28.281 1 98.44 97 VAL B CA 1
ATOM 5653 C C . VAL B 1 97 ? -10.523 -2.238 26.984 1 98.44 97 VAL B C 1
ATOM 5655 O O . VAL B 1 97 ? -11.18 -2.16 25.938 1 98.44 97 VAL B O 1
ATOM 5658 N N . ASP B 1 98 ? -9.336 -2.805 27.047 1 98.31 98 ASP B N 1
ATOM 5659 C CA . ASP B 1 98 ? -8.805 -3.508 25.875 1 98.31 98 ASP B CA 1
ATOM 5660 C C . ASP B 1 98 ? -9.75 -4.629 25.438 1 98.31 98 ASP B C 1
ATOM 5662 O O . ASP B 1 98 ? -10.008 -4.801 24.25 1 98.31 98 ASP B O 1
ATOM 5666 N N . GLN B 1 99 ? -10.211 -5.379 26.375 1 97.81 99 GLN B N 1
ATOM 5667 C CA . GLN B 1 99 ? -11.172 -6.438 26.078 1 97.81 99 GLN B CA 1
ATOM 5668 C C . GLN B 1 99 ? -12.445 -5.867 25.453 1 97.81 99 GLN B C 1
ATOM 5670 O O . GLN B 1 99 ? -12.984 -6.43 24.5 1 97.81 99 GLN B O 1
ATOM 5675 N N . ILE B 1 100 ? -12.922 -4.789 26.047 1 97.56 100 ILE B N 1
ATOM 5676 C CA . ILE B 1 100 ? -14.141 -4.137 25.562 1 97.56 100 ILE B CA 1
ATOM 5677 C C . ILE B 1 100 ? -13.938 -3.686 24.125 1 97.56 100 ILE B C 1
ATOM 5679 O O . ILE B 1 100 ? -14.844 -3.826 23.297 1 97.56 100 ILE B O 1
ATOM 5683 N N . LEU B 1 101 ? -12.781 -3.098 23.812 1 97.31 101 LEU B N 1
ATOM 5684 C CA . LEU B 1 101 ? -12.492 -2.645 22.469 1 97.31 101 LEU B CA 1
ATOM 5685 C C . LEU B 1 101 ? -12.594 -3.799 21.469 1 97.31 101 LEU B C 1
ATOM 5687 O O . LEU B 1 101 ? -13.109 -3.631 20.359 1 97.31 101 LEU B O 1
ATOM 5691 N N . HIS B 1 102 ? -12.094 -4.949 21.812 1 96.12 102 HIS B N 1
ATOM 5692 C CA . HIS B 1 102 ? -12.164 -6.113 20.938 1 96.12 102 HIS B CA 1
ATOM 5693 C C . HIS B 1 102 ? -13.602 -6.598 20.781 1 96.12 102 HIS B C 1
ATOM 5695 O O . HIS B 1 102 ? -13.992 -7.055 19.703 1 96.12 102 HIS B O 1
ATOM 5701 N N . GLU B 1 103 ? -14.359 -6.484 21.812 1 96.5 103 GLU B N 1
ATOM 5702 C CA . GLU B 1 103 ? -15.781 -6.812 21.719 1 96.5 103 GLU B CA 1
ATOM 5703 C C . GLU B 1 103 ? -16.516 -5.828 20.812 1 96.5 103 GLU B C 1
ATOM 5705 O O . GLU B 1 103 ? -17.406 -6.223 20.047 1 96.5 103 GLU B O 1
ATOM 5710 N N . CYS B 1 104 ? -16.188 -4.543 20.984 1 97.25 104 CYS B N 1
ATOM 5711 C CA . CYS B 1 104 ? -16.75 -3.525 20.109 1 97.25 104 CYS B CA 1
ATOM 5712 C C . CYS B 1 104 ? -16.484 -3.846 18.641 1 97.25 104 CYS B C 1
ATOM 5714 O O . CYS B 1 104 ? -17.359 -3.682 17.781 1 97.25 104 CYS B O 1
ATOM 5716 N N . ARG B 1 105 ? -15.328 -4.312 18.328 1 96.56 105 ARG B N 1
ATOM 5717 C CA . ARG B 1 105 ? -14.953 -4.684 16.969 1 96.56 105 ARG B CA 1
ATOM 5718 C C . ARG B 1 105 ? -15.852 -5.801 16.438 1 96.56 105 ARG B C 1
ATOM 5720 O O . ARG B 1 105 ? -16.281 -5.766 15.289 1 96.56 105 ARG B O 1
ATOM 5727 N N . ARG B 1 106 ? -16.078 -6.785 17.25 1 95.31 106 ARG B N 1
ATOM 5728 C CA . ARG B 1 106 ? -16.953 -7.891 16.844 1 95.31 106 ARG B CA 1
ATOM 5729 C C . ARG B 1 106 ? -18.375 -7.402 16.578 1 95.31 106 ARG B C 1
ATOM 5731 O O . ARG B 1 106 ? -19.016 -7.848 15.633 1 95.31 106 ARG B O 1
ATOM 5738 N N . GLN B 1 107 ? -18.812 -6.516 17.422 1 96.5 107 GLN B N 1
ATOM 5739 C CA . GLN B 1 107 ? -20.141 -5.918 17.219 1 96.5 107 GLN B CA 1
ATOM 5740 C C . GLN B 1 107 ? -20.203 -5.156 15.906 1 96.5 107 GLN B C 1
ATOM 5742 O O . GLN B 1 107 ? -21.203 -5.238 15.188 1 96.5 107 GLN B O 1
ATOM 5747 N N . ASP B 1 108 ? -19.188 -4.43 15.664 1 97.69 108 ASP B N 1
ATOM 5748 C CA . ASP B 1 108 ? -19.156 -3.641 14.438 1 97.69 108 ASP B CA 1
ATOM 5749 C C . ASP B 1 108 ? -19.125 -4.543 13.203 1 97.69 108 ASP B C 1
ATOM 5751 O O . ASP B 1 108 ? -19.688 -4.195 12.164 1 97.69 108 ASP B O 1
ATOM 5755 N N . GLU B 1 109 ? -18.406 -5.66 13.305 1 95.38 109 GLU B N 1
ATOM 5756 C CA . GLU B 1 109 ? -18.406 -6.625 12.211 1 95.38 109 GLU B CA 1
ATOM 5757 C C . GLU B 1 109 ? -19.828 -7.082 11.883 1 95.38 109 GLU B C 1
ATOM 5759 O O . GLU B 1 109 ? -20.203 -7.152 10.711 1 95.38 109 GLU B O 1
ATOM 5764 N N . GLN B 1 110 ? -20.547 -7.391 12.844 1 95.5 110 GLN B N 1
ATOM 5765 C CA . GLN B 1 110 ? -21.938 -7.812 12.664 1 95.5 110 GLN B CA 1
ATOM 5766 C C . GLN B 1 110 ? -22.781 -6.68 12.102 1 95.5 110 GLN B C 1
ATOM 5768 O O . GLN B 1 110 ? -23.641 -6.906 11.242 1 95.5 110 GLN B O 1
ATOM 5773 N N . MET B 1 111 ? -22.547 -5.52 12.625 1 96.81 111 MET B N 1
ATOM 5774 C CA . MET B 1 111 ? -23.281 -4.355 12.156 1 96.81 111 MET B CA 1
ATOM 5775 C C . MET B 1 111 ? -23.094 -4.141 10.664 1 96.81 111 MET B C 1
ATOM 5777 O O . MET B 1 111 ? -24.062 -3.947 9.922 1 96.81 111 MET B O 1
ATOM 5781 N N . PHE B 1 112 ? -21.906 -4.176 10.219 1 97.31 112 PHE B N 1
ATOM 5782 C CA . PHE B 1 112 ? -21.609 -3.982 8.805 1 97.31 112 PHE B CA 1
ATOM 5783 C C . PHE B 1 112 ? -22.172 -5.121 7.969 1 97.31 112 PHE B C 1
ATOM 5785 O O . PHE B 1 112 ? -22.688 -4.895 6.867 1 97.31 112 PHE B O 1
ATOM 5792 N N . GLU B 1 113 ? -22.094 -6.348 8.469 1 94 113 GLU B N 1
ATOM 5793 C CA . GLU B 1 113 ? -22.609 -7.508 7.758 1 94 113 GLU B CA 1
ATOM 5794 C C . GLU B 1 113 ? -24.125 -7.398 7.547 1 94 113 GLU B C 1
ATOM 5796 O O . GLU B 1 113 ? -24.656 -7.945 6.582 1 94 113 GLU B O 1
ATOM 5801 N N . ASN B 1 114 ? -24.75 -6.699 8.398 1 96.44 114 ASN B N 1
ATOM 5802 C CA . ASN B 1 114 ? -26.203 -6.562 8.344 1 96.44 114 ASN B CA 1
ATOM 5803 C C . ASN B 1 114 ? -26.625 -5.398 7.449 1 96.44 114 ASN B C 1
ATOM 5805 O O . ASN B 1 114 ? -27.812 -5.191 7.211 1 96.44 114 ASN B O 1
ATOM 5809 N N . GLN B 1 115 ? -25.656 -4.645 6.957 1 97.38 115 GLN B N 1
ATOM 5810 C CA . GLN B 1 115 ? -25.984 -3.596 5.996 1 97.38 115 GLN B CA 1
ATOM 5811 C C . GLN B 1 115 ? -26.25 -4.18 4.613 1 97.38 115 GLN B C 1
ATOM 5813 O O . GLN B 1 115 ? -25.703 -5.219 4.254 1 97.38 115 GLN B O 1
ATOM 5818 N N . PRO B 1 116 ? -27.156 -3.559 3.826 1 97.12 116 PRO B N 1
ATOM 5819 C CA . PRO B 1 116 ? -27.297 -4.012 2.441 1 97.12 116 PRO B CA 1
ATOM 5820 C C . PRO B 1 116 ? -25.984 -3.98 1.672 1 97.12 116 PRO B C 1
ATOM 5822 O O . PRO B 1 116 ? -25.203 -3.041 1.82 1 97.12 116 PRO B O 1
ATOM 5825 N N . PRO B 1 117 ? -25.703 -5.074 0.96 1 97.44 117 PRO B N 1
ATOM 5826 C CA . PRO B 1 117 ? -24.484 -5.047 0.153 1 97.44 117 PRO B CA 1
ATOM 5827 C C . PRO B 1 117 ? -24.484 -3.941 -0.897 1 97.44 117 PRO B C 1
ATOM 5829 O O . PRO B 1 117 ? -25.562 -3.43 -1.252 1 97.44 117 PRO B O 1
ATOM 5832 N N . ARG B 1 118 ? -23.359 -3.549 -1.307 1 96.81 118 ARG B N 1
ATOM 5833 C CA . ARG B 1 118 ? -23.219 -2.568 -2.379 1 96.81 118 ARG B CA 1
ATOM 5834 C C . ARG B 1 118 ? -23.156 -3.252 -3.74 1 96.81 118 ARG B C 1
ATOM 5836 O O . ARG B 1 118 ? -22.5 -4.285 -3.895 1 96.81 118 ARG B O 1
ATOM 5843 N N . LEU B 1 119 ? -23.844 -2.711 -4.711 1 96.25 119 LEU B N 1
ATOM 5844 C CA . LEU B 1 119 ? -23.859 -3.256 -6.062 1 96.25 119 LEU B CA 1
ATOM 5845 C C . LEU B 1 119 ? -22.656 -2.773 -6.867 1 96.25 119 LEU B C 1
ATOM 5847 O O . LEU B 1 119 ? -22.469 -1.568 -7.039 1 96.25 119 LEU B O 1
ATOM 5851 N N . GLY B 1 120 ? -21.859 -3.729 -7.285 1 94.19 120 GLY B N 1
ATOM 5852 C CA . GLY B 1 120 ? -20.672 -3.393 -8.07 1 94.19 120 GLY B CA 1
ATOM 5853 C C . GLY B 1 120 ? -20.844 -3.703 -9.547 1 94.19 120 GLY B C 1
ATOM 5854 O O . GLY B 1 120 ? -21.953 -3.795 -10.055 1 94.19 120 GLY B O 1
ATOM 5855 N N . HIS B 1 121 ? -19.734 -3.748 -10.242 1 93.25 121 HIS B N 1
ATOM 5856 C CA . HIS B 1 121 ? -19.688 -4.004 -11.68 1 93.25 121 HIS B CA 1
ATOM 5857 C C . HIS B 1 121 ? -20.328 -5.344 -12.016 1 93.25 121 HIS B C 1
ATOM 5859 O O . HIS B 1 121 ? -20.125 -6.336 -11.312 1 93.25 121 HIS B O 1
ATOM 5865 N N . GLY B 1 122 ? -21.156 -5.34 -13.055 1 92.25 122 GLY B N 1
ATOM 5866 C CA . GLY B 1 122 ? -21.75 -6.566 -13.555 1 92.25 122 GLY B CA 1
ATOM 5867 C C . GLY B 1 122 ? -22.797 -7.152 -12.617 1 92.25 122 GLY B C 1
ATOM 5868 O O . GLY B 1 122 ? -23.219 -8.297 -12.789 1 92.25 122 GLY B O 1
ATOM 5869 N N . GLY B 1 123 ? -23.109 -6.449 -11.57 1 94.19 123 GLY B N 1
ATOM 5870 C CA . GLY B 1 123 ? -24.125 -6.926 -10.633 1 94.19 123 GLY B CA 1
ATOM 5871 C C . GLY B 1 123 ? -23.531 -7.625 -9.422 1 94.19 123 GLY B C 1
ATOM 5872 O O . GLY B 1 123 ? -24.266 -8.172 -8.594 1 94.19 123 GLY B O 1
ATOM 5873 N N . GLN B 1 124 ? -22.266 -7.613 -9.281 1 96 124 GLN B N 1
ATOM 5874 C CA . GLN B 1 124 ? -21.625 -8.227 -8.125 1 96 124 GLN B CA 1
ATOM 5875 C C . GLN B 1 124 ? -22.047 -7.523 -6.832 1 96 124 GLN B C 1
ATOM 5877 O O . GLN B 1 124 ? -22.125 -6.293 -6.785 1 96 124 GLN B O 1
ATOM 5882 N N . GLN B 1 125 ? -22.328 -8.305 -5.82 1 96.75 125 GLN B N 1
ATOM 5883 C CA . GLN B 1 125 ? -22.703 -7.766 -4.52 1 96.75 125 GLN B CA 1
ATOM 5884 C C . GLN B 1 125 ? -21.516 -7.773 -3.559 1 96.75 125 GLN B C 1
ATOM 5886 O O . GLN B 1 125 ? -20.844 -8.797 -3.4 1 96.75 125 GLN B O 1
ATOM 5891 N N . HIS B 1 126 ? -21.266 -6.637 -2.932 1 97 126 HIS B N 1
ATOM 5892 C CA . HIS B 1 126 ? -20.125 -6.5 -2.023 1 97 126 HIS B CA 1
ATOM 5893 C C . HIS B 1 126 ? -20.594 -6.203 -0.603 1 97 126 HIS B C 1
ATOM 5895 O O . HIS B 1 126 ? -21.141 -5.133 -0.334 1 97 126 HIS B O 1
ATOM 5901 N N . GLN B 1 127 ? -20.312 -7.137 0.233 1 96.12 127 GLN B N 1
ATOM 5902 C CA . GLN B 1 127 ? -20.672 -6.941 1.635 1 96.12 127 GLN B CA 1
ATOM 5903 C C . GLN B 1 127 ? -19.875 -5.797 2.25 1 96.12 127 GLN B C 1
ATOM 5905 O O . GLN B 1 127 ? -18.688 -5.648 1.975 1 96.12 127 GLN B O 1
ATOM 5910 N N . ARG B 1 128 ? -20.578 -5.004 3.125 1 96.94 128 ARG B N 1
ATOM 5911 C CA . ARG B 1 128 ? -19.891 -3.924 3.826 1 96.94 128 ARG B CA 1
ATOM 5912 C C . ARG B 1 128 ? -19.016 -4.469 4.953 1 96.94 128 ARG B C 1
ATOM 5914 O O . ARG B 1 128 ? -19.297 -5.535 5.5 1 96.94 128 ARG B O 1
ATOM 5921 N N . PHE B 1 129 ? -17.969 -3.791 5.285 1 96.62 129 PHE B N 1
ATOM 5922 C CA . PHE B 1 129 ? -17.094 -4.219 6.363 1 96.62 129 PHE B CA 1
ATOM 5923 C C . PHE B 1 129 ? -16.344 -3.027 6.957 1 96.62 129 PHE B C 1
ATOM 5925 O O . PHE B 1 129 ? -16.234 -1.978 6.32 1 96.62 129 PHE B O 1
ATOM 5932 N N . ALA B 1 130 ? -15.914 -3.148 8.172 1 96.5 130 ALA B N 1
ATOM 5933 C CA . ALA B 1 130 ? -15.117 -2.119 8.828 1 96.5 130 ALA B CA 1
ATOM 5934 C C . ALA B 1 130 ? -13.773 -1.938 8.141 1 96.5 130 ALA B C 1
ATOM 5936 O O . ALA B 1 130 ? -13.148 -2.914 7.715 1 96.5 130 ALA B O 1
ATOM 5937 N N . GLY B 1 131 ? -13.242 -0.702 8.055 1 96.5 131 GLY B N 1
ATOM 5938 C CA . GLY B 1 131 ? -11.938 -0.432 7.473 1 96.5 131 GLY B CA 1
ATOM 5939 C C . GLY B 1 131 ? -11.961 -0.355 5.957 1 96.5 131 GLY B C 1
ATOM 5940 O O . GLY B 1 131 ? -10.914 -0.27 5.32 1 96.5 131 GLY B O 1
ATOM 5941 N N . ASP B 1 132 ? -13.219 -0.421 5.32 1 97.25 132 ASP B N 1
ATOM 5942 C CA . ASP B 1 132 ? -13.336 -0.165 3.887 1 97.25 132 ASP B CA 1
ATOM 5943 C C . ASP B 1 132 ? -12.977 1.282 3.557 1 97.25 132 ASP B C 1
ATOM 5945 O O . ASP B 1 132 ? -12.414 1.991 4.391 1 97.25 132 ASP B O 1
ATOM 5949 N N . HIS B 1 133 ? -13.227 1.706 2.262 1 98 133 HIS B N 1
ATOM 5950 C CA . HIS B 1 133 ? -13.008 3.109 1.932 1 98 133 HIS B CA 1
ATOM 5951 C C . HIS B 1 133 ? -13.641 4.027 2.975 1 98 133 HIS B C 1
ATOM 5953 O O . HIS B 1 133 ? -14.805 3.855 3.332 1 98 133 HIS B O 1
ATOM 5959 N N . TYR B 1 134 ? -12.852 4.969 3.492 1 98.56 134 TYR B N 1
ATOM 5960 C CA . TYR B 1 134 ? -13.359 5.848 4.539 1 98.56 134 TYR B CA 1
ATOM 5961 C C . TYR B 1 134 ? -14.664 6.5 4.113 1 98.56 134 TYR B C 1
ATOM 5963 O O . TYR B 1 134 ? -15.648 6.473 4.855 1 98.56 134 TYR B O 1
ATOM 5971 N N . LEU B 1 135 ? -14.68 7.043 2.908 1 98.31 135 LEU B N 1
ATOM 5972 C CA . LEU B 1 135 ? -15.836 7.816 2.461 1 98.31 135 LEU B CA 1
ATOM 5973 C C . LEU B 1 135 ? -17.016 6.902 2.143 1 98.31 135 LEU B C 1
ATOM 5975 O O . LEU B 1 135 ? -18.156 7.355 2.084 1 98.31 135 LEU B O 1
ATOM 5979 N N . SER B 1 136 ? -16.734 5.621 1.911 1 97.06 136 SER B N 1
ATOM 5980 C CA . SER B 1 136 ? -17.828 4.664 1.745 1 97.06 136 SER B CA 1
ATOM 5981 C C . SER B 1 136 ? -18.516 4.375 3.074 1 97.06 136 SER B C 1
ATOM 5983 O O . SER B 1 136 ? -19.688 4.039 3.105 1 97.06 136 SER B O 1
ATOM 5985 N N . ASN B 1 137 ? -17.766 4.5 4.141 1 97.81 137 ASN B N 1
ATOM 5986 C CA . ASN B 1 137 ? -18.25 4.133 5.469 1 97.81 137 ASN B CA 1
ATOM 5987 C C . ASN B 1 137 ? -18.609 5.367 6.297 1 97.81 137 ASN B C 1
ATOM 5989 O O . ASN B 1 137 ? -19.141 5.246 7.398 1 97.81 137 ASN B O 1
ATOM 5993 N N . VAL B 1 138 ? -18.359 6.559 5.809 1 97.62 138 VAL B N 1
ATOM 5994 C CA . VAL B 1 138 ? -18.359 7.773 6.617 1 97.62 138 VAL B CA 1
ATOM 5995 C C . VAL B 1 138 ? -19.719 7.934 7.305 1 97.62 138 VAL B C 1
ATOM 5997 O O . VAL B 1 138 ? -19.797 8.383 8.453 1 97.62 138 VAL B O 1
ATOM 6000 N N . ASP B 1 139 ? -20.828 7.508 6.719 1 96.69 139 ASP B N 1
ATOM 6001 C CA . ASP B 1 139 ? -22.172 7.66 7.281 1 96.69 139 ASP B CA 1
ATOM 6002 C C . ASP B 1 139 ? -22.5 6.512 8.234 1 96.69 139 ASP B C 1
ATOM 6004 O O . ASP B 1 139 ? -23.453 6.598 9.016 1 96.69 139 ASP B O 1
ATOM 6008 N N . LEU B 1 140 ? -21.75 5.43 8.195 1 97.94 140 LEU B N 1
ATOM 6009 C CA . LEU B 1 140 ? -21.984 4.27 9.047 1 97.94 140 LEU B CA 1
ATOM 6010 C C . LEU B 1 140 ? -21.109 4.332 10.297 1 97.94 140 LEU B C 1
ATOM 6012 O O . LEU B 1 140 ? -21.453 3.762 11.336 1 97.94 140 LEU B O 1
ATOM 6016 N N . ILE B 1 141 ? -19.984 5.016 10.25 1 98.25 141 ILE B N 1
ATOM 6017 C CA . ILE B 1 141 ? -18.984 5.055 11.32 1 98.25 141 ILE B CA 1
ATOM 6018 C C . ILE B 1 141 ? -19.641 5.527 12.617 1 98.25 141 ILE B C 1
ATOM 6020 O O . ILE B 1 141 ? -19.453 4.91 13.672 1 98.25 141 ILE B O 1
ATOM 6024 N N . PRO B 1 142 ? -20.562 6.535 12.617 1 97.69 142 PRO B N 1
ATOM 6025 C CA . PRO B 1 142 ? -21.172 7.004 13.867 1 97.69 142 PRO B CA 1
ATOM 6026 C C . PRO B 1 142 ? -22.062 5.953 14.516 1 97.69 142 PRO B C 1
ATOM 6028 O O . PRO B 1 142 ? -22.422 6.082 15.688 1 97.69 142 PRO B O 1
ATOM 6031 N N . LYS B 1 143 ? -22.406 4.902 13.781 1 97.44 143 LYS B N 1
ATOM 6032 C CA . LYS B 1 143 ? -23.297 3.861 14.297 1 97.44 143 LYS B CA 1
ATOM 6033 C C . LYS B 1 143 ? -22.5 2.723 14.93 1 97.44 143 LYS B C 1
ATOM 6035 O O . LYS B 1 143 ? -23.078 1.82 15.539 1 97.44 143 LYS B O 1
ATOM 6040 N N . THR B 1 144 ? -21.219 2.746 14.852 1 97.88 144 THR B N 1
ATOM 6041 C CA . THR B 1 144 ? -20.391 1.636 15.297 1 97.88 144 THR B CA 1
ATOM 6042 C C . THR B 1 144 ? -20.062 1.773 16.781 1 97.88 144 THR B C 1
ATOM 6044 O O . THR B 1 144 ? -20.062 2.881 17.328 1 97.88 144 THR B O 1
ATOM 6047 N N . ALA B 1 145 ? -19.812 0.642 17.406 1 97.38 145 ALA B N 1
ATOM 6048 C CA . ALA B 1 145 ? -19.391 0.611 18.797 1 97.38 145 ALA B CA 1
ATOM 6049 C C . ALA B 1 145 ? -17.984 1.181 18.969 1 97.38 145 ALA B C 1
ATOM 6051 O O . ALA B 1 145 ? -17.703 1.893 19.938 1 97.38 145 ALA B O 1
ATOM 6052 N N . LEU B 1 146 ? -17.109 0.909 18.078 1 97.38 146 LEU B N 1
ATOM 6053 C CA . LEU B 1 146 ? -15.734 1.403 18.125 1 97.38 146 LEU B CA 1
ATOM 6054 C C . LEU B 1 146 ? -15.703 2.928 18.078 1 97.38 146 LEU B C 1
ATOM 6056 O O . LEU B 1 146 ? -14.844 3.553 18.703 1 97.38 146 LEU B O 1
ATOM 6060 N N . TRP B 1 147 ? -16.625 3.51 17.328 1 97.94 147 TRP B N 1
ATOM 6061 C CA . TRP B 1 147 ? -16.688 4.965 17.219 1 97.94 147 TRP B CA 1
ATOM 6062 C C . TRP B 1 147 ? -17.062 5.586 18.562 1 97.94 147 TRP B C 1
ATOM 6064 O O . TRP B 1 147 ? -16.516 6.629 18.938 1 97.94 147 TRP B O 1
ATOM 6074 N N . ARG B 1 148 ? -17.938 4.973 19.281 1 96.12 148 ARG B N 1
ATOM 6075 C CA . ARG B 1 148 ? -18.344 5.48 20.578 1 96.12 148 ARG B CA 1
ATOM 6076 C C . ARG B 1 148 ? -17.156 5.574 21.531 1 96.12 148 ARG B C 1
ATOM 6078 O O . ARG B 1 148 ? -17.047 6.52 22.312 1 96.12 148 ARG B O 1
ATOM 6085 N N . VAL B 1 149 ? -16.297 4.605 21.406 1 96.69 149 VAL B N 1
ATOM 6086 C CA . VAL B 1 149 ? -15.102 4.617 22.25 1 96.69 149 VAL B CA 1
ATOM 6087 C C . VAL B 1 149 ? -14.094 5.629 21.703 1 96.69 149 VAL B C 1
ATOM 6089 O O . VAL B 1 149 ? -13.547 6.438 22.469 1 96.69 149 VAL B O 1
ATOM 6092 N N . ALA B 1 150 ? -13.844 5.637 20.391 1 96.88 150 ALA B N 1
ATOM 6093 C CA . ALA B 1 150 ? -12.844 6.496 19.75 1 96.88 150 ALA B CA 1
ATOM 6094 C C . ALA B 1 150 ? -13.133 7.969 20.031 1 96.88 150 ALA B C 1
ATOM 6096 O O . ALA B 1 150 ? -12.211 8.758 20.234 1 96.88 150 ALA B O 1
ATOM 6097 N N . LYS B 1 151 ? -14.359 8.344 20.031 1 96.88 151 LYS B N 1
ATOM 6098 C CA . LYS B 1 151 ? -14.766 9.727 20.25 1 96.88 151 LYS B CA 1
ATOM 6099 C C . LYS B 1 151 ? -14.445 10.18 21.672 1 96.88 151 LYS B C 1
ATOM 6101 O O . LYS B 1 151 ? -14.172 11.359 21.906 1 96.88 151 LYS B O 1
ATOM 6106 N N . GLN B 1 152 ? -14.414 9.258 22.594 1 96.75 152 GLN B N 1
ATOM 6107 C CA . GLN B 1 152 ? -14.25 9.586 24 1 96.75 152 GLN B CA 1
ATOM 6108 C C . GLN B 1 152 ? -12.781 9.57 24.406 1 96.75 152 GLN B C 1
ATOM 6110 O O . GLN B 1 152 ? -12.414 10.07 25.469 1 96.75 152 GLN B O 1
ATOM 6115 N N . ILE B 1 153 ? -11.906 9.047 23.562 1 98.38 153 ILE B N 1
ATOM 6116 C CA . ILE B 1 153 ? -10.484 8.922 23.875 1 98.38 153 ILE B CA 1
ATOM 6117 C C . ILE B 1 153 ? -9.883 10.312 24.109 1 98.38 153 ILE B C 1
ATOM 6119 O O . ILE B 1 153 ? -10.07 11.211 23.281 1 98.38 153 ILE B O 1
ATOM 6123 N N . PRO B 1 154 ? -9.25 10.562 25.266 1 98.62 154 PRO B N 1
ATOM 6124 C CA . PRO B 1 154 ? -8.43 11.773 25.375 1 98.62 154 PRO B CA 1
ATOM 6125 C C . PRO B 1 154 ? -7.188 11.719 24.484 1 98.62 154 PRO B C 1
ATOM 6127 O O . PRO B 1 154 ? -6.246 10.984 24.781 1 98.62 154 PRO B O 1
ATOM 6130 N N . LYS B 1 155 ? -7.02 12.508 23.531 1 98.69 155 LYS B N 1
ATOM 6131 C CA . LYS B 1 155 ? -6.141 12.297 22.391 1 98.69 155 LYS B CA 1
ATOM 6132 C C . LYS B 1 155 ? -4.812 13.016 22.578 1 98.69 155 LYS B C 1
ATOM 6134 O O . LYS B 1 155 ? -3.945 12.969 21.703 1 98.69 155 LYS B O 1
ATOM 6139 N N . GLY B 1 156 ? -4.621 13.656 23.719 1 98.56 156 GLY B N 1
ATOM 6140 C CA . GLY B 1 156 ? -3.359 14.328 24 1 98.56 156 GLY B CA 1
ATOM 6141 C C . GLY B 1 156 ? -3.125 15.539 23.109 1 98.56 156 GLY B C 1
ATOM 6142 O O . GLY B 1 156 ? -3.689 16.609 23.344 1 98.56 156 GLY B O 1
ATOM 6143 N N . SER B 1 157 ? -2.297 15.359 22.031 1 98.81 157 SER B N 1
ATOM 6144 C CA . SER B 1 157 ? -1.95 16.484 21.172 1 98.81 157 SER B CA 1
ATOM 6145 C C . SER B 1 157 ? -2.281 16.203 19.719 1 98.81 157 SER B C 1
ATOM 6147 O O . SER B 1 157 ? -2.184 15.055 19.266 1 98.81 157 SER B O 1
ATOM 6149 N N . HIS B 1 158 ? -2.738 17.203 19.016 1 98.81 158 HIS B N 1
ATOM 6150 C CA . HIS B 1 158 ? -2.945 17.203 17.578 1 98.81 158 HIS B CA 1
ATOM 6151 C C . HIS B 1 158 ? -1.85 17.984 16.859 1 98.81 158 HIS B C 1
ATOM 6153 O O . HIS B 1 158 ? -1.878 19.219 16.828 1 98.81 158 HIS B O 1
ATOM 6159 N N . LEU B 1 159 ? -0.923 17.25 16.141 1 98.88 159 LEU B N 1
ATOM 6160 C CA . LEU B 1 159 ? 0.344 17.875 15.789 1 98.88 159 LEU B CA 1
ATOM 6161 C C . LEU B 1 159 ? 0.396 18.172 14.289 1 98.88 159 LEU B C 1
ATOM 6163 O O . LEU B 1 159 ? 1.329 18.828 13.82 1 98.88 159 LEU B O 1
ATOM 6167 N N . HIS B 1 160 ? -0.603 17.703 13.492 1 98.81 160 HIS B N 1
ATOM 6168 C CA . HIS B 1 160 ? -0.668 18 12.062 1 98.81 160 HIS B CA 1
ATOM 6169 C C . HIS B 1 160 ? -2.084 18.375 11.648 1 98.81 160 HIS B C 1
ATOM 6171 O O . HIS B 1 160 ? -2.887 17.516 11.297 1 98.81 160 HIS B O 1
ATOM 6177 N N . ASN B 1 161 ? -2.35 19.609 11.555 1 97.31 161 ASN B N 1
ATOM 6178 C CA . ASN B 1 161 ? -3.637 20.141 11.133 1 97.31 161 ASN B CA 1
ATOM 6179 C C . ASN B 1 161 ? -3.48 21.516 10.484 1 97.31 161 ASN B C 1
ATOM 6181 O O . ASN B 1 161 ? -2.734 22.359 10.977 1 97.31 161 ASN B O 1
ATOM 6185 N N . HIS B 1 162 ? -4.094 21.719 9.414 1 97.69 162 HIS B N 1
ATOM 6186 C CA . HIS B 1 162 ? -4.082 22.969 8.68 1 97.69 162 HIS B CA 1
ATOM 6187 C C . HIS B 1 162 ? -5.234 23.875 9.109 1 97.69 162 HIS B C 1
ATOM 6189 O O . HIS B 1 162 ? -6.402 23.5 8.977 1 97.69 162 HIS B O 1
ATOM 6195 N N . PHE B 1 163 ? -4.969 25.031 9.539 1 96.38 163 PHE B N 1
ATOM 6196 C CA . PHE B 1 163 ? -5.848 25.875 10.336 1 96.38 163 PHE B CA 1
ATOM 6197 C C . PHE B 1 163 ? -7.137 26.188 9.586 1 96.38 163 PHE B C 1
ATOM 6199 O O . PHE B 1 163 ? -8.219 26.203 10.18 1 96.38 163 PHE B O 1
ATOM 6206 N N . ASN B 1 164 ? -7.145 26.344 8.32 1 93 164 ASN B N 1
ATOM 6207 C CA . ASN B 1 164 ? -8.336 26.75 7.59 1 93 164 ASN B CA 1
ATOM 6208 C C . ASN B 1 164 ? -9.211 25.562 7.223 1 93 164 ASN B C 1
ATOM 6210 O O . ASN B 1 164 ? -10.211 25.703 6.516 1 93 164 ASN B O 1
ATOM 6214 N N . ALA B 1 165 ? -8.859 24.375 7.723 1 97.19 165 ALA B N 1
ATOM 6215 C CA . ALA B 1 165 ? -9.609 23.188 7.316 1 97.19 165 ALA B CA 1
ATOM 6216 C C . ALA B 1 165 ? -9.742 22.203 8.477 1 97.19 165 ALA B C 1
ATOM 6218 O O . ALA B 1 165 ? -9.477 21 8.32 1 97.19 165 ALA B O 1
ATOM 6219 N N . CYS B 1 166 ? -10.227 22.641 9.57 1 97.75 166 CYS B N 1
ATOM 6220 C CA . CYS B 1 166 ? -10.289 21.797 10.758 1 97.75 166 CYS B CA 1
ATOM 6221 C C . CYS B 1 166 ? -11.727 21.594 11.195 1 97.75 166 CYS B C 1
ATOM 6223 O O . CYS B 1 166 ? -12.016 20.672 11.969 1 97.75 166 CYS B O 1
ATOM 6225 N N . LEU B 1 167 ? -12.688 22.438 10.773 1 98.12 167 LEU B N 1
ATOM 6226 C CA . LEU B 1 167 ? -14.086 22.359 11.188 1 98.12 167 LEU B CA 1
ATOM 6227 C C . LEU B 1 167 ? -14.961 21.828 10.062 1 98.12 167 LEU B C 1
ATOM 6229 O O . LEU B 1 167 ? -14.523 21.75 8.914 1 98.12 167 LEU B O 1
ATOM 6233 N N . PRO B 1 168 ? -16.188 21.406 10.383 1 97.06 168 PRO B N 1
ATOM 6234 C CA . PRO B 1 168 ? -17.078 20.969 9.312 1 97.06 168 PRO B CA 1
ATOM 6235 C C . PRO B 1 168 ? -17.25 22.016 8.219 1 97.06 168 PRO B C 1
ATOM 6237 O O . PRO B 1 168 ? -17.234 23.219 8.5 1 97.06 168 PRO B O 1
ATOM 6240 N N . SER B 1 169 ? -17.5 21.562 7.016 1 96.38 169 SER B N 1
ATOM 6241 C CA . SER B 1 169 ? -17.547 22.422 5.836 1 96.38 169 SER B CA 1
ATOM 6242 C C . SER B 1 169 ? -18.625 23.484 5.965 1 96.38 169 SER B C 1
ATOM 6244 O O . SER B 1 169 ? -18.5 24.594 5.43 1 96.38 169 SER B O 1
ATOM 6246 N N . SER B 1 170 ? -19.656 23.219 6.707 1 96.81 170 SER B N 1
ATOM 6247 C CA . SER B 1 170 ? -20.781 24.141 6.84 1 96.81 170 SER B CA 1
ATOM 6248 C C . SER B 1 170 ? -20.391 25.391 7.602 1 96.81 170 SER B C 1
ATOM 6250 O O . SER B 1 170 ? -20.969 26.453 7.395 1 96.81 170 SER B O 1
ATOM 6252 N N . PHE B 1 171 ? -19.422 25.312 8.445 1 97.75 171 PHE B N 1
ATOM 6253 C CA . PHE B 1 171 ? -19.156 26.406 9.359 1 97.75 171 PHE B CA 1
ATOM 6254 C C . PHE B 1 171 ? -18.781 27.672 8.586 1 97.75 171 PHE B C 1
ATOM 6256 O O . PHE B 1 171 ? -19.438 28.703 8.703 1 97.75 171 PHE B O 1
ATOM 6263 N N . LEU B 1 172 ? -17.719 27.594 7.754 1 96.19 172 LEU B N 1
ATOM 6264 C CA . LEU B 1 172 ? -17.25 28.797 7.059 1 96.19 172 LEU B CA 1
ATOM 6265 C C . LEU B 1 172 ? -18.25 29.234 5.988 1 96.19 172 LEU B C 1
ATOM 6267 O O . LEU B 1 172 ? -18.406 30.422 5.723 1 96.19 172 LEU B O 1
ATOM 6271 N N . LEU B 1 173 ? -18.906 28.234 5.359 1 97.75 173 LEU B N 1
ATOM 6272 C CA . LEU B 1 173 ? -19.938 28.578 4.379 1 97.75 173 LEU B CA 1
ATOM 6273 C C . LEU B 1 173 ? -21.062 29.375 5.027 1 97.75 173 LEU B C 1
ATOM 6275 O O . LEU B 1 173 ? -21.531 30.359 4.465 1 97.75 173 LEU B O 1
ATOM 6279 N N . ASP B 1 174 ? -21.5 28.969 6.188 1 97.69 174 ASP B N 1
ATOM 6280 C CA . ASP B 1 174 ? -22.562 29.656 6.91 1 97.69 174 ASP B CA 1
ATOM 6281 C C . ASP B 1 174 ? -22.125 31.062 7.332 1 97.69 174 ASP B C 1
ATOM 6283 O O . ASP B 1 174 ? -22.906 32 7.273 1 97.69 174 ASP B O 1
ATOM 6287 N N . GLN B 1 175 ? -20.891 31.188 7.801 1 97.19 175 GLN B N 1
ATOM 6288 C CA . GLN B 1 175 ? -20.375 32.5 8.156 1 97.19 175 GLN B CA 1
ATOM 6289 C C . GLN B 1 175 ? -20.359 33.438 6.945 1 97.19 175 GLN B C 1
ATOM 6291 O O . GLN B 1 175 ? -20.766 34.594 7.039 1 97.19 175 GLN B O 1
ATOM 6296 N N . ALA B 1 176 ? -19.875 32.938 5.84 1 97.19 176 ALA B N 1
ATOM 6297 C CA . ALA B 1 176 ? -19.781 33.719 4.613 1 97.19 176 ALA B CA 1
ATOM 6298 C C . ALA B 1 176 ? -21.156 34.188 4.137 1 97.19 176 ALA B C 1
ATOM 6300 O O . ALA B 1 176 ? -21.312 35.281 3.6 1 97.19 176 ALA B O 1
ATOM 6301 N N . ALA B 1 177 ? -22.141 33.344 4.297 1 97.12 177 ALA B N 1
ATOM 6302 C CA . ALA B 1 177 ? -23.516 33.625 3.861 1 97.12 177 ALA B CA 1
ATOM 6303 C C . ALA B 1 177 ? -24.062 34.844 4.57 1 97.12 177 ALA B C 1
ATOM 6305 O O . ALA B 1 177 ? -24.984 35.5 4.062 1 97.12 177 ALA B O 1
ATOM 6306 N N . GLN B 1 178 ? -23.531 35.188 5.672 1 96.19 178 GLN B N 1
ATOM 6307 C CA . GLN B 1 178 ? -24.031 36.312 6.465 1 96.19 178 GLN B CA 1
ATOM 6308 C C . GLN B 1 178 ? -23.281 37.594 6.113 1 96.19 178 GLN B C 1
ATOM 6310 O O . GLN B 1 178 ? -23.609 38.656 6.637 1 96.19 178 GLN B O 1
ATOM 6315 N N . MET B 1 179 ? -22.375 37.5 5.254 1 96.19 179 MET B N 1
ATOM 6316 C CA . MET B 1 179 ? -21.547 38.656 4.906 1 96.19 179 MET B CA 1
ATOM 6317 C C . MET B 1 179 ? -22.078 39.344 3.65 1 96.19 179 MET B C 1
ATOM 6319 O O . MET B 1 179 ? -21.922 38.844 2.543 1 96.19 179 MET B O 1
ATOM 6323 N N . PRO B 1 180 ? -22.547 40.562 3.783 1 93.56 180 PRO B N 1
ATOM 6324 C CA . PRO B 1 180 ? -23.188 41.219 2.641 1 93.56 180 PRO B CA 1
ATOM 6325 C C . PRO B 1 180 ? -22.219 41.5 1.502 1 93.56 180 PRO B C 1
ATOM 6327 O O . PRO B 1 180 ? -22.625 41.594 0.343 1 93.56 180 PRO B O 1
ATOM 6330 N N . ARG B 1 181 ? -20.922 41.531 1.791 1 93.75 181 ARG B N 1
ATOM 6331 C CA . ARG B 1 181 ? -19.969 41.938 0.772 1 93.75 181 ARG B CA 1
ATOM 6332 C C . ARG B 1 181 ? -19.172 40.719 0.265 1 93.75 181 ARG B C 1
ATOM 6334 O O . ARG B 1 181 ? -18.156 40.875 -0.425 1 93.75 181 ARG B O 1
ATOM 6341 N N . MET B 1 182 ? -19.609 39.562 0.603 1 95.25 182 MET B N 1
ATOM 6342 C CA . MET B 1 182 ? -18.969 38.344 0.114 1 95.25 182 MET B CA 1
ATOM 6343 C C . MET B 1 182 ? -19.375 38.031 -1.323 1 95.25 182 MET B C 1
ATOM 6345 O O . MET B 1 182 ? -20.562 38.094 -1.652 1 95.25 182 MET B O 1
ATOM 6349 N N . HIS B 1 183 ? -18.391 37.812 -2.146 1 93.5 183 HIS B N 1
ATOM 6350 C CA . HIS B 1 183 ? -18.625 37.438 -3.541 1 93.5 183 HIS B CA 1
ATOM 6351 C C . HIS B 1 183 ? -18.172 36.031 -3.836 1 93.5 183 HIS B C 1
ATOM 6353 O O . HIS B 1 183 ? -17.25 35.531 -3.186 1 93.5 183 HIS B O 1
ATOM 6359 N N . ILE B 1 184 ? -18.844 35.375 -4.727 1 95.38 184 ILE B N 1
ATOM 6360 C CA . ILE B 1 184 ? -18.453 34.094 -5.289 1 95.38 184 ILE B CA 1
ATOM 6361 C C . ILE B 1 184 ? -18.016 34.281 -6.738 1 95.38 184 ILE B C 1
ATOM 6363 O O . ILE B 1 184 ? -18.609 35.062 -7.484 1 95.38 184 ILE B O 1
ATOM 6367 N N . MET B 1 185 ? -16.953 33.625 -7.102 1 93.25 185 MET B N 1
ATOM 6368 C CA . MET B 1 185 ? -16.391 33.75 -8.445 1 93.25 185 MET B CA 1
ATOM 6369 C C . MET B 1 185 ? -16.094 32.344 -9.031 1 93.25 185 MET B C 1
ATOM 6371 O O . MET B 1 185 ? -15.773 31.422 -8.297 1 93.25 185 MET B O 1
ATOM 6375 N N . GLY B 1 186 ? -16.234 32.25 -10.359 1 92.44 186 GLY B N 1
ATOM 6376 C CA . GLY B 1 186 ? -15.828 31.062 -11.102 1 92.44 186 GLY B CA 1
ATOM 6377 C C . GLY B 1 186 ? -14.727 31.328 -12.109 1 92.44 186 GLY B C 1
ATOM 6378 O O . GLY B 1 186 ? -14.555 32.469 -12.555 1 92.44 186 GLY B O 1
ATOM 6379 N N . ASP B 1 187 ? -13.898 30.297 -12.367 1 91.88 187 ASP B N 1
ATOM 6380 C CA . ASP B 1 187 ? -12.867 30.453 -13.391 1 91.88 187 ASP B CA 1
ATOM 6381 C C . ASP B 1 187 ? -13.469 30.406 -14.789 1 91.88 187 ASP B C 1
ATOM 6383 O O . ASP B 1 187 ? -12.789 30.703 -15.773 1 91.88 187 ASP B O 1
ATOM 6387 N N . ARG B 1 188 ? -14.719 30.031 -14.883 1 90.81 188 ARG B N 1
ATOM 6388 C CA . ARG B 1 188 ? -15.539 29.984 -16.094 1 90.81 188 ARG B CA 1
ATOM 6389 C C . ARG B 1 188 ? -17.016 30.172 -15.766 1 90.81 188 ARG B C 1
ATOM 6391 O O . ARG B 1 188 ? -17.391 30.203 -14.594 1 90.81 188 ARG B O 1
ATOM 6398 N N . SER B 1 189 ? -17.75 30.328 -16.844 1 91.69 189 SER B N 1
ATOM 6399 C CA . SER B 1 189 ? -19.188 30.453 -16.625 1 91.69 189 SER B CA 1
ATOM 6400 C C . SER B 1 189 ? -19.766 29.172 -16 1 91.69 189 SER B C 1
ATOM 6402 O O . SER B 1 189 ? -19.578 28.078 -16.531 1 91.69 189 SER B O 1
ATOM 6404 N N . LEU B 1 190 ? -20.406 29.391 -14.922 1 94 190 LEU B N 1
ATOM 6405 C CA . LEU B 1 190 ? -21 28.25 -14.234 1 94 190 LEU B CA 1
ATOM 6406 C C . LEU B 1 190 ? -22.281 27.797 -14.945 1 94 190 LEU B C 1
ATOM 6408 O O . LEU B 1 190 ? -23.141 28.625 -15.281 1 94 190 LEU B O 1
ATOM 6412 N N . ASN B 1 191 ? -22.391 26.531 -15.242 1 92.75 191 ASN B N 1
ATOM 6413 C CA . ASN B 1 191 ? -23.562 25.922 -15.852 1 92.75 191 ASN B CA 1
ATOM 6414 C C . ASN B 1 191 ? -23.719 24.469 -15.422 1 92.75 191 ASN B C 1
ATOM 6416 O O . ASN B 1 191 ? -22.828 23.891 -14.812 1 92.75 191 ASN B O 1
ATOM 6420 N N . PRO B 1 192 ? -24.797 23.844 -15.688 1 92.44 192 PRO B N 1
ATOM 6421 C CA . PRO B 1 192 ? -25.094 22.516 -15.18 1 92.44 192 PRO B CA 1
ATOM 6422 C C . PRO B 1 192 ? -24.094 21.469 -15.664 1 92.44 192 PRO B C 1
ATOM 6424 O O . PRO B 1 192 ? -23.953 20.406 -15.062 1 92.44 192 PRO B O 1
ATOM 6427 N N . PHE B 1 193 ? -23.312 21.703 -16.719 1 92.25 193 PHE B N 1
ATOM 6428 C CA . PHE B 1 193 ? -22.438 20.703 -17.328 1 92.25 193 PHE B CA 1
ATOM 6429 C C . PHE B 1 193 ? -21.031 20.781 -16.719 1 92.25 193 PHE B C 1
ATOM 6431 O O . PHE B 1 193 ? -20.219 19.875 -16.906 1 92.25 193 PHE B O 1
ATOM 6438 N N . ASN B 1 194 ? -20.766 21.844 -15.969 1 93.56 194 ASN B N 1
ATOM 6439 C CA . ASN B 1 194 ? -19.406 21.984 -15.453 1 93.56 194 ASN B CA 1
ATOM 6440 C C . ASN B 1 194 ? -19.406 22.234 -13.953 1 93.56 194 ASN B C 1
ATOM 6442 O O . ASN B 1 194 ? -18.453 22.828 -13.422 1 93.56 194 ASN B O 1
ATOM 6446 N N . LEU B 1 195 ? -20.484 21.891 -13.273 1 95 195 LEU B N 1
ATOM 6447 C CA . LEU B 1 195 ? -20.656 22.141 -11.852 1 95 195 LEU B CA 1
ATOM 6448 C C . LEU B 1 195 ? -19.484 21.547 -11.047 1 95 195 LEU B C 1
ATOM 6450 O O . LEU B 1 195 ? -19.047 22.141 -10.062 1 95 195 LEU B O 1
ATOM 6454 N N . GLU B 1 196 ? -18.953 20.438 -11.477 1 92.62 196 GLU B N 1
ATOM 6455 C CA . GLU B 1 196 ? -17.906 19.75 -10.711 1 92.62 196 GLU B CA 1
ATOM 6456 C C . GLU B 1 196 ? -16.531 20.375 -10.969 1 92.62 196 GLU B C 1
ATOM 6458 O O . GLU B 1 196 ? -15.734 20.516 -10.047 1 92.62 196 GLU B O 1
ATOM 6463 N N . MET B 1 197 ? -16.281 20.797 -12.164 1 94.31 197 MET B N 1
ATOM 6464 C CA . MET B 1 197 ? -14.906 21.156 -12.531 1 94.31 197 MET B CA 1
ATOM 6465 C C . MET B 1 197 ? -14.734 22.672 -12.562 1 94.31 197 MET B C 1
ATOM 6467 O O . MET B 1 197 ? -13.609 23.172 -12.648 1 94.31 197 MET B O 1
ATOM 6471 N N . CYS B 1 198 ? -15.859 23.453 -12.461 1 94.81 198 CYS B N 1
ATOM 6472 C CA . CYS B 1 198 ? -15.711 24.906 -12.32 1 94.81 198 CYS B CA 1
ATOM 6473 C C . CYS B 1 198 ? -15.039 25.25 -10.992 1 94.81 198 CYS B C 1
ATOM 6475 O O . CYS B 1 198 ? -15.531 24.891 -9.93 1 94.81 198 CYS B O 1
ATOM 6477 N N . GLN B 1 199 ? -13.922 25.969 -11.062 1 95.12 199 GLN B N 1
ATOM 6478 C CA . GLN B 1 199 ? -13.211 26.375 -9.852 1 95.12 199 GLN B CA 1
ATOM 6479 C C . GLN B 1 199 ? -13.883 27.578 -9.195 1 95.12 199 GLN B C 1
ATOM 6481 O O . GLN B 1 199 ? -14.031 28.625 -9.82 1 95.12 199 GLN B O 1
ATOM 6486 N N . ILE B 1 200 ? -14.273 27.391 -8.016 1 95.62 200 ILE B N 1
ATOM 6487 C CA . ILE B 1 200 ? -14.992 28.422 -7.273 1 95.62 200 ILE B CA 1
ATOM 6488 C C . ILE B 1 200 ? -14.062 29.094 -6.273 1 95.62 200 ILE B C 1
ATOM 6490 O O . ILE B 1 200 ? -13.25 28.422 -5.629 1 95.62 200 ILE B O 1
ATOM 6494 N N . GLN B 1 201 ? -14.148 30.375 -6.121 1 94.81 201 GLN B N 1
ATOM 6495 C CA . GLN B 1 201 ? -13.438 31.156 -5.117 1 94.81 201 GLN B CA 1
ATOM 6496 C C . GLN B 1 201 ? -14.375 32.156 -4.449 1 94.81 201 GLN B C 1
ATOM 6498 O O . GLN B 1 201 ? -15.445 32.469 -4.973 1 94.81 201 GLN B O 1
ATOM 6503 N N . PHE B 1 202 ? -14 32.656 -3.342 1 94.5 202 PHE B N 1
ATOM 6504 C CA . PHE B 1 202 ? -14.727 33.688 -2.607 1 94.5 202 PHE B CA 1
ATOM 6505 C C . PHE B 1 202 ? -13.812 34.844 -2.266 1 94.5 202 PHE B C 1
ATOM 6507 O O . PHE B 1 202 ? -12.594 34.688 -2.197 1 94.5 202 PHE B O 1
ATOM 6514 N N . SER B 1 203 ? -14.438 35.969 -2.131 1 91.5 203 SER B N 1
ATOM 6515 C CA . SER B 1 203 ? -13.688 37.156 -1.679 1 91.5 203 SER B CA 1
ATOM 6516 C C . SER B 1 203 ? -14.617 38.25 -1.156 1 91.5 203 SER B C 1
ATOM 6518 O O . SER B 1 203 ? -15.719 38.406 -1.679 1 91.5 203 SER B O 1
ATOM 6520 N N . ILE B 1 204 ? -14.188 38.875 -0.123 1 92.94 204 ILE B N 1
ATOM 6521 C CA . ILE B 1 204 ? -14.844 40.094 0.298 1 92.94 204 ILE B CA 1
ATOM 6522 C C . ILE B 1 204 ? -14.406 41.25 -0.609 1 92.94 204 ILE B C 1
ATOM 6524 O O . ILE B 1 204 ? -13.211 41.438 -0.854 1 92.94 204 ILE B O 1
ATOM 6528 N N . LYS B 1 205 ? -15.375 42 -1.083 1 89.75 205 LYS B N 1
ATOM 6529 C CA . LYS B 1 205 ? -15.062 43.156 -1.946 1 89.75 205 LYS B CA 1
ATOM 6530 C C . LYS B 1 205 ? -15.594 44.438 -1.349 1 89.75 205 LYS B C 1
ATOM 6532 O O . LYS B 1 205 ? -16.688 44.469 -0.79 1 89.75 205 LYS B O 1
ATOM 6537 N N . SER B 1 206 ? -14.695 45.406 -1.52 1 91.31 206 SER B N 1
ATOM 6538 C CA . SER B 1 206 ? -15.156 46.75 -1.104 1 91.31 206 SER B CA 1
ATOM 6539 C C . SER B 1 206 ? -16.172 47.312 -2.094 1 91.31 206 SER B C 1
ATOM 6541 O O . SER B 1 206 ? -16.297 46.812 -3.217 1 91.31 206 SER B O 1
ATOM 6543 N N . GLU B 1 207 ? -16.812 48.375 -1.598 1 88.56 207 GLU B N 1
ATOM 6544 C CA . GLU B 1 207 ? -17.75 49.062 -2.492 1 88.56 207 GLU B CA 1
ATOM 6545 C C . GLU B 1 207 ? -17.031 49.594 -3.727 1 88.56 207 GLU B C 1
ATOM 6547 O O . GLU B 1 207 ? -17.578 49.531 -4.836 1 88.56 207 GLU B O 1
ATOM 6552 N N . GLU B 1 208 ? -15.93 50.062 -3.564 1 86.25 208 GLU B N 1
ATOM 6553 C CA . GLU B 1 208 ? -15.133 50.625 -4.652 1 86.25 208 GLU B CA 1
ATOM 6554 C C . GLU B 1 208 ? -14.711 49.531 -5.648 1 86.25 208 GLU B C 1
ATOM 6556 O O . GLU B 1 208 ? -14.789 49.75 -6.859 1 86.25 208 GLU B O 1
ATOM 6561 N N . SER B 1 209 ? -14.328 48.438 -5.105 1 83 209 SER B N 1
ATOM 6562 C CA . SER B 1 209 ? -13.883 47.344 -5.957 1 83 209 SER B CA 1
ATOM 6563 C C . SER B 1 209 ? -15.047 46.75 -6.75 1 83 209 SER B C 1
ATOM 6565 O O . SER B 1 209 ? -14.867 46.281 -7.879 1 83 209 SER B O 1
ATOM 6567 N N . GLU B 1 210 ? -16.141 46.719 -6.168 1 80.31 210 GLU B N 1
ATOM 6568 C CA . GLU B 1 210 ? -17.344 46.25 -6.832 1 80.31 210 GLU B CA 1
ATOM 6569 C C . GLU B 1 210 ? -17.734 47.125 -8 1 80.31 210 GLU B C 1
ATOM 6571 O O . GLU B 1 210 ? -18.172 46.656 -9.047 1 80.31 210 GLU B O 1
ATOM 6576 N N . LYS B 1 211 ? -17.594 48.344 -7.82 1 77 211 LYS B N 1
ATOM 6577 C CA . LYS B 1 211 ? -17.969 49.344 -8.844 1 77 211 LYS B CA 1
ATOM 6578 C C . LYS B 1 211 ? -16.953 49.344 -9.992 1 77 211 LYS B C 1
ATOM 6580 O O . LYS B 1 211 ? -17.312 49.594 -11.141 1 77 211 LYS B O 1
ATOM 6585 N N . ALA B 1 212 ? -15.766 49.219 -9.633 1 66.38 212 ALA B N 1
ATOM 6586 C CA . ALA B 1 212 ? -14.68 49.281 -10.609 1 66.38 212 ALA B CA 1
ATOM 6587 C C . ALA B 1 212 ? -14.68 48.062 -11.531 1 66.38 212 ALA B C 1
ATOM 6589 O O . ALA B 1 212 ? -13.992 48.062 -12.555 1 66.38 212 ALA B O 1
ATOM 6590 N N . GLY B 1 213 ? -15.383 47.125 -11.234 1 59.81 213 GLY B N 1
ATOM 6591 C CA . GLY B 1 213 ? -15.344 45.938 -12.07 1 59.81 213 GLY B CA 1
ATOM 6592 C C . GLY B 1 213 ? -16.125 46.094 -13.359 1 59.81 213 GLY B C 1
ATOM 6593 O O . GLY B 1 213 ? -16.891 47.031 -13.516 1 59.81 213 GLY B O 1
ATOM 6594 N N . PRO B 1 214 ? -15.523 45.625 -14.492 1 54.75 214 PRO B N 1
ATOM 6595 C CA . PRO B 1 214 ? -15.945 45.969 -15.852 1 54.75 214 PRO B CA 1
ATOM 6596 C C . PRO B 1 214 ? -17.453 45.875 -16.047 1 54.75 214 PRO B C 1
ATOM 6598 O O . PRO B 1 214 ? -18 46.469 -16.969 1 54.75 214 PRO B O 1
ATOM 6601 N N . GLY B 1 215 ? -18.344 45.031 -15.297 1 54.53 215 GLY B N 1
ATOM 6602 C CA . GLY B 1 215 ? -19.75 44.875 -15.602 1 54.53 215 GLY B CA 1
ATOM 6603 C C . GLY B 1 215 ? -20.5 44.062 -14.555 1 54.53 215 GLY B C 1
ATOM 6604 O O . GLY B 1 215 ? -19.938 43.719 -13.508 1 54.53 215 GLY B O 1
ATOM 6605 N N . PRO B 1 216 ? -21.875 43.906 -15.039 1 54.75 216 PRO B N 1
ATOM 6606 C CA . PRO B 1 216 ? -22.672 43.156 -14.062 1 54.75 216 PRO B CA 1
ATOM 6607 C C . PRO B 1 216 ? -22.109 41.781 -13.75 1 54.75 216 PRO B C 1
ATOM 6609 O O . PRO B 1 216 ? -21.797 41 -14.664 1 54.75 216 PRO B O 1
ATOM 6612 N N . GLU B 1 217 ? -21.656 41.594 -12.562 1 62.41 217 GLU B N 1
ATOM 6613 C CA . GLU B 1 217 ? -21.078 40.344 -12.062 1 62.41 217 GLU B CA 1
ATOM 6614 C C . GLU B 1 217 ? -22.109 39.219 -12.062 1 62.41 217 GLU B C 1
ATOM 6616 O O . GLU B 1 217 ? -23.172 39.344 -11.43 1 62.41 217 GLU B O 1
ATOM 6621 N N . ASN B 1 218 ? -21.891 38.406 -13.188 1 82.5 218 ASN B N 1
ATOM 6622 C CA . ASN B 1 218 ? -22.75 37.219 -13.273 1 82.5 218 ASN B CA 1
ATOM 6623 C C . ASN B 1 218 ? -21.953 35.938 -13.461 1 82.5 218 ASN B C 1
ATOM 6625 O O . ASN B 1 218 ? -21.375 35.719 -14.523 1 82.5 218 ASN B O 1
ATOM 6629 N N . ILE B 1 219 ? -22 35.125 -12.492 1 91.25 219 ILE B N 1
ATOM 6630 C CA . ILE B 1 219 ? -21.203 33.906 -12.477 1 91.25 219 ILE B CA 1
ATOM 6631 C C . ILE B 1 219 ? -21.75 32.906 -13.523 1 91.25 219 ILE B C 1
ATOM 6633 O O . ILE B 1 219 ? -21.031 32 -13.93 1 91.25 219 ILE B O 1
ATOM 6637 N N . PHE B 1 220 ? -23 33.219 -14.086 1 91.38 220 PHE B N 1
ATOM 6638 C CA . PHE B 1 220 ? -23.641 32.312 -15.031 1 91.38 220 PHE B CA 1
ATOM 6639 C C . PHE B 1 220 ? -23.547 32.844 -16.453 1 91.38 220 PHE B C 1
ATOM 6641 O O . PHE B 1 220 ? -24.031 32.219 -17.391 1 91.38 220 PHE B O 1
ATOM 6648 N N . SER B 1 221 ? -22.969 33.969 -16.609 1 86.94 221 SER B N 1
ATOM 6649 C CA . SER B 1 221 ? -22.938 34.625 -17.922 1 86.94 221 SER B CA 1
ATOM 6650 C C . SER B 1 221 ? -22.156 33.781 -18.938 1 86.94 221 SER B C 1
ATOM 6652 O O . SER B 1 221 ? -21.078 33.281 -18.625 1 86.94 221 SER B O 1
ATOM 6654 N N . GLN B 1 222 ? -22.672 33.688 -20.125 1 79.12 222 GLN B N 1
ATOM 6655 C CA . GLN B 1 222 ? -21.984 32.969 -21.203 1 79.12 222 GLN B CA 1
ATOM 6656 C C . GLN B 1 222 ? -21.188 33.938 -22.078 1 79.12 222 GLN B C 1
ATOM 6658 O O . GLN B 1 222 ? -20.453 33.5 -22.984 1 79.12 222 GLN B O 1
ATOM 6663 N N . ASP B 1 223 ? -21.297 35.188 -21.844 1 70.69 223 ASP B N 1
ATOM 6664 C CA . ASP B 1 223 ? -20.578 36.188 -22.625 1 70.69 223 ASP B CA 1
ATOM 6665 C C . ASP B 1 223 ? -19.094 36.219 -22.266 1 70.69 223 ASP B C 1
ATOM 6667 O O . ASP B 1 223 ? -18.734 36.406 -21.094 1 70.69 223 ASP B O 1
ATOM 6671 N N . ASN B 1 224 ? -18.297 35.469 -23.078 1 58.62 224 ASN B N 1
ATOM 6672 C CA . ASN B 1 224 ? -16.859 35.375 -22.891 1 58.62 224 ASN B CA 1
ATOM 6673 C C . ASN B 1 224 ? -16.172 36.719 -23.156 1 58.62 224 ASN B C 1
ATOM 6675 O O . ASN B 1 224 ? -14.961 36.781 -23.344 1 58.62 224 ASN B O 1
ATOM 6679 N N . LYS B 1 225 ? -16.891 37.75 -23.344 1 53.5 225 LYS B N 1
ATOM 6680 C CA . LYS B 1 225 ? -16.203 39 -23.672 1 53.5 225 LYS B CA 1
ATOM 6681 C C . LYS B 1 225 ? -15.188 39.375 -22.594 1 53.5 225 LYS B C 1
ATOM 6683 O O . LYS B 1 225 ? -15.398 39.062 -21.422 1 53.5 225 LYS B O 1
ATOM 6688 N N . SER B 1 226 ? -13.984 39.781 -22.953 1 51.72 226 SER B N 1
ATOM 6689 C CA . SER B 1 226 ? -12.672 40.031 -22.359 1 51.72 226 SER B CA 1
ATOM 6690 C C . SER B 1 226 ? -12.797 40.562 -20.938 1 51.72 226 SER B C 1
ATOM 6692 O O . SER B 1 226 ? -11.867 40.438 -20.141 1 51.72 226 SER B O 1
ATOM 6694 N N . GLY B 1 227 ? -14.188 41 -20.547 1 49.81 227 GLY B N 1
ATOM 6695 C CA . GLY B 1 227 ? -14.164 41.75 -19.297 1 49.81 227 GLY B CA 1
ATOM 6696 C C . GLY B 1 227 ? -15.023 41.094 -18.219 1 49.81 227 GLY B C 1
ATOM 6697 O O . GLY B 1 227 ? -15.062 41.594 -17.078 1 49.81 227 GLY B O 1
ATOM 6698 N N . CYS B 1 228 ? -15.773 40.312 -18.531 1 51.69 228 CYS B N 1
ATOM 6699 C CA . CYS B 1 228 ? -16.75 39.812 -17.562 1 51.69 228 CYS B CA 1
ATOM 6700 C C . CYS B 1 228 ? -16.109 38.812 -16.609 1 51.69 228 CYS B C 1
ATOM 6702 O O . CYS B 1 228 ? -15.406 37.875 -17.047 1 51.69 228 CYS B O 1
ATOM 6704 N N . HIS B 1 229 ? -16.062 39.281 -15.242 1 65.88 229 HIS B N 1
ATOM 6705 C CA . HIS B 1 229 ? -15.617 38.375 -14.18 1 65.88 229 HIS B CA 1
ATOM 6706 C C . HIS B 1 229 ? -16.75 37.469 -13.742 1 65.88 229 HIS B C 1
ATOM 6708 O O . HIS B 1 229 ? -17.875 37.906 -13.516 1 65.88 229 HIS B O 1
ATOM 6714 N N . TRP B 1 230 ? -16.734 36.281 -14.031 1 83.06 230 TRP B N 1
ATOM 6715 C CA . TRP B 1 230 ? -17.688 35.312 -13.516 1 83.06 230 TRP B CA 1
ATOM 6716 C C . TRP B 1 230 ? -17.766 35.375 -11.992 1 83.06 230 TRP B C 1
ATOM 6718 O O . TRP B 1 230 ? -17.188 34.531 -11.297 1 83.06 230 TRP B O 1
ATOM 6728 N N . SER B 1 231 ? -18.5 36.531 -11.562 1 90.19 231 SER B N 1
ATOM 6729 C CA . SER B 1 231 ? -18.625 36.844 -10.141 1 90.19 231 SER B CA 1
ATOM 6730 C C . SER B 1 231 ? -20.047 37.281 -9.797 1 90.19 231 SER B C 1
ATOM 6732 O O . SER B 1 231 ? -20.797 37.719 -10.68 1 90.19 231 SER B O 1
ATOM 6734 N N . MET B 1 232 ? -20.422 37.062 -8.617 1 90.88 232 MET B N 1
ATOM 6735 C CA . MET B 1 232 ? -21.719 37.5 -8.094 1 90.88 232 MET B CA 1
ATOM 6736 C C . MET B 1 232 ? -21.688 37.594 -6.574 1 90.88 232 MET B C 1
ATOM 6738 O O . MET B 1 232 ? -20.844 36.969 -5.93 1 90.88 232 MET B O 1
ATOM 6742 N N . LYS B 1 233 ? -22.562 38.469 -6.031 1 93 233 LYS B N 1
ATOM 6743 C CA . LYS B 1 233 ? -22.688 38.469 -4.578 1 93 233 LYS B CA 1
ATOM 6744 C C . LYS B 1 233 ? -23.188 37.094 -4.086 1 93 233 LYS B C 1
ATOM 6746 O O . LYS B 1 233 ? -24.078 36.5 -4.691 1 93 233 LYS B O 1
ATOM 6751 N N . LEU B 1 234 ? -22.578 36.688 -2.979 1 96 234 LEU B N 1
ATOM 6752 C CA . LEU B 1 234 ? -22.938 35.375 -2.467 1 96 234 LEU B CA 1
ATOM 6753 C C . LEU B 1 234 ? -24.406 35.312 -2.082 1 96 234 LEU B C 1
ATOM 6755 O O . LEU B 1 234 ? -25.078 34.312 -2.295 1 96 234 LEU B O 1
ATOM 6759 N N . SER B 1 235 ? -24.906 36.438 -1.535 1 95.19 235 SER B N 1
ATOM 6760 C CA . SER B 1 235 ? -26.312 36.5 -1.136 1 95.19 235 SER B CA 1
ATOM 6761 C C . SER B 1 235 ? -27.234 36.281 -2.328 1 95.19 235 SER B C 1
ATOM 6763 O O . SER B 1 235 ? -28.281 35.625 -2.211 1 95.19 235 SER B O 1
ATOM 6765 N N . GLU B 1 236 ? -26.891 36.812 -3.434 1 94.25 236 GLU B N 1
ATOM 6766 C CA . GLU B 1 236 ? -27.672 36.625 -4.66 1 94.25 236 GLU B CA 1
ATOM 6767 C C . GLU B 1 236 ? -27.531 35.188 -5.176 1 94.25 236 GLU B C 1
ATOM 6769 O O . GLU B 1 236 ? -28.516 34.625 -5.648 1 94.25 236 GLU B O 1
ATOM 6774 N N . PHE B 1 237 ? -26.375 34.719 -5.117 1 96.25 237 PHE B N 1
ATOM 6775 C CA . PHE B 1 237 ? -26.094 33.375 -5.562 1 96.25 237 PHE B CA 1
ATOM 6776 C C . PHE B 1 237 ? -26.953 32.375 -4.797 1 96.25 237 PHE B C 1
ATOM 6778 O O . PHE B 1 237 ? -27.531 31.438 -5.387 1 96.25 237 PHE B O 1
ATOM 6785 N N . LEU B 1 238 ? -27.078 32.531 -3.475 1 97.69 238 LEU B N 1
ATOM 6786 C CA . LEU B 1 238 ? -27.781 31.594 -2.604 1 97.69 238 LEU B CA 1
ATOM 6787 C C . LEU B 1 238 ? -29.281 31.641 -2.863 1 97.69 238 LEU B C 1
ATOM 6789 O O . LEU B 1 238 ? -30.016 30.734 -2.463 1 97.69 238 LEU B O 1
ATOM 6793 N N . GLY B 1 239 ? -29.734 32.656 -3.594 1 96.44 239 GLY B N 1
ATOM 6794 C CA . GLY B 1 239 ? -31.141 32.781 -3.936 1 96.44 239 GLY B CA 1
ATOM 6795 C C . GLY B 1 239 ? -31.5 32.156 -5.277 1 96.44 239 GLY B C 1
ATOM 6796 O O . GLY B 1 239 ? -32.656 32.125 -5.664 1 96.44 239 GLY B O 1
ATOM 6797 N N . GLN B 1 240 ? -30.531 31.594 -5.926 1 96.12 240 GLN B N 1
ATOM 6798 C CA . GLN B 1 240 ? -30.75 31.031 -7.254 1 96.12 240 GLN B CA 1
ATOM 6799 C C . GLN B 1 240 ? -31.547 29.719 -7.164 1 96.12 240 GLN B C 1
ATOM 6801 O O . GLN B 1 240 ? -31.578 29.078 -6.113 1 96.12 240 GLN B O 1
ATOM 6806 N N . SER B 1 241 ? -32.094 29.266 -8.289 1 95.88 241 SER B N 1
ATOM 6807 C CA . SER B 1 241 ? -32.906 28.062 -8.352 1 95.88 241 SER B CA 1
ATOM 6808 C C . SER B 1 241 ? -32.062 26.812 -8.336 1 95.88 241 SER B C 1
ATOM 6810 O O . SER B 1 241 ? -30.984 26.766 -8.953 1 95.88 241 SER B O 1
ATOM 6812 N N . LYS B 1 242 ? -32.594 25.75 -7.73 1 96.12 242 LYS B N 1
ATOM 6813 C CA . LYS B 1 242 ? -31.922 24.453 -7.676 1 96.12 242 LYS B CA 1
ATOM 6814 C C . LYS B 1 242 ? -31.719 23.875 -9.07 1 96.12 242 LYS B C 1
ATOM 6816 O O . LYS B 1 242 ? -30.828 23.062 -9.289 1 96.12 242 LYS B O 1
ATOM 6821 N N . ASP B 1 243 ? -32.469 24.281 -10.047 1 95.75 243 ASP B N 1
ATOM 6822 C CA . ASP B 1 243 ? -32.375 23.797 -11.422 1 95.75 243 ASP B CA 1
ATOM 6823 C C . ASP B 1 243 ? -31 24.078 -12.008 1 95.75 243 ASP B C 1
ATOM 6825 O O . ASP B 1 243 ? -30.516 23.328 -12.859 1 95.75 243 ASP B O 1
ATOM 6829 N N . ARG B 1 244 ? -30.391 25.125 -11.5 1 95.31 244 ARG B N 1
ATOM 6830 C CA . ARG B 1 244 ? -29.078 25.516 -12.008 1 95.31 244 ARG B CA 1
ATOM 6831 C C . ARG B 1 244 ? -28 24.578 -11.484 1 95.31 244 ARG B C 1
ATOM 6833 O O . ARG B 1 244 ? -26.891 24.562 -12.008 1 95.31 244 ARG B O 1
ATOM 6840 N N . PHE B 1 245 ? -28.344 23.797 -10.508 1 97.31 245 PHE B N 1
ATOM 6841 C CA . PHE B 1 245 ? -27.375 22.938 -9.828 1 97.31 245 PHE B CA 1
ATOM 6842 C C . PHE B 1 245 ? -27.844 21.484 -9.859 1 97.31 245 PHE B C 1
ATOM 6844 O O . PHE B 1 245 ? -27.641 20.734 -8.891 1 97.31 245 PHE B O 1
ATOM 6851 N N . ASN B 1 246 ? -28.5 21.156 -10.93 1 95.88 246 ASN B N 1
ATOM 6852 C CA . ASN B 1 246 ? -28.953 19.797 -11.164 1 95.88 246 ASN B CA 1
ATOM 6853 C C . ASN B 1 246 ? -29.797 19.281 -9.992 1 95.88 246 ASN B C 1
ATOM 6855 O O . ASN B 1 246 ? -29.609 18.141 -9.547 1 95.88 246 ASN B O 1
ATOM 6859 N N . GLY B 1 247 ? -30.562 20.141 -9.398 1 96.81 247 GLY B N 1
ATOM 6860 C CA . GLY B 1 247 ? -31.531 19.734 -8.398 1 96.81 247 GLY B CA 1
ATOM 6861 C C . GLY B 1 247 ? -31.062 19.984 -6.977 1 96.81 247 GLY B C 1
ATOM 6862 O O . GLY B 1 247 ? -31.812 19.797 -6.023 1 96.81 247 GLY B O 1
ATOM 6863 N N . LEU B 1 248 ? -29.859 20.438 -6.727 1 97 248 LEU B N 1
ATOM 6864 C CA . LEU B 1 248 ? -29.344 20.719 -5.391 1 97 248 LEU B CA 1
ATOM 6865 C C . LEU B 1 248 ? -29.594 22.172 -5.016 1 97 248 LEU B C 1
ATOM 6867 O O . LEU B 1 248 ? -29.484 23.062 -5.863 1 97 248 LEU B O 1
ATOM 6871 N N . GLU B 1 249 ? -29.922 22.328 -3.758 1 97.69 249 GLU B N 1
ATOM 6872 C CA . GLU B 1 249 ? -29.906 23.703 -3.264 1 97.69 249 GLU B CA 1
ATOM 6873 C C . GLU B 1 249 ? -28.516 24.312 -3.365 1 97.69 249 GLU B C 1
ATOM 6875 O O . GLU B 1 249 ? -27.516 23.609 -3.199 1 97.69 249 GLU B O 1
ATOM 6880 N N . PRO B 1 250 ? -28.406 25.625 -3.637 1 97.56 250 PRO B N 1
ATOM 6881 C CA . PRO B 1 250 ? -27.094 26.25 -3.824 1 97.56 250 PRO B CA 1
ATOM 6882 C C . PRO B 1 250 ? -26.125 25.969 -2.672 1 97.56 250 PRO B C 1
ATOM 6884 O O . PRO B 1 250 ? -24.969 25.641 -2.902 1 97.56 250 PRO B O 1
ATOM 6887 N N . MET B 1 251 ? -26.625 26.078 -1.457 1 97.88 251 MET B N 1
ATOM 6888 C CA . MET B 1 251 ? -25.766 25.844 -0.299 1 97.88 251 MET B CA 1
ATOM 6889 C C . MET B 1 251 ? -25.312 24.391 -0.25 1 97.88 251 MET B C 1
ATOM 6891 O O . MET B 1 251 ? -24.172 24.094 0.129 1 97.88 251 MET B O 1
ATOM 6895 N N . GLU B 1 252 ? -26.188 23.5 -0.596 1 97.31 252 GLU B N 1
ATOM 6896 C CA . GLU B 1 252 ? -25.828 22.094 -0.648 1 97.31 252 GLU B CA 1
ATOM 6897 C C . GLU B 1 252 ? -24.766 21.828 -1.719 1 97.31 252 GLU B C 1
ATOM 6899 O O . GLU B 1 252 ? -23.844 21.047 -1.506 1 97.31 252 GLU B O 1
ATOM 6904 N N . TRP B 1 253 ? -24.953 22.422 -2.828 1 97.81 253 TRP B N 1
ATOM 6905 C CA . TRP B 1 253 ? -23.969 22.297 -3.893 1 97.81 253 TRP B CA 1
ATOM 6906 C C . TRP B 1 253 ? -22.609 22.812 -3.441 1 97.81 253 TRP B C 1
ATOM 6908 O O . TRP B 1 253 ? -21.578 22.188 -3.711 1 97.81 253 TRP B O 1
ATOM 6918 N N . LEU B 1 254 ? -22.609 23.938 -2.748 1 98 254 LEU B N 1
ATOM 6919 C CA . LEU B 1 254 ? -21.359 24.516 -2.252 1 98 254 LEU B CA 1
ATOM 6920 C C . LEU B 1 254 ? -20.656 23.547 -1.3 1 98 254 LEU B C 1
ATOM 6922 O O . LEU B 1 254 ? -19.438 23.453 -1.303 1 98 254 LEU B O 1
ATOM 6926 N N . ARG B 1 255 ? -21.391 22.844 -0.507 1 97.69 255 ARG B N 1
ATOM 6927 C CA . ARG B 1 255 ? -20.797 21.859 0.39 1 97.69 255 ARG B CA 1
ATOM 6928 C C . ARG B 1 255 ? -20.094 20.766 -0.396 1 97.69 255 ARG B C 1
ATOM 6930 O O . ARG B 1 255 ? -19.016 20.297 -0.001 1 97.69 255 ARG B O 1
ATOM 6937 N N . THR B 1 256 ? -20.719 20.375 -1.495 1 96.38 256 THR B N 1
ATOM 6938 C CA . THR B 1 256 ? -20.109 19.344 -2.332 1 96.38 256 THR B CA 1
ATOM 6939 C C . THR B 1 256 ? -18.812 19.875 -2.961 1 96.38 256 THR B C 1
ATOM 6941 O O . THR B 1 256 ? -17.906 19.109 -3.277 1 96.38 256 THR B O 1
ATOM 6944 N N . LYS B 1 257 ? -18.703 21.188 -3.162 1 97 257 LYS B N 1
ATOM 6945 C CA . LYS B 1 257 ? -17.516 21.797 -3.725 1 97 257 LYS B CA 1
ATOM 6946 C C . LYS B 1 257 ? -16.359 21.812 -2.715 1 97 257 LYS B C 1
ATOM 6948 O O . LYS B 1 257 ? -15.195 21.875 -3.096 1 97 257 LYS B O 1
ATOM 6953 N N . VAL B 1 258 ? -16.75 21.672 -1.44 1 98 258 VAL B N 1
ATOM 6954 C CA . VAL B 1 258 ? -15.742 21.719 -0.391 1 98 258 VAL B CA 1
ATOM 6955 C C . VAL B 1 258 ? -15.266 20.297 -0.067 1 98 258 VAL B C 1
ATOM 6957 O O . VAL B 1 258 ? -14.062 20.062 0.102 1 98 258 VAL B O 1
ATOM 6960 N N . GLU B 1 259 ? -16.141 19.375 -0.04 1 98.19 259 GLU B N 1
ATOM 6961 C CA . GLU B 1 259 ? -15.867 18.047 0.49 1 98.19 259 GLU B CA 1
ATOM 6962 C C . GLU B 1 259 ? -15.547 17.047 -0.63 1 98.19 259 GLU B C 1
ATOM 6964 O O . GLU B 1 259 ? -16.141 17.125 -1.714 1 98.19 259 GLU B O 1
ATOM 6969 N N . PHE B 1 260 ? -14.656 16.125 -0.342 1 98.12 260 PHE B N 1
ATOM 6970 C CA . PHE B 1 260 ? -14.43 15 -1.249 1 98.12 260 PHE B CA 1
ATOM 6971 C C . PHE B 1 260 ? -15.586 14.008 -1.174 1 98.12 260 PHE B C 1
ATOM 6973 O O . PHE B 1 260 ? -16.219 13.859 -0.127 1 98.12 260 PHE B O 1
ATOM 6980 N N . ASP B 1 261 ? -15.797 13.391 -2.305 1 95.25 261 ASP B N 1
ATOM 6981 C CA . ASP B 1 261 ? -16.766 12.305 -2.348 1 95.25 261 ASP B CA 1
ATOM 6982 C C . ASP B 1 261 ? -16.109 11 -2.791 1 95.25 261 ASP B C 1
ATOM 6984 O O . ASP B 1 261 ? -14.992 11.008 -3.314 1 95.25 261 ASP B O 1
ATOM 6988 N N . GLU B 1 262 ? -16.781 9.891 -2.551 1 95.62 262 GLU B N 1
ATOM 6989 C CA . GLU B 1 262 ? -16.219 8.562 -2.771 1 95.62 262 GLU B CA 1
ATOM 6990 C C . GLU B 1 262 ? -15.836 8.359 -4.234 1 95.62 262 GLU B C 1
ATOM 6992 O O . GLU B 1 262 ? -14.75 7.852 -4.539 1 95.62 262 GLU B O 1
ATOM 6997 N N . GLU B 1 263 ? -16.688 8.766 -5.137 1 93.06 263 GLU B N 1
ATOM 6998 C CA . GLU B 1 263 ? -16.453 8.531 -6.559 1 93.06 263 GLU B CA 1
ATOM 6999 C C . GLU B 1 263 ? -15.25 9.336 -7.055 1 93.06 263 GLU B C 1
ATOM 7001 O O . GLU B 1 263 ? -14.508 8.875 -7.934 1 93.06 263 GLU B O 1
ATOM 7006 N N . GLU B 1 264 ? -15.094 10.5 -6.488 1 94.88 264 GLU B N 1
ATOM 7007 C CA . GLU B 1 264 ? -13.945 11.328 -6.832 1 94.88 264 GLU B CA 1
ATOM 7008 C C . GLU B 1 264 ? -12.641 10.664 -6.402 1 94.88 264 GLU B C 1
ATOM 7010 O O . GLU B 1 264 ? -11.617 10.797 -7.078 1 94.88 264 GLU B O 1
ATOM 7015 N N . VAL B 1 265 ? -12.727 9.969 -5.332 1 96.88 265 VAL B N 1
ATOM 7016 C CA . VAL B 1 265 ? -11.516 9.492 -4.684 1 96.88 265 VAL B CA 1
ATOM 7017 C C . VAL B 1 265 ? -11.18 8.086 -5.184 1 96.88 265 VAL B C 1
ATOM 7019 O O . VAL B 1 265 ? -10.008 7.758 -5.391 1 96.88 265 VAL B O 1
ATOM 7022 N N . HIS B 1 266 ? -12.203 7.219 -5.426 1 95.69 266 HIS B N 1
ATOM 7023 C CA . HIS B 1 266 ? -11.953 5.797 -5.625 1 95.69 266 HIS B CA 1
ATOM 7024 C C . HIS B 1 266 ? -12.414 5.344 -7.004 1 95.69 266 HIS B C 1
ATOM 7026 O O . HIS B 1 266 ? -12.414 4.148 -7.301 1 95.69 266 HIS B O 1
ATOM 7032 N N . GLY B 1 267 ? -12.789 6.281 -7.852 1 94.81 267 GLY B N 1
ATOM 7033 C CA . GLY B 1 267 ? -13.07 5.91 -9.227 1 94.81 267 GLY B CA 1
ATOM 7034 C C . GLY B 1 267 ? -11.875 5.316 -9.945 1 94.81 267 GLY B C 1
ATOM 7035 O O . GLY B 1 267 ? -10.727 5.656 -9.633 1 94.81 267 GLY B O 1
ATOM 7036 N N . PRO B 1 268 ? -12.094 4.461 -10.969 1 94.31 268 PRO B N 1
ATOM 7037 C CA . PRO B 1 268 ? -10.992 3.748 -11.625 1 94.31 268 PRO B CA 1
ATOM 7038 C C . PRO B 1 268 ? -10 4.691 -12.297 1 94.31 268 PRO B C 1
ATOM 7040 O O . PRO B 1 268 ? -8.812 4.359 -12.422 1 94.31 268 PRO B O 1
ATOM 7043 N N . GLU B 1 269 ? -10.469 5.871 -12.656 1 96 269 GLU B N 1
ATOM 7044 C CA . GLU B 1 269 ? -9.594 6.766 -13.406 1 96 269 GLU B CA 1
ATOM 7045 C C . GLU B 1 269 ? -8.789 7.664 -12.477 1 96 269 GLU B C 1
ATOM 7047 O O . GLU B 1 269 ? -7.812 8.289 -12.898 1 96 269 GLU B O 1
ATOM 7052 N N . GLN B 1 270 ? -9.211 7.734 -11.234 1 96.06 270 GLN B N 1
ATOM 7053 C CA . GLN B 1 270 ? -8.57 8.68 -10.328 1 96.06 270 GLN B CA 1
ATOM 7054 C C . GLN B 1 270 ? -7.125 8.281 -10.055 1 96.06 270 GLN B C 1
ATOM 7056 O O . GLN B 1 270 ? -6.777 7.098 -10.117 1 96.06 270 GLN B O 1
ATOM 7061 N N . THR B 1 271 ? -6.273 9.273 -9.812 1 95.75 271 THR B N 1
ATOM 7062 C CA . THR B 1 271 ? -4.848 9.156 -9.539 1 95.75 271 THR B CA 1
ATOM 7063 C C . THR B 1 271 ? -4.43 10.102 -8.414 1 95.75 271 THR B C 1
ATOM 7065 O O . THR B 1 271 ? -5.23 10.93 -7.965 1 95.75 271 THR B O 1
ATOM 7068 N N . GLN B 1 272 ? -3.215 9.938 -7.902 1 95.56 272 GLN B N 1
ATOM 7069 C CA . GLN B 1 272 ? -2.701 10.891 -6.93 1 95.56 272 GLN B CA 1
ATOM 7070 C C . GLN B 1 272 ? -2.695 12.305 -7.504 1 95.56 272 GLN B C 1
ATOM 7072 O O . GLN B 1 272 ? -3.066 13.266 -6.816 1 95.56 272 GLN B O 1
ATOM 7077 N N . ARG B 1 273 ? -2.271 12.438 -8.758 1 95.25 273 ARG B N 1
ATOM 7078 C CA . ARG B 1 273 ? -2.273 13.727 -9.43 1 95.25 273 ARG B CA 1
ATOM 7079 C C . ARG B 1 273 ? -3.682 14.312 -9.5 1 95.25 273 ARG B C 1
ATOM 7081 O O . ARG B 1 273 ? -3.881 15.5 -9.234 1 95.25 273 ARG B O 1
ATOM 7088 N N . GLY B 1 274 ? -4.613 13.477 -9.898 1 96.5 274 GLY B N 1
ATOM 7089 C CA . GLY B 1 274 ? -5.996 13.922 -9.961 1 96.5 274 GLY B CA 1
ATOM 7090 C C . GLY B 1 274 ? -6.551 14.359 -8.617 1 96.5 274 GLY B C 1
ATOM 7091 O O . GLY B 1 274 ? -7.273 15.352 -8.531 1 96.5 274 GLY B O 1
ATOM 7092 N N . SER B 1 275 ? -6.285 13.625 -7.594 1 97 275 SER B N 1
ATOM 7093 C CA . SER B 1 275 ? -6.738 13.977 -6.25 1 97 275 SER B CA 1
ATOM 7094 C C . SER B 1 275 ? -6.164 15.312 -5.801 1 97 275 SER B C 1
ATOM 7096 O O . SER B 1 275 ? -6.867 16.125 -5.191 1 97 275 SER B O 1
ATOM 7098 N N . TRP B 1 276 ? -4.879 15.531 -6.098 1 96.81 276 TRP B N 1
ATOM 7099 C CA . TRP B 1 276 ? -4.246 16.781 -5.723 1 96.81 276 TRP B CA 1
ATOM 7100 C C . TRP B 1 276 ? -4.84 17.953 -6.508 1 96.81 276 TRP B C 1
ATOM 7102 O O . TRP B 1 276 ? -4.941 19.062 -5.992 1 96.81 276 TRP B O 1
ATOM 7112 N N . GLN B 1 277 ? -5.223 17.719 -7.766 1 96.38 277 GLN B N 1
ATOM 7113 C CA . GLN B 1 277 ? -5.91 18.75 -8.523 1 96.38 277 GLN B CA 1
ATOM 7114 C C . GLN B 1 277 ? -7.176 19.219 -7.805 1 96.38 277 GLN B C 1
ATOM 7116 O O . GLN B 1 277 ? -7.41 20.406 -7.648 1 96.38 277 GLN B O 1
ATOM 7121 N N . LEU B 1 278 ? -7.945 18.266 -7.387 1 97.44 278 LEU B N 1
ATOM 7122 C CA . LEU B 1 278 ? -9.172 18.594 -6.66 1 97.44 278 LEU B CA 1
ATOM 7123 C C . LEU B 1 278 ? -8.852 19.25 -5.324 1 97.44 278 LEU B C 1
ATOM 7125 O O . LEU B 1 278 ? -9.516 20.203 -4.93 1 97.44 278 LEU B O 1
ATOM 7129 N N . PHE B 1 279 ? -7.879 18.719 -4.645 1 97.5 279 PHE B N 1
ATOM 7130 C CA . PHE B 1 279 ? -7.453 19.281 -3.363 1 97.5 279 PHE B CA 1
ATOM 7131 C C . PHE B 1 279 ? -7.086 20.75 -3.504 1 97.5 279 PHE B C 1
ATOM 7133 O O . PHE B 1 279 ? -7.523 21.578 -2.709 1 97.5 279 PHE B O 1
ATOM 7140 N N . ASN B 1 280 ? -6.297 21.031 -4.473 1 95.5 280 ASN B N 1
ATOM 7141 C CA . ASN B 1 280 ? -5.859 22.406 -4.695 1 95.5 280 ASN B CA 1
ATOM 7142 C C . ASN B 1 280 ? -7.035 23.312 -5.027 1 95.5 280 ASN B C 1
ATOM 7144 O O . ASN B 1 280 ? -7.074 24.469 -4.594 1 95.5 280 ASN B O 1
ATOM 7148 N N . MET B 1 281 ? -7.945 22.828 -5.793 1 95.56 281 MET B N 1
ATOM 7149 C CA . MET B 1 281 ? -9.156 23.594 -6.086 1 95.56 281 MET B CA 1
ATOM 7150 C C . MET B 1 281 ? -9.914 23.922 -4.809 1 95.56 281 MET B C 1
ATOM 7152 O O . MET B 1 281 ? -10.359 25.062 -4.617 1 95.56 281 MET B O 1
ATOM 7156 N N . ARG B 1 282 ? -9.961 23 -3.955 1 96.81 282 ARG B N 1
ATOM 7157 C CA . ARG B 1 282 ? -10.734 23.156 -2.725 1 96.81 282 ARG B CA 1
ATOM 7158 C C . ARG B 1 282 ? -10.008 24.062 -1.735 1 96.81 282 ARG B C 1
ATOM 7160 O O . ARG B 1 282 ? -10.641 24.828 -1.016 1 96.81 282 ARG B O 1
ATOM 7167 N N . THR B 1 283 ? -8.711 23.938 -1.671 1 94.06 283 THR B N 1
ATOM 7168 C CA . THR B 1 283 ? -7.949 24.797 -0.772 1 94.06 283 THR B CA 1
ATOM 7169 C C . THR B 1 283 ? -8.039 26.266 -1.216 1 94.06 283 THR B C 1
ATOM 7171 O O . THR B 1 283 ? -8.086 27.172 -0.382 1 94.06 283 THR B O 1
ATOM 7174 N N . ARG B 1 284 ? -8.094 26.5 -2.521 1 92.19 284 ARG B N 1
ATOM 7175 C CA . ARG B 1 284 ? -8.281 27.859 -3.029 1 92.19 284 ARG B CA 1
ATOM 7176 C C . ARG B 1 284 ? -9.664 28.391 -2.676 1 92.19 284 ARG B C 1
ATOM 7178 O O . ARG B 1 284 ? -9.805 29.562 -2.318 1 92.19 284 ARG B O 1
ATOM 7185 N N . LEU B 1 285 ? -10.555 27.516 -2.775 1 95.44 285 LEU B N 1
ATOM 7186 C CA . LEU B 1 285 ? -11.922 27.859 -2.398 1 95.44 285 LEU B CA 1
ATOM 7187 C C . LEU B 1 285 ? -12 28.25 -0.924 1 95.44 285 LEU B C 1
ATOM 7189 O O . LEU B 1 285 ? -12.578 29.281 -0.576 1 95.44 285 LEU B O 1
ATOM 7193 N N . MET B 1 286 ? -11.375 27.531 -0.075 1 95.12 286 MET B N 1
ATOM 7194 C CA . MET B 1 286 ? -11.422 27.719 1.372 1 95.12 286 MET B CA 1
ATOM 7195 C C . MET B 1 286 ? -10.75 29.016 1.778 1 95.12 286 MET B C 1
ATOM 7197 O O . MET B 1 286 ? -11.156 29.656 2.752 1 95.12 286 MET B O 1
ATOM 7201 N N . LYS B 1 287 ? -9.781 29.422 1.022 1 91.69 287 LYS B N 1
ATOM 7202 C CA . LYS B 1 287 ? -9.039 30.641 1.352 1 91.69 287 LYS B CA 1
ATOM 7203 C C . LYS B 1 287 ? -9.961 31.844 1.426 1 91.69 287 LYS B C 1
ATOM 7205 O O . LYS B 1 287 ? -9.898 32.625 2.379 1 91.69 287 LYS B O 1
ATOM 7210 N N . GLY B 1 288 ? -10.836 32 0.479 1 90.75 288 GLY B N 1
ATOM 7211 C CA . GLY B 1 288 ? -11.742 33.125 0.44 1 90.75 288 GLY B CA 1
ATOM 7212 C C . GLY B 1 288 ? -12.797 33.094 1.528 1 90.75 288 GLY B C 1
ATOM 7213 O O . GLY B 1 288 ? -13.312 34.156 1.938 1 90.75 288 GLY B O 1
ATOM 7214 N N . LEU B 1 289 ? -13.086 31.922 2.012 1 94.25 289 LEU B N 1
ATOM 7215 C CA . LEU B 1 289 ? -14.07 31.75 3.074 1 94.25 289 LEU B CA 1
ATOM 7216 C C . LEU B 1 289 ? -13.469 32.094 4.434 1 94.25 289 LEU B C 1
ATOM 7218 O O . LEU B 1 289 ? -14.203 32.406 5.379 1 94.25 289 LEU B O 1
ATOM 7222 N N . PHE B 1 290 ? -12.188 32.125 4.457 1 90.44 290 PHE B N 1
ATOM 7223 C CA . PHE B 1 290 ? -11.445 32.219 5.707 1 90.44 290 PHE B CA 1
ATOM 7224 C C . PHE B 1 290 ? -10.805 33.594 5.859 1 90.44 290 PHE B C 1
ATOM 7226 O O . PHE B 1 290 ? -10.625 34.062 6.98 1 90.44 290 PHE B O 1
ATOM 7233 N N . ASN B 1 291 ? -10.648 34.375 4.816 1 91.19 291 ASN B N 1
ATOM 7234 C CA . ASN B 1 291 ? -9.719 35.5 4.809 1 91.19 291 ASN B CA 1
ATOM 7235 C C . ASN B 1 291 ? -10.445 36.812 4.988 1 91.19 291 ASN B C 1
ATOM 7237 O O . ASN B 1 291 ? -10.234 37.75 4.215 1 91.19 291 ASN B O 1
ATOM 7241 N N . TYR B 1 292 ? -11.258 36.938 5.93 1 94.69 292 TYR B N 1
ATOM 7242 C CA . TYR B 1 292 ? -11.844 38.188 6.414 1 94.69 292 TYR B CA 1
ATOM 7243 C C . TYR B 1 292 ? -12.008 38.156 7.93 1 94.69 292 TYR B C 1
ATOM 7245 O O . TYR B 1 292 ? -12.133 37.062 8.523 1 94.69 292 TYR B O 1
ATOM 7253 N N . GLU B 1 293 ? -11.977 39.219 8.523 1 95.88 293 GLU B N 1
ATOM 7254 C CA . GLU B 1 293 ? -11.734 39.344 9.961 1 95.88 293 GLU B CA 1
ATOM 7255 C C . GLU B 1 293 ? -12.789 38.625 10.766 1 95.88 293 GLU B C 1
ATOM 7257 O O . GLU B 1 293 ? -12.461 37.812 11.633 1 95.88 293 GLU B O 1
ATOM 7262 N N . THR B 1 294 ? -14.086 38.906 10.562 1 96.44 294 THR B N 1
ATOM 7263 C CA . THR B 1 294 ? -15.148 38.281 11.344 1 96.44 294 THR B CA 1
ATOM 7264 C C . THR B 1 294 ? -15.102 36.75 11.203 1 96.44 294 THR B C 1
ATOM 7266 O O . THR B 1 294 ? -15.188 36.031 12.195 1 96.44 294 THR B O 1
ATOM 7269 N N . GLY B 1 295 ? -15 36.312 9.969 1 96.31 295 GLY B N 1
ATOM 7270 C CA . GLY B 1 295 ? -14.906 34.875 9.734 1 96.31 295 GLY B CA 1
ATOM 7271 C C . GLY B 1 295 ? -13.703 34.25 10.414 1 96.31 295 GLY B C 1
ATOM 7272 O O . GLY B 1 295 ? -13.82 33.188 11.023 1 96.31 295 GLY B O 1
ATOM 7273 N N . PHE B 1 296 ? -12.594 34.906 10.375 1 96.94 296 PHE B N 1
ATOM 7274 C CA . PHE B 1 296 ? -11.352 34.438 10.961 1 96.94 296 PHE B CA 1
ATOM 7275 C C . PHE B 1 296 ? -11.461 34.312 12.477 1 96.94 296 PHE B C 1
ATOM 7277 O O . PHE B 1 296 ? -11.078 33.312 13.062 1 96.94 296 PHE B O 1
ATOM 7284 N N . ARG B 1 297 ? -11.953 35.344 13.148 1 97.81 297 ARG B N 1
ATOM 7285 C CA . ARG B 1 297 ? -12.094 35.375 14.594 1 97.81 297 ARG B CA 1
ATOM 7286 C C . ARG B 1 297 ? -13.094 34.344 15.078 1 97.81 297 ARG B C 1
ATOM 7288 O O . ARG B 1 297 ? -12.812 33.594 16.016 1 97.81 297 ARG B O 1
ATOM 7295 N N . ARG B 1 298 ? -14.234 34.25 14.383 1 98 298 ARG B N 1
ATOM 7296 C CA . ARG B 1 298 ? -15.25 33.281 14.766 1 98 298 ARG B CA 1
ATOM 7297 C C . ARG B 1 298 ? -14.75 31.859 14.555 1 98 298 ARG B C 1
ATOM 7299 O O . ARG B 1 298 ? -15.039 30.969 15.352 1 98 298 ARG B O 1
ATOM 7306 N N . TYR B 1 299 ? -14.094 31.656 13.445 1 98.06 299 TYR B N 1
ATOM 7307 C CA . TYR B 1 299 ? -13.523 30.344 13.164 1 98.06 299 TYR B CA 1
ATOM 7308 C C . TYR B 1 299 ? -12.523 29.953 14.234 1 98.06 299 TYR B C 1
ATOM 7310 O O . TYR B 1 299 ? -12.516 28.797 14.688 1 98.06 299 TYR B O 1
ATOM 7318 N N . THR B 1 300 ? -11.656 30.844 14.633 1 98.44 300 THR B N 1
ATOM 7319 C CA . THR B 1 300 ? -10.641 30.562 15.641 1 98.44 300 THR B CA 1
ATOM 7320 C C . THR B 1 300 ? -11.297 30.125 16.953 1 98.44 300 THR B C 1
ATOM 7322 O O . THR B 1 300 ? -10.898 29.125 17.547 1 98.44 300 THR B O 1
ATOM 7325 N N . GLN B 1 301 ? -12.289 30.844 17.375 1 98.56 301 GLN B N 1
ATOM 7326 C CA . GLN B 1 301 ? -13 30.5 18.594 1 98.56 301 GLN B CA 1
ATOM 7327 C C . GLN B 1 301 ? -13.656 29.125 18.484 1 98.56 301 GLN B C 1
ATOM 7329 O O . GLN B 1 301 ? -13.578 28.312 19.406 1 98.56 301 GLN B O 1
ATOM 7334 N N . ALA B 1 302 ? -14.312 28.922 17.344 1 98.44 302 ALA B N 1
ATOM 7335 C CA . ALA B 1 302 ? -14.984 27.641 17.125 1 98.44 302 ALA B CA 1
ATOM 7336 C C . ALA B 1 302 ? -13.984 26.484 17.094 1 98.44 302 ALA B C 1
ATOM 7338 O O . ALA B 1 302 ? -14.281 25.391 17.562 1 98.44 302 ALA B O 1
ATOM 7339 N N . TYR B 1 303 ? -12.883 26.734 16.484 1 98.38 303 TYR B N 1
ATOM 7340 C CA . TYR B 1 303 ? -11.836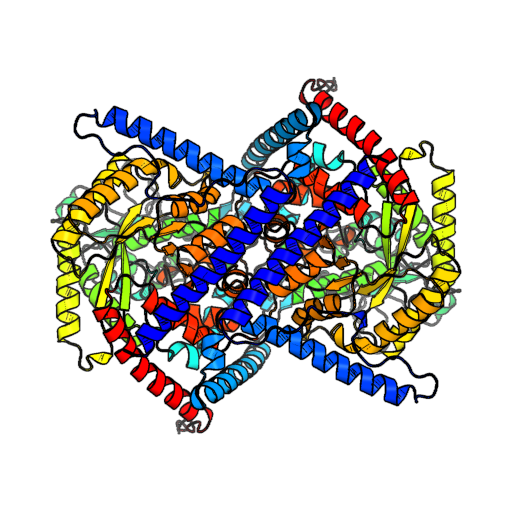 25.734 16.406 1 98.38 303 TYR B CA 1
ATOM 7341 C C . TYR B 1 303 ? -11.359 25.344 17.812 1 98.38 303 TYR B C 1
ATOM 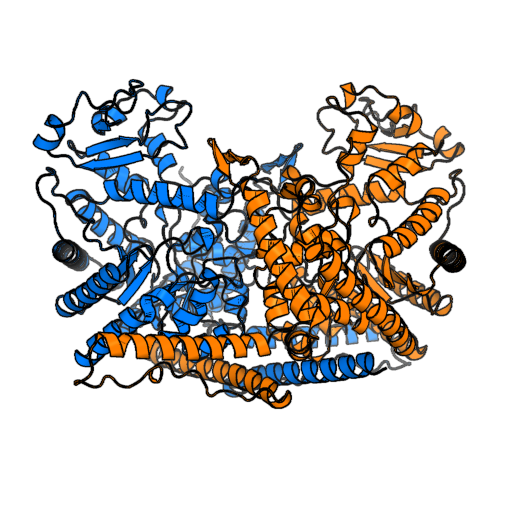7343 O O . TYR B 1 303 ? -11.227 24.156 18.109 1 98.38 303 TYR B O 1
ATOM 7351 N N . LEU B 1 304 ? -11.062 26.312 18.641 1 98.69 304 LEU B N 1
ATOM 7352 C CA . LEU B 1 304 ? -10.602 26.062 20 1 98.69 304 LEU B CA 1
ATOM 7353 C C . LEU B 1 304 ? -11.648 25.266 20.781 1 98.69 304 LEU B C 1
ATOM 7355 O O . LEU B 1 304 ? -11.305 24.344 21.531 1 98.69 304 LEU B O 1
ATOM 7359 N N . GLN B 1 305 ? -12.875 25.609 20.594 1 98.31 305 GLN B N 1
ATOM 7360 C CA . GLN B 1 305 ? -13.945 24.859 21.234 1 98.31 305 GLN B CA 1
ATOM 7361 C C . GLN B 1 305 ? -13.984 23.406 20.719 1 98.31 305 GLN B C 1
ATOM 7363 O O . GLN B 1 305 ? -14.234 22.484 21.5 1 98.31 305 GLN B O 1
ATOM 7368 N N . ASN B 1 306 ? -13.805 23.281 19.438 1 98.12 306 ASN B N 1
ATOM 7369 C CA . ASN B 1 306 ? -13.789 21.953 18.812 1 98.12 306 ASN B CA 1
ATOM 7370 C C . ASN B 1 306 ? -12.688 21.078 19.406 1 98.12 306 ASN B C 1
ATOM 7372 O O . ASN B 1 306 ? -12.867 19.859 19.547 1 98.12 306 ASN B O 1
ATOM 7376 N N . LEU B 1 307 ? -11.516 21.641 19.734 1 98.44 307 LEU B N 1
ATOM 7377 C CA . LEU B 1 307 ? -10.453 20.891 20.391 1 98.44 307 LEU B CA 1
ATOM 7378 C C . LEU B 1 307 ? -10.938 20.297 21.703 1 98.44 307 LEU B C 1
ATOM 7380 O O . LEU B 1 307 ? -10.688 19.125 21.984 1 98.44 307 LEU B O 1
ATOM 7384 N N . VAL B 1 308 ? -11.625 21.094 22.469 1 98.06 308 VAL B N 1
ATOM 7385 C CA . VAL B 1 308 ? -12.141 20.656 23.766 1 98.06 308 VAL B CA 1
ATOM 7386 C C . VAL B 1 308 ? -13.156 19.531 23.562 1 98.06 308 VAL B C 1
ATOM 7388 O O . VAL B 1 308 ? -13.109 18.516 24.25 1 98.06 308 VAL B O 1
ATOM 7391 N N . GLU B 1 309 ? -14.016 19.719 22.609 1 97.19 309 GLU B N 1
ATOM 7392 C CA . GLU B 1 309 ? -15.078 18.734 22.344 1 97.19 309 GLU B CA 1
ATOM 7393 C C . GLU B 1 309 ? -14.5 17.406 21.891 1 97.19 309 GLU B C 1
ATOM 7395 O O . GLU B 1 309 ? -15.055 16.344 22.188 1 97.19 309 GLU B O 1
ATOM 7400 N N . ASP B 1 310 ? -13.43 17.453 21.172 1 97.94 310 ASP B N 1
ATOM 7401 C CA . ASP B 1 310 ? -12.797 16.25 20.656 1 97.94 310 ASP B CA 1
ATOM 7402 C C . ASP B 1 310 ? -11.734 15.727 21.625 1 97.94 310 ASP B C 1
ATOM 7404 O O . ASP B 1 310 ? -10.961 14.828 21.281 1 97.94 310 ASP B O 1
ATOM 7408 N N . LYS B 1 311 ? -11.617 16.312 22.797 1 98.12 311 LYS B N 1
ATOM 7409 C CA . LYS B 1 311 ? -10.75 15.898 23.891 1 98.12 311 LYS B CA 1
ATOM 7410 C C . LYS B 1 311 ? -9.281 16.016 23.5 1 98.12 311 LYS B C 1
ATOM 7412 O O . LYS B 1 311 ? -8.508 15.07 23.688 1 98.12 311 LYS B O 1
ATOM 7417 N N . ILE B 1 312 ? -8.898 17.125 23 1 98.75 312 ILE B N 1
ATOM 7418 C CA . ILE B 1 312 ? -7.531 17.469 22.625 1 98.75 312 ILE B CA 1
ATOM 7419 C C . ILE B 1 312 ? -7.012 18.562 23.562 1 98.75 312 ILE B C 1
ATOM 7421 O O . ILE B 1 312 ? -7.59 19.656 23.625 1 98.75 312 ILE B O 1
ATOM 7425 N N . LEU B 1 313 ? -5.91 18.328 24.219 1 98.75 313 LEU B N 1
ATOM 7426 C CA . LEU B 1 313 ? -5.379 19.25 25.219 1 98.75 313 LEU B CA 1
ATOM 7427 C C . LEU B 1 313 ? -4.484 20.297 24.562 1 98.75 313 LEU B C 1
ATOM 7429 O O . LEU B 1 313 ? -4.402 21.438 25.031 1 98.75 313 LEU B O 1
ATOM 7433 N N . TYR B 1 314 ? -3.807 19.875 23.531 1 98.81 314 TYR B N 1
ATOM 7434 C CA . TYR B 1 314 ? -2.812 20.703 22.875 1 98.81 314 TYR B CA 1
ATOM 7435 C C . TYR B 1 314 ? -2.818 20.484 21.359 1 98.81 314 TYR B C 1
ATOM 7437 O O . TYR B 1 314 ? -2.998 19.359 20.891 1 98.81 314 TYR B O 1
ATOM 7445 N N . ALA B 1 315 ? -2.648 21.594 20.609 1 98.88 315 ALA B N 1
ATOM 7446 C CA . ALA B 1 315 ? -2.582 21.453 19.156 1 98.88 315 ALA B CA 1
ATOM 7447 C C . ALA B 1 315 ? -1.555 22.406 18.562 1 98.88 315 ALA B C 1
ATOM 7449 O O . ALA B 1 315 ? -1.291 23.469 19.125 1 98.88 315 ALA B O 1
ATOM 7450 N N . GLU B 1 316 ? -0.912 22 17.5 1 98.81 316 GLU B N 1
ATOM 7451 C CA . GLU B 1 316 ? -0.025 22.828 16.688 1 98.81 316 GLU B CA 1
ATOM 7452 C C . GLU B 1 316 ? -0.625 23.109 15.32 1 98.81 316 GLU B C 1
ATOM 7454 O O . GLU B 1 316 ? -0.702 22.219 14.477 1 98.81 316 GLU B O 1
ATOM 7459 N N . LEU B 1 317 ? -0.996 24.344 15.102 1 97.19 317 LEU B N 1
ATOM 7460 C CA . LEU B 1 317 ? -1.763 24.75 13.922 1 97.19 317 LEU B CA 1
ATOM 7461 C C . LEU B 1 317 ? -0.838 25.234 12.812 1 97.19 317 LEU B C 1
ATOM 7463 O O . LEU B 1 317 ? 0.024 26.094 13.047 1 97.19 317 LEU B O 1
ATOM 7467 N N . ARG B 1 318 ? -1.029 24.688 11.68 1 98.06 318 ARG B N 1
ATOM 7468 C CA . ARG B 1 318 ? -0.284 25.156 10.516 1 98.06 318 ARG B CA 1
ATOM 7469 C C . ARG B 1 318 ? -0.991 26.344 9.852 1 98.06 318 ARG B C 1
ATOM 7471 O O . ARG B 1 318 ? -2.102 26.188 9.336 1 98.06 318 ARG B O 1
ATOM 7478 N N . VAL B 1 319 ? -0.381 27.438 9.859 1 96.38 319 VAL B N 1
ATOM 7479 C CA . VAL B 1 319 ? -0.858 28.656 9.219 1 96.38 319 VAL B CA 1
ATOM 7480 C C . VAL B 1 319 ? 0.067 29.031 8.062 1 96.38 319 VAL B C 1
ATOM 7482 O O . VAL B 1 319 ? 1.275 29.188 8.258 1 96.38 319 VAL B O 1
ATOM 7485 N N . THR B 1 320 ? -0.499 29.125 6.922 1 93.19 320 THR B N 1
ATOM 7486 C CA . THR B 1 320 ? 0.297 29.516 5.77 1 93.19 320 THR B CA 1
ATOM 7487 C C . THR B 1 320 ? 0.438 31.031 5.703 1 93.19 320 THR B C 1
ATOM 7489 O O . THR B 1 320 ? -0.561 31.75 5.648 1 93.19 320 THR B O 1
ATOM 7492 N N . PHE B 1 321 ? 1.659 31.469 5.715 1 91.44 321 PHE B N 1
ATOM 7493 C CA . PHE B 1 321 ? 1.948 32.906 5.668 1 91.44 321 PHE B CA 1
ATOM 7494 C C . PHE B 1 321 ? 2.602 33.281 4.344 1 91.44 321 PHE B C 1
ATOM 7496 O O . PHE B 1 321 ? 3.523 32.594 3.887 1 91.44 321 PHE B O 1
ATOM 7503 N N . MET B 1 322 ? 1.944 34.125 3.648 1 83.5 322 MET B N 1
ATOM 7504 C CA . MET B 1 322 ? 2.486 34.719 2.422 1 83.5 322 MET B CA 1
ATOM 7505 C C . MET B 1 322 ? 2.266 36.219 2.385 1 83.5 322 MET B C 1
ATOM 7507 O O . MET B 1 322 ? 1.369 36.75 3.053 1 83.5 322 MET B O 1
ATOM 7511 N N . GLU B 1 323 ? 3.096 36.75 1.577 1 78.69 323 GLU B N 1
ATOM 7512 C CA . GLU B 1 323 ? 2.906 38.188 1.396 1 78.69 323 GLU B CA 1
ATOM 7513 C C . GLU B 1 323 ? 1.535 38.5 0.801 1 78.69 323 GLU B C 1
ATOM 7515 O O . GLU B 1 323 ? 0.938 39.531 1.103 1 78.69 323 GLU B O 1
ATOM 7520 N N . SER B 1 324 ? 1.117 37.562 0.047 1 70.62 324 SER B N 1
ATOM 7521 C CA . SER B 1 324 ? -0.151 37.75 -0.645 1 70.62 324 SER B CA 1
ATOM 7522 C C . SER B 1 324 ? -1.329 37.312 0.225 1 70.62 324 SER B C 1
ATOM 7524 O O . SER B 1 324 ? -2.486 37.531 -0.14 1 70.62 324 SER B O 1
ATOM 7526 N N . ASN B 1 325 ? -0.951 36.75 1.332 1 73 325 ASN B N 1
ATOM 7527 C CA . ASN B 1 325 ? -2.008 36.281 2.23 1 73 325 ASN B CA 1
ATOM 7528 C C . ASN B 1 325 ? -2.518 37.438 3.113 1 73 325 ASN B C 1
ATOM 7530 O O . ASN B 1 325 ? -1.771 37.969 3.936 1 73 325 ASN B O 1
ATOM 7534 N N . TYR B 1 326 ? -3.658 38 2.773 1 78.44 326 TYR B N 1
ATOM 7535 C CA . TYR B 1 326 ? -4.203 39.094 3.572 1 78.44 326 TYR B CA 1
ATOM 7536 C C . TYR B 1 326 ? -5.543 38.719 4.184 1 78.44 326 TYR B C 1
ATOM 7538 O O . TYR B 1 326 ? -6.309 37.938 3.584 1 78.44 326 TYR B O 1
ATOM 7546 N N . LEU B 1 327 ? -5.586 39.062 5.355 1 92.44 327 LEU B N 1
ATOM 7547 C CA . LEU B 1 327 ? -6.891 39.062 6.004 1 92.44 327 LEU B CA 1
ATOM 7548 C C . LEU B 1 327 ? -7.578 40.438 5.809 1 92.44 327 LEU B C 1
ATOM 7550 O O . LEU B 1 327 ? -7.023 41.469 6.16 1 92.44 327 LEU B O 1
ATOM 7554 N N . PHE B 1 328 ? -8.734 40.375 5.223 1 93.69 328 PHE B N 1
ATOM 7555 C CA . PHE B 1 328 ? -9.438 41.594 4.922 1 93.69 328 PHE B CA 1
ATOM 7556 C C . PHE B 1 328 ? -10.336 42.031 6.086 1 93.69 328 PHE B C 1
ATOM 7558 O O . PHE B 1 328 ? -10.852 41.156 6.805 1 93.69 328 PHE B O 1
ATOM 7565 N N . SER B 1 329 ? -10.461 43.375 6.148 1 95.12 329 SER B N 1
ATOM 7566 C CA . SER B 1 329 ? -11.57 43.844 6.969 1 95.12 329 SER B CA 1
ATOM 7567 C C . SER B 1 329 ? -12.914 43.469 6.355 1 95.12 329 SER B C 1
ATOM 7569 O O . SER B 1 329 ? -13 43.156 5.16 1 95.12 329 SER B O 1
ATOM 7571 N N . ASP B 1 330 ? -13.938 43.469 7.164 1 94.75 330 ASP B N 1
ATOM 7572 C CA . ASP B 1 330 ? -15.234 42.969 6.727 1 94.75 330 ASP B CA 1
ATOM 7573 C C . ASP B 1 330 ? -15.812 43.844 5.613 1 94.75 330 ASP B C 1
ATOM 7575 O O . ASP B 1 330 ? -16.672 43.406 4.852 1 94.75 330 ASP B O 1
ATOM 7579 N N . ASP B 1 331 ? -15.359 45.094 5.539 1 93.44 331 ASP B N 1
ATOM 7580 C CA . ASP B 1 331 ? -15.844 45.969 4.488 1 93.44 331 ASP B CA 1
ATOM 7581 C C . ASP B 1 331 ? -14.945 45.906 3.252 1 93.44 331 ASP B C 1
ATOM 7583 O O . ASP B 1 331 ? -15.188 46.594 2.262 1 93.44 331 ASP B O 1
ATOM 7587 N N . GLY B 1 332 ? -13.891 45.125 3.312 1 91.88 332 GLY B N 1
ATOM 7588 C CA . GLY B 1 332 ? -13.031 44.875 2.172 1 91.88 332 GLY B CA 1
ATOM 7589 C C . GLY B 1 332 ? -12.031 45.969 1.913 1 91.88 332 GLY B C 1
ATOM 7590 O O . GLY B 1 332 ? -11.344 45.969 0.893 1 91.88 332 GLY B O 1
ATOM 7591 N N . LYS B 1 333 ? -11.883 46.906 2.824 1 92.06 333 LYS B N 1
ATOM 7592 C CA . LYS B 1 333 ? -11.086 48.094 2.557 1 92.06 333 LYS B CA 1
ATOM 7593 C C . LYS B 1 333 ? -9.664 47.938 3.09 1 92.06 333 LYS B C 1
ATOM 7595 O O . LYS B 1 333 ? -8.711 48.406 2.475 1 92.06 333 LYS B O 1
ATOM 7600 N N . GLU B 1 334 ? -9.578 47.344 4.137 1 92.81 334 GLU B N 1
ATOM 7601 C CA . GLU B 1 334 ? -8.281 47.188 4.789 1 92.81 334 GLU B CA 1
ATOM 7602 C C . GLU B 1 334 ? -7.762 45.781 4.711 1 92.81 334 GLU B C 1
ATOM 7604 O O . GLU B 1 334 ? -8.539 44.812 4.75 1 92.81 334 GLU B O 1
ATOM 7609 N N . ARG B 1 335 ? -6.426 45.688 4.609 1 92.5 335 ARG B N 1
ATOM 7610 C CA . ARG B 1 335 ? -5.73 44.406 4.625 1 92.5 335 ARG B CA 1
ATOM 7611 C C . ARG B 1 335 ? -4.836 44.281 5.855 1 92.5 335 ARG B C 1
ATOM 7613 O O . ARG B 1 335 ? -4.094 45.219 6.184 1 92.5 335 ARG B O 1
ATOM 7620 N N . LYS B 1 336 ? -4.914 43.156 6.488 1 93.44 336 LYS B N 1
ATOM 7621 C CA . LYS B 1 336 ? -4.078 42.875 7.648 1 93.44 336 LYS B CA 1
ATOM 7622 C C . LYS B 1 336 ? -2.896 41.969 7.266 1 93.44 336 LYS B C 1
ATOM 7624 O O . LYS B 1 336 ? -3.041 41.062 6.465 1 93.44 336 LYS B O 1
ATOM 7629 N N . ASN B 1 337 ? -1.745 42.25 7.84 1 92.5 337 ASN B N 1
ATOM 7630 C CA . ASN B 1 337 ? -0.544 41.5 7.527 1 92.5 337 ASN B CA 1
ATOM 7631 C C . ASN B 1 337 ? -0.394 40.281 8.445 1 92.5 337 ASN B C 1
ATOM 7633 O O . ASN B 1 337 ? -1.272 40 9.266 1 92.5 337 ASN B O 1
ATOM 7637 N N . ASN B 1 338 ? 0.719 39.562 8.328 1 95.38 338 ASN B N 1
ATOM 7638 C CA . ASN B 1 338 ? 0.927 38.312 9.047 1 95.38 338 ASN B CA 1
ATOM 7639 C C . ASN B 1 338 ? 1.061 38.562 10.547 1 95.38 338 ASN B C 1
ATOM 7641 O O . ASN B 1 338 ? 0.638 37.719 11.352 1 95.38 338 ASN B O 1
ATOM 7645 N N . PHE B 1 339 ? 1.666 39.656 10.969 1 95.88 339 PHE B N 1
ATOM 7646 C CA . PHE B 1 339 ? 1.81 40 12.383 1 95.88 339 PHE B CA 1
ATOM 7647 C C . PHE B 1 339 ? 0.448 40.219 13.023 1 95.88 339 PHE B C 1
ATOM 7649 O O . PHE B 1 339 ? 0.194 39.781 14.141 1 95.88 339 PHE B O 1
ATOM 7656 N N . GLU B 1 340 ? -0.366 40.906 12.266 1 95.5 340 GLU B N 1
ATOM 7657 C CA . GLU B 1 340 ? -1.716 41.188 12.758 1 95.5 340 GLU B CA 1
ATOM 7658 C C . GLU B 1 340 ? -2.523 39.875 12.867 1 95.5 340 GLU B C 1
ATOM 7660 O O . GLU B 1 340 ? -3.307 39.719 13.805 1 95.5 340 GLU B O 1
ATOM 7665 N N . ILE B 1 341 ? -2.359 39.062 11.922 1 95.88 341 ILE B N 1
ATOM 7666 C CA . ILE B 1 341 ? -3.035 37.781 11.93 1 95.88 341 ILE B CA 1
ATOM 7667 C C . ILE B 1 341 ? -2.654 37 13.188 1 95.88 341 ILE B C 1
ATOM 7669 O O . ILE B 1 341 ? -3.523 36.469 13.891 1 95.88 341 ILE B O 1
ATOM 7673 N N . VAL B 1 342 ? -1.381 36.875 13.523 1 97.38 342 VAL B N 1
ATOM 7674 C CA . VAL B 1 342 ? -0.907 36.188 14.711 1 97.38 342 VAL B CA 1
ATOM 7675 C C . VAL B 1 342 ? -1.437 36.875 15.969 1 97.38 342 VAL B C 1
ATOM 7677 O O . VAL B 1 342 ? -1.803 36.219 16.938 1 97.38 342 VAL B O 1
ATOM 7680 N N . GLY B 1 343 ? -1.454 38.219 15.914 1 97.69 343 GLY B N 1
ATOM 7681 C CA . GLY B 1 343 ? -2.041 38.938 17.016 1 97.69 343 GLY B CA 1
ATOM 7682 C C . GLY B 1 343 ? -3.486 38.562 17.281 1 97.69 343 GLY B C 1
ATOM 7683 O O . GLY B 1 343 ? -3.891 38.438 18.438 1 97.69 343 GLY B O 1
ATOM 7684 N N . ILE B 1 344 ? -4.262 38.438 16.219 1 97.38 344 ILE B N 1
ATOM 7685 C CA . ILE B 1 344 ? -5.664 38.062 16.359 1 97.38 344 ILE B CA 1
ATOM 7686 C C . ILE B 1 344 ? -5.766 36.688 16.953 1 97.38 344 ILE B C 1
ATOM 7688 O O . ILE B 1 344 ? -6.605 36.406 17.828 1 97.38 344 ILE B O 1
ATOM 7692 N N . ILE B 1 345 ? -4.926 35.719 16.516 1 98.06 345 ILE B N 1
ATOM 7693 C CA . ILE B 1 345 ? -4.922 34.344 17.078 1 98.06 345 ILE B CA 1
ATOM 7694 C C . ILE B 1 345 ? -4.633 34.406 18.562 1 98.06 345 ILE B C 1
ATOM 7696 O O . ILE B 1 345 ? -5.309 33.75 19.359 1 98.06 345 ILE B O 1
ATOM 7700 N N . ALA B 1 346 ? -3.643 35.188 18.969 1 98.5 346 ALA B N 1
ATOM 7701 C CA . ALA B 1 346 ? -3.27 35.344 20.375 1 98.5 346 ALA B CA 1
ATOM 7702 C C . ALA B 1 346 ? -4.43 35.906 21.188 1 98.5 346 ALA B C 1
ATOM 7704 O O . ALA B 1 346 ? -4.703 35.438 22.297 1 98.5 346 ALA B O 1
ATOM 7705 N N . GLU B 1 347 ? -5.086 36.938 20.641 1 98.5 347 GLU B N 1
ATOM 7706 C CA . GLU B 1 347 ? -6.219 37.531 21.312 1 98.5 347 GLU B CA 1
ATOM 7707 C C . GLU B 1 347 ? -7.352 36.531 21.531 1 98.5 347 GLU B C 1
ATOM 7709 O O . GLU B 1 347 ? -7.906 36.438 22.625 1 98.5 347 GLU B O 1
ATOM 7714 N N . GLU B 1 348 ? -7.68 35.844 20.422 1 98.56 348 GLU B N 1
ATOM 7715 C CA . GLU B 1 348 ? -8.766 34.875 20.484 1 98.56 348 GLU B CA 1
ATOM 7716 C C . GLU B 1 348 ? -8.422 33.75 21.453 1 98.56 348 GLU B C 1
ATOM 7718 O O . GLU B 1 348 ? -9.305 33.219 22.125 1 98.56 348 GLU B O 1
ATOM 7723 N N . LEU B 1 349 ? -7.172 33.281 21.484 1 98.56 349 LEU B N 1
ATOM 7724 C CA . LEU B 1 349 ? -6.73 32.25 22.406 1 98.56 349 LEU B CA 1
ATOM 7725 C C . LEU B 1 349 ? -6.895 32.719 23.844 1 98.56 349 LEU B C 1
ATOM 7727 O O . LEU B 1 349 ? -7.387 31.953 24.688 1 98.56 349 LEU B O 1
ATOM 7731 N N . ASP B 1 350 ? -6.473 33.906 24.156 1 98.12 350 ASP B N 1
ATOM 7732 C CA . ASP B 1 350 ? -6.594 34.438 25.516 1 98.12 350 ASP B CA 1
ATOM 7733 C C . ASP B 1 350 ? -8.055 34.531 25.938 1 98.12 350 ASP B C 1
ATOM 7735 O O . ASP B 1 350 ? -8.398 34.188 27.078 1 98.12 350 ASP B O 1
ATOM 7739 N N . GLN B 1 351 ? -8.828 35.031 25.016 1 98.31 351 GLN B N 1
ATOM 7740 C CA . GLN B 1 351 ? -10.258 35.156 25.312 1 98.31 351 GLN B CA 1
ATOM 7741 C C . GLN B 1 351 ? -10.859 33.781 25.578 1 98.31 351 GLN B C 1
ATOM 7743 O O . GLN B 1 351 ? -11.703 33.625 26.469 1 98.31 351 GLN B O 1
ATOM 7748 N N . PHE B 1 352 ? -10.523 32.812 24.797 1 98.38 352 PHE B N 1
ATOM 7749 C CA . PHE B 1 352 ? -11.047 31.453 24.953 1 98.38 352 PHE B CA 1
ATOM 7750 C C . PHE B 1 352 ? -10.641 30.875 26.312 1 98.38 352 PHE B C 1
ATOM 7752 O O . PHE B 1 352 ? -11.469 30.312 27.016 1 98.38 352 PHE B O 1
ATOM 7759 N N . LYS B 1 353 ? -9.336 30.969 26.688 1 97.5 353 LYS B N 1
ATOM 7760 C CA . LYS B 1 353 ? -8.844 30.453 27.953 1 97.5 353 LYS B CA 1
ATOM 7761 C C . LYS B 1 353 ? -9.586 31.078 29.125 1 97.5 353 LYS B C 1
ATOM 7763 O O . LYS B 1 353 ? -9.906 30.406 30.109 1 97.5 353 LYS B O 1
ATOM 7768 N N . ALA B 1 354 ? -9.859 32.344 29 1 97.19 354 ALA B N 1
ATOM 7769 C CA . ALA B 1 354 ? -10.555 33.062 30.047 1 97.19 354 ALA B CA 1
ATOM 7770 C C . ALA B 1 354 ? -12 32.594 30.188 1 97.19 354 ALA B C 1
ATOM 7772 O O . ALA B 1 354 ? -12.586 32.688 31.266 1 97.19 354 ALA B O 1
ATOM 7773 N N . SER B 1 355 ? -12.5 32.031 29.109 1 96.75 355 SER B N 1
ATOM 7774 C CA . SER B 1 355 ? -13.906 31.641 29.094 1 96.75 355 SER B CA 1
ATOM 7775 C C . SER B 1 355 ? -14.078 30.203 29.547 1 96.75 355 SER B C 1
ATOM 7777 O O . SER B 1 355 ? -15.195 29.766 29.828 1 96.75 355 SER B O 1
ATOM 7779 N N . LEU B 1 356 ? -13.023 29.469 29.688 1 95.88 356 LEU B N 1
ATOM 7780 C CA . LEU B 1 356 ? -13.094 28.062 30.062 1 95.88 356 LEU B CA 1
ATOM 7781 C C . LEU B 1 356 ? -13.617 27.891 31.484 1 95.88 356 LEU B C 1
ATOM 7783 O O . LEU B 1 356 ? -13.188 28.594 32.406 1 95.88 356 LEU B O 1
ATOM 7787 N N . THR B 1 357 ? -14.523 27 31.656 1 92.88 357 THR B N 1
ATOM 7788 C CA . THR B 1 357 ? -15.047 26.688 33 1 92.88 357 THR B CA 1
ATOM 7789 C C . THR B 1 357 ? -14.172 25.641 33.688 1 92.88 357 THR B C 1
ATOM 7791 O O . THR B 1 357 ? -14.047 25.641 34.906 1 92.88 357 THR B O 1
ATOM 7794 N N . ASP B 1 358 ? -13.68 24.719 32.906 1 93.88 358 ASP B N 1
ATOM 7795 C CA . ASP B 1 358 ? -12.75 23.688 33.375 1 93.88 358 ASP B CA 1
ATOM 7796 C C . ASP B 1 358 ? -11.359 23.891 32.781 1 93.88 358 ASP B C 1
ATOM 7798 O O . ASP B 1 358 ? -11.117 23.547 31.625 1 93.88 358 ASP B O 1
ATOM 7802 N N . GLU B 1 359 ? -10.523 24.234 33.531 1 90.5 359 GLU B N 1
ATOM 7803 C CA . GLU B 1 359 ? -9.18 24.562 33.094 1 90.5 359 GLU B CA 1
ATOM 7804 C C . GLU B 1 359 ? -8.438 23.312 32.625 1 90.5 359 GLU B C 1
ATOM 7806 O O . GLU B 1 359 ? -7.469 23.391 31.875 1 90.5 359 GLU B O 1
ATOM 7811 N N . ASN B 1 360 ? -8.891 22.234 32.969 1 93.88 360 ASN B N 1
ATOM 7812 C CA . ASN B 1 360 ? -8.211 20.984 32.625 1 93.88 360 ASN B CA 1
ATOM 7813 C C . ASN B 1 360 ? -8.656 20.469 31.281 1 93.88 360 ASN B C 1
ATOM 7815 O O . ASN B 1 360 ? -8.07 19.531 30.75 1 93.88 360 ASN B O 1
ATOM 7819 N N . ALA B 1 361 ? -9.578 21.125 30.672 1 96.25 361 ALA B N 1
ATOM 7820 C CA . ALA B 1 361 ? -10.148 20.656 29.406 1 96.25 361 ALA B CA 1
ATOM 7821 C C . ALA B 1 361 ? -9.289 21.109 28.219 1 96.25 361 ALA B C 1
ATOM 7823 O O . ALA B 1 361 ? -9.43 20.578 27.125 1 96.25 361 ALA B O 1
ATOM 7824 N N . PHE B 1 362 ? -8.445 21.984 28.484 1 97.88 362 PHE B N 1
ATOM 7825 C CA . PHE B 1 362 ? -7.637 22.594 27.422 1 97.88 362 PHE B CA 1
ATOM 7826 C C . PHE B 1 362 ? -6.34 23.156 28 1 97.88 362 PHE B C 1
ATOM 7828 O O . PHE B 1 362 ? -6.312 23.641 29.125 1 97.88 362 PHE B O 1
ATOM 7835 N N . HIS B 1 363 ? -5.266 23.047 27.188 1 98.06 363 HIS B N 1
ATOM 7836 C CA . HIS B 1 363 ? -3.998 23.594 27.641 1 98.06 363 HIS B CA 1
ATOM 7837 C C . HIS B 1 363 ? -3.57 24.781 26.781 1 98.06 363 HIS B C 1
ATOM 7839 O O . HIS B 1 363 ? -3.416 25.906 27.281 1 98.06 363 HIS B O 1
ATOM 7845 N N . HIS B 1 364 ? -3.336 24.531 25.484 1 98.12 364 HIS B N 1
ATOM 7846 C CA . HIS B 1 364 ? -2.785 25.594 24.641 1 98.12 364 HIS B CA 1
ATOM 7847 C C . HIS B 1 364 ? -2.809 25.203 23.172 1 98.12 364 HIS B C 1
ATOM 7849 O O . HIS B 1 364 ? -3.123 24.047 22.844 1 98.12 364 HIS B O 1
ATOM 7855 N N . VAL B 1 365 ? -2.545 26.141 22.297 1 98.56 365 VAL B N 1
ATOM 7856 C CA . VAL B 1 365 ? -2.23 25.906 20.891 1 98.56 365 VAL B CA 1
ATOM 7857 C C . VAL B 1 365 ? -0.988 26.688 20.5 1 98.56 365 VAL B C 1
ATOM 7859 O O . VAL B 1 365 ? -0.688 27.734 21.094 1 98.56 365 VAL B O 1
ATOM 7862 N N . LYS B 1 366 ? -0.251 26.203 19.641 1 98.69 366 LYS B N 1
ATOM 7863 C CA . LYS B 1 366 ? 0.855 26.922 19.031 1 98.69 366 LYS B CA 1
ATOM 7864 C C . LYS B 1 366 ? 0.728 26.938 17.516 1 98.69 366 LYS B C 1
ATOM 7866 O O . LYS B 1 366 ? -0.024 26.156 16.938 1 98.69 366 LYS B O 1
ATOM 7871 N N . VAL B 1 367 ? 1.447 27.891 16.906 1 98.62 367 VAL B N 1
ATOM 7872 C CA . VAL B 1 367 ? 1.384 28.094 15.469 1 98.62 367 VAL B CA 1
ATOM 7873 C C . VAL B 1 367 ? 2.668 27.594 14.812 1 98.62 367 VAL B C 1
ATOM 7875 O O . VAL B 1 367 ? 3.77 27.922 15.258 1 98.62 367 VAL B O 1
ATOM 7878 N N . ILE B 1 368 ? 2.539 26.734 13.812 1 98.69 368 ILE B N 1
ATOM 7879 C CA . ILE B 1 368 ? 3.639 26.406 12.922 1 98.69 368 ILE B CA 1
ATOM 7880 C C . ILE B 1 368 ? 3.619 27.328 11.703 1 98.69 368 ILE B C 1
ATOM 7882 O O . ILE B 1 368 ? 2.615 27.391 10.992 1 98.69 368 ILE B O 1
ATOM 7886 N N . TYR B 1 369 ? 4.699 28.062 11.508 1 98.12 369 TYR B N 1
ATOM 7887 C CA . TYR B 1 369 ? 4.836 28.922 10.344 1 98.12 369 TYR B CA 1
ATOM 7888 C C . TYR B 1 369 ? 5.027 28.109 9.078 1 98.12 369 TYR B C 1
ATOM 7890 O O . TYR B 1 369 ? 6.012 27.375 8.945 1 98.12 369 TYR B O 1
ATOM 7898 N N . CYS B 1 370 ? 4.117 28.281 8.125 1 97.62 370 CYS B N 1
ATOM 7899 C CA . CYS B 1 370 ? 4.191 27.469 6.91 1 97.62 370 CYS B CA 1
ATOM 7900 C C . CYS B 1 370 ? 4.43 28.344 5.684 1 97.62 370 CYS B C 1
ATOM 7902 O O . CYS B 1 370 ? 3.801 29.391 5.535 1 97.62 370 CYS B O 1
ATOM 7904 N N . THR B 1 371 ? 5.332 27.922 4.867 1 96.5 371 THR B N 1
ATOM 7905 C CA . THR B 1 371 ? 5.574 28.516 3.559 1 96.5 371 THR B CA 1
ATOM 7906 C C . THR B 1 371 ? 5.316 27.5 2.449 1 96.5 371 THR B C 1
ATOM 7908 O O . THR B 1 371 ? 5.684 26.328 2.578 1 96.5 371 THR B O 1
ATOM 7911 N N . PRO B 1 372 ? 4.641 27.906 1.341 1 94.88 372 PRO B N 1
ATOM 7912 C CA . PRO B 1 372 ? 4.488 26.984 0.219 1 94.88 372 PRO B CA 1
ATOM 7913 C C . PRO B 1 372 ? 5.828 26.562 -0.385 1 94.88 372 PRO B C 1
ATOM 7915 O O . PRO B 1 372 ? 6.695 27.406 -0.615 1 94.88 372 PRO B O 1
ATOM 7918 N N . ARG B 1 373 ? 6.004 25.297 -0.676 1 95.31 373 ARG B N 1
ATOM 7919 C CA . ARG B 1 373 ? 7.266 24.75 -1.164 1 95.31 373 ARG B CA 1
ATOM 7920 C C . ARG B 1 373 ? 7.52 25.156 -2.611 1 95.31 373 ARG B C 1
ATOM 7922 O O . ARG B 1 373 ? 8.633 25 -3.121 1 95.31 373 ARG B O 1
ATOM 7929 N N . SER B 1 374 ? 6.508 25.766 -3.279 1 93.62 374 SER B N 1
ATOM 7930 C CA . SER B 1 374 ? 6.648 26.188 -4.664 1 93.62 374 SER B CA 1
ATOM 7931 C C . SER B 1 374 ? 7.305 27.562 -4.75 1 93.62 374 SER B C 1
ATOM 7933 O O . SER B 1 374 ? 7.633 28.031 -5.84 1 93.62 374 SER B O 1
ATOM 7935 N N . MET B 1 375 ? 7.516 28.203 -3.66 1 94.81 375 MET B N 1
ATOM 7936 C CA . MET B 1 375 ? 8.086 29.547 -3.652 1 94.81 375 MET B CA 1
ATOM 7937 C C . MET B 1 375 ? 9.586 29.516 -3.947 1 94.81 375 MET B C 1
ATOM 7939 O O . MET B 1 375 ? 10.25 28.516 -3.643 1 94.81 375 MET B O 1
ATOM 7943 N N . GLU B 1 376 ? 10.023 30.594 -4.477 1 95.44 376 GLU B N 1
ATOM 7944 C CA . GLU B 1 376 ? 11.453 30.719 -4.758 1 95.44 376 GLU B CA 1
ATOM 7945 C C . GLU B 1 376 ? 12.258 30.859 -3.473 1 95.44 376 GLU B C 1
ATOM 7947 O O . GLU B 1 376 ? 11.742 31.312 -2.451 1 95.44 376 GLU B O 1
ATOM 7952 N N . PRO B 1 377 ? 13.57 30.516 -3.447 1 96.06 377 PRO B N 1
ATOM 7953 C CA . PRO B 1 377 ? 14.414 30.516 -2.25 1 96.06 377 PRO B CA 1
ATOM 7954 C C . PRO B 1 377 ? 14.414 31.859 -1.525 1 96.06 377 PRO B C 1
ATOM 7956 O O . PRO B 1 377 ? 14.438 31.906 -0.292 1 96.06 377 PRO B O 1
ATOM 7959 N N . GLU B 1 378 ? 14.328 32.938 -2.307 1 95.44 378 GLU B N 1
ATOM 7960 C CA . GLU B 1 378 ? 14.336 34.25 -1.681 1 95.44 378 GLU B CA 1
ATOM 7961 C C . GLU B 1 378 ? 13.086 34.469 -0.838 1 95.44 378 GLU B C 1
ATOM 7963 O O . GLU B 1 378 ? 13.156 35.062 0.243 1 95.44 378 GLU B O 1
ATOM 7968 N N . MET B 1 379 ? 12.008 34.031 -1.369 1 95.44 379 MET B N 1
ATOM 7969 C CA . MET B 1 379 ? 10.75 34.156 -0.645 1 95.44 379 MET B CA 1
ATOM 7970 C C . MET B 1 379 ? 10.727 33.25 0.577 1 95.44 379 MET B C 1
ATOM 7972 O O . MET B 1 379 ? 10.195 33.625 1.626 1 95.44 379 MET B O 1
ATOM 7976 N N . VAL B 1 380 ? 11.281 32.062 0.446 1 97 380 VAL B N 1
ATOM 7977 C CA . VAL B 1 380 ? 11.391 31.125 1.575 1 97 380 VAL B CA 1
ATOM 7978 C C . VAL B 1 380 ? 12.273 31.75 2.66 1 97 380 VAL B C 1
ATOM 7980 O O . VAL B 1 380 ? 11.938 31.688 3.846 1 97 380 VAL B O 1
ATOM 7983 N N . GLN B 1 381 ? 13.383 32.406 2.271 1 96.75 381 GLN B N 1
ATOM 7984 C CA . GLN B 1 381 ? 14.258 33.094 3.219 1 96.75 381 GLN B CA 1
ATOM 7985 C C . GLN B 1 381 ? 13.516 34.188 3.98 1 96.75 381 GLN B C 1
ATOM 7987 O O . GLN B 1 381 ? 13.672 34.312 5.195 1 96.75 381 GLN B O 1
ATOM 7992 N N . ALA B 1 382 ? 12.734 34.938 3.232 1 96.25 382 ALA B N 1
ATOM 7993 C CA . ALA B 1 382 ? 11.953 35.969 3.865 1 96.25 382 ALA B CA 1
ATOM 7994 C C . ALA B 1 382 ? 10.992 35.406 4.898 1 96.25 382 ALA B C 1
ATOM 7996 O O . ALA B 1 382 ? 10.789 36 5.961 1 96.25 382 ALA B O 1
ATOM 7997 N N . GLY B 1 383 ? 10.359 34.281 4.57 1 96.88 383 GLY B N 1
ATOM 7998 C CA . GLY B 1 383 ? 9.477 33.625 5.512 1 96.88 383 GLY B CA 1
ATOM 7999 C C . GLY B 1 383 ? 10.188 33.156 6.762 1 96.88 383 GLY B C 1
ATOM 8000 O O . GLY B 1 383 ? 9.672 33.281 7.871 1 96.88 383 GLY B O 1
ATOM 8001 N N . LEU B 1 384 ? 11.352 32.594 6.578 1 98.19 384 LEU B N 1
ATOM 8002 C CA . LEU B 1 384 ? 12.164 32.125 7.703 1 98.19 384 LEU B CA 1
ATOM 8003 C C . LEU B 1 384 ? 12.516 33.281 8.625 1 98.19 384 LEU B C 1
ATOM 8005 O O . LEU B 1 384 ? 12.438 33.156 9.852 1 98.19 384 LEU B O 1
ATOM 8009 N N . ASP B 1 385 ? 12.867 34.375 8.039 1 97.75 385 ASP B N 1
ATOM 8010 C CA . ASP B 1 385 ? 13.195 35.562 8.828 1 97.75 385 ASP B CA 1
ATOM 8011 C C . ASP B 1 385 ? 11.969 36.094 9.578 1 97.75 385 ASP B C 1
ATOM 8013 O O . ASP B 1 385 ? 12.078 36.5 10.734 1 97.75 385 ASP B O 1
ATOM 8017 N N . GLU B 1 386 ? 10.859 36.094 8.898 1 97.31 386 GLU B N 1
ATOM 8018 C CA . GLU B 1 386 ? 9.617 36.531 9.555 1 97.31 386 GLU B CA 1
ATOM 8019 C C . GLU B 1 386 ? 9.25 35.594 10.695 1 97.31 386 GLU B C 1
ATOM 8021 O O . GLU B 1 386 ? 8.742 36.031 11.727 1 97.31 386 GLU B O 1
ATOM 8026 N N . CYS B 1 387 ? 9.469 34.281 10.516 1 98.31 387 CYS B N 1
ATOM 8027 C CA . CYS B 1 387 ? 9.195 33.312 11.555 1 98.31 387 CYS B CA 1
ATOM 8028 C C . CYS B 1 387 ? 9.984 33.625 12.82 1 98.31 387 CYS B C 1
ATOM 8030 O O . CYS B 1 387 ? 9.445 33.531 13.93 1 98.31 387 CYS B O 1
ATOM 8032 N N . ILE B 1 388 ? 11.242 34 12.664 1 98.62 388 ILE B N 1
ATOM 8033 C CA . ILE B 1 388 ? 12.094 34.375 13.789 1 98.62 388 ILE B CA 1
ATOM 8034 C C . ILE B 1 388 ? 11.5 35.562 14.516 1 98.62 388 ILE B C 1
ATOM 8036 O O . ILE B 1 388 ? 11.391 35.594 15.742 1 98.62 388 ILE B O 1
ATOM 8040 N N . LYS B 1 389 ? 11.086 36.562 13.758 1 98.38 389 LYS B N 1
ATOM 8041 C CA . LYS B 1 389 ? 10.516 37.781 14.344 1 98.38 389 LYS B CA 1
ATOM 8042 C C . LYS B 1 389 ? 9.25 37.469 15.133 1 98.38 389 LYS B C 1
ATOM 8044 O O . LYS B 1 389 ? 9.031 38 16.219 1 98.38 389 LYS B O 1
ATOM 8049 N N . LEU B 1 390 ? 8.438 36.656 14.555 1 98.25 390 LEU B N 1
ATOM 8050 C CA . LEU B 1 390 ? 7.203 36.25 15.234 1 98.25 390 LEU B CA 1
ATOM 8051 C C . LEU B 1 390 ? 7.508 35.5 16.531 1 98.25 390 LEU B C 1
ATOM 8053 O O . LEU B 1 390 ? 6.828 35.719 17.531 1 98.25 390 LEU B O 1
ATOM 8057 N N . LYS B 1 391 ? 8.469 34.594 16.484 1 98.56 391 LYS B N 1
ATOM 8058 C CA . LYS B 1 391 ? 8.867 33.875 17.688 1 98.56 391 LYS B CA 1
ATOM 8059 C C . LYS B 1 391 ? 9.352 34.812 18.781 1 98.56 391 LYS B C 1
ATOM 8061 O O . LYS B 1 391 ? 9.062 34.594 19.969 1 98.56 391 LYS B O 1
ATOM 8066 N N . GLU B 1 392 ? 10.07 35.812 18.422 1 98.38 392 GLU B N 1
ATOM 8067 C CA . GLU B 1 392 ? 10.547 36.812 19.375 1 98.38 392 GLU B CA 1
ATOM 8068 C C . GLU B 1 392 ? 9.391 37.562 20 1 98.38 392 GLU B C 1
ATOM 8070 O O . GLU B 1 392 ? 9.414 37.875 21.203 1 98.38 392 GLU B O 1
ATOM 8075 N N . MET B 1 393 ? 8.43 37.875 19.219 1 98.06 393 MET B N 1
ATOM 8076 C CA . MET B 1 393 ? 7.301 38.688 19.672 1 98.06 393 MET B CA 1
ATOM 8077 C C . MET B 1 393 ? 6.309 37.844 20.469 1 98.06 393 MET B C 1
ATOM 8079 O O . MET B 1 393 ? 5.699 38.344 21.422 1 98.06 393 MET B O 1
ATOM 8083 N N . TRP B 1 394 ? 6.105 36.594 20.031 1 98 394 TRP B N 1
ATOM 8084 C CA . TRP B 1 394 ? 5.176 35.656 20.672 1 98 394 TRP B CA 1
ATOM 8085 C C . TRP B 1 394 ? 5.855 34.344 20.984 1 98 394 TRP B C 1
ATOM 8087 O O . TRP B 1 394 ? 5.492 33.312 20.406 1 98 394 TRP B O 1
ATOM 8097 N N . PRO B 1 395 ? 6.758 34.25 21.891 1 97.06 395 PRO B N 1
ATOM 8098 C CA . PRO B 1 395 ? 7.582 33.062 22.141 1 97.06 395 PRO B CA 1
ATOM 8099 C C . PRO B 1 395 ? 6.754 31.844 22.562 1 97.06 395 PRO B C 1
ATOM 8101 O O . PRO B 1 395 ? 7.145 30.719 22.297 1 97.06 395 PRO B O 1
ATOM 8104 N N . ALA B 1 396 ? 5.605 32.062 23.156 1 96.81 396 ALA B N 1
ATOM 8105 C CA . ALA B 1 396 ? 4.789 30.953 23.641 1 96.81 396 ALA B CA 1
ATOM 8106 C C . ALA B 1 396 ? 3.816 30.469 22.578 1 96.81 396 ALA B C 1
ATOM 8108 O O . ALA B 1 396 ? 3.193 29.422 22.734 1 96.81 396 ALA B O 1
ATOM 8109 N N . LEU B 1 397 ? 3.732 31.188 21.453 1 98.25 397 LEU B N 1
ATOM 8110 C CA . LEU B 1 397 ? 2.686 30.891 20.469 1 98.25 397 LEU B CA 1
ATOM 8111 C C . LEU B 1 397 ? 3.275 30.25 19.219 1 98.25 397 LEU B C 1
ATOM 8113 O O . LEU B 1 397 ? 2.588 29.516 18.516 1 98.25 397 LEU B O 1
ATOM 8117 N N . ILE B 1 398 ? 4.547 30.516 18.906 1 98.56 398 ILE B N 1
ATOM 8118 C CA . ILE B 1 398 ? 5.152 30.016 17.672 1 98.56 398 ILE B CA 1
ATOM 8119 C C . ILE B 1 398 ? 5.914 28.734 17.969 1 98.56 398 ILE B C 1
ATOM 8121 O O . ILE B 1 398 ? 6.809 28.703 18.812 1 98.56 398 ILE B O 1
ATOM 8125 N N . ALA B 1 399 ? 5.609 27.656 17.219 1 98.25 399 ALA B N 1
ATOM 8126 C CA . ALA B 1 399 ? 6.117 26.312 17.516 1 98.25 399 ALA B CA 1
ATOM 8127 C C . ALA B 1 399 ? 7.32 25.984 16.641 1 98.25 399 ALA B C 1
ATOM 8129 O O . ALA B 1 399 ? 8.281 25.359 17.094 1 98.25 399 ALA B O 1
ATOM 8130 N N . GLY B 1 400 ? 7.207 26.25 15.422 1 98.5 400 GLY B N 1
ATOM 8131 C CA . GLY B 1 400 ? 8.234 25.828 14.477 1 98.5 400 GLY B CA 1
ATOM 8132 C C . GLY B 1 400 ? 7.93 26.234 13.047 1 98.5 400 GLY B C 1
ATOM 8133 O O . GLY B 1 400 ? 7.141 27.141 12.805 1 98.5 400 GLY B O 1
ATOM 8134 N N . TYR B 1 401 ? 8.703 25.594 12.102 1 98.56 401 TYR B N 1
ATOM 8135 C CA . TYR B 1 401 ? 8.609 25.969 10.688 1 98.56 401 TYR B CA 1
ATOM 8136 C C . TYR B 1 401 ? 8.359 24.734 9.828 1 98.56 401 TYR B C 1
ATOM 8138 O O . TYR B 1 401 ? 8.906 23.656 10.086 1 98.56 401 TYR B O 1
ATOM 8146 N N . ASP B 1 402 ? 7.477 24.922 8.773 1 98.19 402 ASP B N 1
ATOM 8147 C CA . ASP B 1 402 ? 7.18 23.859 7.828 1 98.19 402 ASP B CA 1
ATOM 8148 C C . ASP B 1 402 ? 7.121 24.375 6.395 1 98.19 402 ASP B C 1
ATOM 8150 O O . ASP B 1 402 ? 6.828 25.562 6.176 1 98.19 402 ASP B O 1
ATOM 8154 N N . LEU B 1 403 ? 7.547 23.547 5.473 1 96.5 403 LEU B N 1
ATOM 8155 C CA . LEU B 1 403 ? 7.289 23.734 4.047 1 96.5 403 LEU B CA 1
ATOM 8156 C C . LEU B 1 403 ? 6.125 22.875 3.582 1 96.5 403 LEU B C 1
ATOM 8158 O O . LEU B 1 403 ? 6.195 21.641 3.658 1 96.5 403 LEU B O 1
ATOM 8162 N N . VAL B 1 404 ? 5.113 23.531 3.031 1 95.06 404 VAL B N 1
ATOM 8163 C CA . VAL B 1 404 ? 3.887 22.781 2.766 1 95.06 404 VAL B CA 1
ATOM 8164 C C . VAL B 1 404 ? 3.578 22.812 1.271 1 95.06 404 VAL B C 1
ATOM 8166 O O . VAL B 1 404 ? 4.191 23.578 0.517 1 95.06 404 VAL B O 1
ATOM 8169 N N . GLY B 1 405 ? 2.648 21.938 0.892 1 93.5 405 GLY B N 1
ATOM 8170 C CA . GLY B 1 405 ? 2.209 21.828 -0.49 1 93.5 405 GLY B CA 1
ATOM 8171 C C . GLY B 1 405 ? 2.432 20.453 -1.081 1 93.5 405 GLY B C 1
ATOM 8172 O O . GLY B 1 405 ? 2.998 19.578 -0.426 1 93.5 405 GLY B O 1
ATOM 8173 N N . GLN B 1 406 ? 2.023 20.328 -2.334 1 93.5 406 GLN B N 1
ATOM 8174 C CA . GLN B 1 406 ? 2.094 19.062 -3.037 1 93.5 406 GLN B CA 1
ATOM 8175 C C . GLN B 1 406 ? 3.539 18.594 -3.191 1 93.5 406 GLN B C 1
ATOM 8177 O O . GLN B 1 406 ? 4.371 19.312 -3.754 1 93.5 406 GLN B O 1
ATOM 8182 N N . GLU B 1 407 ? 3.766 17.422 -2.666 1 91.06 407 GLU B N 1
ATOM 8183 C CA . GLU B 1 407 ? 5.109 16.859 -2.742 1 91.06 407 GLU B CA 1
ATOM 8184 C C . GLU B 1 407 ? 5.285 16.016 -4 1 91.06 407 GLU B C 1
ATOM 8186 O O . GLU B 1 407 ? 6.375 15.969 -4.578 1 91.06 407 GLU B O 1
ATOM 8191 N N . GLY B 1 408 ? 4.238 15.289 -4.27 1 86.06 408 GLY B N 1
ATOM 8192 C CA . GLY B 1 408 ? 4.293 14.359 -5.387 1 86.06 408 GLY B CA 1
ATOM 8193 C C . GLY B 1 408 ? 3.027 14.367 -6.227 1 86.06 408 GLY B C 1
ATOM 8194 O O . GLY B 1 408 ? 1.974 14.812 -5.77 1 86.06 408 GLY B O 1
ATOM 8195 N N . PRO B 1 409 ? 3.236 13.922 -7.461 1 90.88 409 PRO B N 1
ATOM 8196 C CA . PRO B 1 409 ? 4.391 13.344 -8.148 1 90.88 409 PRO B CA 1
ATOM 8197 C C . PRO B 1 409 ? 5.48 14.367 -8.445 1 90.88 409 PRO B C 1
ATOM 8199 O O . PRO B 1 409 ? 5.191 15.562 -8.578 1 90.88 409 PRO B O 1
ATOM 8202 N N . ALA B 1 410 ? 6.676 13.859 -8.547 1 89.94 410 ALA B N 1
ATOM 8203 C CA . ALA B 1 410 ? 7.855 14.703 -8.688 1 89.94 410 ALA B CA 1
ATOM 8204 C C . ALA B 1 410 ? 7.727 15.625 -9.906 1 89.94 410 ALA B C 1
ATOM 8206 O O . ALA B 1 410 ? 8.164 16.781 -9.867 1 89.94 410 ALA B O 1
ATOM 8207 N N . LYS B 1 411 ? 7.09 15.172 -10.922 1 87.5 411 LYS B N 1
ATOM 8208 C CA . LYS B 1 411 ? 6.941 15.93 -12.156 1 87.5 411 LYS B CA 1
ATOM 8209 C C . LYS B 1 411 ? 6.105 17.188 -11.93 1 87.5 411 LYS B C 1
ATOM 8211 O O . LYS B 1 411 ? 6.25 18.172 -12.656 1 87.5 411 LYS B O 1
ATOM 8216 N N . ASP B 1 412 ? 5.277 17.109 -10.891 1 88.25 412 ASP B N 1
ATOM 8217 C CA . ASP B 1 412 ? 4.363 18.219 -10.625 1 88.25 412 ASP B CA 1
ATOM 8218 C C . ASP B 1 412 ? 4.863 19.078 -9.469 1 88.25 412 ASP B C 1
ATOM 8220 O O . ASP B 1 412 ? 4.305 20.141 -9.195 1 88.25 412 ASP B O 1
ATOM 8224 N N . ALA B 1 413 ? 5.828 18.578 -8.758 1 86.69 413 ALA B N 1
ATOM 8225 C CA . ALA B 1 413 ? 6.371 19.312 -7.617 1 86.69 413 ALA B CA 1
ATOM 8226 C C . ALA B 1 413 ? 7.477 20.266 -8.062 1 86.69 413 ALA B C 1
ATOM 8228 O O . ALA B 1 413 ? 8.383 19.875 -8.797 1 86.69 413 ALA B O 1
ATOM 8229 N N . LYS B 1 414 ? 7.398 21.484 -7.711 1 86.19 414 LYS B N 1
ATOM 8230 C CA . LYS B 1 414 ? 8.344 22.5 -8.195 1 86.19 414 LYS B CA 1
ATOM 8231 C C . LYS B 1 414 ? 9.719 22.312 -7.566 1 86.19 414 LYS B C 1
ATOM 8233 O O . LYS B 1 414 ? 10.711 22.141 -8.273 1 86.19 414 LYS B O 1
ATOM 8238 N N . TYR B 1 415 ? 9.812 22.297 -6.176 1 94.62 415 TYR B N 1
ATOM 8239 C CA . TYR B 1 415 ? 11.117 22.234 -5.539 1 94.62 415 TYR B CA 1
ATOM 8240 C C . TYR B 1 415 ? 11.156 21.172 -4.457 1 94.62 415 TYR B C 1
ATOM 8242 O O . TYR B 1 415 ? 10.227 21.062 -3.654 1 94.62 415 TYR B O 1
ATOM 8250 N N . PRO B 1 416 ? 12.172 20.344 -4.445 1 96.25 416 PRO B N 1
ATOM 8251 C CA . PRO B 1 416 ? 12.438 19.484 -3.293 1 96.25 416 PRO B CA 1
ATOM 8252 C C . PRO B 1 416 ? 13.094 20.234 -2.135 1 96.25 416 PRO B C 1
ATOM 8254 O O . PRO B 1 416 ? 13.508 21.391 -2.295 1 96.25 416 PRO B O 1
ATOM 8257 N N . LEU B 1 417 ? 13.164 19.672 -0.988 1 96.88 417 LEU B N 1
ATOM 8258 C CA . LEU B 1 417 ? 13.734 20.281 0.208 1 96.88 417 LEU B CA 1
ATOM 8259 C C . LEU B 1 417 ? 15.18 20.703 -0.033 1 96.88 417 LEU B C 1
ATOM 8261 O O . LEU B 1 417 ? 15.633 21.719 0.505 1 96.88 417 LEU B O 1
ATOM 8265 N N . GLN B 1 418 ? 15.93 19.969 -0.827 1 96.12 418 GLN B N 1
ATOM 8266 C CA . GLN B 1 418 ? 17.344 20.219 -1.066 1 96.12 418 GLN B CA 1
ATOM 8267 C C . GLN B 1 418 ? 17.578 21.594 -1.672 1 96.12 418 GLN B C 1
ATOM 8269 O O . GLN B 1 418 ? 18.609 22.219 -1.439 1 96.12 418 GLN B O 1
ATOM 8274 N N . LYS B 1 419 ? 16.578 22.047 -2.402 1 96.44 419 LYS B N 1
ATOM 8275 C CA . LYS B 1 419 ? 16.672 23.359 -3.057 1 96.44 419 LYS B CA 1
ATOM 8276 C C . LYS B 1 419 ? 16.875 24.469 -2.035 1 96.44 419 LYS B C 1
ATOM 8278 O O . LYS B 1 419 ? 17.422 25.531 -2.359 1 96.44 419 LYS B O 1
ATOM 8283 N N . PHE B 1 420 ? 16.5 24.25 -0.772 1 97.56 420 PHE B N 1
ATOM 8284 C CA . PHE B 1 420 ? 16.484 25.297 0.242 1 97.56 420 PHE B CA 1
ATOM 8285 C C . PHE B 1 420 ? 17.5 25 1.342 1 97.56 420 PHE B C 1
ATOM 8287 O O . PHE B 1 420 ? 17.391 25.531 2.447 1 97.56 420 PHE B O 1
ATOM 8294 N N . ALA B 1 421 ? 18.438 24.156 1.139 1 96.06 421 ALA B N 1
ATOM 8295 C CA . ALA B 1 421 ? 19.375 23.688 2.156 1 96.06 421 ALA B CA 1
ATOM 8296 C C . ALA B 1 421 ? 20.109 24.859 2.816 1 96.06 421 ALA B C 1
ATOM 8298 O O . ALA B 1 421 ? 20.234 24.906 4.043 1 96.06 421 ALA B O 1
ATOM 8299 N N . TYR B 1 422 ? 20.547 25.797 2.008 1 95.56 422 TYR B N 1
ATOM 8300 C CA . TYR B 1 422 ? 21.297 26.922 2.553 1 95.56 422 TYR B CA 1
ATOM 8301 C C . TYR B 1 422 ? 20.391 27.812 3.402 1 95.56 422 TYR B C 1
ATOM 8303 O O . TYR B 1 422 ? 20.812 28.281 4.465 1 95.56 422 TYR B O 1
ATOM 8311 N N . GLN B 1 423 ? 19.203 28.109 2.873 1 96.94 423 GLN B N 1
ATOM 8312 C CA . GLN B 1 423 ? 18.266 28.938 3.631 1 96.94 423 GLN B CA 1
ATOM 8313 C C . GLN B 1 423 ? 17.984 28.344 5.008 1 96.94 423 GLN B C 1
ATOM 8315 O O . GLN B 1 423 ? 17.953 29.062 6.008 1 96.94 423 GLN B O 1
ATOM 8320 N N . PHE B 1 424 ? 17.844 27.062 5.102 1 97.06 424 PHE B N 1
ATOM 8321 C CA . PHE B 1 424 ? 17.562 26.375 6.355 1 97.06 424 PHE B CA 1
ATOM 8322 C C . PHE B 1 424 ? 18.781 26.391 7.266 1 97.06 424 PHE B C 1
ATOM 8324 O O . PHE B 1 424 ? 18.641 26.516 8.484 1 97.06 424 PHE B O 1
ATOM 8331 N N . HIS B 1 425 ? 19.922 26.25 6.676 1 94.44 425 HIS B N 1
ATOM 8332 C CA . HIS B 1 425 ? 21.156 26.344 7.441 1 94.44 425 HIS B CA 1
ATOM 8333 C C . HIS B 1 425 ? 21.312 27.719 8.086 1 94.44 425 HIS B C 1
ATOM 8335 O O . HIS B 1 425 ? 21.594 27.812 9.281 1 94.44 425 HIS B O 1
ATOM 8341 N N . SER B 1 426 ? 21.109 28.703 7.254 1 94 426 SER B N 1
ATOM 8342 C CA . SER B 1 426 ? 21.172 30.078 7.742 1 94 426 SER B CA 1
ATOM 8343 C C . SER B 1 426 ? 20.156 30.328 8.852 1 94 426 SER B C 1
ATOM 8345 O O . SER B 1 426 ? 20.469 31 9.836 1 94 426 SER B O 1
ATOM 8347 N N . PHE B 1 427 ? 19.031 29.875 8.688 1 96.88 427 PHE B N 1
ATOM 8348 C CA . PHE B 1 427 ? 17.953 29.984 9.664 1 96.88 427 PHE B CA 1
ATOM 8349 C C . PHE B 1 427 ? 18.375 29.375 11 1 96.88 427 PHE B C 1
ATOM 8351 O O . PHE B 1 427 ? 18.188 30 12.055 1 96.88 427 PHE B O 1
ATOM 8358 N N . ARG B 1 428 ? 18.906 28.188 11.008 1 94.75 428 ARG B N 1
ATOM 8359 C CA . ARG B 1 428 ? 19.344 27.5 12.227 1 94.75 428 ARG B CA 1
ATOM 8360 C C . ARG B 1 428 ? 20.438 28.297 12.945 1 94.75 428 ARG B C 1
ATOM 8362 O O . ARG B 1 428 ? 20.422 28.391 14.172 1 94.75 428 ARG B O 1
ATOM 8369 N N . GLN B 1 429 ? 21.312 28.844 12.156 1 92.62 429 GLN B N 1
ATOM 8370 C CA . GLN B 1 429 ? 22.391 29.656 12.742 1 92.62 429 GLN B CA 1
ATOM 8371 C C . GLN B 1 429 ? 21.812 30.875 13.445 1 92.62 429 GLN B C 1
ATOM 8373 O O . GLN B 1 429 ? 22.25 31.219 14.555 1 92.62 429 GLN B O 1
ATOM 8378 N N . LYS B 1 430 ? 20.922 31.5 12.758 1 96.19 430 LYS B N 1
ATOM 8379 C CA . LYS B 1 430 ? 20.297 32.688 13.352 1 96.19 430 LYS B CA 1
ATOM 8380 C C . LYS B 1 430 ? 19.547 32.312 14.625 1 96.19 430 LYS B C 1
ATOM 8382 O O . LYS B 1 430 ? 19.609 33.062 15.617 1 96.19 430 LYS B O 1
ATOM 8387 N N . CYS B 1 431 ? 18.797 31.234 14.609 1 97.19 431 CYS B N 1
ATOM 8388 C CA . CYS B 1 431 ? 18.047 30.797 15.773 1 97.19 431 CYS B CA 1
ATOM 8389 C C . CYS B 1 431 ? 18.984 30.484 16.938 1 97.19 431 CYS B C 1
ATOM 8391 O O . CYS B 1 431 ? 18.703 30.875 18.078 1 97.19 431 CYS B O 1
ATOM 8393 N N . GLU B 1 432 ? 20.062 29.797 16.672 1 94.31 432 GLU B N 1
ATOM 8394 C CA . GLU B 1 432 ? 21.047 29.469 17.703 1 94.31 432 GLU B CA 1
ATOM 8395 C C . GLU B 1 432 ? 21.641 30.734 18.312 1 94.31 432 GLU B C 1
ATOM 8397 O O . GLU B 1 432 ? 21.797 30.844 19.531 1 94.31 432 GLU B O 1
ATOM 8402 N N . ALA B 1 433 ? 22 31.641 17.453 1 95.31 433 ALA B N 1
ATOM 8403 C CA . ALA B 1 433 ? 22.594 32.906 17.906 1 95.31 433 ALA B CA 1
ATOM 8404 C C . ALA B 1 433 ? 21.641 33.656 18.828 1 95.31 433 ALA B C 1
ATOM 8406 O O . ALA B 1 433 ? 22.078 34.344 19.766 1 95.31 433 ALA B O 1
ATOM 8407 N N . LYS B 1 434 ? 20.406 33.5 18.609 1 97.38 434 LYS B N 1
ATOM 8408 C CA . LYS B 1 434 ? 19.406 34.25 19.359 1 97.38 434 LYS B CA 1
ATOM 8409 C C . LYS B 1 434 ? 18.844 33.406 20.516 1 97.38 434 LYS B C 1
ATOM 8411 O O . LYS B 1 434 ? 18.031 33.875 21.297 1 97.38 434 LYS B O 1
ATOM 8416 N N . GLY B 1 435 ? 19.188 32.125 20.562 1 96.94 435 GLY B N 1
ATOM 8417 C CA . GLY B 1 435 ? 18.703 31.219 21.594 1 96.94 435 GLY B CA 1
ATOM 8418 C C . GLY B 1 435 ? 17.25 30.828 21.391 1 96.94 435 GLY B C 1
ATOM 8419 O O . GLY B 1 435 ? 16.516 30.641 22.375 1 96.94 435 GLY B O 1
ATOM 8420 N N . LEU B 1 436 ? 16.812 30.797 20.172 1 97.5 436 LEU B N 1
ATOM 8421 C CA . LEU B 1 436 ? 15.43 30.469 19.859 1 97.5 436 LEU B CA 1
ATOM 8422 C C . LEU B 1 436 ? 15.305 28.984 19.484 1 97.5 436 LEU B C 1
ATOM 8424 O O . LEU B 1 436 ? 16.172 28.453 18.797 1 97.5 436 LEU B O 1
ATOM 8428 N N . ASP B 1 437 ? 14.297 28.312 19.953 1 96.44 437 ASP B N 1
ATOM 8429 C CA . ASP B 1 437 ? 13.977 26.953 19.562 1 96.44 437 ASP B CA 1
ATOM 8430 C C . ASP B 1 437 ? 12.875 26.922 18.516 1 96.44 437 ASP B C 1
ATOM 8432 O O . ASP B 1 437 ? 11.688 26.969 18.844 1 96.44 437 ASP B O 1
ATOM 8436 N N . LEU B 1 438 ? 13.25 26.828 17.297 1 98.06 438 LEU B N 1
ATOM 8437 C CA . LEU B 1 438 ? 12.344 26.75 16.156 1 98.06 438 LEU B CA 1
ATOM 8438 C C . LEU B 1 438 ? 12.664 25.531 15.305 1 98.06 438 LEU B C 1
ATOM 8440 O O . LEU B 1 438 ? 13.375 25.641 14.297 1 98.06 438 LEU B O 1
ATOM 8444 N N . PRO B 1 439 ? 12.117 24.406 15.672 1 98.38 439 PRO B N 1
ATOM 8445 C CA . PRO B 1 439 ? 12.438 23.172 14.938 1 98.38 439 PRO B CA 1
ATOM 8446 C C . PRO B 1 439 ? 11.797 23.141 13.555 1 98.38 439 PRO B C 1
ATOM 8448 O O . PRO B 1 439 ? 10.812 23.828 13.305 1 98.38 439 PRO B O 1
ATOM 8451 N N . PHE B 1 440 ? 12.406 22.297 12.688 1 98.19 440 PHE B N 1
ATOM 8452 C CA . PHE B 1 440 ? 11.812 21.969 11.398 1 98.19 440 PHE B CA 1
ATOM 8453 C C . PHE B 1 440 ? 10.812 20.828 11.531 1 98.19 440 PHE B C 1
ATOM 8455 O O . PHE B 1 440 ? 11.094 19.812 12.156 1 98.19 440 PHE B O 1
ATOM 8462 N N . LEU B 1 441 ? 9.625 21 10.977 1 98.62 441 LEU B N 1
ATOM 8463 C CA . LEU B 1 441 ? 8.516 20.047 10.961 1 98.62 441 LEU B CA 1
ATOM 8464 C C . LEU B 1 441 ? 8.047 19.781 9.539 1 98.62 441 LEU B C 1
ATOM 8466 O O . LEU B 1 441 ? 6.852 19.859 9.25 1 98.62 441 LEU B O 1
ATOM 8470 N N . PHE B 1 442 ? 8.891 19.281 8.68 1 98.25 442 PHE B N 1
ATOM 8471 C CA . PHE B 1 442 ? 8.734 19.281 7.227 1 98.25 442 PHE B CA 1
ATOM 8472 C C . PHE B 1 442 ? 7.723 18.219 6.797 1 98.25 442 PHE B C 1
ATOM 8474 O O . PHE B 1 442 ? 7.738 17.109 7.309 1 98.25 442 PHE B O 1
ATOM 8481 N N . HIS B 1 443 ? 6.918 18.641 5.828 1 96.88 443 HIS B N 1
ATOM 8482 C CA . HIS B 1 443 ? 6.254 17.625 5.023 1 96.88 443 HIS B CA 1
ATOM 8483 C C . HIS B 1 443 ? 7.258 16.828 4.207 1 96.88 443 HIS B C 1
ATOM 8485 O O . HIS B 1 443 ? 8.055 17.406 3.461 1 96.88 443 HIS B O 1
ATOM 8491 N N . CYS B 1 444 ? 7.191 15.531 4.309 1 95.38 444 CYS B N 1
ATOM 8492 C CA . CYS B 1 444 ? 8.008 14.711 3.416 1 95.38 444 CYS B CA 1
ATOM 8493 C C . CYS B 1 444 ? 7.539 13.258 3.436 1 95.38 444 CYS B C 1
ATOM 8495 O O . CYS B 1 444 ? 6.945 12.805 4.414 1 95.38 444 CYS B O 1
ATOM 8497 N N . GLY B 1 445 ? 7.762 12.57 2.355 1 97.19 445 GLY B N 1
ATOM 8498 C CA . GLY B 1 445 ? 7.453 11.156 2.217 1 97.19 445 GLY B CA 1
ATOM 8499 C C . GLY B 1 445 ? 6.008 10.898 1.838 1 97.19 445 GLY B C 1
ATOM 8500 O O . GLY B 1 445 ? 5.57 9.742 1.794 1 97.19 445 GLY B O 1
ATOM 8501 N N . GLU B 1 446 ? 5.219 11.891 1.537 1 97 446 GLU B N 1
ATOM 8502 C CA . GLU B 1 446 ? 3.836 11.711 1.097 1 97 446 GLU B CA 1
ATOM 8503 C C . GLU B 1 446 ? 3.773 11.305 -0.374 1 97 446 GLU B C 1
ATOM 8505 O O . GLU B 1 446 ? 3.227 12.039 -1.201 1 97 446 GLU B O 1
ATOM 8510 N N . THR B 1 447 ? 4.328 10.18 -0.685 1 97.12 447 THR B N 1
ATOM 8511 C CA . THR B 1 447 ? 4.473 9.742 -2.068 1 97.12 447 THR B CA 1
ATOM 8512 C C . THR B 1 447 ? 4.648 8.234 -2.141 1 97.12 447 THR B C 1
ATOM 8514 O O . THR B 1 447 ? 4.984 7.59 -1.142 1 97.12 447 THR B O 1
ATOM 8517 N N . LEU B 1 448 ? 4.312 7.707 -3.311 1 96.88 448 LEU B N 1
ATOM 8518 C CA . LEU B 1 448 ? 4.617 6.312 -3.609 1 96.88 448 LEU B CA 1
ATOM 8519 C C . LEU B 1 448 ? 5.887 6.199 -4.445 1 96.88 448 LEU B C 1
ATOM 8521 O O . LEU B 1 448 ? 6.398 5.098 -4.66 1 96.88 448 LEU B O 1
ATOM 8525 N N . GLU B 1 449 ? 6.391 7.328 -4.844 1 96.62 449 GLU B N 1
ATOM 8526 C CA . GLU B 1 449 ? 7.508 7.316 -5.785 1 96.62 449 GLU B CA 1
ATOM 8527 C C . GLU B 1 449 ? 8.812 6.949 -5.086 1 96.62 449 GLU B C 1
ATOM 8529 O O . GLU B 1 449 ? 8.977 7.199 -3.889 1 96.62 449 GLU B O 1
ATOM 8534 N N . MET B 1 450 ? 9.672 6.391 -5.809 1 96.75 450 MET B N 1
ATOM 8535 C CA . MET B 1 450 ? 11.016 6.027 -5.363 1 96.75 450 MET B CA 1
ATOM 8536 C C . MET B 1 450 ? 12.062 6.465 -6.379 1 96.75 450 MET B C 1
ATOM 8538 O O . MET B 1 450 ? 11.867 6.312 -7.586 1 96.75 450 MET B O 1
ATOM 8542 N N . GLY B 1 451 ? 13.086 7.004 -5.895 1 95.69 451 GLY B N 1
ATOM 8543 C CA . GLY B 1 451 ? 14.188 7.379 -6.762 1 95.69 451 GLY B CA 1
ATOM 8544 C C . GLY B 1 451 ? 14 8.734 -7.422 1 95.69 451 GLY B C 1
ATOM 8545 O O . GLY B 1 451 ? 14.719 9.078 -8.359 1 95.69 451 GLY B O 1
ATOM 8546 N N . THR B 1 452 ? 13.047 9.477 -7 1 96.38 452 THR B N 1
ATOM 8547 C CA . THR B 1 452 ? 12.781 10.797 -7.559 1 96.38 452 THR B CA 1
ATOM 8548 C C . THR B 1 452 ? 13.188 11.891 -6.578 1 96.38 452 THR B C 1
ATOM 8550 O O . THR B 1 452 ? 13.609 11.602 -5.453 1 96.38 452 THR B O 1
ATOM 8553 N N . SER B 1 453 ? 13.094 13.133 -7.027 1 95.5 453 SER B N 1
ATOM 8554 C CA . SER B 1 453 ? 13.391 14.266 -6.156 1 95.5 453 SER B CA 1
ATOM 8555 C C . SER B 1 453 ? 12.438 14.32 -4.969 1 95.5 453 SER B C 1
ATOM 8557 O O . SER B 1 453 ? 12.836 14.672 -3.857 1 95.5 453 SER B O 1
ATOM 8559 N N . THR B 1 454 ? 11.195 13.953 -5.199 1 96.44 454 THR B N 1
ATOM 8560 C CA . THR B 1 454 ? 10.195 13.922 -4.133 1 96.44 454 THR B CA 1
ATOM 8561 C C . THR B 1 454 ? 10.562 12.875 -3.084 1 96.44 454 THR B C 1
ATOM 8563 O O . THR B 1 454 ? 10.492 13.141 -1.883 1 96.44 454 THR B O 1
ATOM 8566 N N . ASP B 1 455 ? 10.93 11.734 -3.566 1 96.69 455 ASP B N 1
ATOM 8567 C CA . ASP B 1 455 ? 11.375 10.664 -2.682 1 96.69 455 ASP B CA 1
ATOM 8568 C C . ASP B 1 455 ? 12.562 11.102 -1.833 1 96.69 455 ASP B C 1
ATOM 8570 O O . ASP B 1 455 ? 12.656 10.75 -0.656 1 96.69 455 ASP B O 1
ATOM 8574 N N . GLY B 1 456 ? 13.438 11.922 -2.346 1 97.25 456 GLY B N 1
ATOM 8575 C CA . GLY B 1 456 ? 14.664 12.375 -1.709 1 97.25 456 GLY B CA 1
ATOM 8576 C C . GLY B 1 456 ? 14.422 13.336 -0.559 1 97.25 456 GLY B C 1
ATOM 8577 O O . GLY B 1 456 ? 15.312 13.578 0.255 1 97.25 456 GLY B O 1
ATOM 8578 N N . ASN B 1 457 ? 13.195 13.859 -0.468 1 98.06 457 ASN B N 1
ATOM 8579 C CA . ASN B 1 457 ? 12.875 14.773 0.622 1 98.06 457 ASN B CA 1
ATOM 8580 C C . ASN B 1 457 ? 13.109 14.125 1.984 1 98.06 457 ASN B C 1
ATOM 8582 O O . ASN B 1 457 ? 13.453 14.805 2.949 1 98.06 457 ASN B O 1
ATOM 8586 N N . LEU B 1 458 ? 12.93 12.805 2.084 1 98.25 458 LEU B N 1
ATOM 8587 C CA . LEU B 1 458 ? 13.148 12.086 3.336 1 98.25 458 LEU B CA 1
ATOM 8588 C C . LEU B 1 458 ? 14.594 12.211 3.797 1 98.25 458 LEU B C 1
ATOM 8590 O O . LEU B 1 458 ? 14.852 12.508 4.965 1 98.25 458 LEU B O 1
ATOM 8594 N N . LEU B 1 459 ? 15.516 12.023 2.896 1 97.5 459 LEU B N 1
ATOM 8595 C CA . LEU B 1 459 ? 16.938 12.172 3.223 1 97.5 459 LEU B CA 1
ATOM 8596 C C . LEU B 1 459 ? 17.266 13.609 3.609 1 97.5 459 LEU B C 1
ATOM 8598 O O . LEU B 1 459 ? 17.984 13.844 4.574 1 97.5 459 LEU B O 1
ATOM 8602 N N . ASP B 1 460 ? 16.734 14.531 2.885 1 97.62 460 ASP B N 1
ATOM 8603 C CA . ASP B 1 460 ? 16.984 15.938 3.164 1 97.62 460 ASP B CA 1
ATOM 8604 C C . ASP B 1 460 ? 16.438 16.328 4.535 1 97.62 460 ASP B C 1
ATOM 8606 O O . ASP B 1 460 ? 17.094 17.078 5.273 1 97.62 460 ASP B O 1
ATOM 8610 N N . ALA B 1 461 ? 15.211 15.898 4.844 1 97.94 461 ALA B N 1
ATOM 8611 C CA . ALA B 1 461 ? 14.656 16.203 6.16 1 97.94 461 ALA B CA 1
ATOM 8612 C C . ALA B 1 461 ? 15.57 15.695 7.273 1 97.94 461 ALA B C 1
ATOM 8614 O O . ALA B 1 461 ? 15.773 16.375 8.281 1 97.94 461 ALA B O 1
ATOM 8615 N N . LEU B 1 462 ? 16.062 14.469 7.102 1 97.31 462 LEU B N 1
ATOM 8616 C CA . LEU B 1 462 ? 17.016 13.906 8.062 1 97.31 462 LEU B CA 1
ATOM 8617 C C . LEU B 1 462 ? 18.266 14.766 8.172 1 97.31 462 LEU B C 1
ATOM 8619 O O . LEU B 1 462 ? 18.672 15.141 9.273 1 97.31 462 LEU B O 1
ATOM 8623 N N . MET B 1 463 ? 18.844 15.172 7.059 1 96.38 463 MET B N 1
ATOM 8624 C CA . MET B 1 463 ? 20.109 15.891 7.008 1 96.38 463 MET B CA 1
ATOM 8625 C C . MET B 1 463 ? 19.953 17.312 7.551 1 96.38 463 MET B C 1
ATOM 8627 O O . MET B 1 463 ? 20.906 17.891 8.078 1 96.38 463 MET B O 1
ATOM 8631 N N . LEU B 1 464 ? 18.75 17.828 7.418 1 96 464 LEU B N 1
ATOM 8632 C CA . LEU B 1 464 ? 18.484 19.203 7.855 1 96 464 LEU B CA 1
ATOM 8633 C C . LEU B 1 464 ? 18.078 19.219 9.32 1 96 464 LEU B C 1
ATOM 8635 O O . LEU B 1 464 ? 17.875 20.297 9.891 1 96 464 LEU B O 1
ATOM 8639 N N . GLY B 1 465 ? 17.922 18.078 9.922 1 95.5 465 GLY B N 1
ATOM 8640 C CA . GLY B 1 465 ? 17.672 18 11.352 1 95.5 465 GLY B CA 1
ATOM 8641 C C . GLY B 1 465 ? 16.219 18.219 11.711 1 95.5 465 GLY B C 1
ATOM 8642 O O . GLY B 1 465 ? 15.906 18.859 12.711 1 95.5 465 GLY B O 1
ATOM 8643 N N . ALA B 1 466 ? 15.328 17.719 10.898 1 97.5 466 ALA B N 1
ATOM 8644 C CA . ALA B 1 466 ? 13.906 17.812 11.219 1 97.5 466 ALA B CA 1
ATOM 8645 C C . ALA B 1 466 ? 13.594 17.141 12.555 1 97.5 466 ALA B C 1
ATOM 8647 O O . ALA B 1 466 ? 14.109 16.062 12.844 1 97.5 466 ALA B O 1
ATOM 8648 N N . LYS B 1 467 ? 12.82 17.812 13.352 1 97.75 467 LYS B N 1
ATOM 8649 C CA . LYS B 1 467 ? 12.344 17.234 14.609 1 97.75 467 LYS B CA 1
ATOM 8650 C C . LYS B 1 467 ? 11.258 16.188 14.359 1 97.75 467 LYS B C 1
ATOM 8652 O O . LYS B 1 467 ? 11.203 15.18 15.055 1 97.75 467 LYS B O 1
ATOM 8657 N N . ARG B 1 468 ? 10.383 16.5 13.523 1 98.69 468 ARG B N 1
ATOM 8658 C CA . ARG B 1 468 ? 9.289 15.648 13.062 1 98.69 468 ARG B CA 1
ATOM 8659 C C . ARG B 1 468 ? 9.117 15.758 11.555 1 98.69 468 ARG B C 1
ATOM 8661 O O . ARG B 1 468 ? 9.531 16.75 10.945 1 98.69 468 ARG B O 1
ATOM 8668 N N . ILE B 1 469 ? 8.555 14.766 10.953 1 98.38 469 ILE B N 1
ATOM 8669 C CA . ILE B 1 469 ? 8.18 14.891 9.547 1 98.38 469 ILE B CA 1
ATOM 8670 C C . ILE B 1 469 ? 6.68 14.625 9.391 1 98.38 469 ILE B C 1
ATOM 8672 O O . ILE B 1 469 ? 6.117 13.766 10.07 1 98.38 469 ILE B O 1
ATOM 8676 N N . GLY B 1 470 ? 6.051 15.43 8.555 1 98.19 470 GLY B N 1
ATOM 8677 C CA . GLY B 1 470 ? 4.652 15.227 8.219 1 98.19 470 GLY B CA 1
ATOM 8678 C C . GLY B 1 470 ? 4.43 14.078 7.254 1 98.19 470 GLY B C 1
ATOM 8679 O O . GLY B 1 470 ? 5.133 13.961 6.25 1 98.19 470 GLY B O 1
ATOM 8680 N N . HIS B 1 471 ? 3.465 13.148 7.535 1 97.5 471 HIS B N 1
ATOM 8681 C CA . HIS B 1 471 ? 3.041 12 6.754 1 97.5 471 HIS B CA 1
ATOM 8682 C C . HIS B 1 471 ? 4.074 10.875 6.816 1 97.5 471 HIS B C 1
ATOM 8684 O O . HIS B 1 471 ? 3.873 9.883 7.52 1 97.5 471 HIS B O 1
ATOM 8690 N N . GLY B 1 472 ? 5.207 11.055 6.121 1 98.25 472 GLY B N 1
ATOM 8691 C CA . GLY B 1 472 ? 6.258 10.055 6.188 1 98.25 472 GLY B CA 1
ATOM 8692 C C . GLY B 1 472 ? 5.863 8.734 5.547 1 98.25 472 GLY B C 1
ATOM 8693 O O . GLY B 1 472 ? 6.43 7.691 5.871 1 98.25 472 GLY B O 1
ATOM 8694 N N . PHE B 1 473 ? 4.898 8.703 4.602 1 98.31 473 PHE B N 1
ATOM 8695 C CA . PHE B 1 473 ? 4.293 7.5 4.043 1 98.31 473 PHE B CA 1
ATOM 8696 C C . PHE B 1 473 ? 5.348 6.621 3.377 1 98.31 473 PHE B C 1
ATOM 8698 O O . PHE B 1 473 ? 5.312 5.395 3.506 1 98.31 473 PHE B O 1
ATOM 8705 N N . ALA B 1 474 ? 6.352 7.172 2.725 1 98.38 474 ALA B N 1
ATOM 8706 C CA . ALA B 1 474 ? 7.32 6.441 1.911 1 98.38 474 ALA B CA 1
ATOM 8707 C C . ALA B 1 474 ? 8.508 5.98 2.754 1 98.38 474 ALA B C 1
ATOM 8709 O O . ALA B 1 474 ? 9.383 5.262 2.264 1 98.38 474 ALA B O 1
ATOM 8710 N N . LEU B 1 475 ? 8.547 6.34 3.996 1 98.81 475 LEU B N 1
ATOM 8711 C CA . LEU B 1 475 ? 9.734 6.098 4.816 1 98.81 475 LEU B CA 1
ATOM 8712 C C . LEU B 1 475 ? 10.016 4.605 4.934 1 98.81 475 LEU B C 1
ATOM 8714 O O . LEU B 1 475 ? 11.18 4.195 5.016 1 98.81 475 LEU B O 1
ATOM 8718 N N . ILE B 1 476 ? 8.977 3.746 4.891 1 98.69 476 ILE B N 1
ATOM 8719 C CA . ILE B 1 476 ? 9.117 2.303 5.051 1 98.69 476 ILE B CA 1
ATOM 8720 C C . ILE B 1 476 ? 9.969 1.737 3.912 1 98.69 476 ILE B C 1
ATOM 8722 O O . ILE B 1 476 ? 10.523 0.646 4.031 1 98.69 476 ILE B O 1
ATOM 8726 N N . LYS B 1 477 ? 10.117 2.449 2.809 1 98.44 477 LYS B N 1
ATOM 8727 C CA . LYS B 1 477 ? 10.875 2.004 1.646 1 98.44 477 LYS B CA 1
ATOM 8728 C C . LYS B 1 477 ? 12.359 2.338 1.796 1 98.44 477 LYS B C 1
ATOM 8730 O O . LYS B 1 477 ? 13.172 1.995 0.932 1 98.44 477 LYS B O 1
ATOM 8735 N N . HIS B 1 478 ? 12.742 3.012 2.889 1 98.44 478 HIS B N 1
ATOM 8736 C CA . HIS B 1 478 ? 14.109 3.424 3.186 1 98.44 478 HIS B CA 1
ATOM 8737 C C . HIS B 1 478 ? 14.547 2.932 4.562 1 98.44 478 HIS B C 1
ATOM 8739 O O . HIS B 1 478 ? 14.742 3.732 5.48 1 98.44 478 HIS B O 1
ATOM 8745 N N . PRO B 1 479 ? 14.812 1.61 4.676 1 97.81 479 PRO B N 1
ATOM 8746 C CA . PRO B 1 479 ? 15.102 1.053 5.996 1 97.81 479 PRO B CA 1
ATOM 8747 C C . PRO B 1 479 ? 16.312 1.717 6.664 1 97.81 479 PRO B C 1
ATOM 8749 O O . PRO B 1 479 ? 16.328 1.873 7.887 1 97.81 479 PRO B O 1
ATOM 8752 N N . HIS B 1 480 ? 17.328 2.141 5.91 1 96.19 480 HIS B N 1
ATOM 8753 C CA . HIS B 1 480 ? 18.5 2.787 6.492 1 96.19 480 HIS B CA 1
ATOM 8754 C C . HIS B 1 480 ? 18.172 4.176 7.016 1 96.19 480 HIS B C 1
ATOM 8756 O O . HIS B 1 480 ? 18.516 4.52 8.148 1 96.19 480 HIS B O 1
ATOM 8762 N N . ILE B 1 481 ? 17.469 4.992 6.215 1 97.5 481 ILE B N 1
ATOM 8763 C CA . ILE B 1 481 ? 17.047 6.336 6.609 1 97.5 481 ILE B CA 1
ATOM 8764 C C . ILE B 1 481 ? 16.078 6.246 7.789 1 97.5 481 ILE B C 1
ATOM 8766 O O . ILE B 1 481 ? 16.141 7.062 8.711 1 97.5 481 ILE B O 1
ATOM 8770 N N . MET B 1 482 ? 15.203 5.25 7.785 1 98.31 482 MET B N 1
ATOM 8771 C CA . MET B 1 482 ? 14.242 5.039 8.859 1 98.31 482 MET B CA 1
ATOM 8772 C C . MET B 1 482 ? 14.945 4.824 10.188 1 98.31 482 MET B C 1
ATOM 8774 O O . MET B 1 482 ? 14.602 5.457 11.188 1 98.31 482 MET B O 1
ATOM 8778 N N . GLN B 1 483 ? 15.969 3.936 10.219 1 96.94 483 GLN B N 1
ATOM 8779 C CA . GLN B 1 483 ? 16.672 3.656 11.461 1 96.94 483 GLN B CA 1
ATOM 8780 C C . GLN B 1 483 ? 17.469 4.875 11.922 1 96.94 483 GLN B C 1
ATOM 8782 O O . GLN B 1 483 ? 17.578 5.129 13.125 1 96.94 483 GLN B O 1
ATOM 8787 N N . GLN B 1 484 ? 18.031 5.637 10.977 1 96.25 484 GLN B N 1
ATOM 8788 C CA . GLN B 1 484 ? 18.734 6.867 11.336 1 96.25 484 GLN B CA 1
ATOM 8789 C C . GLN B 1 484 ? 17.781 7.871 11.984 1 96.25 484 GLN B C 1
ATOM 8791 O O . GLN B 1 484 ? 18.141 8.516 12.977 1 96.25 484 GLN B O 1
ATOM 8796 N N . MET B 1 485 ? 16.609 8.023 11.414 1 97.38 485 MET B N 1
ATOM 8797 C CA . MET B 1 485 ? 15.617 8.93 11.969 1 97.38 485 MET B CA 1
ATOM 8798 C C . MET B 1 485 ? 15.195 8.477 13.367 1 97.38 485 MET B C 1
ATOM 8800 O O . MET B 1 485 ? 15.062 9.297 14.273 1 97.38 485 MET B O 1
ATOM 8804 N N . LYS B 1 486 ? 14.984 7.16 13.547 1 97.75 486 LYS B N 1
ATOM 8805 C CA . LYS B 1 486 ? 14.641 6.621 14.859 1 97.75 486 LYS B CA 1
ATOM 8806 C C . LYS B 1 486 ? 15.727 6.926 15.891 1 97.75 486 LYS B C 1
ATOM 8808 O O . LYS B 1 486 ? 15.43 7.332 17.016 1 97.75 486 LYS B O 1
ATOM 8813 N N . ALA B 1 487 ? 16.969 6.754 15.484 1 96.25 487 ALA B N 1
ATOM 8814 C CA . ALA B 1 487 ? 18.109 6.965 16.375 1 96.25 487 ALA B CA 1
ATOM 8815 C C . ALA B 1 487 ? 18.203 8.43 16.797 1 96.25 487 ALA B C 1
ATOM 8817 O O . ALA B 1 487 ? 18.719 8.742 17.875 1 96.25 487 ALA B O 1
ATOM 8818 N N . LYS B 1 488 ? 17.656 9.258 15.969 1 95.75 488 LYS B N 1
ATOM 8819 C CA . LYS B 1 488 ? 17.719 10.695 16.25 1 95.75 488 LYS B CA 1
ATOM 8820 C C . LYS B 1 488 ? 16.406 11.18 16.859 1 95.75 488 LYS B C 1
ATOM 8822 O O . LYS B 1 488 ? 16.25 12.375 17.141 1 95.75 488 LYS B O 1
ATOM 8827 N N . GLY B 1 489 ? 15.445 10.328 16.984 1 96.31 489 GLY B N 1
ATOM 8828 C CA . GLY B 1 489 ? 14.203 10.641 17.672 1 96.31 489 GLY B CA 1
ATOM 8829 C C . GLY B 1 489 ? 13.211 11.383 16.812 1 96.31 489 GLY B C 1
ATOM 8830 O O . GLY B 1 489 ? 12.32 12.07 17.312 1 96.31 489 GLY B O 1
ATOM 8831 N N . VAL B 1 490 ? 13.32 11.273 15.477 1 98.06 490 VAL B N 1
ATOM 8832 C CA . VAL B 1 490 ? 12.383 11.93 14.562 1 98.06 490 VAL B CA 1
ATOM 8833 C C . VAL B 1 490 ? 11.031 11.227 14.625 1 98.06 490 VAL B C 1
ATOM 8835 O O . VAL B 1 490 ? 10.938 10.016 14.422 1 98.06 490 VAL B O 1
ATOM 8838 N N . CYS B 1 491 ? 9.984 11.922 14.938 1 98.69 491 CYS B N 1
ATOM 8839 C CA . CYS B 1 491 ? 8.625 11.406 15.031 1 98.69 491 CYS B CA 1
ATOM 8840 C C . CYS B 1 491 ? 7.84 11.703 13.766 1 98.69 491 CYS B C 1
ATOM 8842 O O . CYS B 1 491 ? 8.047 12.742 13.133 1 98.69 491 CYS B O 1
ATOM 8844 N N . LEU B 1 492 ? 6.949 10.805 13.359 1 98.88 492 LEU B N 1
ATOM 8845 C CA . LEU B 1 492 ? 6.117 11 12.18 1 98.88 492 LEU B CA 1
ATOM 8846 C C . LEU B 1 492 ? 4.734 11.516 12.562 1 98.88 492 LEU B C 1
ATOM 8848 O O . LEU B 1 492 ? 4.152 11.062 13.555 1 98.88 492 LEU B O 1
ATOM 8852 N N . GLU B 1 493 ? 4.227 12.477 11.805 1 98.88 493 GLU B N 1
ATOM 8853 C CA . GLU B 1 493 ? 2.838 12.922 11.891 1 98.88 493 GLU B CA 1
ATOM 8854 C C . GLU B 1 493 ? 1.966 12.211 10.859 1 98.88 493 GLU B C 1
ATOM 8856 O O . GLU B 1 493 ? 1.742 12.734 9.766 1 98.88 493 GLU B O 1
ATOM 8861 N N . LEU B 1 494 ? 1.405 11.086 11.242 1 98.62 494 LEU B N 1
ATOM 8862 C CA . LEU B 1 494 ? 0.619 10.273 10.32 1 98.62 494 LEU B CA 1
ATOM 8863 C C . LEU B 1 494 ? -0.76 10.883 10.094 1 98.62 494 LEU B C 1
ATOM 8865 O O . LEU B 1 494 ? -1.367 11.414 11.031 1 98.62 494 LEU B O 1
ATOM 8869 N N . CYS B 1 495 ? -1.256 10.812 8.898 1 98.62 495 CYS B N 1
ATOM 8870 C CA . CYS B 1 495 ? -2.588 11.281 8.531 1 98.62 495 CYS B CA 1
ATOM 8871 C C . CYS B 1 495 ? -3.33 10.227 7.715 1 98.62 495 CYS B C 1
ATOM 8873 O O . CYS B 1 495 ? -3.506 10.383 6.508 1 98.62 495 CYS B O 1
ATOM 8875 N N . PRO B 1 496 ? -3.889 9.203 8.352 1 98.5 496 PRO B N 1
ATOM 8876 C CA . PRO B 1 496 ? -4.41 8.016 7.664 1 98.5 496 PRO B CA 1
ATOM 8877 C C . PRO B 1 496 ? -5.488 8.359 6.637 1 98.5 496 PRO B C 1
ATOM 8879 O O . PRO B 1 496 ? -5.406 7.922 5.488 1 98.5 496 PRO B O 1
ATOM 8882 N N . ILE B 1 497 ? -6.48 9.125 7.008 1 98.75 497 ILE B N 1
ATOM 8883 C CA . ILE B 1 497 ? -7.598 9.422 6.113 1 98.75 497 ILE B CA 1
ATOM 8884 C C . ILE B 1 497 ? -7.121 10.305 4.965 1 98.75 497 ILE B C 1
ATOM 8886 O O . ILE B 1 497 ? -7.465 10.07 3.807 1 98.75 497 ILE B O 1
ATOM 8890 N N . SER B 1 498 ? -6.293 11.336 5.266 1 98.62 498 SER B N 1
ATOM 8891 C CA . SER B 1 498 ? -5.73 12.211 4.246 1 98.62 498 SER B CA 1
ATOM 8892 C C . SER B 1 498 ? -4.969 11.422 3.191 1 98.62 498 SER B C 1
ATOM 8894 O O . SER B 1 498 ? -5.148 11.641 1.991 1 98.62 498 SER B O 1
ATOM 8896 N N . ASN B 1 499 ? -4.145 10.484 3.652 1 98.44 499 ASN B N 1
ATOM 8897 C CA . ASN B 1 499 ? -3.312 9.703 2.74 1 98.44 499 ASN B CA 1
ATOM 8898 C C . ASN B 1 499 ? -4.156 8.805 1.845 1 98.44 499 ASN B C 1
ATOM 8900 O O . ASN B 1 499 ? -3.814 8.578 0.682 1 98.44 499 ASN B O 1
ATOM 8904 N N . GLU B 1 500 ? -5.238 8.25 2.385 1 98.44 500 GLU B N 1
ATOM 8905 C CA . GLU B 1 500 ? -6.145 7.453 1.562 1 98.44 500 GLU B CA 1
ATOM 8906 C C . GLU B 1 500 ? -6.82 8.312 0.497 1 98.44 500 GLU B C 1
ATOM 8908 O O . GLU B 1 500 ? -6.82 7.965 -0.685 1 98.44 500 GLU B O 1
ATOM 8913 N N . ILE B 1 501 ? -7.348 9.445 0.896 1 98.44 501 ILE B N 1
ATOM 8914 C CA . ILE B 1 501 ? -8.148 10.297 0.018 1 98.44 501 ILE B CA 1
ATOM 8915 C C . ILE B 1 501 ? -7.25 10.906 -1.06 1 98.44 501 ILE B C 1
ATOM 8917 O O . ILE B 1 501 ? -7.672 11.062 -2.207 1 98.44 501 ILE B O 1
ATOM 8921 N N . LEU B 1 502 ? -5.988 11.109 -0.709 1 97.75 502 LEU B N 1
ATOM 8922 C CA . LEU B 1 502 ? -5.082 11.734 -1.67 1 97.75 502 LEU B CA 1
ATOM 8923 C C . LEU B 1 502 ? -4.34 10.68 -2.479 1 97.75 502 LEU B C 1
ATOM 8925 O O . LEU B 1 502 ? -3.389 11 -3.197 1 97.75 502 LEU B O 1
ATOM 8929 N N . GLY B 1 503 ? -4.691 9.43 -2.334 1 96.44 503 GLY B N 1
ATOM 8930 C CA . GLY B 1 503 ? -4.363 8.438 -3.342 1 96.44 503 GLY B CA 1
ATOM 8931 C C . GLY B 1 503 ? -3.148 7.602 -2.986 1 96.44 503 GLY B C 1
ATOM 8932 O O . GLY B 1 503 ? -2.561 6.949 -3.852 1 96.44 503 GLY B O 1
ATOM 8933 N N . LEU B 1 504 ? -2.717 7.512 -1.729 1 97.62 504 LEU B N 1
ATOM 8934 C CA . LEU B 1 504 ? -1.515 6.762 -1.378 1 97.62 504 LEU B CA 1
ATOM 8935 C C . LEU B 1 504 ? -1.858 5.32 -1.013 1 97.62 504 LEU B C 1
ATOM 8937 O O . LEU B 1 504 ? -0.994 4.441 -1.05 1 97.62 504 LEU B O 1
ATOM 8941 N N . THR B 1 505 ? -3.076 5.043 -0.631 1 97.31 505 THR B N 1
ATOM 8942 C CA . THR B 1 505 ? -3.596 3.709 -0.351 1 97.31 505 THR B CA 1
ATOM 8943 C C . THR B 1 505 ? -5.094 3.645 -0.628 1 97.31 505 THR B C 1
ATOM 8945 O O . THR B 1 505 ? -5.789 4.664 -0.566 1 97.31 505 THR B O 1
ATOM 8948 N N . SER B 1 506 ? -5.566 2.48 -0.939 1 95.69 506 SER B N 1
ATOM 8949 C CA . SER B 1 506 ? -6.992 2.334 -1.218 1 95.69 506 SER B CA 1
ATOM 8950 C C . SER B 1 506 ? -7.797 2.197 0.07 1 95.69 506 SER B C 1
ATOM 8952 O O . SER B 1 506 ? -8.945 2.633 0.138 1 95.69 506 SER B O 1
ATOM 8954 N N . ARG B 1 507 ? -7.156 1.524 1.024 1 97.25 507 ARG B N 1
ATOM 8955 C CA . ARG B 1 507 ? -7.797 1.237 2.305 1 97.25 507 ARG B CA 1
ATOM 8956 C C . ARG B 1 507 ? -6.805 1.373 3.455 1 97.25 507 ARG B C 1
ATOM 8958 O O . ARG B 1 507 ? -5.594 1.258 3.254 1 97.25 507 ARG B O 1
ATOM 8965 N N . VAL B 1 508 ? -7.363 1.588 4.621 1 98.25 508 VAL B N 1
ATOM 8966 C CA . VAL B 1 508 ? -6.523 1.91 5.773 1 98.25 508 VAL B CA 1
ATOM 8967 C C . VAL B 1 508 ? -5.621 0.725 6.102 1 98.25 508 VAL B C 1
ATOM 8969 O O . VAL B 1 508 ? -4.48 0.908 6.535 1 98.25 508 VAL B O 1
ATOM 8972 N N . ALA B 1 509 ? -6.07 -0.498 5.859 1 97.88 509 ALA B N 1
ATOM 8973 C CA . ALA B 1 509 ? -5.27 -1.677 6.18 1 97.88 509 ALA B CA 1
ATOM 8974 C C . ALA B 1 509 ? -3.986 -1.711 5.355 1 97.88 509 ALA B C 1
ATOM 8976 O O . ALA B 1 509 ? -3.012 -2.361 5.734 1 97.88 509 ALA B O 1
ATOM 8977 N N . GLY B 1 510 ? -3.973 -1.033 4.223 1 98 510 GLY B N 1
ATOM 8978 C CA . GLY B 1 510 ? -2.803 -0.968 3.361 1 98 510 GLY B CA 1
ATOM 8979 C C . GLY B 1 510 ? -1.889 0.199 3.684 1 98 510 GLY B C 1
ATOM 8980 O O . GLY B 1 510 ? -0.851 0.378 3.043 1 98 510 GLY B O 1
ATOM 8981 N N . HIS B 1 511 ? -2.23 0.988 4.695 1 98.56 511 HIS B N 1
ATOM 8982 C CA . HIS B 1 511 ? -1.468 2.186 5.031 1 98.56 511 HIS B CA 1
ATOM 8983 C C . HIS B 1 511 ? -0.084 1.826 5.562 1 98.56 511 HIS B C 1
ATOM 8985 O O . HIS B 1 511 ? 0.064 0.872 6.328 1 98.56 511 HIS B O 1
ATOM 8991 N N . SER B 1 512 ? 0.908 2.621 5.289 1 98.06 512 SER B N 1
ATOM 8992 C CA . SER B 1 512 ? 2.297 2.387 5.672 1 98.06 512 SER B CA 1
ATOM 8993 C C . SER B 1 512 ? 2.494 2.564 7.176 1 98.06 512 SER B C 1
ATOM 8995 O O . SER B 1 512 ? 3.525 2.17 7.723 1 98.06 512 SER B O 1
ATOM 8997 N N . MET B 1 513 ? 1.535 3.125 7.902 1 98.56 513 MET B N 1
ATOM 8998 C CA . MET B 1 513 ? 1.698 3.375 9.328 1 98.56 513 MET B CA 1
ATOM 8999 C C . MET B 1 513 ? 1.916 2.072 10.094 1 98.56 513 MET B C 1
ATOM 9001 O O . MET B 1 513 ? 2.688 2.031 11.055 1 98.56 513 MET B O 1
ATOM 9005 N N . TYR B 1 514 ? 1.325 0.976 9.625 1 98.62 514 TYR B N 1
ATOM 9006 C CA . TYR B 1 514 ? 1.351 -0.246 10.422 1 98.62 514 TYR B CA 1
ATOM 9007 C C . TYR B 1 514 ? 2.734 -0.885 10.398 1 98.62 514 TYR B C 1
ATOM 9009 O O . TYR B 1 514 ? 3.289 -1.223 11.445 1 98.62 514 TYR B O 1
ATOM 9017 N N . PRO B 1 515 ? 3.35 -1.049 9.188 1 98.56 515 PRO B N 1
ATOM 9018 C CA . PRO B 1 515 ? 4.723 -1.552 9.25 1 98.56 515 PRO B CA 1
ATOM 9019 C C . PRO B 1 515 ? 5.684 -0.566 9.914 1 98.56 515 PRO B C 1
ATOM 9021 O O . PRO B 1 515 ? 6.656 -0.979 10.547 1 98.56 515 PRO B O 1
ATOM 9024 N N . LEU B 1 516 ? 5.465 0.76 9.828 1 98.81 516 LEU B N 1
ATOM 9025 C CA . LEU B 1 516 ? 6.285 1.733 10.547 1 98.81 516 LEU B CA 1
ATOM 9026 C C . LEU B 1 516 ? 6.16 1.543 12.055 1 98.81 516 LEU B C 1
ATOM 9028 O O . LEU B 1 516 ? 7.168 1.528 12.766 1 98.81 516 LEU B O 1
ATOM 9032 N N . LEU B 1 517 ? 4.945 1.378 12.523 1 98.75 517 LEU B N 1
ATOM 9033 C CA . LEU B 1 517 ? 4.699 1.137 13.945 1 98.75 517 LEU B CA 1
ATOM 9034 C C . LEU B 1 517 ? 5.332 -0.178 14.391 1 98.75 517 LEU B C 1
ATOM 9036 O O . LEU B 1 517 ? 5.914 -0.255 15.477 1 98.75 517 LEU B O 1
ATOM 9040 N N . ALA B 1 518 ? 5.207 -1.219 13.547 1 98.44 518 ALA B N 1
ATOM 9041 C CA . ALA B 1 518 ? 5.789 -2.518 13.875 1 98.44 518 ALA B CA 1
ATOM 9042 C C . ALA B 1 518 ? 7.301 -2.41 14.07 1 98.44 518 ALA B C 1
ATOM 9044 O O . ALA B 1 518 ? 7.898 -3.217 14.781 1 98.44 518 ALA B O 1
ATOM 9045 N N . ASN B 1 519 ? 7.91 -1.41 13.453 1 98.38 519 ASN B N 1
ATOM 9046 C CA . ASN B 1 519 ? 9.328 -1.136 13.625 1 98.38 519 ASN B CA 1
ATOM 9047 C C . ASN B 1 519 ? 9.586 -0.181 14.789 1 98.38 519 ASN B C 1
ATOM 9049 O O . ASN B 1 519 ? 10.695 0.314 14.961 1 98.38 519 ASN B O 1
ATOM 9053 N N . ASN B 1 520 ? 8.562 0.14 15.523 1 98.44 520 ASN B N 1
ATOM 9054 C CA . ASN B 1 520 ? 8.641 1.033 16.672 1 98.44 520 ASN B CA 1
ATOM 9055 C C . ASN B 1 520 ? 9.07 2.439 16.266 1 98.44 520 ASN B C 1
ATOM 9057 O O . ASN B 1 520 ? 9.844 3.084 16.969 1 98.44 520 ASN B O 1
ATOM 9061 N N . VAL B 1 521 ? 8.719 2.869 15.102 1 98.75 521 VAL B N 1
ATOM 9062 C CA . VAL B 1 521 ? 8.875 4.266 14.703 1 98.75 521 VAL B CA 1
ATOM 9063 C C . VAL B 1 521 ? 7.879 5.137 15.461 1 98.75 521 VAL B C 1
ATOM 9065 O O . VAL B 1 521 ? 6.68 4.852 15.477 1 98.75 521 VAL B O 1
ATOM 9068 N N . HIS B 1 522 ? 8.383 6.172 16.141 1 98.81 522 HIS B N 1
ATOM 9069 C CA . HIS B 1 522 ? 7.461 7.062 16.844 1 98.81 522 HIS B CA 1
ATOM 9070 C C . HIS B 1 522 ? 6.539 7.777 15.867 1 98.81 522 HIS B C 1
ATOM 9072 O O . HIS B 1 522 ? 7 8.375 14.891 1 98.81 522 HIS B O 1
ATOM 9078 N N . CYS B 1 523 ? 5.242 7.656 16.125 1 98.75 523 CYS B N 1
ATOM 9079 C CA . CYS B 1 523 ? 4.223 8.242 15.266 1 98.75 523 CYS B CA 1
ATOM 9080 C C . CYS B 1 523 ? 3.131 8.922 16.094 1 98.75 523 CYS B C 1
ATOM 9082 O O . CYS B 1 523 ? 2.922 8.57 17.25 1 98.75 523 CYS B O 1
ATOM 9084 N N . THR B 1 524 ? 2.494 9.867 15.508 1 98.81 524 THR B N 1
ATOM 9085 C CA . THR B 1 524 ? 1.25 10.438 16.016 1 98.81 524 THR B CA 1
ATOM 9086 C C . THR B 1 524 ? 0.146 10.344 14.969 1 98.81 524 THR B C 1
ATOM 9088 O O . THR B 1 524 ? 0.425 10.164 13.781 1 98.81 524 THR B O 1
ATOM 9091 N N . ILE B 1 525 ? -1.085 10.344 15.367 1 98.81 525 ILE B N 1
ATOM 9092 C CA . ILE B 1 525 ? -2.232 10.328 14.469 1 98.81 525 ILE B CA 1
ATOM 9093 C C . ILE B 1 525 ? -2.801 11.742 14.328 1 98.81 525 ILE B C 1
ATOM 9095 O O . ILE B 1 525 ? -2.992 12.438 15.328 1 98.81 525 ILE B O 1
ATOM 9099 N N . ASN B 1 526 ? -3.078 12.18 13.086 1 98.88 526 ASN B N 1
ATOM 9100 C CA . ASN B 1 526 ? -3.51 13.547 12.844 1 98.88 526 ASN B CA 1
ATOM 9101 C C . ASN B 1 526 ? -4.559 13.617 11.734 1 98.88 526 ASN B C 1
ATOM 9103 O O . ASN B 1 526 ? -4.637 12.719 10.891 1 98.88 526 ASN B O 1
ATOM 9107 N N . ALA B 1 527 ? -5.281 14.711 11.688 1 98.56 527 ALA B N 1
ATOM 9108 C CA . ALA B 1 527 ? -6.426 14.812 10.789 1 98.56 527 ALA B CA 1
ATOM 9109 C C . ALA B 1 527 ? -6.059 15.555 9.508 1 98.56 527 ALA B C 1
ATOM 9111 O O . ALA B 1 527 ? -6.762 15.453 8.5 1 98.56 527 ALA B O 1
ATOM 9112 N N . ASP B 1 528 ? -4.965 16.312 9.539 1 98.31 528 ASP B N 1
ATOM 9113 C CA . ASP B 1 528 ? -4.531 17.094 8.383 1 98.31 528 ASP B CA 1
ATOM 9114 C C . ASP B 1 528 ? -5.594 18.109 7.98 1 98.31 528 ASP B C 1
ATOM 9116 O O . ASP B 1 528 ? -5.871 19.047 8.727 1 98.31 528 ASP B O 1
ATOM 9120 N N . ASN B 1 529 ? -6.324 17.953 6.828 1 98.38 529 ASN B N 1
ATOM 9121 C CA . ASN B 1 529 ? -7.375 18.844 6.348 1 98.38 529 ASN B CA 1
ATOM 9122 C C . ASN B 1 529 ? -8.758 18.219 6.523 1 98.38 529 ASN B C 1
ATOM 9124 O O . ASN B 1 529 ? -9.445 17.938 5.539 1 98.38 529 ASN B O 1
ATOM 9128 N N . GLY B 1 530 ? -9.188 18.125 7.746 1 98.12 530 GLY B N 1
ATOM 9129 C CA . GLY B 1 530 ? -10.383 17.391 8.102 1 98.12 530 GLY B CA 1
ATOM 9130 C C . GLY B 1 530 ? -11.633 17.906 7.41 1 98.12 530 GLY B C 1
ATOM 9131 O O . GLY B 1 530 ? -12.516 17.125 7.043 1 98.12 530 GLY B O 1
ATOM 9132 N N . THR B 1 531 ? -11.703 19.203 7.121 1 98.5 531 THR B N 1
ATOM 9133 C CA . THR B 1 531 ? -12.867 19.797 6.48 1 98.5 531 THR B CA 1
ATOM 9134 C C . THR B 1 531 ? -13.125 19.156 5.117 1 98.5 531 THR B C 1
ATOM 9136 O O . THR B 1 531 ? -14.25 18.75 4.816 1 98.5 531 THR B O 1
ATOM 9139 N N . LEU B 1 532 ? -12.109 19.078 4.348 1 98.62 532 LEU B N 1
ATOM 9140 C CA . LEU B 1 532 ? -12.227 18.562 2.984 1 98.62 532 LEU B CA 1
ATOM 9141 C C . LEU B 1 532 ? -12.523 17.062 2.984 1 98.62 532 LEU B C 1
ATOM 9143 O O . LEU B 1 532 ? -13.203 16.562 2.082 1 98.62 532 LEU B O 1
ATOM 9147 N N . PHE B 1 533 ? -12.031 16.359 3.994 1 98.62 533 PHE B N 1
ATOM 9148 C CA . PHE B 1 533 ? -12.078 14.898 4.016 1 98.62 533 PHE B CA 1
ATOM 9149 C C . PHE B 1 533 ? -13.289 14.406 4.801 1 98.62 533 PHE B C 1
ATOM 9151 O O . PHE B 1 533 ? -13.5 13.203 4.941 1 98.62 533 PHE B O 1
ATOM 9158 N N . ARG B 1 534 ? -14.078 15.328 5.371 1 98 534 ARG B N 1
ATOM 9159 C CA . ARG B 1 534 ? -15.234 14.992 6.195 1 98 534 ARG B CA 1
ATOM 9160 C C . ARG B 1 534 ? -14.812 14.195 7.426 1 98 534 ARG B C 1
ATOM 9162 O O . ARG B 1 534 ? -15.406 13.156 7.73 1 98 534 ARG B O 1
ATOM 9169 N N . SER B 1 535 ? -13.766 14.711 8.062 1 98.12 535 SER B N 1
ATOM 9170 C CA . SER B 1 535 ? -13.211 13.93 9.164 1 98.12 535 SER B CA 1
ATOM 9171 C C . SER B 1 535 ? -12.75 14.828 10.305 1 98.12 535 SER B C 1
ATOM 9173 O O . SER B 1 535 ? -12.594 16.047 10.117 1 98.12 535 SER B O 1
ATOM 9175 N N . SER B 1 536 ? -12.641 14.32 11.477 1 98 536 SER B N 1
ATOM 9176 C CA . SER B 1 536 ? -11.992 14.859 12.664 1 98 536 SER B CA 1
ATOM 9177 C C . SER B 1 536 ? -10.867 13.945 13.148 1 98 536 SER B C 1
ATOM 9179 O O . SER B 1 536 ? -10.656 12.875 12.586 1 98 536 SER B O 1
ATOM 9181 N N . LEU B 1 537 ? -10.156 14.391 14.117 1 98.75 537 LEU B N 1
ATOM 9182 C CA . LEU B 1 537 ? -9.094 13.539 14.656 1 98.75 537 LEU B CA 1
ATOM 9183 C C . LEU B 1 537 ? -9.664 12.227 15.18 1 98.75 537 LEU B C 1
ATOM 9185 O O . LEU B 1 537 ? -9.031 11.18 15.062 1 98.75 537 LEU B O 1
ATOM 9189 N N . SER B 1 538 ? -10.859 12.211 15.758 1 98.62 538 SER B N 1
ATOM 9190 C CA . SER B 1 538 ? -11.516 10.992 16.219 1 98.62 538 SER B CA 1
ATOM 9191 C C . SER B 1 538 ? -11.703 10 15.07 1 98.62 538 SER B C 1
ATOM 9193 O O . SER B 1 538 ? -11.57 8.789 15.266 1 98.62 538 SER B O 1
ATOM 9195 N N . HIS B 1 539 ? -12.008 10.516 13.93 1 98.69 539 HIS B N 1
ATOM 9196 C CA . HIS B 1 539 ? -12.18 9.641 12.773 1 98.69 539 HIS B CA 1
ATOM 9197 C C . HIS B 1 539 ? -10.867 8.945 12.414 1 98.69 539 HIS B C 1
ATOM 9199 O O . HIS B 1 539 ? -10.859 7.777 12.023 1 98.69 539 HIS B O 1
ATOM 9205 N N . ASP B 1 540 ? -9.773 9.688 12.492 1 98.81 540 ASP B N 1
ATOM 9206 C CA . ASP B 1 540 ? -8.477 9.078 12.195 1 98.81 540 ASP B CA 1
ATOM 9207 C C . ASP B 1 540 ? -8.117 8.008 13.219 1 98.81 540 ASP B C 1
ATOM 9209 O O . ASP B 1 540 ? -7.547 6.973 12.867 1 98.81 540 ASP B O 1
ATOM 9213 N N . PHE B 1 541 ? -8.406 8.242 14.492 1 98.81 541 PHE B N 1
ATOM 9214 C CA . PHE B 1 541 ? -8.219 7.207 15.5 1 98.81 541 PHE B CA 1
ATOM 9215 C C . PHE B 1 541 ? -9.094 5.996 15.203 1 98.81 541 PHE B C 1
ATOM 9217 O O . PHE B 1 541 ? -8.641 4.855 15.32 1 98.81 541 PHE B O 1
ATOM 9224 N N . TYR B 1 542 ? -10.352 6.246 14.828 1 98.62 542 TYR B N 1
ATOM 9225 C CA . TYR B 1 542 ? -11.25 5.156 14.469 1 98.62 542 TYR B CA 1
ATOM 9226 C C . TYR B 1 542 ? -10.68 4.332 13.328 1 98.62 542 TYR B C 1
ATOM 9228 O O . TYR B 1 542 ? -10.641 3.1 13.398 1 98.62 542 TYR B O 1
ATOM 9236 N N . GLN B 1 543 ? -10.258 5.039 12.234 1 98.5 543 GLN B N 1
ATOM 9237 C CA . GLN B 1 543 ? -9.719 4.344 11.07 1 98.5 543 GLN B CA 1
ATOM 9238 C C . GLN B 1 543 ? -8.484 3.525 11.445 1 98.5 543 GLN B C 1
ATOM 9240 O O . GLN B 1 543 ? -8.305 2.404 10.961 1 98.5 543 GLN B O 1
ATOM 9245 N N . THR B 1 544 ? -7.617 4.094 12.266 1 98.62 544 THR B N 1
ATOM 9246 C CA . THR B 1 544 ? -6.418 3.396 12.719 1 98.62 544 THR B CA 1
ATOM 9247 C C . THR B 1 544 ? -6.785 2.109 13.453 1 98.62 544 THR B C 1
ATOM 9249 O O . THR B 1 544 ? -6.172 1.064 13.227 1 98.62 544 THR B O 1
ATOM 9252 N N . LEU B 1 545 ? -7.797 2.16 14.289 1 98.44 545 LEU B N 1
ATOM 9253 C CA . LEU B 1 545 ? -8.273 0.993 15.023 1 98.44 545 LEU B CA 1
ATOM 9254 C C . LEU B 1 545 ? -8.938 -0.007 14.078 1 98.44 545 LEU B C 1
ATOM 9256 O O . LEU B 1 545 ? -8.703 -1.213 14.188 1 98.44 545 LEU B O 1
ATOM 9260 N N . ALA B 1 546 ? -9.719 0.479 13.141 1 97.81 546 ALA B N 1
ATOM 9261 C CA . ALA B 1 546 ? -10.5 -0.365 12.234 1 97.81 546 ALA B CA 1
ATOM 9262 C C . ALA B 1 546 ? -9.602 -1.099 11.25 1 97.81 546 ALA B C 1
ATOM 9264 O O . ALA B 1 546 ? -9.961 -2.162 10.742 1 97.81 546 ALA B O 1
ATOM 9265 N N . GLY B 1 547 ? -8.422 -0.608 11.031 1 97.62 547 GLY B N 1
ATOM 9266 C CA . GLY B 1 547 ? -7.555 -1.135 9.984 1 97.62 547 GLY B CA 1
ATOM 9267 C C . GLY B 1 547 ? -6.672 -2.273 10.469 1 97.62 547 GLY B C 1
ATOM 9268 O O . GLY B 1 547 ? -6.039 -2.955 9.656 1 97.62 547 GLY B O 1
ATOM 9269 N N . LYS B 1 548 ? -6.613 -2.521 11.68 1 97.62 548 LYS B N 1
ATOM 9270 C CA . LYS B 1 548 ? -5.75 -3.549 12.258 1 97.62 548 LYS B CA 1
ATOM 9271 C C . LYS B 1 548 ? -6.473 -4.32 13.359 1 97.62 548 LYS B C 1
ATOM 9273 O O . LYS B 1 548 ? -6.762 -3.766 14.422 1 97.62 548 LYS B O 1
ATOM 9278 N N . ASP B 1 549 ? -6.594 -5.59 13.219 1 96.12 549 ASP B N 1
ATOM 9279 C CA . ASP B 1 549 ? -7.477 -6.406 14.047 1 96.12 549 ASP B CA 1
ATOM 9280 C C . ASP B 1 549 ? -6.93 -6.539 15.469 1 96.12 549 ASP B C 1
ATOM 9282 O O . ASP B 1 549 ? -7.695 -6.676 16.422 1 96.12 549 ASP B O 1
ATOM 9286 N N . ASP B 1 550 ? -5.668 -6.461 15.625 1 96.06 550 ASP B N 1
ATOM 9287 C CA . ASP B 1 550 ? -5.121 -6.715 16.953 1 96.06 550 ASP B CA 1
ATOM 9288 C C . ASP B 1 550 ? -4.609 -5.426 17.594 1 96.06 550 ASP B C 1
ATOM 9290 O O . ASP B 1 550 ? -3.795 -5.461 18.516 1 96.06 550 ASP B O 1
ATOM 9294 N N . LEU B 1 551 ? -4.965 -4.273 17.031 1 97.75 551 LEU B N 1
ATOM 9295 C CA . LEU B 1 551 ? -4.641 -3.008 17.688 1 97.75 551 LEU B CA 1
ATOM 9296 C C . LEU B 1 551 ? -5.66 -2.674 18.766 1 97.75 551 LEU B C 1
ATOM 9298 O O . LEU B 1 551 ? -6.867 -2.674 18.516 1 97.75 551 LEU B O 1
ATOM 9302 N N . GLY B 1 552 ? -5.223 -2.48 19.984 1 97.5 552 GLY B N 1
ATOM 9303 C CA . GLY B 1 552 ? -6.09 -2.195 21.125 1 97.5 552 GLY B CA 1
ATOM 9304 C C . GLY B 1 552 ? -5.727 -0.911 21.844 1 97.5 552 GLY B C 1
ATOM 9305 O O . GLY B 1 552 ? -5.117 -0.014 21.25 1 97.5 552 GLY B O 1
ATOM 9306 N N . ILE B 1 553 ? -6.137 -0.851 23.094 1 98.44 553 ILE B N 1
ATOM 9307 C CA . ILE B 1 553 ? -6.047 0.396 23.844 1 98.44 553 ILE B CA 1
ATOM 9308 C C . ILE B 1 553 ? -4.586 0.696 24.172 1 98.44 553 ILE B C 1
ATOM 9310 O O . ILE B 1 553 ? -4.207 1.857 24.344 1 98.44 553 ILE B O 1
ATOM 9314 N N . TYR B 1 554 ? -3.705 -0.364 24.25 1 98.62 554 TYR B N 1
ATOM 9315 C CA . TYR B 1 554 ? -2.293 -0.15 24.547 1 98.62 554 TYR B CA 1
ATOM 9316 C C . TYR B 1 554 ? -1.616 0.639 23.422 1 98.62 554 TYR B C 1
ATOM 9318 O O . TYR B 1 554 ? -0.811 1.534 23.688 1 98.62 554 TYR B O 1
ATOM 9326 N N . GLY B 1 555 ? -1.945 0.236 22.172 1 98.69 555 GLY B N 1
ATOM 9327 C CA . GLY B 1 555 ? -1.412 0.975 21.047 1 98.69 555 GLY B CA 1
ATOM 9328 C C . GLY B 1 555 ? -1.924 2.4 20.969 1 98.69 555 GLY B C 1
ATOM 9329 O O . GLY B 1 555 ? -1.158 3.326 20.688 1 98.69 555 GLY B O 1
ATOM 9330 N N . VAL B 1 556 ? -3.193 2.592 21.219 1 98.69 556 VAL B N 1
ATOM 9331 C CA . VAL B 1 556 ? -3.797 3.92 21.234 1 98.69 556 VAL B CA 1
ATOM 9332 C C . VAL B 1 556 ? -3.098 4.797 22.266 1 98.69 556 VAL B C 1
ATOM 9334 O O . VAL B 1 556 ? -2.748 5.945 21.984 1 98.69 556 VAL B O 1
ATOM 9337 N N . LYS B 1 557 ? -2.92 4.238 23.438 1 98.75 557 LYS B N 1
ATOM 9338 C CA . LYS B 1 557 ? -2.258 4.961 24.516 1 98.75 557 LYS B CA 1
ATOM 9339 C C . LYS B 1 557 ? -0.858 5.406 24.109 1 98.75 557 LYS B C 1
ATOM 9341 O O . LYS B 1 557 ? -0.472 6.555 24.344 1 98.75 557 LYS B O 1
ATOM 9346 N N . GLN B 1 558 ? -0.111 4.492 23.516 1 98.69 558 GLN B N 1
ATOM 9347 C CA . GLN B 1 558 ? 1.253 4.812 23.109 1 98.69 558 GLN B CA 1
ATOM 9348 C C . GLN B 1 558 ? 1.268 5.945 22.094 1 98.69 558 GLN B C 1
ATOM 9350 O O . GLN B 1 558 ? 2.104 6.848 22.172 1 98.69 558 GLN B O 1
ATOM 9355 N N . LEU B 1 559 ? 0.362 5.918 21.125 1 98.88 559 LEU B N 1
ATOM 9356 C CA . LEU B 1 559 ? 0.26 6.965 20.109 1 98.88 559 LEU B CA 1
ATOM 9357 C C . LEU B 1 559 ? -0.028 8.32 20.75 1 98.88 559 LEU B C 1
ATOM 9359 O O . LEU B 1 559 ? 0.526 9.336 20.328 1 98.88 559 LEU B O 1
ATOM 9363 N N . ILE B 1 560 ? -0.841 8.32 21.734 1 98.88 560 ILE B N 1
ATOM 9364 C CA . ILE B 1 560 ? -1.216 9.547 22.438 1 98.88 560 ILE B CA 1
ATOM 9365 C C . ILE B 1 560 ? -0.03 10.062 23.25 1 98.88 560 ILE B C 1
ATOM 9367 O O . ILE B 1 560 ? 0.267 11.266 23.234 1 98.88 560 ILE B O 1
ATOM 9371 N N . LEU B 1 561 ? 0.631 9.172 23.938 1 98.75 561 LEU B N 1
ATOM 9372 C CA . LEU B 1 561 ? 1.783 9.578 24.734 1 98.75 561 LEU B CA 1
ATOM 9373 C C . LEU B 1 561 ? 2.875 10.172 23.859 1 98.75 561 LEU B C 1
ATOM 9375 O O . LEU B 1 561 ? 3.502 11.172 24.219 1 98.75 561 LEU B O 1
ATOM 9379 N N . TRP B 1 562 ? 3.076 9.578 22.688 1 98.81 562 TRP B N 1
ATOM 9380 C CA . TRP B 1 562 ? 4.047 10.117 21.75 1 98.81 562 TRP B CA 1
ATOM 9381 C C . TRP B 1 562 ? 3.635 11.508 21.281 1 98.81 562 TRP B C 1
ATOM 9383 O O . TRP B 1 562 ? 4.488 12.359 21.016 1 98.81 562 TRP B O 1
ATOM 9393 N N . SER B 1 563 ? 2.312 11.781 21.125 1 98.81 563 SER B N 1
ATOM 9394 C CA . SER B 1 563 ? 1.854 13.094 20.672 1 98.81 563 SER B CA 1
ATOM 9395 C C . SER B 1 563 ? 2.211 14.188 21.656 1 98.81 563 SER B C 1
ATOM 9397 O O . SER B 1 563 ? 2.451 15.336 21.281 1 98.81 563 SER B O 1
ATOM 9399 N N . ILE B 1 564 ? 2.27 13.852 22.922 1 98.69 564 ILE B N 1
ATOM 9400 C CA . ILE B 1 564 ? 2.664 14.812 23.938 1 98.69 564 ILE B CA 1
ATOM 9401 C C . ILE B 1 564 ? 4.188 14.906 24 1 98.69 564 ILE B C 1
ATOM 9403 O O . ILE B 1 564 ? 4.746 16 24 1 98.69 564 ILE B O 1
ATOM 9407 N N . GLN B 1 565 ? 4.824 13.773 23.922 1 98.12 565 GLN B N 1
ATOM 9408 C CA . GLN B 1 565 ? 6.273 13.68 24.062 1 98.12 565 GLN B CA 1
ATOM 9409 C C . GLN B 1 565 ? 6.984 14.43 22.938 1 98.12 565 GLN B C 1
ATOM 9411 O O . GLN B 1 565 ? 8.008 15.07 23.172 1 98.12 565 GLN B O 1
ATOM 9416 N N . HIS B 1 566 ? 6.445 14.367 21.766 1 98.38 566 HIS B N 1
ATOM 9417 C CA . HIS B 1 566 ? 7.152 14.898 20.594 1 98.38 566 HIS B CA 1
ATOM 9418 C C . HIS B 1 566 ? 6.59 16.25 20.188 1 98.38 566 HIS B C 1
ATOM 9420 O O . HIS B 1 566 ? 6.941 16.781 19.125 1 98.38 566 HIS B O 1
ATOM 9426 N N . SER B 1 567 ? 5.723 16.844 21.016 1 98.62 567 SER B N 1
ATOM 9427 C CA . SER B 1 567 ? 5.195 18.188 20.766 1 98.62 567 SER B CA 1
ATOM 9428 C C . SER B 1 567 ? 6.273 19.25 20.938 1 98.62 567 SER B C 1
ATOM 9430 O O . SER B 1 567 ? 7.379 18.953 21.391 1 98.62 567 SER B O 1
ATOM 9432 N N . CYS B 1 568 ? 5.984 20.453 20.562 1 98.25 568 CYS B N 1
ATOM 9433 C CA . CYS B 1 568 ? 6.902 21.578 20.703 1 98.25 568 CYS B CA 1
ATOM 9434 C C . CYS B 1 568 ? 6.703 22.281 22.047 1 98.25 568 CYS B C 1
ATOM 9436 O O . CYS B 1 568 ? 7.121 23.422 22.219 1 98.25 568 CYS B O 1
ATOM 9438 N N . LEU B 1 569 ? 6.051 21.594 23 1 97.75 569 LEU B N 1
ATOM 9439 C CA . LEU B 1 569 ? 5.965 22.078 24.375 1 97.75 569 LEU B CA 1
ATOM 9440 C C . LEU B 1 569 ? 7.312 21.953 25.078 1 97.75 569 LEU B C 1
ATOM 9442 O O . LEU B 1 569 ? 8.102 21.062 24.766 1 97.75 569 LEU B O 1
ATOM 9446 N N . ASP B 1 570 ? 7.586 22.859 25.969 1 95.81 570 ASP B N 1
ATOM 9447 C CA . ASP B 1 570 ? 8.781 22.672 26.781 1 95.81 570 ASP B CA 1
ATOM 9448 C C . ASP B 1 570 ? 8.539 21.641 27.875 1 95.81 570 ASP B C 1
ATOM 9450 O O . ASP B 1 570 ? 7.426 21.125 28.031 1 95.81 570 ASP B O 1
ATOM 9454 N N . ASP B 1 571 ? 9.469 21.312 28.609 1 95.44 571 ASP B 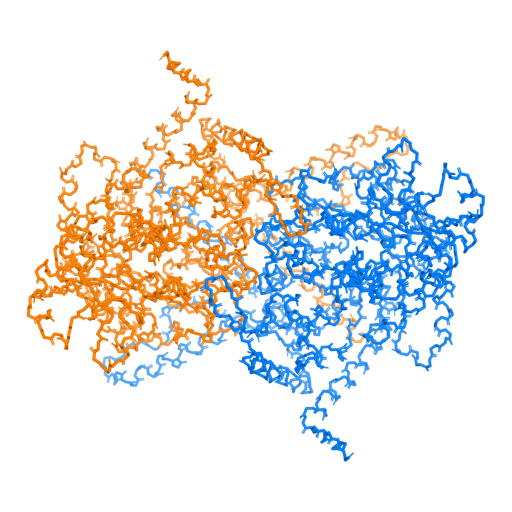N 1
ATOM 9455 C CA . ASP B 1 571 ? 9.406 20.203 29.547 1 95.44 571 ASP B CA 1
ATOM 9456 C C . ASP B 1 571 ? 8.367 20.469 30.641 1 95.44 571 ASP B C 1
ATOM 9458 O O . ASP B 1 571 ? 7.633 19.562 31.047 1 95.44 571 ASP B O 1
ATOM 9462 N N . ASP B 1 572 ? 8.336 21.656 31.094 1 96.25 572 ASP B N 1
ATOM 9463 C CA . ASP B 1 572 ? 7.367 22.016 32.125 1 96.25 572 ASP B CA 1
ATOM 9464 C C . ASP B 1 572 ? 5.938 21.891 31.594 1 96.25 572 ASP B C 1
ATOM 9466 O O . ASP B 1 572 ? 5.055 21.375 32.281 1 96.25 572 ASP B O 1
ATOM 9470 N N . GLU B 1 573 ? 5.75 22.406 30.391 1 96.88 573 GLU B N 1
ATOM 9471 C CA . GLU B 1 573 ? 4.438 22.312 29.766 1 96.88 573 GLU B CA 1
ATOM 9472 C C . GLU B 1 573 ? 4.039 20.859 29.531 1 96.88 573 GLU B C 1
ATOM 9474 O O . GLU B 1 573 ? 2.875 20.484 29.703 1 96.88 573 GLU B O 1
ATOM 9479 N N . LYS B 1 574 ? 4.98 20.062 29.078 1 98 574 LYS B N 1
ATOM 9480 C CA . LYS B 1 574 ? 4.695 18.656 28.875 1 98 574 LYS B CA 1
ATOM 9481 C C . LYS B 1 574 ? 4.227 17.984 30.156 1 98 574 LYS B C 1
ATOM 9483 O O . LYS B 1 574 ? 3.295 17.172 30.141 1 98 574 LYS B O 1
ATOM 9488 N N . GLU B 1 575 ? 4.898 18.281 31.219 1 97.38 575 GLU B N 1
ATOM 9489 C CA . GLU B 1 575 ? 4.508 17.719 32.5 1 97.38 575 GLU B CA 1
ATOM 9490 C C . GLU B 1 575 ? 3.088 18.125 32.875 1 97.38 575 GLU B C 1
ATOM 9492 O O . GLU B 1 575 ? 2.318 17.328 33.406 1 97.38 575 GLU B O 1
ATOM 9497 N N . GLN B 1 576 ? 2.756 19.375 32.625 1 97.19 576 GLN B N 1
ATOM 9498 C CA . GLN B 1 576 ? 1.415 19.875 32.906 1 97.19 576 GLN B CA 1
ATOM 9499 C C . GLN B 1 576 ? 0.368 19.156 32.062 1 97.19 576 GLN B C 1
ATOM 9501 O O . GLN B 1 576 ? -0.679 18.75 32.562 1 97.19 576 GLN B O 1
ATOM 9506 N N . VAL B 1 577 ? 0.667 19.047 30.781 1 98.25 577 VAL B N 1
ATOM 9507 C CA . VAL B 1 577 ? -0.264 18.406 29.875 1 98.25 577 VAL B CA 1
ATOM 9508 C C . VAL B 1 577 ? -0.436 16.938 30.25 1 98.25 577 VAL B C 1
ATOM 9510 O O . VAL B 1 577 ? -1.548 16.406 30.219 1 98.25 577 VAL B O 1
ATOM 9513 N N . LEU B 1 578 ? 0.666 16.281 30.609 1 98.38 578 LEU B N 1
ATOM 9514 C CA . LEU B 1 578 ? 0.606 14.883 31 1 98.38 578 LEU B CA 1
ATOM 9515 C C . LEU B 1 578 ? -0.252 14.703 32.25 1 98.38 578 LEU B C 1
ATOM 9517 O O . LEU B 1 578 ? -1 13.727 32.375 1 98.38 578 LEU B O 1
ATOM 9521 N N . LYS B 1 579 ? -0.141 15.594 33.188 1 97.38 579 LYS B N 1
ATOM 9522 C CA . LYS B 1 579 ? -0.955 15.523 34.406 1 97.38 579 LYS B CA 1
ATOM 9523 C C . LYS B 1 579 ? -2.439 15.641 34.062 1 97.38 579 LYS B C 1
ATOM 9525 O O . LYS B 1 579 ? -3.258 14.867 34.562 1 97.38 579 LYS B O 1
ATOM 9530 N N . LYS B 1 580 ? -2.762 16.656 33.25 1 97.69 580 LYS B N 1
ATOM 9531 C CA . LYS B 1 580 ? -4.141 16.812 32.812 1 97.69 580 LYS B CA 1
ATOM 9532 C C . LYS B 1 580 ? -4.621 15.555 32.062 1 97.69 580 LYS B C 1
ATOM 9534 O O . LYS B 1 580 ? -5.742 15.094 32.312 1 97.69 580 LYS B O 1
ATOM 9539 N N . TRP B 1 581 ? -3.777 15.039 31.234 1 98.31 581 TRP B N 1
ATOM 9540 C CA . TRP B 1 581 ? -4.129 13.883 30.422 1 98.31 581 TRP B CA 1
ATOM 9541 C C . TRP B 1 581 ? -4.367 12.648 31.281 1 98.31 581 TRP B C 1
ATOM 9543 O O . TRP B 1 581 ? -5.293 11.875 31.031 1 98.31 581 TRP B O 1
ATOM 9553 N N . GLU B 1 582 ? -3.51 12.398 32.25 1 97.69 582 GLU B N 1
ATOM 9554 C CA . GLU B 1 582 ? -3.652 11.242 33.125 1 97.69 582 GLU B CA 1
ATOM 9555 C C . GLU B 1 582 ? -5.023 11.227 33.781 1 97.69 582 GLU B C 1
ATOM 9557 O O . GLU B 1 582 ? -5.641 10.164 33.938 1 97.69 582 GLU B O 1
ATOM 9562 N N . GLN B 1 583 ? -5.441 12.383 34.188 1 96.94 583 GLN B N 1
ATOM 9563 C CA . GLN B 1 583 ? -6.762 12.477 34.812 1 96.94 583 GLN B CA 1
ATOM 9564 C C . GLN B 1 583 ? -7.863 12.172 33.812 1 96.94 583 GLN B C 1
ATOM 9566 O O . GLN B 1 583 ? -8.805 11.445 34.094 1 96.94 583 GLN B O 1
ATOM 9571 N N . GLN B 1 584 ? -7.762 12.734 32.656 1 98.06 584 GLN B N 1
ATOM 9572 C CA . GLN B 1 584 ? -8.75 12.484 31.594 1 98.06 584 GLN B CA 1
ATOM 9573 C C . GLN B 1 584 ? -8.75 11.016 31.188 1 98.06 584 GLN B C 1
ATOM 9575 O O . GLN B 1 584 ? -9.805 10.453 30.891 1 98.06 584 GLN B O 1
ATOM 9580 N N . TRP B 1 585 ? -7.574 10.422 31.125 1 98.25 585 TRP B N 1
ATOM 9581 C CA . TRP B 1 585 ? -7.43 9.016 30.75 1 98.25 585 TRP B CA 1
ATOM 9582 C C . TRP B 1 585 ? -8.125 8.109 31.766 1 98.25 585 TRP B C 1
ATOM 9584 O O . TRP B 1 585 ? -8.859 7.195 31.375 1 98.25 585 TRP B O 1
ATOM 9594 N N . ALA B 1 586 ? -7.926 8.391 33.031 1 97.69 586 ALA B N 1
ATOM 9595 C CA . ALA B 1 586 ? -8.578 7.613 34.062 1 97.69 586 ALA B CA 1
ATOM 9596 C C . ALA B 1 586 ? -10.102 7.727 33.969 1 97.69 586 ALA B C 1
ATOM 9598 O O . ALA B 1 586 ? -10.812 6.73 34.125 1 97.69 586 ALA B O 1
ATOM 9599 N N . ASN B 1 587 ? -10.57 8.953 33.781 1 97.44 587 ASN B N 1
ATOM 9600 C CA . ASN B 1 587 ? -12 9.18 33.625 1 97.44 587 ASN B CA 1
ATOM 9601 C C . ASN B 1 587 ? -12.562 8.43 32.406 1 97.44 587 ASN B C 1
ATOM 9603 O O . ASN B 1 587 ? -13.648 7.855 32.5 1 97.44 587 ASN B O 1
ATOM 9607 N N . PHE B 1 588 ? -11.883 8.5 31.359 1 98.12 588 PHE B N 1
ATOM 9608 C CA . PHE B 1 588 ? -12.266 7.82 30.125 1 98.12 588 PHE B CA 1
ATOM 9609 C C . PHE B 1 588 ? -12.406 6.324 30.359 1 98.12 588 PHE B C 1
ATOM 9611 O O . PHE B 1 588 ? -13.414 5.727 29.969 1 98.12 588 PHE B O 1
ATOM 9618 N N . LEU B 1 589 ? -11.32 5.688 30.922 1 98.38 589 LEU B N 1
ATOM 9619 C CA . LEU B 1 589 ? -11.344 4.254 31.188 1 98.38 589 LEU B CA 1
ATOM 9620 C C . LEU B 1 589 ? -12.555 3.867 32.031 1 98.38 589 LEU B C 1
ATOM 9622 O O . LEU B 1 589 ? -13.258 2.906 31.703 1 98.38 589 LEU B O 1
ATOM 9626 N N . ASN B 1 590 ? -12.812 4.629 33.062 1 97.5 590 ASN B N 1
ATOM 9627 C CA . ASN B 1 590 ? -13.953 4.363 33.938 1 97.5 590 ASN B CA 1
ATOM 9628 C C . ASN B 1 590 ? -15.273 4.496 33.188 1 97.5 590 ASN B C 1
ATOM 9630 O O . ASN B 1 590 ? -16.188 3.684 33.344 1 97.5 590 ASN B O 1
ATOM 9634 N N . GLN B 1 591 ? -15.312 5.484 32.406 1 96.81 591 GLN B N 1
ATOM 9635 C CA . GLN B 1 591 ? -16.531 5.73 31.641 1 96.81 591 GLN B CA 1
ATOM 9636 C C . GLN B 1 591 ? -16.812 4.594 30.656 1 96.81 591 GLN B C 1
ATOM 9638 O O . GLN B 1 591 ? -17.953 4.156 30.516 1 96.81 591 GLN B O 1
ATOM 9643 N N . VAL B 1 592 ? -15.797 4.121 29.953 1 97.19 592 VAL B N 1
ATOM 9644 C CA . VAL B 1 592 ? -15.953 3.045 28.984 1 97.19 592 VAL B CA 1
ATOM 9645 C C . VAL B 1 592 ? -16.453 1.784 29.688 1 97.19 592 VAL B C 1
ATOM 9647 O O . VAL B 1 592 ? -17.375 1.118 29.203 1 97.19 592 VAL B O 1
ATOM 9650 N N . VAL B 1 593 ? -15.836 1.461 30.797 1 96.5 593 VAL B N 1
ATOM 9651 C CA . VAL B 1 593 ? -16.219 0.267 31.547 1 96.5 593 VAL B CA 1
ATOM 9652 C C . VAL B 1 593 ? -17.672 0.403 32.031 1 96.5 593 VAL B C 1
ATOM 9654 O O . VAL B 1 593 ? -18.453 -0.537 31.906 1 96.5 593 VAL B O 1
ATOM 9657 N N . ASN B 1 594 ? -18.016 1.566 32.5 1 95.06 594 ASN B N 1
ATOM 9658 C CA . ASN B 1 594 ? -19.375 1.804 32.969 1 95.06 594 ASN B CA 1
ATOM 9659 C C . ASN B 1 594 ? -20.406 1.722 31.844 1 95.06 594 ASN B C 1
ATOM 9661 O O . ASN B 1 594 ? -21.469 1.133 32.031 1 95.06 594 ASN B O 1
ATOM 9665 N N . ASP B 1 595 ? -20.109 2.359 30.75 1 93.06 595 ASP B N 1
ATOM 9666 C CA . ASP B 1 595 ? -21.016 2.365 29.609 1 93.06 595 ASP B CA 1
ATOM 9667 C C . ASP B 1 595 ? -21.219 0.956 29.047 1 93.06 595 ASP B C 1
ATOM 9669 O O . ASP B 1 595 ? -22.328 0.609 28.609 1 93.06 595 ASP B O 1
ATOM 9673 N N . TYR B 1 596 ? -20.203 0.149 29.047 1 88.44 596 TYR B N 1
ATOM 9674 C CA . TYR B 1 596 ? -20.266 -1.172 28.438 1 88.44 596 TYR B CA 1
ATOM 9675 C C . TYR B 1 596 ? -20.812 -2.203 29.406 1 88.44 596 TYR B C 1
ATOM 9677 O O . TYR B 1 596 ? -21.656 -3.025 29.031 1 88.44 596 TYR B O 1
ATOM 9685 N N . ASP B 1 597 ? -20.297 -2.26 30.578 1 85.69 597 ASP B N 1
ATOM 9686 C CA . ASP B 1 597 ? -20.672 -3.287 31.547 1 85.69 597 ASP B CA 1
ATOM 9687 C C . ASP B 1 597 ? -22.031 -2.982 32.156 1 85.69 597 ASP B C 1
ATOM 9689 O O . ASP B 1 597 ? -22.734 -3.891 32.625 1 85.69 597 ASP B O 1
ATOM 9693 N N . PHE B 1 598 ? -22.328 -1.756 32.188 1 73.38 598 PHE B N 1
ATOM 9694 C CA . PHE B 1 598 ? -23.609 -1.351 32.75 1 73.38 598 PHE B CA 1
ATOM 9695 C C . PHE B 1 598 ? -24.391 -0.479 31.781 1 73.38 598 PHE B C 1
ATOM 9697 O O . PHE B 1 598 ? -24.547 0.724 32 1 73.38 598 PHE B O 1
ATOM 9704 N N . PRO B 1 599 ? -24.75 -1.137 30.609 1 68 599 PRO B N 1
ATOM 9705 C CA . PRO B 1 599 ? -25.406 -0.315 29.594 1 68 599 PRO B CA 1
ATOM 9706 C C . PRO B 1 599 ? -26.703 0.32 30.094 1 68 599 PRO B C 1
ATOM 9708 O O . PRO B 1 599 ? -27.484 -0.33 30.797 1 68 599 PRO B O 1
ATOM 9711 N N . MET B 1 600 ? -26.719 1.523 30.281 1 57.19 600 MET B N 1
ATOM 9712 C CA . MET B 1 600 ? -27.984 2.184 30.641 1 57.19 600 MET B CA 1
ATOM 9713 C C . MET B 1 600 ? -29.047 1.903 29.594 1 57.19 600 MET B C 1
ATOM 9715 O O . MET B 1 600 ? -28.75 1.812 28.406 1 57.19 600 MET B O 1
ATOM 9719 N N . ARG B 1 601 ? -30.172 1.271 29.984 1 46.91 601 ARG B N 1
ATOM 9720 C CA . ARG B 1 601 ? -31.344 1.053 29.125 1 46.91 601 ARG B CA 1
ATOM 9721 C C . ARG B 1 601 ? -31.766 2.348 28.453 1 46.91 601 ARG B C 1
ATOM 9723 O O . ARG B 1 601 ? -31.953 3.373 29.109 1 46.91 601 ARG B O 1
ATOM 9730 N N . PRO B 1 602 ? -31.5 2.469 27.156 1 45 602 PRO B N 1
ATOM 9731 C CA . PRO B 1 602 ? -32.156 3.654 26.594 1 45 602 PRO B CA 1
ATOM 9732 C C . PRO B 1 602 ? -33.562 3.838 27.109 1 45 602 PRO B C 1
ATOM 9734 O O . PRO B 1 602 ? -34.281 2.854 27.391 1 45 602 PRO B O 1
ATOM 9737 N N . GLN B 1 603 ? -33.844 4.91 27.781 1 34.69 603 GLN B N 1
ATOM 9738 C CA . GLN B 1 603 ? -35.219 5.273 28.078 1 34.69 603 GLN B CA 1
ATOM 9739 C C . GLN B 1 603 ? -36.094 5.129 26.828 1 34.69 603 GLN B C 1
ATOM 9741 O O . GLN B 1 603 ? -35.719 5.562 25.75 1 34.69 603 GLN B O 1
ATOM 9746 N N . THR B 1 604 ? -36.875 4.125 26.797 1 31.58 604 THR B N 1
ATOM 9747 C CA . THR B 1 604 ? -38 4.008 25.891 1 31.58 604 THR B CA 1
ATOM 9748 C C . THR B 1 604 ? -38.656 5.371 25.656 1 31.58 604 THR B C 1
ATOM 9750 O O . THR B 1 604 ? -39.031 6.062 26.609 1 31.58 604 THR B O 1
ATOM 9753 N N . LEU B 1 605 ? -38.375 6.117 24.688 1 28.47 605 LEU B N 1
ATOM 9754 C CA . LEU B 1 605 ? -39.438 7.043 24.312 1 28.47 605 LEU B CA 1
ATOM 9755 C C . LEU B 1 605 ? -40.812 6.348 24.344 1 28.47 605 LEU B C 1
ATOM 9757 O O . LEU B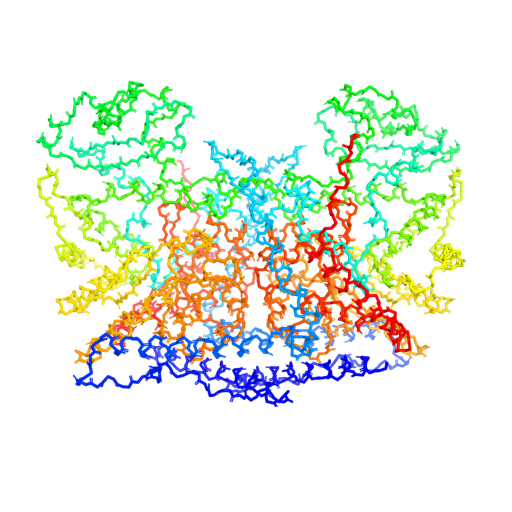 1 605 ? -41 5.352 23.641 1 28.47 605 LEU B O 1
ATOM 9761 N N . GLY B 1 606 ? -41.469 6.328 25.469 1 21.53 606 GLY B N 1
ATOM 9762 C CA . GLY B 1 606 ? -42.906 6.371 25.344 1 21.53 606 GLY B CA 1
ATOM 9763 C C . GLY B 1 606 ? -43.375 7.406 24.344 1 21.53 606 GLY B C 1
ATOM 9764 O O . GLY B 1 606 ? -42.75 8.445 24.156 1 21.53 606 GLY B O 1
#

Radius of gyration: 32.03 Å; Cα contacts (8 Å, |Δi|>4): 2107; chains: 2; bounding box: 78×98×87 Å

pLDDT: mean 93.46, std 10.07, range [21.53, 98.88]

Secondary structure (DSSP, 8-state):
-HHHHHHHHHHHHHHHHHHHHHHHHHHHHHHTT---PPPP-GGGSSPPP-TTS-HHHHHHHHHHHHHHHHHHHHHHHHHHSTTHHHHHT--HHHHHHHHHHHHHHHHHHHHHHTSPPEE-GGG-EE---TTS-HHHHTTTGGGSHHHHHHHHS---EEEEEEGGGSS-HHHHHHHHHT-TTEEEEESS---TTSTTTSPEEEEE--HHHHHHSSS---TT-----TT---EEEHHHHTTS-GGGGTT--HHHHHHHHHS--HHHHHSTT--HHHHHHHHHHHHHHHHHHH-BHHHHHHHHHHHHHHHHHTT-SEEEEEEE--TT--EEPTTS--EE-HHHHHHHHHHHHHHHHHH-S-GGG--EEEEEEEEETTS-HHHHHHHHHHHHHHHHH-TTTEEEEEEES---SGGG----GGGGHHHHHHHHHHHHHHT----B--EE---S--SSTTTTHHHHHHHTT-SEEEE-GGGGG-HHHHHHHHHTTPEEEE-HHHHHHTTS-SSGGG-THHHHHHTT--EEE--BSHHHHT--HHHHHHHHHHT-TT--HHHHHHHHHHHHHTSS--HHHHHHHHHHHHHHHHHHHHHHHHHHHS--------/-HHHHHHHHHHHHHHHHHHHHHHHHHHHHHHTT---PPPP-GGGSSPPP-TTS-HHHHHHHHHHHHHHHHHHHHHHHHHHSTTHHHHHT--HHHHHHHHHHHHHHHHHHHHHHTSPPEE-GGG-EE---TTS-HHHHTTTGGGSHHHHHHHHS---EEEEEEGGGSS-HHHHHHHHHT-TTEEEEESS---TTSTTTSPEEEEE--HHHHHHSSS---TT-----TT---EEEHHHHTTS-GGGGTT--HHHHHHHHHS--HHHHHSTT--HHHHHHHHHHHHHHHHHHH-BHHHHHHHHHHHHHHHHHTT-SEEEEEEE--TT--EEPTTS--EE-HHHHHHHHHHHHHHHHHH-S-GGG--EEEEEEEEETTS-HHHHHHHHHHHHHHHHH-TTTEEEEEEES---SGGG----GGGGHHHHHHHHHHHHHHT----B--EE---S--SSTTTTHHHHHHHTT-SEEEE-GGGGG-HHHHHHHHHTTPEEEE-HHHHHHTTS-SSGGG-THHHHHHTT--EEE--BSHHHHT--HHHHHHHHHHT-TT--HHHHHHHHHHHHHTSS--HHHHHHHHHHHHHHHHHHHHHHHHHHHS--------